Protein AF-A0A8H5D6Z0-F1 (afdb_monomer)

Nearest PDB structures (foldseek):
  2yeq-assembly1_A  TM=8.504E-01  e=1.571E-35  Bacillus subtilis
  9f63-assembly1_A  TM=8.813E-01  e=9.196E-23  Saccharomyces cerevisiae

Mean predicted aligned error: 20.44 Å

pLDDT: mean 76.94, std 18.46, range [23.5, 98.12]

InterPro domains:
  IPR007603 Choline transporter-like [PF04515] (166-488)
  IPR018946 PhoD-like phosphatase, metallophosphatase domain [PF09423] (835-1195)
  IPR018946 PhoD-like phosphatase, metallophosphatase domain [cd07389] (834-1145)
  IPR029052 Metallo-dependent phosphatase-like [SSF56300] (829-1197)
  IPR032093 Phospholipase D, N-terminal [PF16655] (709-817)
  IPR038607 PhoD-like superfamily [G3DSA:3.60.21.70] (830-1244)
  IPR052900 Phospholipid Metabolizing Enzymes [PTHR43606] (648-1227)

Organism: NCBI:txid201217

Radius of gyration: 44.42 Å; Cα contacts (8 Å, |Δi|>4): 2093; chains: 1; bounding box: 91×123×142 Å

Structure (mmCIF, N/CA/C/O backbone):
data_AF-A0A8H5D6Z0-F1
#
_entry.id   AF-A0A8H5D6Z0-F1
#
loop_
_atom_site.group_PDB
_atom_site.id
_atom_site.type_symbol
_atom_site.label_atom_id
_atom_site.label_alt_id
_atom_site.label_comp_id
_atom_site.label_asym_id
_atom_site.label_entity_id
_atom_site.label_seq_id
_atom_site.pdbx_PDB_ins_code
_atom_site.Cartn_x
_atom_site.Cartn_y
_atom_site.Cartn_z
_atom_site.occupancy
_atom_site.B_iso_or_equiv
_atom_site.auth_seq_id
_atom_site.auth_comp_id
_atom_site.auth_asym_id
_atom_site.auth_atom_id
_atom_site.pdbx_PDB_model_num
ATOM 1 N N . MET A 1 1 ? 1.639 -78.942 76.630 1.00 35.09 1 MET A N 1
ATOM 2 C CA . MET A 1 1 ? 2.382 -78.783 75.361 1.00 35.09 1 MET A CA 1
ATOM 3 C C . MET A 1 1 ? 2.034 -77.419 74.785 1.00 35.09 1 MET A C 1
ATOM 5 O O . MET A 1 1 ? 0.851 -77.146 74.707 1.00 35.09 1 MET A O 1
ATOM 9 N N . SER A 1 2 ? 2.914 -76.519 74.360 1.00 29.69 2 SER A N 1
ATOM 10 C CA . SER A 1 2 ? 4.343 -76.254 74.593 1.00 29.69 2 SER A CA 1
ATOM 11 C C . SER A 1 2 ? 4.713 -75.105 73.639 1.00 29.69 2 SER A C 1
ATOM 13 O O . SER A 1 2 ? 4.465 -75.254 72.449 1.00 29.69 2 SER A O 1
ATOM 15 N N . TYR A 1 3 ? 5.356 -74.059 74.184 1.00 32.25 3 TYR A N 1
ATOM 16 C CA . TYR A 1 3 ? 6.219 -73.042 73.538 1.00 32.25 3 TYR A CA 1
ATOM 17 C C . TYR A 1 3 ? 5.595 -72.014 72.562 1.00 32.25 3 TYR A C 1
ATOM 19 O O . TYR A 1 3 ? 4.765 -72.375 71.745 1.00 32.25 3 TYR A O 1
ATOM 27 N N . GLN A 1 4 ? 6.023 -70.744 72.456 1.00 35.00 4 GLN A N 1
ATOM 28 C CA . GLN A 1 4 ? 6.735 -69.721 73.271 1.00 35.00 4 GLN A CA 1
ATOM 29 C C . GLN A 1 4 ? 7.165 -68.594 72.287 1.00 35.00 4 GLN A C 1
ATOM 31 O O . GLN A 1 4 ? 7.530 -68.917 71.160 1.00 35.00 4 GLN A O 1
ATOM 36 N N . GLY A 1 5 ? 7.234 -67.322 72.728 1.00 28.83 5 GLY A N 1
ATOM 37 C CA . GLY A 1 5 ? 8.119 -66.285 72.135 1.00 28.83 5 GLY A CA 1
ATOM 38 C C . GLY A 1 5 ? 7.530 -64.872 71.893 1.00 28.83 5 GLY A C 1
ATOM 39 O O . GLY A 1 5 ? 6.771 -64.686 70.953 1.00 28.83 5 GLY A O 1
ATOM 40 N N . ALA A 1 6 ? 7.930 -63.885 72.719 1.00 34.84 6 ALA A N 1
ATOM 41 C CA . ALA A 1 6 ? 7.669 -62.412 72.683 1.00 34.84 6 ALA A CA 1
ATOM 42 C C . ALA A 1 6 ? 8.833 -61.628 71.963 1.00 34.84 6 ALA A C 1
ATOM 44 O O . ALA A 1 6 ? 9.627 -62.365 71.371 1.00 34.84 6 ALA A O 1
ATOM 45 N N . PRO A 1 7 ? 9.087 -60.262 72.018 1.00 51.28 7 PRO A N 1
ATOM 46 C CA . PRO A 1 7 ? 8.475 -59.100 72.768 1.00 51.28 7 PRO A CA 1
ATOM 47 C C . PRO A 1 7 ? 8.458 -57.615 72.154 1.00 51.28 7 PRO A C 1
ATOM 49 O O . PRO A 1 7 ? 9.220 -57.328 71.245 1.00 51.28 7 PRO A O 1
ATOM 52 N N . TYR A 1 8 ? 7.629 -56.681 72.733 1.00 34.41 8 TYR A N 1
ATOM 53 C CA . TYR A 1 8 ? 7.697 -55.178 73.050 1.00 34.41 8 TYR A CA 1
ATOM 54 C C . TYR A 1 8 ? 8.248 -54.040 72.068 1.00 34.41 8 TYR A C 1
ATOM 56 O O . TYR A 1 8 ? 9.005 -54.382 71.172 1.00 34.41 8 TYR A O 1
ATOM 64 N N . PRO A 1 9 ? 8.101 -52.671 72.288 1.00 59.00 9 PRO A N 1
ATOM 65 C CA . PRO A 1 9 ? 6.912 -51.748 72.441 1.00 59.00 9 PRO A CA 1
ATOM 66 C C . PRO A 1 9 ? 6.990 -50.234 71.926 1.00 59.00 9 PRO A C 1
ATOM 68 O O . PRO A 1 9 ? 8.071 -49.712 71.680 1.00 59.00 9 PRO A O 1
ATOM 71 N N . GLY A 1 10 ? 5.847 -49.483 71.942 1.00 26.62 10 GLY A N 1
ATOM 72 C CA . GLY A 1 10 ? 5.671 -48.003 72.214 1.00 26.62 10 GLY A CA 1
ATOM 73 C C . GLY A 1 10 ? 5.439 -46.986 71.044 1.00 26.62 10 GLY A C 1
ATOM 74 O O . GLY A 1 10 ? 5.838 -47.306 69.929 1.00 26.62 10 GLY A O 1
ATOM 75 N N . PRO A 1 11 ? 4.920 -45.726 71.234 1.00 42.62 11 PRO A N 1
ATOM 76 C CA . PRO A 1 11 ? 3.947 -45.149 72.197 1.00 42.62 11 PRO A CA 1
ATOM 77 C C . PRO A 1 11 ? 2.745 -44.355 71.560 1.00 42.62 11 PRO A C 1
ATOM 79 O O . PRO A 1 11 ? 2.760 -43.957 70.399 1.00 42.62 11 PRO A O 1
ATOM 82 N N . THR A 1 12 ? 1.716 -44.069 72.373 1.00 42.41 12 THR A N 1
ATOM 83 C CA . THR A 1 12 ? 0.508 -43.225 72.142 1.00 42.41 12 THR A CA 1
ATOM 84 C C . THR A 1 12 ? 0.650 -41.775 72.656 1.00 42.41 12 THR A C 1
ATOM 86 O O . THR A 1 12 ? 1.369 -41.581 73.637 1.00 42.41 12 THR A O 1
ATOM 89 N N . PRO A 1 13 ? -0.139 -40.792 72.156 1.00 33.12 13 PRO A N 1
ATOM 90 C CA . PRO A 1 13 ? -0.515 -39.593 72.932 1.00 33.12 13 PRO A CA 1
ATOM 91 C C . PRO A 1 13 ? -2.035 -39.436 73.214 1.00 33.12 13 PRO A C 1
ATOM 93 O O . PRO A 1 13 ? -2.867 -39.644 72.334 1.00 33.12 13 PRO A O 1
ATOM 96 N N . ASN A 1 14 ? -2.345 -39.016 74.456 1.00 26.91 14 ASN A N 1
ATOM 97 C CA . ASN A 1 14 ? -3.628 -38.546 75.041 1.00 26.91 14 ASN A CA 1
ATOM 98 C C . ASN A 1 14 ? -4.240 -37.334 74.296 1.00 26.91 14 ASN A C 1
ATOM 100 O O . ASN A 1 14 ? -3.485 -36.525 73.764 1.00 26.91 14 ASN A O 1
ATOM 104 N N . TYR A 1 15 ? -5.568 -37.131 74.230 1.00 26.05 15 TYR A N 1
ATOM 105 C CA . TYR A 1 15 ? -6.493 -36.526 75.234 1.00 26.05 15 TYR A CA 1
ATOM 106 C C . TYR A 1 15 ? -7.924 -36.421 74.605 1.00 26.05 15 TYR A C 1
ATOM 108 O O . TYR A 1 15 ? -7.997 -36.425 73.376 1.00 26.05 15 TYR A O 1
ATOM 116 N N . PRO A 1 16 ? -9.026 -36.088 75.327 1.00 29.19 16 PRO A N 1
ATOM 117 C CA . PRO A 1 16 ? -9.642 -36.670 76.528 1.00 29.19 16 PRO A CA 1
ATOM 118 C C . PRO A 1 16 ? -11.098 -37.173 76.298 1.00 29.19 16 PRO A C 1
ATOM 120 O O . PRO A 1 16 ? -11.671 -37.073 75.217 1.00 29.19 16 PRO A O 1
ATOM 123 N N . GLN A 1 17 ? -11.676 -37.720 77.372 1.00 25.47 17 GLN A N 1
ATOM 124 C CA . GLN A 1 17 ? -12.949 -38.436 77.494 1.00 25.47 17 GLN A CA 1
ATOM 125 C C . GLN A 1 17 ? -14.250 -37.670 77.178 1.00 25.47 17 GLN A C 1
ATOM 127 O O . GLN A 1 17 ? -14.405 -36.478 77.430 1.00 25.47 17 GLN A O 1
ATOM 132 N N . SER A 1 18 ? -15.224 -38.482 76.763 1.00 27.88 18 SER A N 1
ATOM 133 C CA . SER A 1 18 ? -16.678 -38.346 76.895 1.00 27.88 18 SER A CA 1
ATOM 134 C C . SER A 1 18 ? -17.170 -37.693 78.196 1.00 27.88 18 SER A C 1
ATOM 136 O O . SER A 1 18 ? -16.804 -38.144 79.281 1.00 27.88 18 SER A O 1
ATOM 138 N N . TYR A 1 19 ? -18.126 -36.766 78.084 1.00 23.50 19 TYR A N 1
ATOM 139 C CA . TYR A 1 19 ? -19.072 -36.435 79.157 1.00 23.50 19 TYR A CA 1
ATOM 140 C C . TYR A 1 19 ? -20.446 -37.069 78.854 1.00 23.50 19 TYR A C 1
ATOM 142 O O . TYR A 1 19 ? -20.984 -36.821 77.772 1.00 23.50 19 TYR A O 1
ATOM 150 N N . PRO A 1 20 ? -21.030 -37.882 79.760 1.00 28.12 20 PRO A N 1
ATOM 151 C CA . PRO A 1 20 ? -22.441 -38.267 79.722 1.00 28.12 20 PRO A CA 1
ATOM 152 C C . PRO A 1 20 ? -23.336 -37.167 80.344 1.00 28.12 20 PRO A C 1
ATOM 154 O O . PRO A 1 20 ? -22.817 -36.217 80.932 1.00 28.12 20 PRO A O 1
ATOM 157 N N . PRO A 1 21 ? -24.675 -37.268 80.222 1.00 40.31 21 PRO A N 1
ATOM 158 C CA . PRO A 1 21 ? -25.600 -36.175 80.501 1.00 40.31 21 PRO A CA 1
ATOM 159 C C . PRO A 1 21 ? -25.924 -36.062 81.995 1.00 40.31 21 PRO A C 1
ATOM 161 O O . PRO A 1 21 ? -26.299 -37.048 82.628 1.00 40.31 21 PRO A O 1
ATOM 164 N N . THR A 1 22 ? -25.876 -34.849 82.545 1.00 24.06 22 THR A N 1
ATOM 165 C CA . THR A 1 22 ? -26.467 -34.528 83.850 1.00 24.06 22 THR A CA 1
ATOM 166 C C . THR A 1 22 ? -27.150 -33.163 83.805 1.00 24.06 22 THR A C 1
ATOM 168 O O . THR A 1 22 ? -26.537 -32.142 83.513 1.00 24.06 22 THR A O 1
ATOM 171 N N . ASN A 1 23 ? -28.447 -33.167 84.105 1.00 38.31 23 ASN A N 1
ATOM 172 C CA . ASN A 1 23 ? -29.207 -32.002 84.541 1.00 38.31 23 ASN A CA 1
ATOM 173 C C . ASN A 1 23 ? -29.515 -32.226 86.026 1.00 38.31 23 ASN A C 1
ATOM 175 O O . ASN A 1 23 ? -30.084 -33.276 86.347 1.00 38.31 23 ASN A O 1
ATOM 179 N N . PRO A 1 24 ? -29.036 -31.358 86.935 1.00 33.16 24 PRO A N 1
ATOM 180 C CA . PRO A 1 24 ? -29.973 -30.793 87.914 1.00 33.16 24 PRO A CA 1
ATOM 181 C C . PRO A 1 24 ? -29.640 -29.367 88.443 1.00 33.16 24 PRO A C 1
ATOM 183 O O . PRO A 1 24 ? -28.500 -29.082 88.790 1.00 33.16 24 PRO A O 1
ATOM 186 N N . TYR A 1 25 ? -30.703 -28.560 88.611 1.00 25.53 25 TYR A N 1
ATOM 187 C CA . TYR A 1 25 ? -30.932 -27.435 89.555 1.00 25.53 25 TYR A CA 1
ATOM 188 C C . TYR A 1 25 ? -30.056 -26.163 89.449 1.00 25.53 25 TYR A C 1
ATOM 190 O O . TYR A 1 25 ? -28.857 -26.162 89.682 1.00 25.53 25 TYR A O 1
ATOM 198 N N . GLU A 1 26 ? -30.642 -25.069 88.943 1.00 35.47 26 GLU A N 1
ATOM 199 C CA . GLU A 1 26 ? -31.237 -23.948 89.714 1.00 35.47 26 GLU A CA 1
ATOM 200 C C . GLU A 1 26 ? -30.207 -22.951 90.270 1.00 35.47 26 GLU A C 1
ATOM 202 O O . GLU A 1 26 ? -29.595 -23.197 91.300 1.00 35.47 26 GLU A O 1
ATOM 207 N N . GLN A 1 27 ? -30.114 -21.769 89.643 1.00 28.59 27 GLN A N 1
ATOM 208 C CA . GLN A 1 27 ? -30.328 -20.485 90.331 1.00 28.59 27 GLN A CA 1
ATOM 209 C C . GLN A 1 27 ? -30.285 -19.291 89.357 1.00 28.59 27 GLN A C 1
ATOM 211 O O . GLN A 1 27 ? -29.254 -18.949 88.791 1.00 28.59 27 GLN A O 1
ATOM 216 N N . ASN A 1 28 ? -31.458 -18.668 89.212 1.00 36.66 28 ASN A N 1
ATOM 217 C CA . ASN A 1 28 ? -31.733 -17.235 89.062 1.00 36.66 28 ASN A CA 1
ATOM 218 C C . ASN A 1 28 ? -30.856 -16.381 88.126 1.00 36.66 28 ASN A C 1
ATOM 220 O O . ASN A 1 28 ? -29.868 -15.778 88.534 1.00 36.66 28 ASN A O 1
ATOM 224 N N . GLY A 1 29 ? -31.366 -16.168 86.910 1.00 30.36 29 GLY A N 1
ATOM 225 C CA . GLY A 1 29 ? -31.045 -15.017 86.063 1.00 30.36 29 GLY A CA 1
ATOM 226 C C . GLY A 1 29 ? -32.024 -14.937 84.881 1.00 30.36 29 GLY A C 1
ATOM 227 O O . GLY A 1 29 ? -32.293 -15.972 84.269 1.00 30.36 29 GLY A O 1
ATOM 228 N N . PRO A 1 30 ? -32.611 -13.769 84.557 1.00 30.05 30 PRO A N 1
ATOM 229 C CA . PRO A 1 30 ? -33.718 -13.665 83.609 1.00 30.05 30 PRO A CA 1
ATOM 230 C C . PRO A 1 30 ? -33.204 -13.747 82.165 1.00 30.05 30 PRO A C 1
ATOM 232 O O . PRO A 1 30 ? -33.003 -12.735 81.507 1.00 30.05 30 PRO A O 1
ATOM 235 N N . LEU A 1 31 ? -32.962 -14.959 81.665 1.00 29.38 31 LEU A N 1
ATOM 236 C CA . LEU A 1 31 ? -32.567 -15.203 80.267 1.00 29.38 31 LEU A CA 1
ATOM 237 C C . LEU A 1 31 ? -33.433 -16.267 79.567 1.00 29.38 31 LEU A C 1
ATOM 239 O O . LEU A 1 31 ? -33.216 -16.570 78.398 1.00 29.38 31 LEU A O 1
ATOM 243 N N . SER A 1 32 ? -34.456 -16.802 80.241 1.00 27.47 32 SER A N 1
ATOM 244 C CA . SER A 1 32 ? -35.305 -17.892 79.734 1.00 27.47 32 SER A CA 1
ATOM 245 C C . SER A 1 32 ? -36.612 -17.455 79.052 1.00 27.47 32 SER A C 1
ATOM 247 O O . SER A 1 32 ? -37.384 -18.314 78.641 1.00 27.47 32 SER A O 1
ATOM 249 N N . GLN A 1 33 ? -36.867 -16.153 78.868 1.00 28.06 33 GLN A N 1
ATOM 250 C CA . GLN A 1 33 ? -38.083 -15.663 78.188 1.00 28.06 33 GLN A CA 1
ATOM 251 C C . GLN A 1 33 ? -37.861 -15.059 76.793 1.00 28.06 33 GLN A C 1
ATOM 253 O O . GLN A 1 33 ? -38.833 -14.751 76.110 1.00 28.06 33 GLN A O 1
ATOM 258 N N . VAL A 1 34 ? -36.618 -14.930 76.317 1.00 32.66 34 VAL A N 1
ATOM 259 C CA . VAL A 1 34 ? -36.345 -14.248 75.033 1.00 32.66 34 VAL A CA 1
ATOM 260 C C . VAL A 1 34 ? -36.378 -15.199 73.825 1.00 32.66 34 VAL A C 1
ATOM 262 O O . VAL A 1 34 ? -36.572 -14.758 72.699 1.00 32.66 34 VAL A O 1
ATOM 265 N N . TYR A 1 35 ? -36.313 -16.517 74.034 1.00 31.09 35 TYR A N 1
ATOM 266 C CA . TYR A 1 35 ? -36.337 -17.500 72.938 1.00 31.09 35 TYR A CA 1
ATOM 267 C C . TYR A 1 35 ? -37.742 -17.944 72.492 1.00 31.09 35 TYR A C 1
ATOM 269 O O . TYR A 1 35 ? -37.857 -18.809 71.628 1.00 31.09 35 TYR A O 1
ATOM 277 N N . ALA A 1 36 ? -38.814 -17.363 73.045 1.00 28.17 36 ALA A N 1
ATOM 278 C CA . ALA A 1 36 ? -40.187 -17.723 72.674 1.00 28.17 36 ALA A CA 1
ATOM 279 C C . ALA A 1 36 ? -40.787 -16.855 71.551 1.00 28.17 36 ALA A C 1
ATOM 281 O O . ALA A 1 36 ? -41.734 -17.295 70.906 1.00 28.17 36 ALA A O 1
ATOM 282 N N . ASN A 1 37 ? -40.243 -15.661 71.279 1.00 27.95 37 ASN A N 1
ATOM 283 C CA . ASN A 1 37 ? -40.935 -14.662 70.449 1.00 27.95 37 ASN A CA 1
ATOM 284 C C . ASN A 1 37 ? -40.227 -14.239 69.157 1.00 27.95 37 ASN A C 1
ATOM 286 O O . ASN A 1 37 ? -40.793 -13.434 68.427 1.00 27.95 37 ASN A O 1
ATOM 290 N N . ASP A 1 38 ? -39.062 -14.800 68.828 1.00 30.33 38 ASP A N 1
ATOM 291 C CA . ASP A 1 38 ? -38.417 -14.548 67.526 1.00 30.33 38 ASP A CA 1
ATOM 292 C C . ASP A 1 38 ? -38.051 -15.849 66.802 1.00 30.33 38 ASP A C 1
ATOM 294 O O . ASP A 1 38 ? -37.031 -15.992 66.128 1.00 30.33 38 ASP A O 1
ATOM 298 N N . SER A 1 39 ? -38.933 -16.841 66.945 1.00 32.25 39 SER A N 1
ATOM 299 C CA . SER A 1 39 ? -39.004 -17.911 65.964 1.00 32.25 39 SER A CA 1
ATOM 300 C C . SER A 1 39 ? -39.694 -17.346 64.724 1.00 32.25 39 SER A C 1
ATOM 302 O O . SER A 1 39 ? -40.915 -17.395 64.586 1.00 32.25 39 SER A O 1
ATOM 304 N N . LYS A 1 40 ? -38.913 -16.834 63.767 1.00 29.14 40 LYS A N 1
ATOM 305 C CA . LYS A 1 40 ? -39.349 -16.977 62.377 1.00 29.14 40 LYS A CA 1
ATOM 306 C C . LYS A 1 40 ? -39.533 -18.471 62.167 1.00 29.14 40 LYS A C 1
ATOM 308 O O . LYS A 1 40 ? -38.552 -19.204 62.036 1.00 29.14 40 LYS A O 1
ATOM 313 N N . THR A 1 41 ? -40.774 -18.950 62.217 1.00 32.34 41 THR A N 1
ATOM 314 C CA . THR A 1 41 ? -41.037 -20.312 61.771 1.00 32.34 41 THR A CA 1
ATOM 315 C C . THR A 1 41 ? -40.542 -20.375 60.319 1.00 32.34 41 THR A C 1
ATOM 317 O O . THR A 1 41 ? -40.870 -19.480 59.536 1.00 32.34 41 THR A O 1
ATOM 320 N N . PRO A 1 42 ? -39.691 -21.338 59.925 1.00 39.00 42 PRO A N 1
ATOM 321 C CA . PRO A 1 42 ? -38.963 -21.257 58.650 1.00 39.00 42 PRO A CA 1
ATOM 322 C C . PRO A 1 42 ? -39.830 -21.434 57.386 1.00 39.00 42 PRO A C 1
ATOM 324 O O . PRO A 1 42 ? -39.304 -21.709 56.310 1.00 39.00 42 PRO A O 1
ATOM 327 N N . TYR A 1 43 ? -41.157 -21.318 57.498 1.00 40.16 43 TYR A N 1
ATOM 328 C CA . TYR A 1 43 ? -42.123 -21.676 56.460 1.00 40.16 43 TYR A CA 1
ATOM 329 C C . TYR A 1 43 ? -42.996 -20.511 55.956 1.00 40.16 43 TYR A C 1
ATOM 331 O O . TYR A 1 43 ? -43.788 -20.729 55.040 1.00 40.16 43 TYR A O 1
ATOM 339 N N . ASP A 1 44 ? -42.820 -19.279 56.451 1.00 35.47 44 ASP A N 1
ATOM 340 C CA . ASP A 1 44 ? -43.711 -18.152 56.104 1.00 35.47 44 ASP A CA 1
ATOM 341 C C . ASP A 1 44 ? -43.393 -17.403 54.790 1.00 35.47 44 ASP A C 1
ATOM 343 O O . ASP A 1 44 ? -44.148 -16.522 54.386 1.00 35.47 44 ASP A O 1
ATOM 347 N N . GLU A 1 45 ? -42.370 -17.809 54.026 1.00 44.09 45 GLU A N 1
ATOM 348 C CA . GLU A 1 45 ? -42.204 -17.379 52.623 1.00 44.09 45 GLU A CA 1
ATOM 349 C C . GLU A 1 45 ? -41.987 -18.562 51.661 1.00 44.09 45 GLU A C 1
ATOM 351 O O . GLU A 1 45 ? -40.982 -18.673 50.964 1.00 44.09 45 GLU A O 1
ATOM 356 N N . GLY A 1 46 ? -42.965 -19.470 51.598 1.00 51.78 46 GLY A N 1
ATOM 357 C CA . GLY A 1 46 ? -43.283 -20.250 50.390 1.00 51.78 46 GLY A CA 1
ATOM 358 C C . GLY A 1 46 ? -42.148 -21.041 49.717 1.00 51.78 46 GLY A C 1
ATOM 359 O O . GLY A 1 46 ? -42.126 -21.142 48.487 1.00 51.78 46 GLY A O 1
ATOM 360 N N . ARG A 1 47 ? -41.213 -21.621 50.478 1.00 57.44 47 ARG A N 1
ATOM 361 C CA . ARG A 1 47 ? -40.134 -22.472 49.942 1.00 57.44 47 ARG A CA 1
ATOM 362 C C . ARG A 1 47 ? -40.717 -23.694 49.215 1.00 57.44 47 ARG A C 1
ATOM 364 O O . ARG A 1 47 ? -41.595 -24.371 49.744 1.00 57.44 47 ARG A O 1
ATOM 371 N N . PHE A 1 48 ? -40.269 -23.953 47.982 1.00 58.62 48 PHE A N 1
ATOM 372 C CA . PHE A 1 48 ? -40.840 -24.960 47.063 1.00 58.62 48 PHE A CA 1
ATOM 373 C C . PHE A 1 48 ? -42.353 -24.834 46.763 1.00 58.62 48 PHE A C 1
ATOM 375 O O . PHE A 1 48 ? -42.915 -25.720 46.112 1.00 58.62 48 PHE A O 1
ATOM 382 N N . GLN A 1 49 ? -43.025 -23.746 47.163 1.00 55.88 49 GLN A N 1
ATOM 383 C CA . GLN A 1 49 ? -44.450 -23.565 46.884 1.00 55.88 49 GLN A CA 1
ATOM 384 C C . GLN A 1 49 ? -44.680 -22.991 45.473 1.00 55.88 49 GLN A C 1
ATOM 386 O O . GLN A 1 49 ? -43.982 -22.065 45.047 1.00 55.88 49 GLN A O 1
ATOM 391 N N . PRO A 1 50 ? -45.664 -23.506 44.710 1.00 51.56 50 PRO A N 1
ATOM 392 C CA . PRO A 1 50 ? -45.962 -22.999 43.377 1.00 51.56 50 PRO A CA 1
ATOM 393 C C . PRO A 1 50 ? -46.571 -21.591 43.455 1.00 51.56 50 PRO A C 1
ATOM 395 O O . PRO A 1 50 ? -47.730 -21.412 43.832 1.00 51.56 50 PRO A O 1
ATOM 398 N N . LYS A 1 51 ? -45.801 -20.571 43.058 1.00 62.31 51 LYS A N 1
ATOM 399 C CA . LYS A 1 51 ? -46.326 -19.213 42.850 1.00 62.31 51 LYS A CA 1
ATOM 400 C C . LYS A 1 51 ? -47.190 -19.180 41.583 1.00 62.31 51 LYS A C 1
ATOM 402 O O . LYS A 1 51 ? -46.855 -19.793 40.579 1.00 62.31 51 LYS A O 1
ATOM 407 N N . LYS A 1 52 ? -48.303 -18.440 41.608 1.00 61.28 52 LYS A N 1
ATOM 408 C CA . LYS A 1 52 ? -49.255 -18.357 40.477 1.00 61.28 52 LYS A CA 1
ATOM 409 C C . LYS A 1 52 ? -48.875 -17.332 39.392 1.00 61.28 52 LYS A C 1
ATOM 411 O O . LYS A 1 52 ? -49.627 -17.176 38.437 1.00 61.28 52 LYS A O 1
ATOM 416 N N . ARG A 1 53 ? -47.772 -16.588 39.544 1.00 73.88 53 ARG A N 1
ATOM 417 C CA . ARG A 1 53 ? -47.383 -15.487 38.640 1.00 73.88 53 ARG A CA 1
ATOM 418 C C . ARG A 1 53 ? -46.058 -15.781 37.940 1.00 73.88 53 ARG A C 1
ATOM 420 O O . ARG A 1 53 ? -45.158 -16.343 38.554 1.00 73.88 53 ARG A O 1
ATOM 427 N N . ILE A 1 54 ? -45.969 -15.376 36.674 1.00 80.62 54 ILE A N 1
ATOM 428 C CA . ILE A 1 54 ? -44.742 -15.413 35.869 1.00 80.62 54 ILE A CA 1
ATOM 429 C C . ILE A 1 54 ? -43.830 -14.274 36.333 1.00 80.62 54 ILE A C 1
ATOM 431 O O . ILE A 1 54 ? -44.270 -13.122 36.384 1.00 80.62 54 ILE A O 1
ATOM 435 N N . ASN A 1 55 ? -42.575 -14.588 36.648 1.00 78.94 55 ASN A N 1
ATOM 436 C CA . ASN A 1 55 ? -41.571 -13.587 36.991 1.00 78.94 55 ASN A CA 1
ATOM 437 C C . ASN A 1 55 ? -40.899 -13.049 35.716 1.00 78.94 55 ASN A C 1
ATOM 439 O O . ASN A 1 55 ? -40.612 -13.808 34.790 1.00 78.94 55 ASN A O 1
ATOM 443 N N . ASP A 1 56 ? -40.646 -11.737 35.681 1.00 85.56 56 ASP A N 1
ATOM 444 C CA . ASP A 1 56 ? -39.933 -11.040 34.598 1.00 85.56 56 ASP A CA 1
ATOM 445 C C . ASP A 1 56 ? -40.519 -11.277 33.174 1.00 85.56 56 ASP A C 1
ATOM 447 O O . ASP A 1 56 ? -39.810 -11.702 32.257 1.00 85.56 56 ASP A O 1
ATOM 451 N N . PRO A 1 57 ? -41.819 -10.983 32.935 1.00 87.00 57 PRO A N 1
ATOM 452 C CA . PRO A 1 57 ? -42.531 -11.367 31.706 1.00 87.00 57 PRO A CA 1
ATOM 453 C C . PRO A 1 57 ? -42.012 -10.690 30.428 1.00 87.00 57 PRO A C 1
ATOM 455 O O . PRO A 1 57 ? -42.137 -11.254 29.344 1.00 87.00 57 PRO A O 1
ATOM 458 N N . ILE A 1 58 ? -41.409 -9.502 30.535 1.00 89.94 58 ILE A N 1
ATOM 459 C CA . ILE A 1 58 ? -40.854 -8.771 29.383 1.00 89.94 58 ILE A CA 1
ATOM 460 C C . ILE A 1 58 ? -39.747 -9.595 28.713 1.00 89.94 58 ILE A C 1
ATOM 462 O O . ILE A 1 58 ? -39.745 -9.761 27.494 1.00 89.94 58 ILE A O 1
ATOM 466 N N . PHE A 1 59 ? -38.838 -10.162 29.508 1.00 90.75 59 PHE A N 1
ATOM 467 C CA . PHE A 1 59 ? -37.718 -10.953 28.997 1.00 90.75 59 PHE A CA 1
ATOM 468 C C . PHE A 1 59 ? -38.168 -12.313 28.463 1.00 90.75 59 PHE A C 1
ATOM 470 O O . PHE A 1 59 ? -37.597 -12.801 27.491 1.00 90.75 59 PHE A O 1
ATOM 477 N N . LEU A 1 60 ? -39.242 -12.878 29.023 1.00 90.69 60 LEU A N 1
ATOM 478 C CA . LEU A 1 60 ? -39.882 -14.071 28.473 1.00 90.69 60 LEU A CA 1
ATOM 479 C C . LEU A 1 60 ? -40.456 -13.814 27.069 1.00 90.69 60 LEU A C 1
ATOM 481 O O . LEU A 1 60 ? -40.209 -14.598 26.156 1.00 90.69 60 LEU A O 1
ATOM 485 N N . ILE A 1 61 ? -41.192 -12.711 26.878 1.00 92.69 61 ILE A N 1
ATOM 486 C CA . ILE A 1 61 ? -41.766 -12.350 25.570 1.00 92.69 61 ILE A CA 1
ATOM 487 C C . ILE A 1 61 ? -40.652 -12.125 24.540 1.00 92.69 61 ILE A C 1
ATOM 489 O O . ILE A 1 61 ? -40.720 -12.663 23.436 1.00 92.69 61 ILE A O 1
ATOM 493 N N . LEU A 1 62 ? -39.605 -11.379 24.907 1.00 92.81 62 LEU A N 1
ATOM 494 C CA . LEU A 1 62 ? -38.454 -11.131 24.032 1.00 92.81 62 LEU A CA 1
ATOM 495 C C . LEU A 1 62 ? -37.731 -12.423 23.633 1.00 92.81 62 LEU A C 1
ATOM 497 O O . LEU A 1 62 ? -37.343 -12.582 22.473 1.00 92.81 62 LEU A O 1
ATOM 501 N N . PHE A 1 63 ? -37.577 -13.358 24.571 1.00 94.19 63 PHE A N 1
ATOM 502 C CA . PHE A 1 63 ? -36.960 -14.649 24.297 1.00 94.19 63 PHE A CA 1
ATOM 503 C C . PHE A 1 63 ? -37.791 -15.469 23.300 1.00 94.19 63 PHE A C 1
ATOM 505 O O . PHE A 1 63 ? -37.260 -15.945 22.296 1.00 94.19 63 PHE A O 1
ATOM 512 N N . ILE A 1 64 ? -39.108 -15.562 23.514 1.00 93.94 64 ILE A N 1
ATOM 513 C CA . ILE A 1 64 ? -40.019 -16.289 22.616 1.00 93.94 64 ILE A CA 1
ATOM 514 C C . ILE A 1 64 ? -40.006 -15.679 21.209 1.00 93.94 64 ILE A C 1
ATOM 516 O O . ILE A 1 64 ? -39.901 -16.413 20.228 1.00 93.94 64 ILE A O 1
ATOM 520 N N . LEU A 1 65 ? -40.065 -14.347 21.095 1.00 93.88 65 LEU A N 1
ATOM 521 C CA . LEU A 1 65 ? -40.002 -13.662 19.800 1.00 93.88 65 LEU A CA 1
ATOM 522 C C . LEU A 1 65 ? -38.683 -13.934 19.067 1.00 93.88 65 LEU A C 1
ATOM 524 O O . LEU A 1 65 ? -38.700 -14.165 17.860 1.00 93.88 65 LEU A O 1
ATOM 528 N N . THR A 1 66 ? -37.558 -13.964 19.785 1.00 94.38 66 THR A N 1
ATOM 529 C CA . THR A 1 66 ? -36.245 -14.281 19.201 1.00 94.38 66 THR A CA 1
ATOM 530 C C . THR A 1 66 ? -36.196 -15.710 18.659 1.00 94.38 66 THR A C 1
ATOM 532 O O . THR A 1 66 ? -35.773 -15.917 17.523 1.00 94.38 66 THR A O 1
ATOM 535 N N . VAL A 1 67 ? -36.681 -16.695 19.424 1.00 92.69 67 VAL A N 1
ATOM 536 C CA . VAL A 1 67 ? -36.709 -18.106 18.994 1.00 92.69 67 VAL A CA 1
ATOM 537 C C . VAL A 1 67 ? -37.649 -18.308 17.800 1.00 92.69 67 VAL A C 1
ATOM 539 O O . VAL A 1 67 ? -37.291 -19.004 16.850 1.00 92.69 67 VAL A O 1
ATOM 542 N N . LEU A 1 68 ? -38.824 -17.666 17.798 1.00 94.25 68 LEU A N 1
ATOM 543 C CA . LEU A 1 68 ? -39.748 -17.699 16.658 1.00 94.25 68 LEU A CA 1
ATOM 544 C C . LEU A 1 68 ? -39.153 -17.023 15.417 1.00 94.25 68 LEU A C 1
ATOM 546 O O . LEU A 1 68 ? -39.294 -17.546 14.313 1.00 94.25 68 LEU A O 1
ATOM 550 N N . GLY A 1 69 ? -38.458 -15.896 15.591 1.00 92.88 69 GLY A N 1
ATOM 551 C CA . GLY A 1 69 ? -37.748 -15.210 14.513 1.00 92.88 69 GLY A CA 1
ATOM 552 C C . GLY A 1 69 ? -36.648 -16.076 13.900 1.00 92.88 69 GLY A C 1
ATOM 553 O O . GLY A 1 69 ? -36.561 -16.174 12.677 1.00 92.88 69 GLY A O 1
ATOM 554 N N . PHE A 1 70 ? -35.863 -16.767 14.732 1.00 94.50 70 PHE A N 1
ATOM 555 C CA . PHE A 1 70 ? -34.862 -17.732 14.275 1.00 94.50 70 PHE A CA 1
ATOM 556 C C . PHE A 1 70 ? -35.500 -18.895 13.504 1.00 94.50 70 PHE A C 1
ATOM 558 O O . PHE A 1 70 ? -35.046 -19.225 12.412 1.00 94.50 70 PHE A O 1
ATOM 565 N N . ALA A 1 71 ? -36.589 -19.476 14.018 1.00 93.25 71 ALA A N 1
ATOM 566 C CA . ALA A 1 71 ? -37.284 -20.574 13.348 1.00 93.25 71 ALA A CA 1
ATOM 567 C C . ALA A 1 71 ? -37.867 -20.157 11.984 1.00 93.25 71 ALA A C 1
ATOM 569 O O . ALA A 1 71 ? -37.750 -20.902 11.010 1.00 93.25 71 ALA A O 1
ATOM 570 N N . ALA A 1 72 ? -38.454 -18.959 11.895 1.00 92.94 72 ALA A N 1
ATOM 571 C CA . ALA A 1 72 ? -38.983 -18.416 10.646 1.00 92.94 72 ALA A CA 1
ATOM 572 C C . ALA A 1 72 ? -37.870 -18.159 9.618 1.00 92.94 72 ALA A C 1
ATOM 574 O O . ALA A 1 72 ? -37.993 -18.572 8.465 1.00 92.94 72 ALA A O 1
ATOM 575 N N . LEU A 1 73 ? -36.769 -17.526 10.040 1.00 91.44 73 LEU A N 1
ATOM 576 C CA . LEU A 1 73 ? -35.608 -17.278 9.185 1.00 91.44 73 LEU A CA 1
ATOM 577 C C . LEU A 1 73 ? -34.980 -18.588 8.697 1.00 91.44 73 LEU A C 1
ATOM 579 O O . LEU A 1 73 ? -34.749 -18.742 7.501 1.00 91.44 73 LEU A O 1
ATOM 583 N N . SER A 1 74 ? -34.785 -19.549 9.601 1.00 91.25 74 SER A N 1
ATOM 584 C CA . SER A 1 74 ? -34.264 -20.877 9.277 1.00 91.25 74 SER A CA 1
ATOM 585 C C . SER A 1 74 ? -35.142 -21.605 8.260 1.00 91.25 74 SER A C 1
ATOM 587 O O . SER A 1 74 ? -34.629 -22.149 7.285 1.00 91.25 74 SER A O 1
ATOM 589 N N . GLY A 1 75 ? -36.469 -21.548 8.418 1.00 87.81 75 GLY A N 1
ATOM 590 C CA . GLY A 1 75 ? -37.408 -22.122 7.454 1.00 87.81 75 GLY A CA 1
ATOM 591 C C . GLY A 1 75 ? -37.281 -21.508 6.057 1.00 87.81 75 GLY A C 1
ATOM 592 O O . GLY A 1 75 ? -37.294 -22.238 5.069 1.00 87.81 75 GLY A O 1
ATOM 593 N N . ILE A 1 76 ? -37.107 -20.185 5.965 1.00 87.31 76 ILE A N 1
ATOM 594 C CA . ILE A 1 76 ? -36.904 -19.485 4.686 1.00 87.31 76 ILE A CA 1
ATOM 595 C C . ILE A 1 76 ? -35.549 -19.864 4.070 1.00 87.31 76 ILE A C 1
ATOM 597 O O . ILE A 1 76 ? -35.501 -20.236 2.898 1.00 87.31 76 ILE A O 1
ATOM 601 N N . ALA A 1 77 ? -34.470 -19.802 4.855 1.00 85.25 77 ALA A N 1
ATOM 602 C CA . ALA A 1 77 ? -33.105 -20.065 4.402 1.00 85.25 77 ALA A CA 1
ATOM 603 C C . ALA A 1 77 ? -32.922 -21.515 3.936 1.00 85.25 77 ALA A C 1
ATOM 605 O O . ALA A 1 77 ? -32.442 -21.759 2.830 1.00 85.25 77 ALA A O 1
ATOM 606 N N . LEU A 1 78 ? -33.362 -22.487 4.741 1.00 83.88 78 LEU A N 1
ATOM 607 C CA . LEU A 1 78 ? -33.258 -23.907 4.406 1.00 83.88 78 LEU A CA 1
ATOM 608 C C . LEU A 1 78 ? -34.136 -24.274 3.206 1.00 83.88 78 LEU A C 1
ATOM 610 O O . LEU A 1 78 ? -33.697 -25.049 2.362 1.00 83.88 78 LEU A O 1
ATOM 614 N N . ASN A 1 79 ? -35.347 -23.715 3.086 1.00 83.06 79 ASN A N 1
ATOM 615 C CA . ASN A 1 79 ? -36.207 -23.972 1.928 1.00 83.06 79 ASN A CA 1
ATOM 616 C C . ASN A 1 79 ? -35.600 -23.419 0.626 1.00 83.06 79 ASN A C 1
ATOM 618 O O . ASN A 1 79 ? -35.607 -24.120 -0.385 1.00 83.06 79 ASN A O 1
ATOM 622 N N . GLY A 1 80 ? -35.028 -22.207 0.662 1.00 76.31 80 GLY A N 1
ATOM 623 C CA . GLY A 1 80 ? -34.286 -21.630 -0.467 1.00 76.31 80 GLY A CA 1
ATOM 624 C C . GLY A 1 80 ? -33.097 -22.505 -0.864 1.00 76.31 80 GLY A C 1
ATOM 625 O O . GLY A 1 80 ? -33.008 -22.973 -2.001 1.00 76.31 80 GLY A O 1
ATOM 626 N N . TRP A 1 81 ? -32.274 -22.873 0.117 1.00 74.88 81 TRP A N 1
ATOM 627 C CA . TRP A 1 81 ? -31.092 -23.704 -0.096 1.00 74.88 81 TRP A CA 1
ATOM 628 C C . TRP A 1 81 ? -31.422 -25.108 -0.633 1.00 74.88 81 TRP A C 1
ATOM 630 O O . TRP A 1 81 ? -30.734 -25.603 -1.527 1.00 74.88 81 TRP A O 1
ATOM 640 N N . ILE A 1 82 ? -32.511 -25.733 -0.165 1.00 72.94 82 ILE A N 1
ATOM 641 C CA . ILE A 1 82 ? -33.024 -27.003 -0.707 1.00 72.94 82 ILE A CA 1
ATOM 642 C C . ILE A 1 82 ? -33.503 -26.828 -2.151 1.00 72.94 82 ILE A C 1
ATOM 644 O O . ILE A 1 82 ? -33.178 -27.653 -3.005 1.00 72.94 82 ILE A O 1
ATOM 648 N N . SER A 1 83 ? -34.257 -25.763 -2.439 1.00 71.75 83 SER A N 1
ATOM 649 C CA . SER A 1 83 ? -34.807 -25.510 -3.778 1.00 71.75 83 SER A CA 1
ATOM 650 C C . SER A 1 83 ? -33.726 -25.260 -4.836 1.00 71.75 83 SER A C 1
ATOM 652 O O . SER A 1 83 ? -33.899 -25.642 -5.991 1.00 71.75 83 SER A O 1
ATOM 654 N N . ASN A 1 84 ? -32.577 -24.724 -4.417 1.00 67.12 84 ASN A N 1
ATOM 655 C CA . ASN A 1 84 ? -31.411 -24.453 -5.257 1.00 67.12 84 ASN A CA 1
ATOM 656 C C . ASN A 1 84 ? -30.423 -25.640 -5.343 1.00 67.12 84 ASN A C 1
ATOM 658 O O . ASN A 1 84 ? -29.315 -25.487 -5.852 1.00 67.12 84 ASN A O 1
ATOM 662 N N . GLY A 1 85 ? -30.799 -26.830 -4.852 1.00 61.09 85 GLY A N 1
ATOM 663 C CA . GLY A 1 85 ? -29.972 -28.043 -4.928 1.00 61.09 85 GLY A CA 1
ATOM 664 C C . GLY A 1 85 ? -28.799 -28.088 -3.938 1.00 61.09 85 GLY A C 1
ATOM 665 O O . GLY A 1 85 ? -27.869 -28.870 -4.125 1.00 61.09 85 GLY A O 1
ATOM 666 N N . GLY A 1 86 ? -28.825 -27.265 -2.885 1.00 52.03 86 GLY A N 1
ATOM 667 C CA . GLY A 1 86 ? -27.725 -27.091 -1.932 1.00 52.03 86 GLY A CA 1
ATOM 668 C C . GLY A 1 86 ? -27.469 -28.272 -0.991 1.00 52.03 86 GLY A C 1
ATOM 669 O O . GLY A 1 86 ? -26.351 -28.445 -0.508 1.00 52.03 86 GLY A O 1
ATOM 670 N N . LEU A 1 87 ? -28.467 -29.135 -0.781 1.00 51.88 87 LEU A N 1
ATOM 671 C CA . LEU A 1 87 ? -28.291 -30.426 -0.116 1.00 51.88 87 LEU A CA 1
ATOM 672 C C . LEU A 1 87 ? -28.160 -31.513 -1.185 1.00 51.88 87 LEU A C 1
ATOM 674 O O . LEU A 1 87 ? -29.131 -32.174 -1.552 1.00 51.88 87 LEU A O 1
ATOM 678 N N . GLY A 1 88 ? -26.942 -31.690 -1.698 1.00 48.00 88 GLY A N 1
ATOM 679 C CA . GLY A 1 88 ? -26.581 -32.858 -2.498 1.00 48.00 88 GLY A CA 1
ATOM 680 C C . GLY A 1 88 ? -26.808 -34.142 -1.692 1.00 48.00 88 GLY A C 1
ATOM 681 O O . GLY A 1 88 ? -25.944 -34.554 -0.919 1.00 48.00 88 GLY A O 1
ATOM 682 N N . GLY A 1 89 ? -27.987 -34.752 -1.856 1.00 42.62 89 GLY A N 1
ATOM 683 C CA . GLY A 1 89 ? -28.424 -35.973 -1.170 1.00 42.62 89 GLY A CA 1
ATOM 684 C C . GLY A 1 89 ? -29.711 -35.767 -0.367 1.00 42.62 89 GLY A C 1
ATOM 685 O O . GLY A 1 89 ? -29.684 -35.301 0.768 1.00 42.62 89 GLY A O 1
ATOM 686 N N . GLY A 1 90 ? -30.853 -36.118 -0.962 1.00 37.41 90 GLY A N 1
ATOM 687 C CA . GLY A 1 90 ? -32.178 -35.813 -0.427 1.00 37.41 90 GLY A CA 1
ATOM 688 C C . GLY A 1 90 ? -32.591 -36.561 0.850 1.00 37.41 90 GLY A C 1
ATOM 689 O O . GLY A 1 90 ? -32.429 -37.771 0.975 1.00 37.41 90 GLY A O 1
ATOM 690 N N . LEU A 1 91 ? -33.292 -35.832 1.721 1.00 36.97 91 LEU A N 1
ATOM 691 C CA . LEU A 1 91 ? -34.484 -36.304 2.437 1.00 36.97 91 LEU A CA 1
ATOM 692 C C . LEU A 1 91 ? -35.703 -35.594 1.822 1.00 36.97 91 LEU A C 1
ATOM 694 O O . LEU A 1 91 ? -36.379 -34.789 2.452 1.00 36.97 91 LEU A O 1
ATOM 698 N N . GLY A 1 92 ? -35.944 -35.827 0.532 1.00 36.31 92 GLY A N 1
ATOM 699 C CA . GLY A 1 92 ? -37.026 -35.180 -0.204 1.00 36.31 92 GLY A CA 1
ATOM 700 C C . GLY A 1 92 ? -37.171 -35.766 -1.603 1.00 36.31 92 GLY A C 1
ATOM 701 O O . GLY A 1 92 ? -36.198 -35.803 -2.340 1.00 36.31 92 GLY A O 1
ATOM 702 N N . ARG A 1 93 ? -38.383 -36.268 -1.887 1.00 36.59 93 ARG A N 1
ATOM 703 C CA . ARG A 1 93 ? -38.947 -36.824 -3.138 1.00 36.59 93 ARG A CA 1
ATOM 704 C C . ARG A 1 93 ? -37.979 -37.449 -4.162 1.00 36.59 93 ARG A C 1
ATOM 706 O O . ARG A 1 93 ? -37.161 -36.784 -4.782 1.00 36.59 93 ARG A O 1
ATOM 713 N N . GLN A 1 94 ? -38.210 -38.742 -4.408 1.00 38.50 94 GLN A N 1
ATOM 714 C CA . GLN A 1 94 ? -37.658 -39.545 -5.505 1.00 38.50 94 GLN A CA 1
ATOM 715 C C . GLN A 1 94 ? -37.483 -38.732 -6.802 1.00 38.50 94 GLN A C 1
ATOM 717 O O . GLN A 1 94 ? -38.475 -38.272 -7.364 1.00 38.50 94 GLN A O 1
ATOM 722 N N . GLY A 1 95 ? -36.246 -38.604 -7.298 1.00 42.25 95 GLY A N 1
ATOM 723 C CA . GLY A 1 95 ? -36.013 -38.258 -8.706 1.00 42.25 95 GLY A CA 1
ATOM 724 C C . GLY A 1 95 ? -34.801 -37.391 -9.058 1.00 42.25 95 GLY A C 1
ATOM 725 O O . GLY A 1 95 ? -34.398 -37.420 -10.214 1.00 42.25 95 GLY A O 1
ATOM 726 N N . ALA A 1 96 ? -34.181 -36.653 -8.134 1.00 37.59 96 ALA A N 1
ATOM 727 C CA . ALA A 1 96 ? -33.073 -35.757 -8.496 1.00 37.59 96 ALA A CA 1
ATOM 728 C C . ALA A 1 96 ? -31.695 -36.412 -8.277 1.00 37.59 96 ALA A C 1
ATOM 730 O O . ALA A 1 96 ? -31.174 -36.441 -7.164 1.00 37.59 96 ALA A O 1
ATOM 731 N N . GLN A 1 97 ? -31.104 -36.949 -9.350 1.00 47.19 97 GLN A N 1
ATOM 732 C CA . GLN A 1 97 ? -29.696 -37.362 -9.399 1.00 47.19 97 GLN A CA 1
ATOM 733 C C . GLN A 1 97 ? -28.810 -36.190 -9.842 1.00 47.19 97 GLN A C 1
ATOM 735 O O . GLN A 1 97 ? -28.481 -36.078 -11.018 1.00 47.19 97 GLN A O 1
ATOM 740 N N . THR A 1 98 ? -28.397 -35.324 -8.916 1.00 39.12 98 THR A N 1
ATOM 741 C CA . THR A 1 98 ? -27.349 -34.322 -9.184 1.00 39.12 98 THR A CA 1
ATOM 742 C C . THR A 1 98 ? -26.541 -34.033 -7.915 1.00 39.12 98 THR A C 1
ATOM 744 O O . THR A 1 98 ? -27.067 -33.439 -6.978 1.00 39.12 98 THR A O 1
ATOM 747 N N . GLY A 1 99 ? -25.262 -34.430 -7.898 1.00 36.59 99 GLY A N 1
ATOM 748 C CA . GLY A 1 99 ? -24.258 -34.004 -6.907 1.00 36.59 99 GLY A CA 1
ATOM 749 C C . GLY A 1 99 ? -23.702 -35.121 -6.012 1.00 36.59 99 GLY A C 1
ATOM 750 O O . GLY A 1 99 ? -24.452 -35.910 -5.444 1.00 36.59 99 GLY A O 1
ATOM 751 N N . THR A 1 100 ? -22.369 -35.186 -5.886 1.00 40.66 100 THR A N 1
ATOM 752 C CA . THR A 1 100 ? -21.629 -36.106 -5.004 1.00 40.66 100 THR A CA 1
ATOM 753 C C . THR A 1 100 ? -22.057 -35.902 -3.557 1.00 40.66 100 THR A C 1
ATOM 755 O O . THR A 1 100 ? -21.784 -34.865 -2.955 1.00 40.66 100 THR A O 1
ATOM 758 N N . ALA A 1 101 ? -22.765 -36.886 -3.020 1.00 39.56 101 ALA A N 1
ATOM 759 C CA . ALA A 1 101 ? -23.444 -36.751 -1.753 1.00 39.56 101 ALA A CA 1
ATOM 760 C C . ALA A 1 101 ? -22.464 -36.629 -0.578 1.00 39.56 101 ALA A C 1
ATOM 762 O O . ALA A 1 101 ? -21.582 -37.472 -0.402 1.00 39.56 101 ALA A O 1
ATOM 763 N N . VAL A 1 102 ? -22.726 -35.679 0.324 1.00 41.97 102 VAL A N 1
ATOM 764 C CA . VAL A 1 102 ? -22.401 -35.854 1.748 1.00 41.97 102 VAL A CA 1
ATOM 765 C C . VAL A 1 102 ? -23.377 -36.905 2.289 1.00 41.97 102 VAL A C 1
ATOM 767 O O . VAL A 1 102 ? -24.253 -36.639 3.105 1.00 41.97 102 VAL A O 1
ATOM 770 N N . THR A 1 103 ? -23.301 -38.131 1.772 1.00 44.66 103 THR A N 1
ATOM 771 C CA . THR A 1 103 ? -23.973 -39.265 2.395 1.00 44.66 103 THR A CA 1
ATOM 772 C C . THR A 1 103 ? -23.244 -39.528 3.699 1.00 44.66 103 THR A C 1
ATOM 774 O O . THR A 1 103 ? -22.051 -39.841 3.670 1.00 44.66 103 THR A O 1
ATOM 777 N N . LEU A 1 104 ? -23.944 -39.442 4.836 1.00 49.38 104 LEU A N 1
ATOM 778 C CA . LEU A 1 104 ? -23.490 -40.097 6.060 1.00 49.38 104 LEU A CA 1
ATOM 779 C C . LEU A 1 104 ? -23.302 -41.583 5.732 1.00 49.38 104 LEU A C 1
ATOM 781 O O . LEU A 1 104 ? -24.254 -42.361 5.697 1.00 49.38 104 LEU A O 1
ATOM 785 N N . ASN A 1 105 ? -22.064 -41.971 5.430 1.00 57.53 105 ASN A N 1
ATOM 786 C CA . ASN A 1 105 ? -21.714 -43.361 5.213 1.00 57.53 105 ASN A CA 1
ATOM 787 C C . ASN A 1 105 ? -22.003 -44.123 6.515 1.00 57.53 105 ASN A C 1
ATOM 789 O O . ASN A 1 105 ? -21.812 -43.599 7.616 1.00 57.53 105 ASN A O 1
ATOM 793 N N . ARG A 1 106 ? -22.457 -45.371 6.411 1.00 66.94 106 ARG A N 1
ATOM 794 C CA . ARG A 1 106 ? -22.804 -46.218 7.560 1.00 66.94 106 ARG A CA 1
ATOM 795 C C . ARG A 1 106 ? -21.660 -46.288 8.585 1.00 66.94 106 ARG A C 1
ATOM 797 O O . ARG A 1 106 ? -21.897 -46.276 9.787 1.00 66.94 106 ARG A O 1
ATOM 804 N N . SER A 1 107 ? -20.417 -46.286 8.103 1.00 67.62 107 SER A N 1
ATOM 805 C CA . SER A 1 107 ? -19.192 -46.256 8.911 1.00 67.62 107 SER A CA 1
ATOM 806 C C . SER A 1 107 ? -18.987 -44.954 9.699 1.00 67.62 107 SER A C 1
ATOM 808 O O . SER A 1 107 ? -18.435 -45.012 10.796 1.00 67.62 107 SER A O 1
ATOM 810 N N . ALA A 1 108 ? -19.456 -43.809 9.193 1.00 67.06 108 ALA A N 1
ATOM 811 C CA . ALA A 1 108 ? -19.404 -42.520 9.886 1.00 67.06 108 ALA A CA 1
ATOM 812 C C . ALA A 1 108 ? -20.451 -42.437 11.011 1.00 67.06 108 ALA A C 1
ATOM 814 O O . ALA A 1 108 ? -20.155 -41.942 12.097 1.00 67.06 108 ALA A O 1
ATOM 815 N N . VAL A 1 109 ? -21.648 -42.997 10.791 1.00 72.06 109 VAL A N 1
ATOM 816 C CA . VAL A 1 109 ? -22.680 -43.138 11.837 1.00 72.06 109 VAL A CA 1
ATOM 817 C C . VAL A 1 109 ? -22.183 -44.046 12.963 1.00 72.06 109 VAL A C 1
ATOM 819 O O . VAL A 1 109 ? -22.305 -43.694 14.135 1.00 72.06 109 VAL A O 1
ATOM 822 N N . TYR A 1 110 ? -21.588 -45.196 12.624 1.00 78.50 110 TYR A N 1
ATOM 823 C CA . TYR A 1 110 ? -21.026 -46.105 13.626 1.00 78.50 110 TYR A CA 1
ATOM 824 C C . TYR A 1 110 ? -19.896 -45.461 14.427 1.00 78.50 110 TYR A C 1
ATOM 826 O O . TYR A 1 110 ? -19.868 -45.617 15.645 1.00 78.50 110 TYR A O 1
ATOM 834 N N . LEU A 1 111 ? -19.017 -44.695 13.775 1.00 80.31 111 LEU A N 1
ATOM 835 C CA . LEU A 1 111 ? -17.961 -43.947 14.451 1.00 80.31 111 LEU A CA 1
ATOM 836 C C . LEU A 1 111 ? -18.541 -42.932 15.446 1.00 80.31 111 LEU A C 1
ATOM 838 O O . LEU A 1 111 ? -18.136 -42.920 16.605 1.00 80.31 111 LEU A O 1
ATOM 842 N N . LEU A 1 112 ? -19.526 -42.131 15.029 1.00 76.12 112 LEU A N 1
ATOM 843 C CA . LEU A 1 112 ? -20.160 -41.127 15.888 1.00 76.12 112 LEU A CA 1
ATOM 844 C C . LEU A 1 112 ? -20.835 -41.754 17.115 1.00 76.12 112 LEU A C 1
ATOM 846 O O . LEU A 1 112 ? -20.647 -41.281 18.238 1.00 76.12 112 LEU A O 1
ATOM 850 N N . LEU A 1 113 ? -21.598 -42.832 16.912 1.00 81.31 113 LEU A N 1
ATOM 851 C CA . LEU A 1 113 ? -22.260 -43.555 18.000 1.00 81.31 113 LEU A CA 1
ATOM 852 C C . LEU A 1 113 ? -21.241 -44.185 18.956 1.00 81.31 113 LEU A C 1
ATOM 854 O O . LEU A 1 113 ? -21.414 -44.099 20.171 1.00 81.31 113 LEU A O 1
ATOM 858 N N . LEU A 1 114 ? -20.165 -44.770 18.422 1.00 83.69 114 LEU A N 1
ATOM 859 C CA . LEU A 1 114 ? -19.108 -45.393 19.214 1.00 83.69 114 LEU A CA 1
ATOM 860 C C . LEU A 1 114 ? -18.339 -44.364 20.046 1.00 83.69 114 LEU A C 1
ATOM 862 O O . LEU A 1 114 ? -18.139 -44.593 21.236 1.00 83.69 114 LEU A O 1
ATOM 866 N N . ILE A 1 115 ? -17.960 -43.222 19.463 1.00 85.81 115 ILE A N 1
ATOM 867 C CA . ILE A 1 115 ? -17.278 -42.138 20.189 1.00 85.81 115 ILE A CA 1
ATOM 868 C C . ILE A 1 115 ? -18.181 -41.583 21.283 1.00 85.81 115 ILE A C 1
ATOM 870 O O . ILE A 1 115 ? -17.732 -41.413 22.410 1.00 85.81 115 ILE A O 1
ATOM 874 N N . THR A 1 116 ? -19.453 -41.325 20.977 1.00 82.50 116 THR A N 1
ATOM 875 C CA . THR A 1 116 ? -20.390 -40.760 21.957 1.00 82.50 116 THR A CA 1
ATOM 876 C C . THR A 1 116 ? -20.615 -41.732 23.118 1.00 82.50 116 THR A C 1
ATOM 878 O O . THR A 1 116 ? -20.561 -41.333 24.280 1.00 82.50 116 THR A O 1
ATOM 881 N N . ALA A 1 117 ? -20.792 -43.026 22.831 1.00 83.50 117 ALA A N 1
ATOM 882 C CA . ALA A 1 117 ? -20.919 -44.053 23.863 1.00 83.50 117 ALA A CA 1
ATOM 883 C C . ALA A 1 117 ? -19.636 -44.197 24.702 1.00 83.50 117 ALA A C 1
ATOM 885 O O . ALA A 1 117 ? -19.709 -44.272 25.930 1.00 83.50 117 ALA A O 1
ATOM 886 N N . ALA A 1 118 ? -18.464 -44.187 24.058 1.00 85.38 118 ALA A N 1
ATOM 887 C CA . ALA A 1 118 ? -17.174 -44.238 24.738 1.00 85.38 118 ALA A CA 1
ATOM 888 C C . ALA A 1 118 ? -16.950 -43.004 25.623 1.00 85.38 118 ALA A C 1
ATOM 890 O O . ALA A 1 118 ? -16.535 -43.153 26.768 1.00 85.38 118 ALA A O 1
ATOM 891 N N . ALA A 1 119 ? -17.282 -41.806 25.139 1.00 86.25 119 ALA A N 1
ATOM 892 C CA . ALA A 1 119 ? -17.179 -40.563 25.894 1.00 86.25 119 ALA A CA 1
ATOM 893 C C . ALA A 1 119 ? -18.039 -40.602 27.161 1.00 86.25 119 ALA A C 1
ATOM 895 O O . ALA A 1 119 ? -17.530 -40.347 28.248 1.00 86.25 119 ALA A O 1
ATOM 896 N N . VAL A 1 120 ? -19.311 -41.003 27.053 1.00 83.12 120 VAL A N 1
ATOM 897 C CA . VAL A 1 120 ? -20.212 -41.126 28.213 1.00 83.12 120 VAL A CA 1
ATOM 898 C C . VAL A 1 120 ? -19.681 -42.145 29.229 1.00 83.12 120 VAL A C 1
ATOM 900 O O . VAL A 1 120 ? -19.691 -41.877 30.433 1.00 83.12 120 VAL A O 1
ATOM 903 N N . LEU A 1 121 ? -19.170 -43.290 28.762 1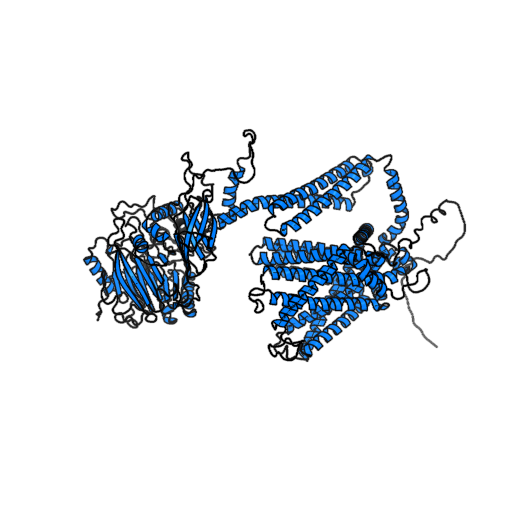.00 85.69 121 LEU A N 1
ATOM 904 C CA . LEU A 1 121 ? -18.576 -44.309 29.630 1.00 85.69 121 LEU A CA 1
ATOM 905 C C . LEU A 1 121 ? -17.319 -43.788 30.344 1.00 85.69 121 LEU A C 1
ATOM 907 O O . LEU A 1 121 ? -17.194 -43.933 31.560 1.00 85.69 121 LEU A O 1
ATOM 911 N N . LEU A 1 122 ? -16.403 -43.157 29.605 1.00 88.62 122 LEU A N 1
ATOM 912 C CA . LEU A 1 122 ? -15.174 -42.577 30.147 1.00 88.62 122 LEU A CA 1
ATOM 913 C C . LEU A 1 122 ? -15.472 -41.450 31.142 1.00 88.62 122 LEU A C 1
ATOM 915 O O . LEU A 1 122 ? -14.826 -41.385 32.186 1.00 88.62 122 LEU A O 1
ATOM 919 N N . SER A 1 123 ? -16.481 -40.614 30.880 1.00 85.94 123 SER A N 1
ATOM 920 C CA . SER A 1 123 ? -16.956 -39.597 31.823 1.00 85.94 123 SER A CA 1
ATOM 921 C C . SER A 1 123 ? -17.490 -40.211 33.115 1.00 85.94 123 SER A C 1
ATOM 923 O O . SER A 1 123 ? -17.145 -39.742 34.199 1.00 85.94 123 SER A O 1
ATOM 925 N N . ALA A 1 124 ? -18.272 -41.290 33.035 1.00 81.81 124 ALA A N 1
ATOM 926 C CA . ALA A 1 124 ? -18.754 -41.988 34.225 1.00 81.81 124 ALA A CA 1
ATOM 927 C C . ALA A 1 124 ? -17.596 -42.586 35.047 1.00 81.81 124 ALA A C 1
ATOM 929 O O . ALA A 1 124 ? -17.559 -42.420 36.268 1.00 81.81 124 ALA A O 1
ATOM 930 N N . ILE A 1 125 ? -16.620 -43.221 34.386 1.00 86.06 125 ILE A N 1
ATOM 931 C CA . ILE A 1 125 ? -15.414 -43.764 35.033 1.00 86.06 125 ILE A CA 1
ATOM 932 C C . ILE A 1 125 ? -14.603 -42.645 35.692 1.00 86.06 125 ILE A C 1
ATOM 934 O O . ILE A 1 125 ? -14.199 -42.775 36.847 1.00 86.06 125 ILE A O 1
ATOM 938 N N . TYR A 1 126 ? -14.397 -41.528 34.992 1.00 86.94 126 TYR A N 1
ATOM 939 C CA . TYR A 1 126 ? -13.669 -40.383 35.528 1.00 86.94 126 TYR A CA 1
ATOM 940 C C . TYR A 1 126 ? -14.343 -39.817 36.777 1.00 86.94 126 TYR A C 1
ATOM 942 O O . TYR A 1 126 ? -13.664 -39.575 37.769 1.00 86.94 126 TYR A O 1
ATOM 950 N N . LEU A 1 127 ? -15.672 -39.683 36.789 1.00 82.69 127 LEU A N 1
ATOM 951 C CA . LEU A 1 127 ? -16.397 -39.272 37.991 1.00 82.69 127 LEU A CA 1
ATOM 952 C C . LEU A 1 127 ? -16.202 -40.281 39.139 1.00 82.69 127 LEU A C 1
ATOM 954 O O . LEU A 1 127 ? -15.953 -39.892 40.280 1.00 82.69 127 LEU A O 1
ATOM 958 N N . MET A 1 128 ? -16.221 -41.589 38.873 1.00 81.25 128 MET A N 1
ATOM 959 C CA . MET A 1 128 ? -15.920 -42.582 39.916 1.00 81.25 128 MET A CA 1
ATOM 960 C C . MET A 1 128 ? -14.494 -42.438 40.476 1.00 81.25 128 MET A C 1
ATOM 962 O O . MET A 1 128 ? -14.307 -42.524 41.692 1.00 81.25 128 MET A O 1
ATOM 966 N N . LEU A 1 129 ? -13.507 -42.163 39.620 1.00 83.00 129 LEU A N 1
ATOM 967 C CA . LEU A 1 129 ? -12.121 -41.903 40.024 1.00 83.00 129 LEU A CA 1
ATOM 968 C C . LEU A 1 129 ? -11.977 -40.582 40.792 1.00 83.00 129 LEU A C 1
ATOM 970 O O . LEU A 1 129 ? -11.289 -40.543 41.813 1.00 83.00 129 LEU A O 1
ATOM 974 N N . ALA A 1 130 ? -12.670 -39.527 40.359 1.00 80.31 130 ALA A N 1
ATOM 975 C CA . ALA A 1 130 ? -12.701 -38.228 41.024 1.00 80.31 130 ALA A CA 1
ATOM 97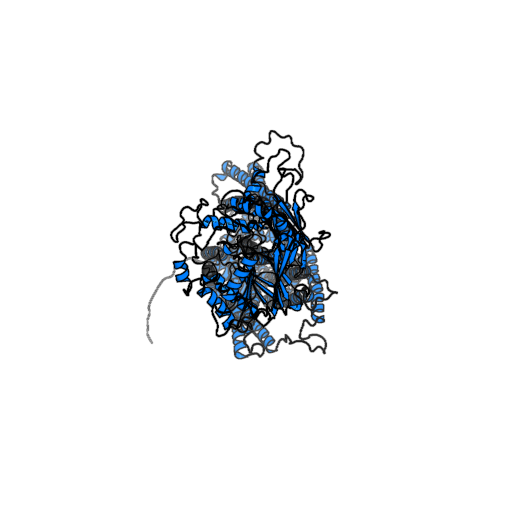6 C C . ALA A 1 130 ? -13.275 -38.325 42.444 1.00 80.31 130 ALA A C 1
ATOM 978 O O . ALA A 1 130 ? -12.835 -37.593 43.327 1.00 80.31 130 ALA A O 1
ATOM 979 N N . ARG A 1 131 ? -14.175 -39.282 42.705 1.00 81.62 131 ARG A N 1
ATOM 980 C CA . ARG A 1 131 ? -14.636 -39.622 44.062 1.00 81.62 131 ARG A CA 1
ATOM 981 C C . ARG A 1 131 ? -13.589 -40.388 44.874 1.00 81.62 131 ARG A C 1
ATOM 983 O O . ARG A 1 131 ? -13.416 -40.108 46.054 1.00 81.62 131 ARG A O 1
ATOM 990 N N . ALA A 1 132 ? -12.929 -41.379 44.272 1.00 80.69 132 ALA A N 1
ATOM 991 C CA . ALA A 1 132 ? -11.990 -42.255 44.980 1.00 80.69 132 ALA A CA 1
ATOM 992 C C . ALA A 1 132 ? -10.680 -41.542 45.362 1.00 80.69 132 ALA A C 1
ATOM 994 O O . ALA A 1 132 ? -10.148 -41.765 46.447 1.00 80.69 132 ALA A O 1
ATOM 995 N N . PHE A 1 133 ? -10.183 -40.655 44.496 1.00 84.31 133 PHE A N 1
ATOM 996 C CA . PHE A 1 133 ? -8.878 -40.002 44.640 1.00 84.31 133 PHE A CA 1
ATOM 997 C C . PHE A 1 133 ? -8.970 -38.469 44.650 1.00 84.31 133 PHE A C 1
ATOM 999 O O . PHE A 1 133 ? -8.051 -37.785 44.202 1.00 84.31 133 PHE A O 1
ATOM 1006 N N . THR A 1 134 ? -10.061 -37.909 45.187 1.00 78.94 134 THR A N 1
ATOM 1007 C CA . THR A 1 134 ? -10.399 -36.475 45.089 1.00 78.94 134 THR A CA 1
ATOM 1008 C C . THR A 1 134 ? -9.262 -35.541 45.506 1.00 78.94 134 THR A C 1
ATOM 1010 O O . THR A 1 134 ? -8.919 -34.612 44.779 1.00 78.94 134 THR A O 1
ATOM 1013 N N . ARG A 1 135 ? -8.619 -35.812 46.652 1.00 82.00 135 ARG A N 1
ATOM 1014 C CA . ARG A 1 135 ? -7.529 -34.968 47.174 1.00 82.00 135 ARG A CA 1
ATOM 1015 C C . ARG A 1 135 ? -6.291 -34.983 46.280 1.00 82.00 135 ARG A C 1
ATOM 1017 O O . ARG A 1 135 ? -5.693 -33.933 46.068 1.00 82.00 135 ARG A O 1
ATOM 1024 N N . ILE A 1 136 ? -5.909 -36.153 45.764 1.00 85.00 136 ILE A N 1
ATOM 1025 C CA . ILE A 1 136 ? -4.739 -36.302 44.886 1.00 85.00 136 ILE A CA 1
ATOM 1026 C C . ILE A 1 136 ? -5.019 -35.609 43.552 1.00 85.00 136 ILE A C 1
ATOM 1028 O O . ILE A 1 136 ? -4.197 -34.834 43.070 1.00 85.00 136 ILE A O 1
ATOM 1032 N N . LEU A 1 137 ? -6.214 -35.823 42.998 1.00 83.19 137 LEU A N 1
ATOM 1033 C CA . LEU A 1 137 ? -6.615 -35.277 41.705 1.00 83.19 137 LEU A CA 1
ATOM 1034 C C . LEU A 1 137 ? -6.666 -33.737 41.725 1.00 83.19 137 LEU A C 1
ATOM 1036 O O . LEU A 1 137 ? -6.182 -33.100 40.792 1.00 83.19 137 LEU A O 1
ATOM 1040 N N . MET A 1 138 ? -7.133 -33.126 42.820 1.00 84.88 138 MET A N 1
ATOM 1041 C CA . MET A 1 138 ? -7.105 -31.665 43.006 1.00 84.88 138 MET A CA 1
ATOM 1042 C C . MET A 1 138 ? -5.679 -31.084 43.062 1.00 84.88 138 MET A C 1
ATOM 1044 O O . MET A 1 138 ? -5.434 -30.008 42.525 1.00 84.88 138 MET A O 1
ATOM 1048 N N . HIS A 1 139 ? -4.707 -31.787 43.657 1.00 84.81 139 HIS A N 1
ATOM 1049 C CA . HIS A 1 139 ? -3.310 -31.322 43.663 1.00 84.81 139 HIS A CA 1
ATOM 1050 C C . HIS A 1 139 ? -2.664 -31.442 42.280 1.00 84.81 139 HIS A C 1
ATOM 1052 O O . HIS A 1 139 ? -2.003 -30.513 41.819 1.00 84.81 139 HIS A O 1
ATOM 1058 N N . VAL A 1 140 ? -2.870 -32.577 41.604 1.00 84.38 140 VAL A N 1
ATOM 1059 C CA . VAL A 1 140 ? -2.297 -32.828 40.274 1.00 84.38 140 VAL A CA 1
ATOM 1060 C C . VAL A 1 140 ? -2.813 -31.813 39.254 1.00 84.38 140 VAL A C 1
ATOM 1062 O O . VAL A 1 140 ? -2.028 -31.279 38.477 1.00 84.38 140 VAL A O 1
ATOM 1065 N N . THR A 1 141 ? -4.110 -31.500 39.279 1.00 83.94 141 THR A N 1
ATOM 1066 C CA . THR A 1 141 ? -4.726 -30.538 38.348 1.00 83.94 141 THR A CA 1
ATOM 1067 C C . THR A 1 141 ? -4.220 -29.111 38.556 1.00 83.94 141 THR A C 1
ATOM 1069 O O . THR A 1 141 ? -3.939 -28.419 37.578 1.00 83.94 141 THR A O 1
ATOM 1072 N N . LEU A 1 142 ? -4.007 -28.690 39.807 1.00 82.44 142 LEU A N 1
ATOM 1073 C CA . LEU A 1 142 ? -3.371 -27.407 40.127 1.00 82.44 142 LEU A CA 1
ATOM 1074 C C . LEU A 1 142 ? -1.949 -27.308 39.560 1.00 82.44 142 LEU A C 1
ATOM 1076 O O . LEU A 1 142 ? -1.610 -26.315 38.917 1.00 82.44 142 LEU A O 1
ATOM 1080 N N . VAL A 1 143 ? -1.126 -28.341 39.763 1.00 85.50 143 VAL A N 1
ATOM 1081 C CA . VAL A 1 143 ? 0.254 -28.371 39.250 1.00 85.50 143 VAL A CA 1
ATOM 1082 C C . VAL A 1 143 ? 0.267 -28.374 37.721 1.00 85.50 143 VAL A C 1
ATOM 1084 O O . VAL A 1 143 ? 1.013 -27.611 37.110 1.00 85.50 143 VAL A O 1
ATOM 1087 N N . LEU A 1 144 ? -0.589 -29.184 37.094 1.00 82.69 144 LEU A N 1
ATOM 1088 C CA . LEU A 1 144 ? -0.686 -29.281 35.638 1.00 82.69 144 LEU A CA 1
ATOM 1089 C C . LEU A 1 144 ? -1.123 -27.953 34.997 1.00 82.69 144 LEU A C 1
ATOM 1091 O O . LEU A 1 144 ? -0.581 -27.568 33.964 1.00 82.69 144 LEU A O 1
ATOM 1095 N N . SER A 1 145 ? -2.035 -27.219 35.643 1.00 81.50 145 SER A N 1
ATOM 1096 C CA . SER A 1 145 ? -2.465 -25.879 35.220 1.00 81.50 145 SER A CA 1
ATOM 1097 C C . SER A 1 145 ? -1.317 -24.866 35.215 1.00 81.50 145 SER A C 1
ATOM 1099 O O . SER A 1 145 ? -1.126 -24.135 34.241 1.00 81.50 145 SER A O 1
ATOM 1101 N N . ILE A 1 146 ? -0.482 -24.875 36.259 1.00 85.75 146 ILE A N 1
ATOM 1102 C CA . ILE A 1 146 ? 0.703 -24.010 36.341 1.00 85.75 146 ILE A CA 1
ATOM 1103 C C . ILE A 1 146 ? 1.706 -24.369 35.240 1.00 85.75 146 ILE A C 1
ATOM 1105 O O . ILE A 1 146 ? 2.185 -23.479 34.537 1.00 85.75 146 ILE A O 1
ATOM 1109 N N . LEU A 1 147 ? 1.993 -25.662 35.052 1.00 87.19 147 LEU A N 1
ATOM 1110 C CA . LEU A 1 147 ? 2.916 -26.128 34.015 1.00 87.19 147 LEU A CA 1
ATOM 1111 C C . LEU A 1 147 ? 2.442 -25.747 32.609 1.00 87.19 147 LEU A C 1
ATOM 1113 O O . LEU A 1 147 ? 3.255 -25.315 31.794 1.00 87.19 147 LEU A O 1
ATOM 1117 N N . LEU A 1 148 ? 1.138 -25.853 32.333 1.00 83.19 148 LEU A N 1
ATOM 1118 C CA . LEU A 1 148 ? 0.569 -25.455 31.047 1.00 83.19 148 LEU A CA 1
ATOM 1119 C C . LEU A 1 148 ? 0.725 -23.946 30.804 1.00 83.19 148 LEU A C 1
ATOM 1121 O O . LEU A 1 148 ? 1.205 -23.552 29.743 1.00 83.19 148 LEU A O 1
ATOM 1125 N N . ASN A 1 149 ? 0.377 -23.103 31.782 1.00 83.38 149 ASN A N 1
ATOM 1126 C CA . ASN A 1 149 ? 0.500 -21.645 31.656 1.00 83.38 149 ASN A CA 1
ATOM 1127 C C . ASN A 1 149 ? 1.957 -21.206 31.445 1.00 83.38 149 ASN A C 1
ATOM 1129 O O . ASN A 1 149 ? 2.231 -20.341 30.612 1.00 83.38 149 ASN A O 1
ATOM 1133 N N . VAL A 1 150 ? 2.903 -21.839 32.148 1.00 87.56 150 VAL A N 1
ATOM 1134 C CA . VAL A 1 150 ? 4.342 -21.611 31.949 1.00 87.56 150 VAL A CA 1
ATOM 1135 C C . VAL A 1 150 ? 4.788 -22.093 30.565 1.00 87.56 150 VAL A C 1
ATOM 1137 O O . VAL A 1 150 ? 5.516 -21.378 29.880 1.00 87.56 150 VAL A O 1
ATOM 1140 N N . GLY A 1 151 ? 4.319 -23.257 30.110 1.00 85.88 151 GLY A N 1
ATOM 1141 C CA . GLY A 1 151 ? 4.619 -23.785 28.777 1.00 85.88 151 GLY A CA 1
ATOM 1142 C C . GLY A 1 151 ? 4.143 -22.867 27.646 1.00 85.88 151 GLY A C 1
ATOM 1143 O O . GLY A 1 151 ? 4.913 -22.574 26.733 1.00 85.88 151 GLY A O 1
ATOM 1144 N N . ILE A 1 152 ? 2.912 -22.347 27.736 1.00 83.19 152 ILE A N 1
ATOM 1145 C CA . ILE A 1 152 ? 2.353 -21.384 26.769 1.00 83.19 152 ILE A CA 1
ATOM 1146 C C . ILE A 1 152 ? 3.142 -20.070 26.794 1.00 83.19 152 ILE A C 1
ATOM 1148 O O . ILE A 1 152 ? 3.457 -19.515 25.742 1.00 83.19 152 ILE A O 1
ATOM 1152 N N . CYS A 1 153 ? 3.507 -19.592 27.985 1.00 85.38 153 CYS A N 1
ATOM 1153 C CA . CYS A 1 153 ? 4.359 -18.419 28.144 1.00 85.38 153 CYS A CA 1
ATOM 1154 C C . CYS A 1 153 ? 5.705 -18.603 27.419 1.00 85.38 153 CYS A C 1
ATOM 1156 O O . CYS A 1 153 ? 6.081 -17.759 26.607 1.00 85.38 153 CYS A O 1
ATOM 1158 N N . ILE A 1 154 ? 6.406 -19.718 27.657 1.00 89.06 154 ILE A N 1
ATOM 1159 C CA . ILE A 1 154 ? 7.683 -20.033 26.994 1.00 89.06 154 ILE A CA 1
ATOM 1160 C C . ILE A 1 154 ? 7.501 -20.115 25.476 1.00 89.06 154 ILE A C 1
ATOM 1162 O O . ILE A 1 154 ? 8.290 -19.534 24.733 1.00 89.06 154 ILE A O 1
ATOM 1166 N N . TYR A 1 155 ? 6.446 -20.786 25.011 1.00 88.00 155 TYR A N 1
ATOM 1167 C CA . TYR A 1 155 ? 6.134 -20.888 23.589 1.00 88.00 155 TYR A CA 1
ATOM 1168 C C . TYR A 1 155 ? 5.978 -19.505 22.938 1.00 88.00 155 TYR A C 1
ATOM 1170 O O . TYR A 1 155 ? 6.629 -19.239 21.930 1.00 88.00 155 TYR A O 1
ATOM 1178 N N . TYR A 1 156 ? 5.213 -18.588 23.542 1.00 85.88 156 TYR A N 1
ATOM 1179 C CA . TYR A 1 156 ? 5.027 -17.239 22.990 1.00 85.88 156 TYR A CA 1
ATOM 1180 C C . TYR A 1 156 ? 6.282 -16.368 23.019 1.00 85.88 156 TYR A C 1
ATOM 1182 O O . TYR A 1 156 ? 6.470 -15.545 22.117 1.00 85.88 156 TYR A O 1
ATOM 1190 N N . TRP A 1 157 ? 7.166 -16.569 23.999 1.00 86.69 157 TRP A N 1
ATOM 1191 C CA . TRP A 1 157 ? 8.492 -15.954 23.985 1.00 86.69 157 TRP A CA 1
ATOM 1192 C C . TRP A 1 157 ? 9.352 -16.478 22.826 1.00 86.69 157 TRP A C 1
ATOM 1194 O O . TRP A 1 157 ? 9.989 -15.679 22.138 1.00 86.69 157 TRP A O 1
ATOM 1204 N N . ILE A 1 158 ? 9.328 -17.788 22.550 1.00 90.44 158 ILE A N 1
ATOM 1205 C CA . ILE A 1 158 ? 10.080 -18.401 21.439 1.00 90.44 158 ILE A CA 1
ATOM 1206 C C . ILE A 1 158 ? 9.547 -17.932 20.080 1.00 90.44 158 ILE A C 1
ATOM 1208 O O . ILE A 1 158 ? 10.331 -17.582 19.198 1.00 90.44 158 ILE A O 1
ATOM 1212 N N . THR A 1 159 ? 8.226 -17.862 19.906 1.00 80.06 159 THR A N 1
ATOM 1213 C CA . THR A 1 159 ? 7.603 -17.424 18.646 1.00 80.06 159 THR A CA 1
ATOM 1214 C C . THR A 1 159 ? 7.618 -15.903 18.447 1.00 80.06 159 THR A C 1
ATOM 1216 O O . THR A 1 159 ? 7.019 -15.417 17.492 1.00 80.06 159 THR A O 1
ATOM 1219 N N . ARG A 1 160 ? 8.285 -15.139 19.330 1.00 82.19 160 ARG A N 1
ATOM 1220 C CA . ARG A 1 160 ? 8.395 -13.664 19.297 1.00 82.19 160 ARG A CA 1
ATOM 1221 C C . ARG A 1 160 ? 7.049 -12.924 19.302 1.00 82.19 160 ARG A C 1
ATOM 1223 O O . ARG A 1 160 ? 6.944 -11.807 18.800 1.00 82.19 160 ARG A O 1
ATOM 1230 N N . TYR A 1 161 ? 6.016 -13.510 19.907 1.00 73.50 161 TYR A N 1
ATOM 1231 C CA . TYR A 1 161 ? 4.711 -12.862 20.057 1.00 73.50 161 TYR A CA 1
ATOM 1232 C C . TYR A 1 161 ? 4.658 -12.066 21.371 1.00 73.50 161 TYR A C 1
ATOM 1234 O O . TYR A 1 161 ? 4.085 -12.504 22.369 1.00 73.50 161 TYR A O 1
ATOM 1242 N N . TYR A 1 162 ? 5.304 -10.895 21.380 1.00 73.50 162 TYR A N 1
ATOM 1243 C CA . TYR A 1 162 ? 5.611 -10.136 22.602 1.00 73.50 162 TYR A CA 1
ATOM 1244 C C . TYR A 1 162 ? 4.385 -9.713 23.424 1.00 73.50 162 TYR A C 1
ATOM 1246 O O . TYR A 1 162 ? 4.414 -9.798 24.651 1.00 73.50 162 TYR A O 1
ATOM 1254 N N . SER A 1 163 ? 3.292 -9.293 22.779 1.00 63.88 163 SER A N 1
ATOM 1255 C CA . SER A 1 163 ? 2.068 -8.872 23.479 1.00 63.88 163 SER A CA 1
ATOM 1256 C C . SER A 1 163 ? 1.434 -10.028 24.260 1.00 63.88 163 SER A C 1
ATOM 1258 O O . SER A 1 163 ? 1.112 -9.880 25.439 1.00 63.88 163 SER A O 1
ATOM 1260 N N . GLY A 1 164 ? 1.322 -11.204 23.636 1.00 67.12 164 GLY A N 1
ATOM 1261 C CA . GLY A 1 164 ? 0.859 -12.418 24.304 1.00 67.12 164 GLY A CA 1
ATOM 1262 C C . GLY A 1 164 ? 1.837 -12.902 25.370 1.00 67.12 164 GLY A C 1
ATOM 1263 O O . GLY A 1 164 ? 1.412 -13.284 26.457 1.00 67.12 164 GLY A O 1
ATOM 1264 N N . ALA A 1 165 ? 3.141 -12.828 25.101 1.00 76.94 165 ALA A N 1
ATOM 1265 C CA . ALA A 1 165 ? 4.171 -13.265 26.033 1.00 76.94 165 ALA A CA 1
ATOM 1266 C C . ALA A 1 165 ? 4.128 -12.481 27.357 1.00 76.94 165 ALA A C 1
ATOM 1268 O O . ALA A 1 165 ? 4.161 -13.091 28.425 1.00 76.94 165 ALA A O 1
ATOM 1269 N N . ILE A 1 166 ? 3.964 -11.153 27.314 1.00 76.81 166 ILE A N 1
ATOM 1270 C CA . ILE A 1 166 ? 3.863 -10.312 28.520 1.00 76.81 166 ILE A CA 1
ATOM 1271 C C . ILE A 1 166 ? 2.620 -10.680 29.344 1.00 76.81 166 ILE A C 1
ATOM 1273 O O . ILE A 1 166 ? 2.723 -10.905 30.550 1.00 76.81 166 ILE A O 1
ATOM 1277 N N . ILE A 1 167 ? 1.455 -10.801 28.699 1.00 75.75 167 ILE A N 1
ATOM 1278 C CA . ILE A 1 167 ? 0.194 -11.136 29.379 1.00 75.75 167 ILE A CA 1
ATOM 1279 C C . ILE A 1 167 ? 0.284 -12.517 30.038 1.00 75.75 167 ILE A C 1
ATOM 1281 O O . ILE A 1 167 ? -0.020 -12.662 31.222 1.00 75.75 167 ILE A O 1
ATOM 1285 N N . PHE A 1 168 ? 0.748 -13.530 29.302 1.00 79.19 168 PHE A N 1
ATOM 1286 C CA . PHE A 1 168 ? 0.872 -14.886 29.839 1.00 79.19 168 PHE A CA 1
ATOM 1287 C C . PHE A 1 168 ? 1.978 -15.010 30.891 1.00 79.19 168 PHE A C 1
ATOM 1289 O O . PHE A 1 168 ? 1.848 -15.837 31.790 1.00 79.19 168 PHE A O 1
ATOM 1296 N N . THR A 1 169 ? 3.003 -14.152 30.863 1.00 82.81 169 THR A N 1
ATOM 1297 C CA . THR A 1 169 ? 3.991 -14.055 31.950 1.00 82.81 169 THR A CA 1
ATOM 1298 C C . THR A 1 169 ? 3.325 -13.575 33.241 1.00 82.81 169 THR A C 1
ATOM 1300 O O . THR A 1 169 ? 3.513 -14.181 34.293 1.00 82.81 169 THR A O 1
ATOM 1303 N N . ILE A 1 170 ? 2.486 -12.535 33.167 1.00 81.75 170 ILE A N 1
ATOM 1304 C CA . ILE A 1 170 ? 1.730 -12.029 34.322 1.00 81.75 170 ILE A CA 1
ATOM 1305 C C . ILE A 1 170 ? 0.784 -13.114 34.857 1.00 81.75 170 ILE A C 1
ATOM 1307 O O . ILE A 1 170 ? 0.780 -13.386 36.056 1.00 81.75 170 ILE A O 1
ATOM 1311 N N . ILE A 1 171 ? 0.034 -13.787 33.978 1.00 76.56 171 ILE A N 1
ATOM 1312 C CA . ILE A 1 171 ? -0.884 -14.874 34.365 1.00 76.56 171 ILE A CA 1
ATOM 1313 C C . ILE A 1 171 ? -0.125 -16.047 34.998 1.00 76.56 171 ILE A C 1
ATOM 1315 O O . ILE A 1 171 ? -0.578 -16.592 36.008 1.00 76.56 171 ILE A O 1
ATOM 1319 N N . ALA A 1 172 ? 1.030 -16.433 34.452 1.00 81.81 172 ALA A N 1
ATOM 1320 C CA . ALA A 1 172 ? 1.858 -17.497 35.011 1.00 81.81 172 ALA A CA 1
ATOM 1321 C C . ALA A 1 172 ? 2.371 -17.130 36.414 1.00 81.81 172 ALA A C 1
ATOM 1323 O O . ALA A 1 172 ? 2.261 -17.942 37.333 1.00 81.81 172 ALA A O 1
ATOM 1324 N N . LEU A 1 173 ? 2.839 -15.892 36.614 1.00 83.44 173 LEU A N 1
ATOM 1325 C CA . LEU A 1 173 ? 3.269 -15.391 37.924 1.00 83.44 173 LEU A CA 1
ATOM 1326 C C . LEU A 1 173 ? 2.115 -15.379 38.937 1.00 83.44 173 LEU A C 1
ATOM 1328 O O . LEU A 1 173 ? 2.267 -15.897 40.045 1.00 83.44 173 LEU A O 1
ATOM 1332 N N . PHE A 1 174 ? 0.941 -14.869 38.553 1.00 80.38 174 PHE A N 1
ATOM 1333 C CA . PHE A 1 174 ? -0.249 -14.911 39.407 1.00 80.38 174 PHE A CA 1
ATOM 1334 C C . PHE A 1 174 ? -0.686 -16.343 39.727 1.00 80.38 174 PHE A C 1
ATOM 1336 O O . PHE A 1 174 ? -1.049 -16.614 40.867 1.00 80.38 174 PHE A O 1
ATOM 1343 N N . SER A 1 175 ? -0.604 -17.275 38.772 1.00 77.62 175 SER A N 1
ATOM 1344 C CA . SER A 1 175 ? -0.954 -18.688 38.985 1.00 77.62 175 SER A CA 1
ATOM 1345 C C . SER A 1 175 ? -0.032 -19.359 40.011 1.00 77.62 175 SER A C 1
ATOM 1347 O O . SER A 1 175 ? -0.501 -20.106 40.871 1.00 77.62 175 SER A O 1
ATOM 1349 N N . ILE A 1 176 ? 1.271 -19.054 39.967 1.00 82.81 176 ILE A N 1
ATOM 1350 C CA . ILE A 1 176 ? 2.258 -19.544 40.943 1.00 82.81 176 ILE A CA 1
ATOM 1351 C C . ILE A 1 176 ? 1.963 -18.983 42.341 1.00 82.81 176 ILE A C 1
ATOM 1353 O O . ILE A 1 176 ? 2.008 -19.722 43.325 1.00 82.81 176 ILE A O 1
ATOM 1357 N N . LEU A 1 177 ? 1.626 -17.694 42.444 1.00 81.00 177 LEU A N 1
ATOM 1358 C CA . LEU A 1 177 ? 1.265 -17.066 43.719 1.00 81.00 177 LEU A CA 1
ATOM 1359 C C . LEU A 1 177 ? -0.065 -17.612 44.270 1.00 81.00 177 LEU A C 1
ATOM 1361 O O . LEU A 1 177 ? -0.166 -17.907 45.462 1.00 81.00 177 LEU A O 1
ATOM 1365 N N . ALA A 1 178 ? -1.062 -17.820 43.406 1.00 72.19 178 ALA A N 1
ATOM 1366 C CA . ALA A 1 178 ? -2.386 -18.322 43.771 1.00 72.19 178 ALA A CA 1
ATOM 1367 C C . ALA A 1 178 ? -2.364 -19.767 44.298 1.00 72.19 178 ALA A C 1
ATOM 1369 O O . ALA A 1 178 ? -3.180 -20.116 45.156 1.00 72.19 178 ALA A O 1
ATOM 1370 N N . TYR A 1 179 ? -1.399 -20.592 43.869 1.00 81.38 179 TYR A N 1
ATOM 1371 C CA . TYR A 1 179 ? -1.218 -21.965 44.360 1.00 81.38 179 TYR A CA 1
ATOM 1372 C C . TYR A 1 179 ? -1.168 -22.046 45.894 1.00 81.38 179 TYR A C 1
ATOM 1374 O O . TYR A 1 179 ? -1.792 -22.915 46.511 1.00 81.38 179 TYR A O 1
ATOM 1382 N N . TRP A 1 180 ? -0.473 -21.098 46.530 1.00 77.38 180 TRP A N 1
ATOM 1383 C CA . TRP A 1 180 ? -0.312 -21.057 47.984 1.00 77.38 180 TRP A CA 1
ATOM 1384 C C . TRP A 1 180 ? -1.609 -20.712 48.723 1.00 77.38 180 TRP A C 1
ATOM 1386 O O . TRP A 1 180 ? -1.797 -21.175 49.849 1.00 77.38 180 TRP A O 1
ATOM 1396 N N . GLY A 1 181 ? -2.513 -19.958 48.091 1.00 69.00 181 GLY A N 1
ATOM 1397 C CA . GLY A 1 181 ? -3.849 -19.674 48.620 1.00 69.00 181 GLY A CA 1
ATOM 1398 C C . GLY A 1 181 ? -4.814 -20.845 48.429 1.00 69.00 181 GLY A C 1
ATOM 1399 O O . GLY A 1 181 ? -5.571 -21.191 49.335 1.00 69.00 181 GLY A O 1
ATOM 1400 N N . TYR A 1 182 ? -4.747 -21.510 47.276 1.00 75.19 182 TYR A N 1
ATOM 1401 C CA . TYR A 1 182 ? -5.649 -22.606 46.920 1.00 75.19 182 TYR A CA 1
ATOM 1402 C C . TYR A 1 182 ? -5.374 -23.898 47.689 1.00 75.19 182 TYR A C 1
ATOM 1404 O O . TYR A 1 182 ? -6.320 -24.572 48.100 1.00 75.19 182 TYR A O 1
ATOM 1412 N N . ARG A 1 183 ? -4.105 -24.213 47.990 1.00 77.19 183 ARG A N 1
ATOM 1413 C CA . ARG A 1 183 ? -3.740 -25.432 48.739 1.00 77.19 183 ARG A CA 1
ATOM 1414 C C . ARG A 1 183 ? -4.461 -25.556 50.087 1.00 77.19 183 ARG A C 1
ATOM 1416 O O . ARG A 1 183 ? -4.834 -26.652 50.490 1.00 77.19 183 ARG A O 1
ATOM 1423 N N . ALA A 1 184 ? -4.693 -24.431 50.768 1.00 73.19 184 ALA A N 1
ATOM 1424 C CA . ALA A 1 184 ? -5.328 -24.396 52.084 1.00 73.19 184 ALA A CA 1
ATOM 1425 C C . ALA A 1 184 ? -6.842 -24.675 52.030 1.00 73.19 184 ALA A C 1
ATOM 1427 O O . ALA A 1 184 ? -7.465 -24.871 53.072 1.00 73.19 184 ALA A O 1
ATOM 1428 N N . ARG A 1 185 ? -7.443 -24.682 50.831 1.00 74.31 185 ARG A N 1
ATOM 1429 C CA . ARG A 1 185 ? -8.892 -24.822 50.606 1.00 74.31 185 ARG A CA 1
ATOM 1430 C C . ARG A 1 185 ? -9.299 -26.173 49.997 1.00 74.31 185 ARG A C 1
ATOM 1432 O O . ARG A 1 185 ? -10.477 -26.518 50.019 1.00 74.31 185 ARG A O 1
ATOM 1439 N N . ILE A 1 186 ? -8.334 -26.981 49.544 1.00 77.44 186 ILE A N 1
ATOM 1440 C CA . ILE A 1 186 ? -8.553 -28.315 48.946 1.00 77.44 186 ILE A CA 1
ATOM 1441 C C . ILE A 1 186 ? -9.355 -29.280 49.848 1.00 77.44 186 ILE A C 1
ATOM 1443 O O . ILE A 1 186 ? -10.211 -29.991 49.317 1.00 77.44 186 ILE A O 1
ATOM 1447 N N . PRO A 1 187 ? -9.146 -29.349 51.182 1.00 75.56 187 PRO A N 1
ATOM 1448 C CA . PRO A 1 187 ? -9.872 -30.312 52.017 1.00 75.56 187 PRO A CA 1
ATOM 1449 C C . PRO A 1 187 ? -11.397 -30.132 51.998 1.00 75.56 187 PRO A C 1
ATOM 1451 O O . PRO A 1 187 ? -12.117 -31.130 51.992 1.00 75.56 187 PRO A O 1
ATOM 1454 N N . LEU A 1 188 ? -11.885 -28.886 51.943 1.00 73.50 188 LEU A N 1
ATOM 1455 C CA . LEU A 1 188 ? -13.317 -28.574 51.887 1.00 73.50 188 LEU A CA 1
ATOM 1456 C C . LEU A 1 188 ? -13.915 -28.894 50.517 1.00 73.50 188 LEU A C 1
ATOM 1458 O O . LEU A 1 188 ? -14.974 -29.514 50.447 1.00 73.50 188 LEU A O 1
ATOM 1462 N N . ALA A 1 189 ? -13.210 -28.526 49.446 1.00 76.56 189 ALA A N 1
ATOM 1463 C CA . ALA A 1 189 ? -13.604 -28.834 48.072 1.00 76.56 189 ALA A CA 1
ATOM 1464 C C . ALA A 1 189 ? -13.754 -30.333 47.855 1.00 76.56 189 ALA A C 1
ATOM 1466 O O . ALA A 1 189 ? -14.753 -30.795 47.302 1.00 76.56 189 ALA A O 1
ATOM 1467 N N . ALA A 1 190 ? -12.791 -31.107 48.357 1.00 79.06 190 ALA A N 1
ATOM 1468 C CA . ALA A 1 190 ? -12.834 -32.555 48.270 1.00 79.06 190 ALA A CA 1
ATOM 1469 C C . ALA A 1 190 ? -14.048 -33.139 49.010 1.00 79.06 190 ALA A C 1
ATOM 1471 O O . ALA A 1 190 ? -14.699 -34.043 48.491 1.00 79.06 190 ALA A O 1
ATOM 1472 N N . LEU A 1 191 ? -14.374 -32.609 50.192 1.00 78.19 191 LEU A N 1
ATOM 1473 C CA . LEU A 1 191 ? -15.497 -33.083 51.000 1.00 78.19 191 LEU A CA 1
ATOM 1474 C C . LEU A 1 191 ? -16.855 -32.745 50.366 1.00 78.19 191 LEU A C 1
ATOM 1476 O O . LEU A 1 191 ? -17.707 -33.624 50.255 1.00 78.19 191 LEU A O 1
ATOM 1480 N N . LEU A 1 192 ? -17.053 -31.504 49.906 1.00 78.94 192 LEU A N 1
ATOM 1481 C CA . LEU A 1 192 ? -18.292 -31.107 49.226 1.00 78.94 192 LEU A CA 1
ATOM 1482 C C . LEU A 1 192 ? -18.507 -31.911 47.944 1.00 78.94 192 LEU A C 1
ATOM 1484 O O . LEU A 1 192 ? -19.613 -32.390 47.698 1.00 78.94 192 LEU A O 1
ATOM 1488 N N . LEU A 1 193 ? -17.444 -32.118 47.162 1.00 83.44 193 LEU A N 1
ATOM 1489 C CA . LEU A 1 193 ? -17.512 -32.939 45.960 1.00 83.44 193 LEU A CA 1
ATOM 1490 C C . LEU A 1 193 ? -17.904 -34.385 46.299 1.00 83.44 193 LEU A C 1
ATOM 1492 O O . LEU A 1 193 ? -18.805 -34.927 45.669 1.00 83.44 193 LEU A O 1
ATOM 1496 N N . GLN A 1 194 ? -17.312 -34.996 47.331 1.00 83.50 194 GLN A N 1
ATOM 1497 C CA . GLN A 1 194 ? -17.685 -36.347 47.772 1.00 83.50 194 GLN A CA 1
ATOM 1498 C C . GLN A 1 194 ? -19.164 -36.452 48.163 1.00 83.50 194 GLN A C 1
ATOM 1500 O O . GLN A 1 194 ? -19.847 -37.365 47.695 1.00 83.50 194 GLN A O 1
ATOM 1505 N N . VAL A 1 195 ? -19.675 -35.492 48.943 1.00 82.19 195 VAL A N 1
ATOM 1506 C CA . VAL A 1 195 ? -21.087 -35.455 49.353 1.00 82.19 195 VAL A CA 1
ATOM 1507 C C . VAL A 1 195 ? -22.001 -35.374 48.133 1.00 82.19 195 VAL A C 1
ATOM 1509 O O . VAL A 1 195 ? -22.915 -36.182 47.997 1.00 82.19 195 VAL A O 1
ATOM 1512 N N . VAL A 1 196 ? -21.739 -34.459 47.201 1.00 85.69 196 VAL A N 1
ATOM 1513 C CA . VAL A 1 196 ? -22.563 -34.297 45.990 1.00 85.69 196 VAL A CA 1
ATOM 1514 C C . VAL A 1 196 ? -22.537 -35.543 45.110 1.00 85.69 196 VAL A C 1
ATOM 1516 O O . VAL A 1 196 ? -23.565 -35.933 44.547 1.00 85.69 196 VAL A O 1
ATOM 1519 N N . MET A 1 197 ? -21.387 -36.207 45.008 1.00 83.75 197 MET A N 1
ATOM 1520 C CA . MET A 1 197 ? -21.275 -37.464 44.273 1.00 83.75 197 MET A CA 1
ATOM 1521 C C . MET A 1 197 ? -22.068 -38.587 44.936 1.00 83.75 197 MET A C 1
ATOM 1523 O O . MET A 1 197 ? -22.663 -39.405 44.234 1.00 83.75 197 MET A O 1
ATOM 1527 N N . ASP A 1 198 ? -22.139 -38.610 46.264 1.00 81.88 198 ASP A N 1
ATOM 1528 C CA . ASP A 1 198 ? -22.990 -39.550 46.988 1.00 81.88 198 ASP A CA 1
ATOM 1529 C C . ASP A 1 198 ? -24.476 -39.252 46.763 1.00 81.88 198 ASP A C 1
ATOM 1531 O O . ASP A 1 198 ? -25.239 -40.182 46.503 1.00 81.88 198 ASP A O 1
ATOM 1535 N N . VAL A 1 199 ? -24.889 -37.979 46.735 1.00 82.25 199 VAL A N 1
ATOM 1536 C CA . VAL A 1 199 ? -26.267 -37.594 46.367 1.00 82.25 199 VAL A CA 1
ATOM 1537 C C . VAL A 1 199 ? -26.606 -38.044 44.945 1.00 82.25 199 VAL A C 1
ATOM 1539 O O . VAL A 1 199 ? -27.639 -38.673 44.715 1.00 82.25 199 VAL A O 1
ATOM 1542 N N . SER A 1 200 ? -25.711 -37.787 43.993 1.00 84.19 200 SER A N 1
ATOM 1543 C CA . SER A 1 200 ? -25.916 -38.100 42.573 1.00 84.19 200 SER A CA 1
ATOM 1544 C C . SER A 1 200 ? -26.082 -39.599 42.319 1.00 84.19 200 SER A C 1
ATOM 1546 O O . SER A 1 200 ? -26.900 -40.002 41.495 1.00 84.19 200 SER A O 1
ATOM 1548 N N . LYS A 1 201 ? -25.367 -40.445 43.072 1.00 80.75 201 LYS A N 1
ATOM 1549 C CA . LYS A 1 201 ? -25.498 -41.910 42.988 1.00 80.75 201 LYS A CA 1
ATOM 1550 C C . LYS A 1 201 ? -26.885 -42.417 43.369 1.00 80.75 201 LYS A C 1
ATOM 1552 O O . LYS A 1 201 ? -27.350 -43.391 42.786 1.00 80.75 201 LYS A O 1
ATOM 1557 N N . HIS A 1 202 ? -27.533 -41.774 44.337 1.00 78.62 202 HIS A N 1
ATOM 1558 C CA . HIS A 1 202 ? -28.857 -42.178 44.815 1.00 78.62 202 HIS A CA 1
ATOM 1559 C C . HIS A 1 202 ? -29.991 -41.600 43.951 1.00 78.62 202 HIS A C 1
ATOM 1561 O O . HIS A 1 202 ? -31.106 -42.119 43.975 1.00 78.62 202 HIS A O 1
ATOM 1567 N N . HIS A 1 203 ? -29.712 -40.565 43.151 1.00 81.50 203 HIS A N 1
ATOM 1568 C CA . HIS A 1 203 ? -30.691 -39.879 42.311 1.00 81.50 203 HIS A CA 1
ATOM 1569 C C . HIS A 1 203 ? -30.305 -39.931 40.826 1.00 81.50 203 HIS A C 1
ATOM 1571 O O . HIS A 1 203 ? -29.764 -38.972 40.275 1.00 81.50 203 HIS A O 1
ATOM 1577 N N . LEU A 1 204 ? -30.676 -41.023 40.139 1.00 82.19 204 LEU A N 1
ATOM 1578 C CA . LEU A 1 204 ? -30.428 -41.206 38.695 1.00 82.19 204 LEU A CA 1
ATOM 1579 C C . LEU A 1 204 ? -30.997 -40.058 37.833 1.00 82.19 204 LEU A C 1
ATOM 1581 O O . LEU A 1 204 ? -30.496 -39.775 36.747 1.00 82.19 204 LEU A O 1
ATOM 1585 N N . SER A 1 205 ? -32.012 -39.352 38.340 1.00 84.31 205 SER A N 1
ATOM 1586 C CA . SER A 1 205 ? -32.601 -38.168 37.713 1.00 84.31 205 SER A CA 1
ATOM 1587 C C . SER A 1 205 ? -31.600 -37.035 37.450 1.00 84.31 205 SER A C 1
ATOM 1589 O O . SER A 1 205 ? -31.820 -36.268 36.518 1.00 84.31 205 SER A O 1
ATOM 1591 N N . VAL A 1 206 ? -30.499 -36.935 38.212 1.00 86.12 206 VAL A N 1
ATOM 1592 C CA . VAL A 1 206 ? -29.418 -35.958 37.965 1.00 86.12 206 VAL A CA 1
ATOM 1593 C C . VAL A 1 206 ? -28.800 -36.182 36.583 1.00 86.12 206 VAL A C 1
ATOM 1595 O O . VAL A 1 206 ? -28.712 -35.258 35.775 1.00 86.12 206 VAL A O 1
ATOM 1598 N N . TYR A 1 207 ? -28.448 -37.433 36.281 1.00 83.06 207 TYR A N 1
ATOM 1599 C CA . TYR A 1 207 ? -27.833 -37.820 35.012 1.00 83.06 207 TYR A CA 1
ATOM 1600 C C . TYR A 1 207 ? -28.804 -37.697 33.834 1.00 83.06 207 TYR A C 1
ATOM 1602 O O . TYR A 1 207 ? -28.408 -37.277 32.750 1.00 83.06 207 TYR A O 1
ATOM 1610 N N . VAL A 1 208 ? -30.089 -38.001 34.052 1.00 85.19 208 VAL A N 1
ATOM 1611 C CA . VAL A 1 208 ? -31.131 -37.858 33.020 1.00 85.19 208 VAL A CA 1
ATOM 1612 C C . VAL A 1 208 ? -31.305 -36.395 32.605 1.00 85.19 208 VAL A C 1
ATOM 1614 O O . VAL A 1 208 ? -31.369 -36.111 31.410 1.00 85.19 208 VAL A O 1
ATOM 1617 N N . VAL A 1 209 ? -31.343 -35.458 33.560 1.00 87.88 209 VAL A N 1
ATOM 1618 C CA . VAL A 1 209 ? -31.454 -34.018 33.257 1.00 87.88 209 VAL A CA 1
ATOM 1619 C C . VAL A 1 209 ? -30.226 -33.527 32.490 1.00 87.88 209 VAL A C 1
ATOM 1621 O O . VAL A 1 209 ? -30.385 -32.877 31.458 1.00 87.88 209 VAL A O 1
ATOM 1624 N N . ALA A 1 210 ? -29.021 -33.891 32.938 1.00 83.25 210 ALA A N 1
ATOM 1625 C CA . ALA A 1 210 ? -27.773 -33.514 32.273 1.00 83.25 210 ALA A CA 1
ATOM 1626 C C . ALA A 1 210 ? -27.707 -34.036 30.824 1.00 83.25 210 ALA A C 1
ATOM 1628 O O . ALA A 1 210 ? -27.413 -33.284 29.897 1.00 83.25 210 ALA A O 1
ATOM 1629 N N . PHE A 1 211 ? -28.055 -35.309 30.610 1.00 82.06 211 PHE A N 1
ATOM 1630 C CA . PHE A 1 211 ? -28.043 -35.928 29.284 1.00 82.06 211 PHE A CA 1
ATOM 1631 C C . PHE A 1 211 ? -29.120 -35.353 28.353 1.00 82.06 211 PHE A C 1
ATOM 1633 O O . PHE A 1 211 ? -28.870 -35.135 27.170 1.00 82.06 211 PHE A O 1
ATOM 1640 N N . THR A 1 212 ? -30.310 -35.052 28.878 1.00 85.56 212 THR A N 1
ATOM 1641 C CA . THR A 1 212 ? -31.379 -34.425 28.084 1.00 85.56 212 THR A CA 1
ATOM 1642 C C . THR A 1 212 ? -30.970 -33.017 27.645 1.00 85.56 212 THR A C 1
ATOM 1644 O O . THR A 1 212 ? -31.136 -32.671 26.477 1.00 85.56 212 THR A O 1
ATOM 1647 N N . ALA A 1 213 ? -30.381 -32.221 28.544 1.00 85.00 213 ALA A N 1
ATOM 1648 C CA . ALA A 1 213 ? -29.875 -30.891 28.211 1.00 85.00 213 ALA A CA 1
ATOM 1649 C C . ALA A 1 213 ? -28.786 -30.947 27.125 1.00 85.00 213 ALA A C 1
ATOM 1651 O O . ALA A 1 213 ? -28.836 -30.161 26.180 1.00 85.00 213 ALA A O 1
ATOM 1652 N N . LEU A 1 214 ? -27.873 -31.926 27.206 1.00 82.25 214 LEU A N 1
ATOM 1653 C CA . LEU A 1 214 ? -26.858 -32.178 26.179 1.00 82.25 214 LEU A CA 1
ATOM 1654 C C . LEU A 1 214 ? -27.485 -32.458 24.807 1.00 82.25 214 LEU A C 1
ATOM 1656 O O . LEU A 1 214 ? -27.088 -31.845 23.819 1.00 82.25 214 LEU A O 1
ATOM 1660 N N . LEU A 1 215 ? -28.465 -33.367 24.735 1.00 82.62 215 LEU A N 1
ATOM 1661 C CA . LEU A 1 215 ? -29.117 -33.723 23.470 1.00 82.62 215 LEU A CA 1
ATOM 1662 C C . LEU A 1 215 ? -29.845 -32.532 22.842 1.00 82.62 215 LEU A C 1
ATOM 1664 O O . LEU A 1 215 ? -29.754 -32.329 21.632 1.00 82.62 215 LEU A O 1
ATOM 1668 N N . VAL A 1 216 ? -30.539 -31.734 23.657 1.00 86.50 216 VAL A N 1
ATOM 1669 C CA . VAL A 1 216 ? -31.247 -30.537 23.184 1.00 86.50 216 VAL A CA 1
ATOM 1670 C C . VAL A 1 216 ? -30.257 -29.486 22.676 1.00 86.50 216 VAL A C 1
ATOM 1672 O O . VAL A 1 216 ? -30.453 -28.956 21.583 1.00 86.50 216 VAL A O 1
ATOM 1675 N N . GLN A 1 217 ? -29.170 -29.222 23.408 1.00 83.25 217 GLN A N 1
ATOM 1676 C CA . GLN A 1 217 ? -28.124 -28.292 22.964 1.00 83.25 217 GLN A CA 1
ATOM 1677 C C . GLN A 1 217 ? -27.436 -28.769 21.680 1.00 83.25 217 GLN A C 1
ATOM 1679 O O . GLN A 1 217 ? -27.245 -27.977 20.761 1.00 83.25 217 GLN A O 1
ATOM 1684 N N . ALA A 1 218 ? -27.109 -30.060 21.578 1.00 78.38 218 ALA A N 1
ATOM 1685 C CA . ALA A 1 218 ? -26.483 -30.627 20.387 1.00 78.38 218 ALA A CA 1
ATOM 1686 C C . ALA A 1 218 ? -27.403 -30.536 19.160 1.00 78.38 218 ALA A C 1
ATOM 1688 O O . ALA A 1 218 ? -26.970 -30.092 18.098 1.00 78.38 218 ALA A O 1
ATOM 1689 N N . ALA A 1 219 ? -28.683 -30.895 19.306 1.00 83.44 219 ALA A N 1
ATOM 1690 C CA . ALA A 1 219 ? -29.666 -30.785 18.230 1.00 83.44 219 ALA A CA 1
ATOM 1691 C C . ALA A 1 219 ? -29.839 -29.332 17.762 1.00 83.44 219 ALA A C 1
ATOM 1693 O O . ALA A 1 219 ? -29.881 -29.064 16.560 1.00 83.44 219 ALA A O 1
ATOM 1694 N N . PHE A 1 220 ? -29.882 -28.387 18.703 1.00 86.44 220 PHE A N 1
ATOM 1695 C CA . PHE A 1 220 ? -29.984 -26.965 18.394 1.00 86.44 220 PHE A CA 1
ATOM 1696 C C . PHE A 1 220 ? -28.720 -26.415 17.714 1.00 86.44 220 PHE A C 1
ATOM 1698 O O . PHE A 1 220 ? -28.828 -25.662 16.750 1.00 86.44 220 PHE A O 1
ATOM 1705 N N . GLY A 1 221 ? -27.528 -26.852 18.135 1.00 81.56 221 GLY A N 1
ATOM 1706 C CA . GLY A 1 221 ? -26.263 -26.507 17.478 1.00 81.56 221 GLY A CA 1
ATOM 1707 C C . GLY A 1 221 ? -26.187 -27.001 16.034 1.00 81.56 221 GLY A C 1
ATOM 1708 O O . GLY A 1 221 ? -25.792 -26.249 15.145 1.00 81.56 221 GLY A O 1
ATOM 1709 N N . VAL A 1 222 ? -26.640 -28.231 15.769 1.00 81.69 222 VAL A N 1
ATOM 1710 C CA . VAL A 1 222 ? -26.748 -28.755 14.398 1.00 81.69 222 VAL A CA 1
ATOM 1711 C C . VAL A 1 222 ? -27.716 -27.904 13.573 1.00 81.69 222 VAL A C 1
ATOM 1713 O O . VAL A 1 222 ? -27.372 -27.486 12.468 1.00 81.69 222 VAL A O 1
ATOM 1716 N N . TRP A 1 223 ? -28.897 -27.595 14.115 1.00 85.06 223 TRP A N 1
ATOM 1717 C CA . TRP A 1 223 ? -29.886 -26.755 13.435 1.00 85.06 223 TRP A CA 1
ATOM 1718 C C . TRP A 1 223 ? -29.336 -25.354 13.106 1.00 85.06 223 TRP A C 1
ATOM 1720 O O . TRP A 1 223 ? -29.528 -24.863 11.990 1.00 85.06 223 TRP A O 1
ATOM 1730 N N . TYR A 1 224 ? -28.586 -24.743 14.024 1.00 89.69 224 TYR A N 1
ATOM 1731 C CA . TYR A 1 224 ? -27.902 -23.467 13.809 1.00 89.69 224 TYR A CA 1
ATOM 1732 C C . TYR A 1 224 ? -26.877 -23.531 12.670 1.00 89.69 224 TYR A C 1
ATOM 1734 O O . TYR A 1 224 ? -26.957 -22.722 11.749 1.00 89.69 224 TYR A O 1
ATOM 1742 N N . VAL A 1 225 ? -25.965 -24.511 12.674 1.00 79.81 225 VAL A N 1
ATOM 1743 C CA . VAL A 1 225 ? -24.911 -24.620 11.647 1.00 79.81 225 VAL A CA 1
ATOM 1744 C C . VAL A 1 225 ? -25.507 -24.735 10.244 1.00 79.81 225 VAL A C 1
ATOM 1746 O O . VAL A 1 225 ? -25.090 -24.017 9.337 1.00 79.81 225 VAL A O 1
ATOM 1749 N N . PHE A 1 226 ? -26.516 -25.592 10.064 1.00 81.56 226 PHE A N 1
ATOM 1750 C CA . PHE A 1 226 ? -27.192 -25.721 8.771 1.00 81.56 226 PHE A CA 1
ATOM 1751 C C . PHE A 1 226 ? -27.910 -24.434 8.354 1.00 81.56 226 PHE A C 1
ATOM 1753 O O . PHE A 1 226 ? -27.899 -24.089 7.175 1.00 81.56 226 PHE A O 1
ATOM 1760 N N . THR A 1 227 ? -28.490 -23.707 9.310 1.00 86.88 227 THR A N 1
ATOM 1761 C CA . THR A 1 227 ? -29.147 -22.422 9.043 1.00 86.88 227 THR A CA 1
ATOM 1762 C C . THR A 1 227 ? -28.143 -21.371 8.569 1.00 86.88 227 THR A C 1
ATOM 1764 O O . THR A 1 227 ? -28.368 -20.763 7.530 1.00 86.88 227 THR A O 1
ATOM 1767 N N . VAL A 1 228 ? -26.998 -21.224 9.244 1.00 84.69 228 VAL A N 1
ATOM 1768 C CA . VAL A 1 228 ? -25.953 -20.255 8.860 1.00 84.69 228 VAL A CA 1
ATOM 1769 C C . VAL A 1 228 ? -25.384 -20.560 7.475 1.00 84.69 228 VAL A C 1
ATOM 1771 O O . VAL A 1 228 ? -25.209 -19.651 6.664 1.00 84.69 228 VAL A O 1
ATOM 1774 N N . ILE A 1 229 ? -25.113 -21.837 7.180 1.00 80.12 229 ILE A N 1
ATOM 1775 C CA . ILE A 1 229 ? -24.620 -22.258 5.860 1.00 80.12 229 ILE A CA 1
ATOM 1776 C C . ILE A 1 229 ? -25.651 -21.921 4.779 1.00 80.12 229 ILE A C 1
ATOM 1778 O O . ILE A 1 229 ? -25.285 -21.353 3.749 1.00 80.12 229 ILE A O 1
ATOM 1782 N N . ALA A 1 230 ? -26.929 -22.222 5.021 1.00 81.75 230 ALA A N 1
ATOM 1783 C CA . ALA A 1 230 ? -28.010 -21.896 4.099 1.00 81.75 230 ALA A CA 1
ATOM 1784 C C . ALA A 1 230 ? -28.136 -20.379 3.880 1.00 81.75 230 ALA A C 1
ATOM 1786 O O . ALA A 1 230 ? -28.204 -19.928 2.740 1.00 81.75 230 ALA A O 1
ATOM 1787 N N . THR A 1 231 ? -28.077 -19.581 4.948 1.00 86.12 231 THR A N 1
ATOM 1788 C CA . THR A 1 231 ? -28.135 -18.113 4.886 1.00 86.12 231 THR A CA 1
ATOM 1789 C C . THR A 1 231 ? -26.954 -17.521 4.116 1.00 86.12 231 THR A C 1
ATOM 1791 O O . THR A 1 231 ? -27.131 -16.621 3.289 1.00 86.12 231 THR A O 1
ATOM 1794 N N . TYR A 1 232 ? -25.746 -18.044 4.328 1.00 82.38 232 TYR A N 1
ATOM 1795 C CA . TYR A 1 232 ? -24.568 -17.636 3.569 1.00 82.38 232 TYR A CA 1
ATOM 1796 C C . TYR A 1 232 ? -24.696 -18.011 2.086 1.00 82.38 232 TYR A C 1
ATOM 1798 O O . TYR A 1 232 ? -24.422 -17.185 1.216 1.00 82.38 232 TYR A O 1
ATOM 1806 N N . ALA A 1 233 ? -25.147 -19.229 1.781 1.00 77.62 233 ALA A N 1
ATOM 1807 C CA . ALA A 1 233 ? -25.305 -19.697 0.409 1.00 77.62 233 ALA A CA 1
ATOM 1808 C C . ALA A 1 233 ? -26.396 -18.930 -0.357 1.00 77.62 233 ALA A C 1
ATOM 1810 O O . ALA A 1 233 ? -26.209 -18.637 -1.533 1.00 77.62 233 ALA A O 1
ATOM 1811 N N . GLU A 1 234 ? -27.507 -18.571 0.284 1.00 78.25 234 GLU A N 1
ATOM 1812 C CA . GLU A 1 234 ? -28.664 -17.973 -0.393 1.00 78.25 234 GLU A CA 1
ATOM 1813 C C . GLU A 1 234 ? -28.481 -16.472 -0.699 1.00 78.25 234 GLU A C 1
ATOM 1815 O O . GLU A 1 234 ? -28.902 -15.995 -1.752 1.00 78.25 234 GLU A O 1
ATOM 1820 N N . TRP A 1 235 ? -27.842 -15.704 0.196 1.00 83.19 235 TRP A N 1
ATOM 1821 C CA . TRP A 1 235 ? -27.826 -14.231 0.105 1.00 83.19 235 TRP A CA 1
ATOM 1822 C C . TRP A 1 235 ? -26.453 -13.592 -0.163 1.00 83.19 235 TRP A C 1
ATOM 1824 O O . TRP A 1 235 ? -26.374 -12.361 -0.271 1.00 83.19 235 TRP A O 1
ATOM 1834 N N . THR A 1 236 ? -25.383 -14.383 -0.309 1.00 81.50 236 THR A N 1
ATOM 1835 C CA . THR A 1 236 ? -24.042 -13.863 -0.637 1.00 81.50 236 THR A CA 1
ATOM 1836 C C . THR A 1 236 ? -23.962 -13.393 -2.096 1.00 81.50 236 THR A C 1
ATOM 1838 O O . THR A 1 236 ? -24.296 -14.160 -3.006 1.00 81.50 236 THR A O 1
ATOM 1841 N N . PRO A 1 237 ? -23.485 -12.158 -2.364 1.00 70.50 237 PRO A N 1
ATOM 1842 C CA . PRO A 1 237 ? -23.249 -11.693 -3.730 1.00 70.50 237 PRO A CA 1
ATOM 1843 C C . PRO A 1 237 ? -22.215 -12.602 -4.403 1.00 70.50 237 PRO A C 1
ATOM 1845 O O . PRO A 1 237 ? -21.150 -12.789 -3.825 1.00 70.50 237 PRO A O 1
ATOM 1848 N N . SER A 1 238 ? -22.514 -13.130 -5.599 1.00 66.75 238 SER A N 1
ATOM 1849 C CA . SER A 1 238 ? -21.765 -14.154 -6.375 1.00 66.75 238 SER A CA 1
ATOM 1850 C C . SER A 1 238 ? -22.136 -15.630 -6.154 1.00 66.75 238 SER A C 1
ATOM 1852 O O . SER A 1 238 ? -21.657 -16.479 -6.904 1.00 66.75 238 SER A O 1
ATOM 1854 N N . SER A 1 239 ? -23.028 -15.954 -5.211 1.00 66.56 239 SER A N 1
ATOM 1855 C CA . SER A 1 239 ? -23.550 -17.323 -5.090 1.00 66.56 239 SER A CA 1
ATOM 1856 C C . SER A 1 239 ? -24.488 -17.681 -6.259 1.00 66.56 239 SER A C 1
ATOM 1858 O O . SER A 1 239 ? -25.287 -16.830 -6.657 1.00 66.56 239 SER A O 1
ATOM 1860 N N . PRO A 1 240 ? -24.484 -18.931 -6.771 1.00 64.25 240 PRO A N 1
ATOM 1861 C CA . PRO A 1 240 ? -25.429 -19.396 -7.795 1.00 64.25 240 PRO A CA 1
ATOM 1862 C C . PRO A 1 240 ? -26.912 -19.232 -7.418 1.00 64.25 240 PRO A C 1
ATOM 1864 O O . PRO A 1 240 ? -27.760 -19.143 -8.301 1.00 64.25 240 PRO A O 1
ATOM 1867 N N . ALA A 1 241 ? -27.222 -19.178 -6.118 1.00 65.44 241 ALA A N 1
ATOM 1868 C CA . ALA A 1 241 ? -28.572 -18.958 -5.589 1.00 65.44 241 ALA A CA 1
ATOM 1869 C C . ALA A 1 241 ? -29.026 -17.481 -5.643 1.00 65.44 241 ALA A C 1
ATOM 1871 O O . ALA A 1 241 ? -30.213 -17.177 -5.514 1.00 65.44 241 ALA A O 1
ATOM 1872 N N . CYS A 1 242 ? -28.100 -16.544 -5.862 1.00 68.88 242 CYS A N 1
ATOM 1873 C CA . CYS A 1 242 ? -28.383 -15.115 -5.919 1.00 68.88 242 CYS A CA 1
ATOM 1874 C C . CYS A 1 242 ? -28.763 -14.690 -7.354 1.00 68.88 242 CYS A C 1
ATOM 1876 O O . CYS A 1 242 ? -27.894 -14.461 -8.197 1.00 68.88 242 CYS A O 1
ATOM 1878 N N . ASN A 1 243 ? -30.069 -14.580 -7.637 1.00 65.56 243 ASN A N 1
ATOM 1879 C CA . ASN A 1 243 ? -30.614 -14.146 -8.932 1.00 65.56 243 ASN A CA 1
ATOM 1880 C C . ASN A 1 243 ? -31.217 -12.724 -8.870 1.00 65.56 243 ASN A C 1
ATOM 1882 O O . ASN A 1 243 ? -31.294 -12.107 -7.809 1.00 65.56 243 ASN A O 1
ATOM 1886 N N . ALA A 1 244 ? -31.652 -12.187 -10.016 1.00 56.34 244 ALA A N 1
ATOM 1887 C CA . ALA A 1 244 ? -32.169 -10.817 -10.143 1.00 56.34 244 ALA A CA 1
ATOM 1888 C C . ALA A 1 244 ? -33.444 -10.531 -9.316 1.00 56.34 244 ALA A C 1
ATOM 1890 O O . ALA A 1 244 ? -33.825 -9.371 -9.159 1.00 56.34 244 ALA A O 1
ATOM 1891 N N . GLN A 1 245 ? -34.107 -11.564 -8.794 1.00 59.34 245 GLN A N 1
ATOM 1892 C CA . GLN A 1 245 ? -35.310 -11.474 -7.971 1.00 59.34 245 GLN A CA 1
ATOM 1893 C C . GLN A 1 245 ? -34.988 -11.481 -6.465 1.00 59.34 245 GLN A C 1
ATOM 1895 O O . GLN A 1 245 ? -35.836 -11.091 -5.659 1.00 59.34 245 GLN A O 1
ATOM 1900 N N . THR A 1 246 ? -33.770 -11.863 -6.069 1.00 63.50 246 THR A N 1
ATOM 1901 C CA . THR A 1 246 ? -33.328 -11.906 -4.670 1.00 63.50 246 THR A CA 1
ATOM 1902 C C . THR A 1 246 ? -32.462 -10.685 -4.340 1.00 63.50 246 THR A C 1
ATOM 1904 O O . THR A 1 246 ? -31.404 -10.467 -4.919 1.00 63.50 246 THR A O 1
ATOM 1907 N N . SER A 1 247 ? -32.873 -9.869 -3.360 1.00 69.94 247 SER A N 1
ATOM 1908 C CA . SER A 1 247 ? -32.048 -8.752 -2.862 1.00 69.94 247 SER A CA 1
ATOM 1909 C C . SER A 1 247 ? -30.824 -9.284 -2.102 1.00 69.94 247 SER A C 1
ATOM 1911 O O . SER A 1 247 ? -30.912 -9.527 -0.891 1.00 69.94 247 SER A O 1
ATOM 1913 N N . CYS A 1 248 ? -29.696 -9.439 -2.796 1.00 78.38 248 CYS A N 1
ATOM 1914 C CA . CYS A 1 248 ? -28.413 -9.859 -2.232 1.00 78.38 248 CYS A CA 1
ATOM 1915 C C . CYS A 1 248 ? -27.559 -8.649 -1.834 1.00 78.38 248 CYS A C 1
ATOM 1917 O O . CYS A 1 248 ? -27.385 -7.705 -2.602 1.00 78.38 248 CYS A O 1
ATOM 1919 N N . SER A 1 249 ? -27.016 -8.669 -0.621 1.00 80.31 249 SER A N 1
ATOM 1920 C CA . SER A 1 249 ? -26.114 -7.631 -0.118 1.00 80.31 249 SER A CA 1
ATOM 1921 C C . SER A 1 249 ? -25.256 -8.216 0.991 1.00 80.31 249 SER A C 1
ATOM 1923 O O . SER A 1 249 ? -25.786 -8.857 1.899 1.00 80.31 249 SER A O 1
ATOM 1925 N N . SER A 1 250 ? -23.952 -7.937 0.969 1.00 77.12 250 SER A N 1
ATOM 1926 C CA . SER A 1 250 ? -23.035 -8.347 2.039 1.00 77.12 250 SER A CA 1
ATOM 1927 C C . SER A 1 250 ? -23.479 -7.818 3.409 1.00 77.12 250 SER A C 1
ATOM 1929 O O . SER A 1 250 ? -23.338 -8.511 4.412 1.00 77.12 250 SER A O 1
ATOM 1931 N N . GLY A 1 251 ? -24.100 -6.631 3.456 1.00 80.12 251 GLY A N 1
ATOM 1932 C CA . GLY A 1 251 ? -24.664 -6.074 4.690 1.00 80.12 251 GLY A CA 1
ATOM 1933 C C . GLY A 1 251 ? -25.895 -6.837 5.191 1.00 80.12 251 GLY A C 1
ATOM 1934 O O . GLY A 1 251 ? -26.072 -6.994 6.397 1.00 80.12 251 GLY A O 1
ATOM 1935 N N . LYS A 1 252 ? -26.720 -7.368 4.278 1.00 81.88 252 LYS A N 1
ATOM 1936 C CA . LYS A 1 252 ? -27.880 -8.202 4.628 1.00 81.88 252 LYS A CA 1
ATOM 1937 C C . LYS A 1 252 ? -27.434 -9.549 5.198 1.00 81.88 252 LYS A C 1
ATOM 1939 O O . LYS A 1 252 ? -27.941 -9.949 6.238 1.00 81.88 252 LYS A O 1
ATOM 1944 N N . VAL A 1 253 ? -26.464 -10.208 4.560 1.00 85.31 253 VAL A N 1
ATOM 1945 C CA . VAL A 1 253 ? -25.888 -11.474 5.052 1.00 85.31 253 VAL A CA 1
ATOM 1946 C C . VAL A 1 253 ? -25.280 -11.286 6.439 1.00 85.31 253 VAL A C 1
ATOM 1948 O O . VAL A 1 253 ? -25.600 -12.041 7.352 1.00 85.31 253 VAL A O 1
ATOM 1951 N N . ALA A 1 254 ? -24.477 -10.234 6.628 1.00 81.00 254 ALA A N 1
ATOM 1952 C CA . ALA A 1 254 ? -23.879 -9.927 7.924 1.00 81.00 254 ALA A CA 1
ATOM 1953 C C . ALA A 1 254 ? -24.939 -9.698 9.019 1.00 81.00 254 ALA A C 1
ATOM 1955 O O . ALA A 1 254 ? -24.810 -10.234 10.118 1.00 81.00 254 ALA A O 1
ATOM 1956 N N . GLY A 1 255 ? -26.010 -8.955 8.716 1.00 85.12 255 GLY A N 1
ATOM 1957 C CA . GLY A 1 255 ? -27.107 -8.715 9.658 1.00 85.12 255 GLY A CA 1
ATOM 1958 C C . GLY A 1 255 ? -27.898 -9.977 10.024 1.00 85.12 255 GLY A C 1
ATOM 1959 O O . GLY A 1 255 ? -28.247 -10.159 11.190 1.00 85.12 255 GLY A O 1
ATOM 1960 N N . LEU A 1 256 ? -28.154 -10.866 9.057 1.00 89.31 256 LEU A N 1
ATOM 1961 C CA . LEU A 1 256 ? -28.869 -12.126 9.296 1.00 89.31 256 LEU A CA 1
ATOM 1962 C C . LEU A 1 256 ? -28.035 -13.102 10.132 1.00 89.31 256 LEU A C 1
ATOM 1964 O O . LEU A 1 256 ? -28.527 -13.600 11.142 1.00 89.31 256 LEU A O 1
ATOM 1968 N N . ILE A 1 257 ? -26.758 -13.293 9.788 1.00 88.12 257 ILE A N 1
ATOM 1969 C CA . ILE A 1 257 ? -25.845 -14.157 10.554 1.00 88.12 257 ILE A CA 1
ATOM 1970 C C . ILE A 1 257 ? -25.662 -13.627 11.983 1.00 88.12 257 ILE A C 1
ATOM 1972 O O . ILE A 1 257 ? -25.598 -14.408 12.934 1.00 88.12 257 ILE A O 1
ATOM 1976 N N . PHE A 1 258 ? -25.621 -12.303 12.166 1.00 87.88 258 PHE A N 1
ATOM 1977 C CA . PHE A 1 258 ? -25.560 -11.695 13.495 1.00 87.88 258 PHE A CA 1
ATOM 1978 C C . PHE A 1 258 ? -26.791 -12.047 14.342 1.00 87.88 258 PHE A C 1
ATOM 1980 O O . PHE A 1 258 ? -26.645 -12.470 15.489 1.00 87.88 258 PHE A O 1
ATOM 1987 N N . PHE A 1 259 ? -27.997 -11.923 13.777 1.00 93.06 259 PHE A N 1
ATOM 1988 C CA . PHE A 1 259 ? -29.230 -12.302 14.468 1.00 93.06 259 PHE A CA 1
ATOM 1989 C C . PHE A 1 259 ? -29.282 -13.805 14.782 1.00 93.06 259 PHE A C 1
ATOM 1991 O O . PHE A 1 259 ? -29.604 -14.176 15.909 1.00 93.06 259 PHE A O 1
ATOM 1998 N N . GLU A 1 260 ? -28.920 -14.665 13.825 1.00 90.94 260 GLU A N 1
ATOM 1999 C CA . GLU A 1 260 ? -28.859 -16.121 14.021 1.00 90.94 260 GLU A CA 1
ATOM 2000 C C . GLU A 1 260 ? -27.897 -16.499 15.149 1.00 90.94 260 GLU A C 1
ATOM 2002 O O . GLU A 1 260 ? -28.227 -17.318 16.005 1.00 90.94 260 GLU A O 1
ATOM 2007 N N . THR A 1 261 ? -26.726 -15.862 15.187 1.00 89.25 261 THR A N 1
ATOM 2008 C CA . THR A 1 261 ? -25.707 -16.103 16.215 1.00 89.25 261 THR A CA 1
ATOM 2009 C C . THR A 1 261 ? -26.177 -15.615 17.585 1.00 89.25 261 THR A C 1
ATOM 2011 O O . THR A 1 261 ? -26.040 -16.339 18.568 1.00 89.25 261 THR A O 1
ATOM 2014 N N . PHE A 1 262 ? -26.804 -14.437 17.663 1.00 92.38 262 PHE A N 1
ATOM 2015 C CA . PHE A 1 262 ? -27.409 -13.943 18.903 1.00 92.38 262 PHE A CA 1
ATOM 2016 C C . PHE A 1 262 ? -28.503 -14.887 19.426 1.00 92.38 262 PHE A C 1
ATOM 2018 O O . PHE A 1 262 ? -28.503 -15.240 20.606 1.00 92.38 262 PHE A O 1
ATOM 2025 N N . ALA A 1 263 ? -29.409 -15.333 18.551 1.00 93.69 263 ALA A N 1
ATOM 2026 C CA . ALA A 1 263 ? -30.478 -16.259 18.913 1.00 93.69 263 ALA A CA 1
ATOM 2027 C C . ALA A 1 263 ? -29.920 -17.602 19.408 1.00 93.69 263 ALA A C 1
ATOM 2029 O O . ALA A 1 263 ? -30.402 -18.139 20.409 1.00 93.69 263 ALA A O 1
ATOM 2030 N N . PHE A 1 264 ? -28.878 -18.115 18.745 1.00 92.12 264 PHE A N 1
ATOM 2031 C CA . PHE A 1 264 ? -28.209 -19.350 19.136 1.00 92.12 264 PHE A CA 1
ATOM 2032 C C . PHE A 1 264 ? -27.560 -19.252 20.523 1.00 92.12 264 PHE A C 1
ATOM 2034 O O . PHE A 1 264 ? -27.790 -20.116 21.375 1.00 92.12 264 PHE A O 1
ATOM 2041 N N . LEU A 1 265 ? -26.787 -18.191 20.770 1.00 90.44 265 LEU A N 1
ATOM 2042 C CA . LEU A 1 265 ? -26.110 -17.978 22.050 1.00 90.44 265 LEU A CA 1
ATOM 2043 C C . LEU A 1 265 ? -27.123 -17.807 23.191 1.00 90.44 265 LEU A C 1
ATOM 2045 O O . LEU A 1 265 ? -27.008 -18.481 24.217 1.00 90.44 265 LEU A O 1
ATOM 2049 N N . TRP A 1 266 ? -28.167 -16.993 22.988 1.00 94.38 266 TRP A N 1
ATOM 2050 C CA . TRP A 1 266 ? -29.164 -16.746 24.031 1.00 94.38 266 TRP A CA 1
ATOM 2051 C C . TRP A 1 266 ? -29.949 -18.009 24.390 1.00 94.38 266 TRP A C 1
ATOM 2053 O O . TRP A 1 266 ? -30.099 -18.336 25.569 1.00 94.38 266 TRP A O 1
ATOM 2063 N N . ALA A 1 267 ? -30.414 -18.762 23.391 1.00 92.19 267 ALA A N 1
ATOM 2064 C CA . ALA A 1 267 ? -31.142 -20.004 23.631 1.00 92.19 267 ALA A CA 1
ATOM 2065 C C . ALA A 1 267 ? -30.261 -21.079 24.283 1.00 92.19 267 ALA A C 1
ATOM 2067 O O . ALA A 1 267 ? -30.724 -21.765 25.195 1.00 92.19 267 ALA A O 1
ATOM 2068 N N . SER A 1 268 ? -28.987 -21.181 23.898 1.00 89.06 268 SER A N 1
ATOM 2069 C CA . SER A 1 268 ? -28.045 -22.131 24.505 1.00 89.06 268 SER A CA 1
ATOM 2070 C C . SER A 1 268 ? -27.825 -21.852 25.996 1.00 89.06 268 SER A C 1
ATOM 2072 O O . SER A 1 268 ? -27.892 -22.781 26.809 1.00 89.06 268 SER A O 1
ATOM 2074 N N . GLN A 1 269 ? -27.659 -20.575 26.362 1.00 90.31 269 GLN A N 1
ATOM 2075 C CA . GLN A 1 269 ? -27.554 -20.129 27.756 1.00 90.31 269 GLN A CA 1
ATOM 2076 C C . GLN A 1 269 ? -28.826 -20.461 28.554 1.00 90.31 269 GLN A C 1
ATOM 2078 O O . GLN A 1 269 ? -28.753 -21.022 29.649 1.00 90.31 269 GLN A O 1
ATOM 2083 N N . VAL A 1 270 ? -30.012 -20.200 27.991 1.00 92.69 270 VAL A N 1
ATOM 2084 C CA . VAL A 1 270 ? -31.289 -20.518 28.655 1.00 92.69 270 VAL A CA 1
ATOM 2085 C C . VAL A 1 270 ? -31.445 -22.023 28.886 1.00 92.69 270 VAL A C 1
ATOM 2087 O O . VAL A 1 270 ? -31.815 -22.425 29.988 1.00 92.69 270 VAL A O 1
ATOM 2090 N N . ILE A 1 271 ? -31.119 -22.867 27.900 1.00 90.00 271 ILE A N 1
ATOM 2091 C CA . ILE A 1 271 ? -31.205 -24.332 28.040 1.00 90.00 271 ILE A CA 1
ATOM 2092 C C . ILE A 1 271 ? -30.311 -24.826 29.190 1.00 90.00 271 ILE A C 1
ATOM 2094 O O . ILE A 1 271 ? -30.762 -25.619 30.021 1.00 90.00 271 ILE A O 1
ATOM 2098 N N . GLY A 1 272 ? -29.069 -24.334 29.274 1.00 87.44 272 GLY A N 1
ATOM 2099 C CA . GLY A 1 272 ? -28.136 -24.701 30.345 1.00 87.44 272 GLY A CA 1
ATOM 2100 C C . GLY A 1 272 ? -28.627 -24.269 31.730 1.00 87.44 272 GLY A C 1
ATOM 2101 O O . GLY A 1 272 ? -28.643 -25.065 32.672 1.00 87.44 272 GLY A O 1
ATOM 2102 N N . ASN A 1 273 ? -29.119 -23.034 31.846 1.00 91.00 273 ASN A N 1
ATOM 2103 C CA . ASN A 1 273 ? -29.572 -22.478 33.121 1.00 91.00 273 ASN A CA 1
ATOM 2104 C C . ASN A 1 273 ? -30.916 -23.065 33.595 1.00 91.00 273 ASN A C 1
ATOM 2106 O O . ASN A 1 273 ? -31.144 -23.187 34.800 1.00 91.00 273 ASN A O 1
ATOM 2110 N N . VAL A 1 274 ? -31.783 -23.521 32.683 1.00 91.94 274 VAL A N 1
ATOM 2111 C CA . VAL A 1 274 ? -32.978 -24.311 33.035 1.00 91.94 274 VAL A CA 1
ATOM 2112 C C . VAL A 1 274 ? -32.582 -25.671 33.616 1.00 91.94 274 VAL A C 1
ATOM 2114 O O . VAL A 1 274 ? -33.174 -26.106 34.610 1.00 91.94 274 VAL A O 1
ATOM 2117 N N . ALA A 1 275 ? -31.564 -26.335 33.057 1.00 89.88 275 ALA A N 1
ATOM 2118 C CA . ALA A 1 275 ? -31.046 -27.589 33.605 1.00 89.88 275 ALA A CA 1
ATOM 2119 C C . ALA A 1 275 ? -30.441 -27.384 35.005 1.00 89.88 275 ALA A C 1
ATOM 2121 O O . ALA A 1 275 ? -30.786 -28.119 35.933 1.00 89.88 275 ALA A O 1
ATOM 2122 N N . LEU A 1 276 ? -29.631 -26.335 35.190 1.00 90.12 276 LEU A N 1
ATOM 2123 C CA . LEU A 1 276 ? -29.086 -25.928 36.490 1.00 90.12 276 LEU A CA 1
ATOM 2124 C C . LEU A 1 276 ? -30.194 -25.701 37.530 1.00 90.12 276 LEU A C 1
ATOM 2126 O O . LEU A 1 276 ? -30.174 -26.312 38.599 1.00 90.12 276 LEU A O 1
ATOM 2130 N N . ALA A 1 277 ? -31.188 -24.868 37.209 1.00 89.94 277 ALA A N 1
ATOM 2131 C CA . ALA A 1 277 ? -32.303 -24.571 38.106 1.00 89.94 277 ALA A CA 1
ATOM 2132 C C . ALA A 1 277 ? -33.120 -25.833 38.447 1.00 89.94 277 ALA A C 1
ATOM 2134 O O . ALA A 1 277 ? -33.580 -26.004 39.577 1.00 89.94 277 ALA A O 1
ATOM 2135 N N . THR A 1 278 ? -33.256 -26.760 37.496 1.00 91.19 278 THR A N 1
ATOM 2136 C CA . THR A 1 278 ? -33.924 -28.053 37.707 1.00 91.19 278 THR A CA 1
ATOM 2137 C C . THR A 1 278 ? -33.153 -28.947 38.683 1.00 91.19 278 THR A C 1
ATOM 2139 O O . THR A 1 278 ? -33.763 -29.608 39.527 1.00 91.19 278 THR A O 1
ATOM 2142 N N . LEU A 1 279 ? -31.820 -28.972 38.594 1.00 90.31 279 LEU A N 1
ATOM 2143 C CA . LEU A 1 279 ? -30.960 -29.748 39.492 1.00 90.31 279 LEU A CA 1
ATOM 2144 C C . LEU A 1 279 ? -30.920 -29.148 40.905 1.00 90.31 279 LEU A C 1
ATOM 2146 O O . LEU A 1 279 ? -31.041 -29.886 41.887 1.00 90.31 279 LEU A O 1
ATOM 2150 N N . ALA A 1 280 ? -30.820 -27.821 41.005 1.00 87.62 280 ALA A N 1
ATOM 2151 C CA . ALA A 1 280 ? -30.798 -27.090 42.269 1.00 87.62 280 ALA A CA 1
ATOM 2152 C C . ALA A 1 280 ? -32.137 -27.189 43.019 1.00 87.62 280 ALA A C 1
ATOM 2154 O O . ALA A 1 280 ? -32.180 -27.630 44.166 1.00 87.62 280 ALA A O 1
ATOM 2155 N N . GLY A 1 281 ? -33.253 -26.872 42.353 1.00 83.44 281 GLY A N 1
ATOM 2156 C CA . GLY A 1 281 ? -34.602 -26.930 42.932 1.00 83.44 281 GLY A CA 1
ATOM 2157 C C . GLY A 1 281 ? -35.217 -28.335 42.998 1.00 83.44 281 GLY A C 1
ATOM 2158 O O . GLY A 1 281 ? -36.350 -28.484 43.461 1.00 83.44 281 GLY A O 1
ATOM 2159 N N . GLY A 1 282 ? -34.508 -29.349 42.493 1.00 86.25 282 GLY A N 1
ATOM 2160 C CA . GLY A 1 282 ? -34.924 -30.749 42.456 1.00 86.25 282 GLY A CA 1
ATOM 2161 C C . GLY A 1 282 ? -34.076 -31.612 43.398 1.00 86.25 282 GLY A C 1
ATOM 2162 O O . GLY A 1 282 ? -34.233 -31.491 44.611 1.00 86.25 282 GLY A O 1
ATOM 2163 N N . PRO A 1 283 ? -33.210 -32.505 42.881 1.00 86.12 283 PRO A N 1
ATOM 2164 C CA . PRO A 1 283 ? -32.508 -33.506 43.687 1.00 86.12 283 PRO A CA 1
ATOM 2165 C C . PRO A 1 283 ? -31.602 -32.909 44.774 1.00 86.12 283 PRO A C 1
ATOM 2167 O O . PRO A 1 283 ? -31.643 -33.391 45.903 1.00 86.12 283 PRO A O 1
ATOM 2170 N N . TYR A 1 284 ? -30.826 -31.858 44.489 1.00 87.88 284 TYR A N 1
ATOM 2171 C CA . TYR A 1 284 ? -29.861 -31.327 45.462 1.00 87.88 284 TYR A CA 1
ATOM 2172 C C . TYR A 1 284 ? -30.517 -30.489 46.561 1.00 87.88 284 TYR A C 1
ATOM 2174 O O . TYR A 1 284 ? -30.262 -30.729 47.742 1.00 87.88 284 TYR A O 1
ATOM 2182 N N . GLY A 1 285 ? -31.410 -29.563 46.200 1.00 83.31 285 GLY A N 1
ATOM 2183 C CA . GLY A 1 285 ? -32.168 -28.774 47.169 1.00 83.31 285 GLY A CA 1
ATOM 2184 C C . GLY A 1 285 ? -33.094 -29.644 48.017 1.00 83.31 285 GLY A C 1
ATOM 2185 O O . GLY A 1 285 ? -33.129 -29.497 49.236 1.00 83.31 285 GLY A O 1
ATOM 2186 N N . CYS A 1 286 ? -33.788 -30.617 47.410 1.00 80.62 286 CYS A N 1
ATOM 2187 C CA . CYS A 1 286 ? -34.645 -31.518 48.182 1.00 80.62 286 CYS A CA 1
ATOM 2188 C C . CYS A 1 286 ? -33.840 -32.428 49.113 1.00 80.62 286 CYS A C 1
ATOM 2190 O O . CYS A 1 286 ? -34.284 -32.687 50.230 1.00 80.62 286 CYS A O 1
ATOM 2192 N N . TRP A 1 287 ? -32.661 -32.894 48.682 1.00 82.88 287 TRP A N 1
ATOM 2193 C CA . TRP A 1 287 ? -31.750 -33.610 49.568 1.00 82.88 287 TRP A CA 1
ATOM 2194 C C . TRP A 1 287 ? -31.398 -32.721 50.761 1.00 82.88 287 TRP A C 1
ATOM 2196 O O . TRP A 1 287 ? -31.646 -33.147 51.884 1.00 82.88 287 TRP A O 1
ATOM 2206 N N . TYR A 1 288 ? -30.913 -31.492 50.533 1.00 80.12 288 TYR A N 1
ATOM 2207 C CA . TYR A 1 288 ? -30.488 -30.566 51.590 1.00 80.12 288 TYR A CA 1
ATOM 2208 C C . TYR A 1 288 ? -31.586 -30.301 52.634 1.00 80.12 288 TYR A C 1
ATOM 2210 O O . TYR A 1 288 ? -31.315 -30.443 53.824 1.00 80.12 288 TYR A O 1
ATOM 2218 N N . TYR A 1 289 ? -32.815 -29.999 52.195 1.00 76.69 289 TYR A N 1
ATOM 2219 C CA . TYR A 1 289 ? -33.900 -29.552 53.080 1.00 76.69 289 TYR A CA 1
ATOM 2220 C C . TYR A 1 289 ? -34.847 -30.651 53.605 1.00 76.69 289 TYR A C 1
ATOM 2222 O O . TYR A 1 289 ? -35.395 -30.469 54.687 1.00 76.69 289 TYR A O 1
ATOM 2230 N N . PHE A 1 290 ? -35.062 -31.775 52.898 1.00 72.25 290 PHE A N 1
ATOM 2231 C CA . PHE A 1 290 ? -36.100 -32.767 53.268 1.00 72.25 290 PHE A CA 1
ATOM 2232 C C . PHE A 1 290 ? -35.577 -34.135 53.756 1.00 72.25 290 PHE A C 1
ATOM 2234 O O . PHE A 1 290 ? -36.331 -34.876 54.381 1.00 72.25 290 PHE A O 1
ATOM 2241 N N . GLY A 1 291 ? -34.300 -34.477 53.535 1.00 61.28 291 GLY A N 1
ATOM 2242 C CA . GLY A 1 291 ? -33.643 -35.667 54.112 1.00 61.28 291 GLY A CA 1
ATOM 2243 C C . GLY A 1 291 ? -34.241 -37.056 53.762 1.00 61.28 291 GLY A C 1
ATOM 2244 O O . GLY A 1 291 ? -35.240 -37.166 53.050 1.00 61.28 291 GLY A O 1
ATOM 2245 N N . PRO A 1 292 ? -33.620 -38.169 54.215 1.00 52.66 292 PRO A N 1
ATOM 2246 C CA . PRO A 1 292 ? -34.147 -39.522 54.030 1.00 52.66 292 PRO A CA 1
ATOM 2247 C C . PRO A 1 292 ? -35.111 -39.886 55.176 1.00 52.66 292 PRO A C 1
ATOM 2249 O O . PRO A 1 292 ? -34.673 -40.129 56.291 1.00 52.66 292 PRO A O 1
ATOM 2252 N N . LYS A 1 293 ? -36.417 -39.935 54.871 1.00 46.97 293 LYS A N 1
ATOM 2253 C CA . LYS A 1 293 ? -37.542 -40.447 55.689 1.00 46.97 293 LYS A CA 1
ATOM 2254 C C . LYS A 1 293 ? -37.612 -39.998 57.169 1.00 46.97 293 LYS A C 1
ATOM 2256 O O . LYS A 1 293 ? -37.031 -40.618 58.048 1.00 46.97 293 LYS A O 1
ATOM 2261 N N . GLY A 1 294 ? -38.535 -39.072 57.450 1.00 48.69 294 GLY A N 1
ATOM 2262 C CA . GLY A 1 294 ? -39.492 -39.255 58.555 1.00 48.69 294 GLY A CA 1
ATOM 2263 C C . GLY A 1 294 ? -39.368 -38.408 59.827 1.00 48.69 294 GLY A C 1
ATOM 2264 O O . GLY A 1 294 ? -40.298 -38.466 60.622 1.00 48.69 294 GLY A O 1
ATOM 2265 N N . SER A 1 295 ? -38.318 -37.607 60.037 1.00 45.09 295 SER A N 1
ATOM 2266 C CA . SER A 1 295 ? -38.131 -36.947 61.352 1.00 45.09 295 SER A CA 1
ATOM 2267 C C . SER A 1 295 ? -38.534 -35.467 61.442 1.00 45.09 295 SER A C 1
ATOM 2269 O O . SER A 1 295 ? -38.609 -34.946 62.549 1.00 45.09 295 SER A O 1
ATOM 2271 N N . TYR A 1 296 ? -38.833 -34.781 60.330 1.00 47.22 296 TYR A N 1
ATOM 2272 C CA . TYR A 1 296 ? -39.158 -33.342 60.336 1.00 47.22 296 TYR A CA 1
ATOM 2273 C C . TYR A 1 296 ? -40.226 -32.969 59.296 1.00 47.22 296 TYR A C 1
ATOM 2275 O O . TYR A 1 296 ? -39.895 -32.409 58.261 1.00 47.22 296 TYR A O 1
ATOM 2283 N N . GLY A 1 297 ? -41.497 -33.298 59.560 1.00 45.50 297 GLY A N 1
ATOM 2284 C CA . GLY A 1 297 ? -42.711 -32.582 59.103 1.00 45.50 297 GLY A CA 1
ATOM 2285 C C . GLY A 1 297 ? -42.963 -32.247 57.616 1.00 45.50 297 GLY A C 1
ATOM 2286 O O . GLY A 1 297 ? -44.043 -31.752 57.314 1.00 45.50 297 GLY A O 1
ATOM 2287 N N . GLY A 1 298 ? -42.040 -32.489 56.685 1.00 50.50 298 GLY A N 1
ATOM 2288 C CA . GLY A 1 298 ? -42.165 -32.149 55.268 1.00 50.50 298 GLY A CA 1
ATOM 2289 C C . GLY A 1 298 ? -42.142 -33.395 54.392 1.00 50.50 298 GLY A C 1
ATOM 2290 O O . GLY A 1 298 ? -41.140 -34.108 54.337 1.00 50.50 298 GLY A O 1
ATOM 2291 N N . GLU A 1 299 ? -43.239 -33.667 53.687 1.00 53.81 299 GLU A N 1
ATOM 2292 C CA . GLU A 1 299 ? -43.269 -34.720 52.673 1.00 53.81 299 GLU A CA 1
ATOM 2293 C C . GLU A 1 299 ? -42.480 -34.277 51.434 1.00 53.81 299 GLU A C 1
ATOM 2295 O O . GLU A 1 299 ? -42.766 -33.243 50.826 1.00 53.81 299 GLU A O 1
ATOM 2300 N N . MET A 1 300 ? -41.483 -35.074 51.033 1.00 59.22 300 MET A N 1
ATOM 2301 C CA . MET A 1 300 ? -40.768 -34.852 49.776 1.00 59.22 300 MET A CA 1
ATOM 2302 C C . MET A 1 300 ? -41.770 -34.916 48.603 1.00 59.22 300 MET A C 1
ATOM 2304 O O . MET A 1 300 ? -42.565 -35.861 48.540 1.00 59.22 300 MET A O 1
ATOM 2308 N N . PRO A 1 301 ? -41.741 -33.967 47.645 1.00 64.38 301 PRO A N 1
ATOM 2309 C CA . PRO A 1 301 ? -42.623 -34.010 46.481 1.00 64.38 301 PRO A CA 1
ATOM 2310 C C . PRO A 1 301 ? -42.487 -35.346 45.738 1.00 64.38 301 PRO A C 1
ATOM 2312 O O . PRO A 1 301 ? -41.370 -35.793 45.493 1.00 64.38 301 PRO A O 1
ATOM 2315 N N . LYS A 1 302 ? -43.603 -35.964 45.317 1.00 66.25 302 LYS A N 1
ATOM 2316 C CA . LYS A 1 302 ? -43.612 -37.284 44.638 1.00 66.25 302 LYS A CA 1
ATOM 2317 C C . LYS A 1 302 ? -42.706 -37.365 43.397 1.00 66.25 302 LYS A C 1
ATOM 2319 O O . LYS A 1 302 ? -42.286 -38.449 43.006 1.00 66.25 302 LYS A O 1
ATOM 2324 N N . SER A 1 303 ? -42.419 -36.239 42.743 1.00 77.69 303 SER A N 1
ATOM 2325 C CA . SER A 1 303 ? -41.498 -36.155 41.600 1.00 77.69 303 SER A CA 1
ATOM 2326 C C . SER A 1 303 ? -40.723 -34.828 41.637 1.00 77.69 303 SER A C 1
ATOM 2328 O O . SER A 1 303 ? -41.095 -33.876 40.944 1.00 77.69 303 SER A O 1
ATOM 2330 N N . PRO A 1 304 ? -39.653 -34.730 42.451 1.00 79.12 304 PRO A N 1
ATOM 2331 C CA . PRO A 1 304 ? -38.997 -33.457 42.751 1.00 79.12 304 PRO A CA 1
ATOM 2332 C C . PRO A 1 304 ? -38.362 -32.837 41.501 1.00 79.12 304 PRO A C 1
ATOM 2334 O O . PRO A 1 304 ? -38.589 -31.662 41.221 1.00 79.12 304 PRO A O 1
ATOM 2337 N N . THR A 1 305 ? -37.683 -33.636 40.674 1.00 85.75 305 THR A N 1
ATOM 2338 C CA . THR A 1 305 ? -37.042 -33.177 39.430 1.00 85.75 305 THR A CA 1
ATOM 2339 C C . THR A 1 305 ? -38.042 -32.660 38.394 1.00 85.75 305 THR A C 1
ATOM 2341 O O . THR A 1 305 ? -37.855 -31.573 37.860 1.00 85.75 305 THR A O 1
ATOM 2344 N N . VAL A 1 306 ? -39.134 -33.390 38.135 1.00 85.44 306 VAL A N 1
ATOM 2345 C CA . VAL A 1 306 ? -40.148 -32.983 37.141 1.00 85.44 306 VAL A CA 1
ATOM 2346 C C . VAL A 1 306 ? -40.879 -31.719 37.597 1.00 85.44 306 VAL A C 1
ATOM 2348 O O . VAL A 1 306 ? -41.121 -30.818 36.797 1.00 85.44 306 VAL A O 1
ATOM 2351 N N . SER A 1 307 ? -41.172 -31.610 38.898 1.00 82.19 307 SER A N 1
ATOM 2352 C CA . SER A 1 307 ? -41.787 -30.404 39.459 1.00 82.19 307 SER A CA 1
ATOM 2353 C C . SER A 1 307 ? -40.873 -29.178 39.337 1.00 82.19 307 SER A C 1
ATOM 2355 O O . SER A 1 307 ? -41.342 -28.096 38.987 1.00 82.19 307 SER A O 1
ATOM 2357 N N . ALA A 1 308 ? -39.567 -29.347 39.576 1.00 86.81 308 ALA A N 1
ATOM 2358 C CA . ALA A 1 308 ? -38.577 -28.286 39.445 1.00 86.81 308 ALA A CA 1
ATOM 2359 C C . ALA A 1 308 ? -38.408 -27.853 37.983 1.00 86.81 308 ALA A C 1
ATOM 2361 O O . ALA A 1 308 ? -38.421 -26.656 37.706 1.00 86.81 308 ALA A O 1
ATOM 2362 N N . PHE A 1 309 ? -38.359 -28.810 37.051 1.00 89.81 309 PHE A N 1
ATOM 2363 C CA . PHE A 1 309 ? -38.307 -28.540 35.613 1.00 89.81 309 PHE A CA 1
ATOM 2364 C C . PHE A 1 309 ? -39.525 -27.747 35.127 1.00 89.81 309 PHE A C 1
ATOM 2366 O O . PHE A 1 309 ? -39.376 -26.773 34.390 1.00 89.81 309 PHE A O 1
ATOM 2373 N N . GLY A 1 310 ? -40.726 -28.124 35.582 1.00 85.94 310 GLY A N 1
ATOM 2374 C CA . GLY A 1 310 ? -41.960 -27.403 35.276 1.00 85.94 310 GLY A CA 1
ATOM 2375 C C . GLY A 1 310 ? -41.907 -25.947 35.741 1.00 85.94 310 GLY A C 1
ATOM 2376 O O . GLY A 1 310 ? -42.197 -25.051 34.953 1.00 85.94 310 GLY A O 1
ATOM 2377 N N . ARG A 1 311 ? -41.468 -25.688 36.983 1.00 85.31 311 ARG A N 1
ATOM 2378 C CA . ARG A 1 311 ? -41.293 -24.318 37.508 1.00 85.31 311 ARG A CA 1
ATOM 2379 C C . ARG A 1 311 ? -40.230 -23.529 36.735 1.00 85.31 311 ARG A C 1
ATOM 2381 O O . ARG A 1 311 ? -40.488 -22.385 36.364 1.00 85.31 311 ARG A O 1
ATOM 2388 N N . ALA A 1 312 ? -39.075 -24.137 36.462 1.00 87.31 312 ALA A N 1
ATOM 2389 C CA . ALA A 1 312 ? -37.976 -23.510 35.727 1.00 87.31 312 ALA A CA 1
ATOM 2390 C C . ALA A 1 312 ? -38.367 -23.148 34.283 1.00 87.31 312 ALA A C 1
ATOM 2392 O O . ALA A 1 312 ? -38.047 -22.059 33.819 1.00 87.31 312 ALA A O 1
ATOM 2393 N N . SER A 1 313 ? -39.118 -24.019 33.603 1.00 87.50 313 SER A N 1
ATOM 2394 C CA . SER A 1 313 ? -39.513 -23.848 32.195 1.00 87.50 313 SER A CA 1
ATOM 2395 C C . SER A 1 313 ? -40.767 -22.991 31.990 1.00 87.50 313 SER A C 1
ATOM 2397 O O . SER A 1 313 ? -41.141 -22.730 30.851 1.00 87.50 313 SER A O 1
ATOM 2399 N N . THR A 1 314 ? -41.445 -22.562 33.062 1.00 87.06 314 THR A N 1
ATOM 2400 C CA . THR A 1 314 ? -42.682 -21.765 32.962 1.00 87.06 314 THR A CA 1
ATOM 2401 C C . THR A 1 314 ? -42.607 -20.493 33.802 1.00 87.06 314 THR A C 1
ATOM 2403 O O . THR A 1 314 ? -42.423 -19.402 33.269 1.00 87.06 314 THR A O 1
ATOM 2406 N N . LEU A 1 315 ? -42.719 -20.623 35.122 1.00 84.38 315 LEU A N 1
ATOM 2407 C CA . LEU A 1 315 ? -42.868 -19.507 36.057 1.00 84.38 315 LEU A CA 1
ATOM 2408 C C . LEU A 1 315 ? -41.579 -18.697 36.225 1.00 84.38 315 LEU A C 1
ATOM 2410 O O . LEU A 1 315 ? -41.637 -17.472 36.337 1.00 84.38 315 LEU A O 1
ATOM 2414 N N . SER A 1 316 ? -40.432 -19.378 36.218 1.00 88.12 316 SER A N 1
ATOM 2415 C CA . SER A 1 316 ? -39.109 -18.767 36.399 1.00 88.12 316 SER A CA 1
ATOM 2416 C C . SER A 1 316 ? -38.351 -18.548 35.086 1.00 88.12 316 SER A C 1
ATOM 2418 O O . SER A 1 316 ? -37.247 -18.003 35.111 1.00 88.12 316 SER A O 1
ATOM 2420 N N . LEU A 1 317 ? -38.925 -18.936 33.939 1.00 90.00 317 LEU A N 1
ATOM 2421 C CA . LEU A 1 317 ? -38.238 -18.872 32.646 1.00 90.00 317 LEU A CA 1
ATOM 2422 C C . LEU A 1 317 ? -37.874 -17.431 32.258 1.00 90.00 317 LEU A C 1
ATOM 2424 O O . LEU A 1 317 ? -36.796 -17.213 31.719 1.00 90.00 317 LEU A O 1
ATOM 2428 N N . GLY A 1 318 ? -38.718 -16.443 32.583 1.00 89.38 318 GLY A N 1
ATOM 2429 C CA . GLY A 1 318 ? -38.421 -15.024 32.339 1.00 89.38 318 GLY A CA 1
ATOM 2430 C C . GLY A 1 318 ? -37.195 -14.528 33.110 1.00 89.38 318 GLY A C 1
ATOM 2431 O O . GLY A 1 318 ? -36.319 -13.884 32.534 1.00 89.38 318 GLY A O 1
ATOM 2432 N N . SER A 1 319 ? -37.075 -14.900 34.387 1.00 91.12 319 SER A N 1
ATOM 2433 C CA . SER A 1 319 ? -35.918 -14.555 35.225 1.00 91.12 319 SER A CA 1
ATOM 2434 C C . SER A 1 319 ? -34.637 -15.257 34.763 1.00 91.12 319 SER A C 1
ATOM 2436 O O . SER A 1 319 ? -33.569 -14.645 34.750 1.00 91.12 319 SER A O 1
ATOM 2438 N N . ILE A 1 320 ? -34.740 -16.522 34.333 1.00 91.81 320 ILE A N 1
ATOM 2439 C CA . ILE A 1 320 ? -33.615 -17.274 33.753 1.00 91.81 320 ILE A CA 1
ATOM 2440 C C . ILE A 1 320 ? -33.186 -16.656 32.411 1.00 91.81 320 ILE A C 1
ATOM 2442 O O . ILE A 1 320 ? -31.991 -16.479 32.166 1.00 91.81 320 ILE A O 1
ATOM 2446 N N . ALA A 1 321 ? -34.146 -16.276 31.562 1.00 92.69 321 ALA A N 1
ATOM 2447 C CA . ALA A 1 321 ? -33.890 -15.622 30.282 1.00 92.69 321 ALA A CA 1
ATOM 2448 C C . ALA A 1 321 ? -33.218 -14.256 30.455 1.00 92.69 321 ALA A C 1
ATOM 2450 O O . ALA A 1 321 ? -32.311 -13.935 29.686 1.00 92.69 321 ALA A O 1
ATOM 2451 N N . PHE A 1 322 ? -33.605 -13.486 31.477 1.00 93.25 322 PHE A N 1
ATOM 2452 C CA . PHE A 1 322 ? -32.982 -12.199 31.777 1.00 93.25 322 PHE A CA 1
ATOM 2453 C C . PHE A 1 322 ? -31.511 -12.346 32.184 1.00 93.25 322 PHE A C 1
ATOM 2455 O O . PHE A 1 322 ? -30.652 -11.702 31.584 1.00 93.25 322 PHE A O 1
ATOM 2462 N N . GLY A 1 323 ? -31.195 -13.234 33.131 1.00 89.19 323 GLY A N 1
ATOM 2463 C CA . GLY A 1 323 ? -29.799 -13.491 33.499 1.00 89.19 323 GLY A CA 1
ATOM 2464 C C . GLY A 1 323 ? -28.967 -14.013 32.320 1.00 89.19 323 GLY A C 1
ATOM 2465 O O . GLY A 1 323 ? -27.826 -13.597 32.122 1.00 89.19 323 GLY A O 1
ATOM 2466 N N . SER A 1 324 ? -29.564 -14.874 31.487 1.00 93.50 324 SER A N 1
ATOM 2467 C CA . SER A 1 324 ? -28.905 -15.461 30.313 1.00 93.50 324 SER A CA 1
ATOM 2468 C C . SER A 1 324 ? -28.631 -14.413 29.229 1.00 93.50 324 SER A C 1
ATOM 2470 O O . SER A 1 324 ? -27.617 -14.488 28.535 1.00 93.50 324 SER A O 1
ATOM 2472 N N . LEU A 1 325 ? -29.498 -13.401 29.107 1.00 91.88 325 LEU A N 1
ATOM 2473 C CA . LEU A 1 325 ? -29.323 -12.289 28.173 1.00 91.88 325 LEU A CA 1
ATOM 2474 C C . LEU A 1 325 ? -28.090 -11.449 28.525 1.00 91.88 325 LEU A C 1
ATOM 2476 O O . LEU A 1 325 ? -27.348 -11.066 27.626 1.00 91.88 325 LEU A O 1
ATOM 2480 N N . ILE A 1 326 ? -27.841 -11.193 29.815 1.00 88.88 326 ILE A N 1
ATOM 2481 C CA . ILE A 1 326 ? -26.680 -10.403 30.258 1.00 88.88 326 ILE A CA 1
ATOM 2482 C C . ILE A 1 326 ? -25.375 -11.077 29.813 1.00 88.88 326 ILE A C 1
ATOM 2484 O O . ILE A 1 326 ? -24.512 -10.412 29.243 1.00 88.88 326 ILE A O 1
ATOM 2488 N N . VAL A 1 327 ? -25.255 -12.394 30.014 1.00 88.56 327 VAL A N 1
ATOM 2489 C CA . VAL A 1 327 ? -24.076 -13.168 29.581 1.00 88.56 327 VAL A CA 1
ATOM 2490 C C . VAL A 1 327 ? -23.960 -13.170 28.054 1.00 88.56 327 VAL A C 1
ATOM 2492 O O . VAL A 1 327 ? -22.895 -12.879 27.519 1.00 88.56 327 VAL A O 1
ATOM 2495 N N . THR A 1 328 ? -25.077 -13.367 27.347 1.00 90.69 328 THR A N 1
ATOM 2496 C CA . THR A 1 328 ? -25.107 -13.385 25.874 1.00 90.69 328 THR A CA 1
ATOM 2497 C C . THR A 1 328 ? -24.648 -12.060 25.250 1.00 90.69 328 THR A C 1
ATOM 2499 O O . THR A 1 328 ? -23.982 -12.049 24.216 1.00 90.69 328 THR A O 1
ATOM 2502 N N . LEU A 1 329 ? -24.984 -10.920 25.861 1.00 87.88 329 LEU A N 1
ATOM 2503 C CA . LEU A 1 329 ? -24.526 -9.612 25.382 1.00 87.88 329 LEU A CA 1
ATOM 2504 C C . LEU A 1 329 ? -23.007 -9.439 25.539 1.00 87.88 329 LEU A C 1
ATOM 2506 O O . LEU A 1 329 ? -22.380 -8.797 24.695 1.00 87.88 329 LEU A O 1
ATOM 2510 N N . LEU A 1 330 ? -22.413 -10.023 26.584 1.00 85.31 330 LEU A N 1
ATOM 2511 C CA . LEU A 1 330 ? -20.961 -10.031 26.781 1.00 85.31 330 LEU A CA 1
ATOM 2512 C C . LEU A 1 330 ? -20.263 -10.960 25.777 1.00 85.31 330 LEU A C 1
ATOM 2514 O O . LEU A 1 330 ? -19.262 -10.549 25.188 1.00 85.31 330 LEU A O 1
ATOM 2518 N N . ASP A 1 331 ? -20.832 -12.141 25.505 1.00 84.88 331 ASP A N 1
ATOM 2519 C CA . ASP A 1 331 ? -20.363 -13.051 24.445 1.00 84.88 331 ASP A CA 1
ATOM 2520 C C . ASP A 1 331 ? -20.325 -12.344 23.082 1.00 84.88 331 ASP A C 1
ATOM 2522 O O . ASP A 1 331 ? -19.334 -12.390 22.349 1.00 84.88 331 ASP A O 1
ATOM 2526 N N . LEU A 1 332 ? -21.398 -11.625 22.754 1.00 86.44 332 LEU A N 1
ATOM 2527 C CA . LEU A 1 332 ? -21.518 -10.903 21.495 1.00 86.44 332 LEU A CA 1
ATOM 2528 C C . LEU A 1 332 ? -20.521 -9.738 21.395 1.00 86.44 332 LEU A C 1
ATOM 2530 O O . LEU A 1 332 ? -19.926 -9.518 20.339 1.00 86.44 332 LEU A O 1
ATOM 2534 N N . LEU A 1 333 ? -20.291 -9.017 22.497 1.00 83.06 333 LEU A N 1
ATOM 2535 C CA . LEU A 1 333 ? -19.278 -7.963 22.558 1.00 83.06 333 LEU A CA 1
ATOM 2536 C C . LEU A 1 333 ? -17.874 -8.529 22.322 1.00 83.06 333 LEU A C 1
ATOM 2538 O O . LEU A 1 333 ? -17.090 -7.941 21.575 1.00 83.06 333 LEU A O 1
ATOM 2542 N N . ARG A 1 334 ? -17.564 -9.683 22.916 1.00 83.44 334 ARG A N 1
ATOM 2543 C CA . ARG A 1 334 ? -16.290 -10.371 22.706 1.00 83.44 334 ARG A CA 1
ATOM 2544 C C . ARG A 1 334 ? -16.108 -10.787 21.248 1.00 83.44 334 ARG A C 1
ATOM 2546 O O . ARG A 1 334 ? -15.047 -10.533 20.683 1.00 83.44 334 ARG A O 1
ATOM 2553 N N . LEU A 1 335 ? -17.148 -11.336 20.621 1.00 80.94 335 LEU A N 1
ATOM 2554 C CA . LEU A 1 335 ? -17.120 -11.730 19.211 1.00 80.94 335 LEU A CA 1
ATOM 2555 C C . LEU A 1 335 ? -16.851 -10.528 18.286 1.00 80.94 335 LEU A C 1
ATOM 2557 O O . LEU A 1 335 ? -16.056 -10.627 17.351 1.00 80.94 335 LEU A O 1
ATOM 2561 N N . ILE A 1 336 ? -17.433 -9.361 18.589 1.00 81.12 336 ILE A N 1
ATOM 2562 C CA . ILE A 1 336 ? -17.147 -8.110 17.867 1.00 81.12 336 ILE A CA 1
ATOM 2563 C C . ILE A 1 336 ? -15.695 -7.666 18.081 1.00 81.12 336 ILE A C 1
ATOM 2565 O O . ILE A 1 336 ? -15.022 -7.303 17.119 1.00 81.12 336 ILE A O 1
ATOM 2569 N N . LEU A 1 337 ? -15.188 -7.693 19.316 1.00 78.06 337 LEU A N 1
ATOM 2570 C CA . LEU A 1 337 ? -13.808 -7.293 19.618 1.00 78.06 337 LEU A CA 1
ATOM 2571 C C . LEU A 1 337 ? -12.781 -8.206 18.934 1.00 78.06 337 LEU A C 1
ATOM 2573 O O . LEU A 1 337 ? -11.758 -7.723 18.449 1.00 78.06 337 LEU A O 1
ATOM 2577 N N . GLU A 1 338 ? -13.064 -9.503 18.833 1.00 78.50 338 GLU A N 1
ATOM 2578 C CA . GLU A 1 338 ? -12.233 -10.458 18.097 1.00 78.50 338 GLU A CA 1
ATOM 2579 C C . GLU A 1 338 ? -12.284 -10.214 16.579 1.00 78.50 338 GLU A C 1
ATOM 2581 O O . GLU A 1 338 ? -11.244 -10.261 15.918 1.00 78.50 338 GLU A O 1
ATOM 2586 N N . ALA A 1 339 ? -13.448 -9.857 16.025 1.00 75.62 339 ALA A N 1
ATOM 2587 C CA . ALA A 1 339 ? -13.564 -9.435 14.628 1.00 75.62 339 ALA A CA 1
ATOM 2588 C C . ALA A 1 339 ? -12.782 -8.136 14.348 1.00 75.62 339 ALA A C 1
ATOM 2590 O O . ALA A 1 339 ? -12.057 -8.053 13.356 1.00 75.62 339 ALA A O 1
ATOM 2591 N N . VAL A 1 340 ? -12.850 -7.153 15.254 1.00 74.81 340 VAL A N 1
ATOM 2592 C CA . VAL A 1 340 ? -12.069 -5.905 15.178 1.00 74.81 340 VAL A CA 1
ATOM 2593 C C . VAL A 1 340 ? -10.571 -6.188 15.268 1.00 74.81 340 VAL A C 1
ATOM 2595 O O . VAL A 1 340 ? -9.803 -5.605 14.509 1.00 74.81 340 VAL A O 1
ATOM 2598 N N . ARG A 1 341 ? -10.143 -7.106 16.145 1.00 76.25 341 ARG A N 1
ATOM 2599 C CA . ARG A 1 341 ? -8.741 -7.542 16.230 1.00 76.25 341 ARG A CA 1
ATOM 2600 C C . ARG A 1 341 ? -8.267 -8.125 14.901 1.00 76.25 341 ARG A C 1
ATOM 2602 O O . ARG A 1 341 ? -7.181 -7.780 14.446 1.00 76.25 341 ARG A O 1
ATOM 2609 N N . ASN A 1 342 ? -9.068 -8.996 14.290 1.00 73.81 342 ASN A N 1
ATOM 2610 C CA . ASN A 1 342 ? -8.710 -9.636 13.028 1.00 73.81 342 ASN A CA 1
ATOM 2611 C C . ASN A 1 342 ? -8.654 -8.616 11.874 1.00 73.81 342 ASN A C 1
ATOM 2613 O O . ASN A 1 342 ? -7.731 -8.688 11.072 1.00 73.81 342 ASN A O 1
ATOM 2617 N N . SER A 1 343 ? -9.559 -7.629 11.840 1.00 74.44 343 SER A N 1
ATOM 2618 C CA . SER A 1 343 ? -9.500 -6.513 10.878 1.00 74.44 343 SER A CA 1
ATOM 2619 C C . SER A 1 343 ? -8.265 -5.637 11.100 1.00 74.44 343 SER A C 1
ATOM 2621 O O . SER A 1 343 ? -7.503 -5.405 10.173 1.00 74.44 343 SER A O 1
ATOM 2623 N N . ALA A 1 344 ? -7.993 -5.221 12.342 1.00 69.69 344 ALA A N 1
ATOM 2624 C CA . ALA A 1 344 ? -6.833 -4.388 12.667 1.00 69.69 344 ALA A CA 1
ATOM 2625 C C . ALA A 1 344 ? -5.494 -5.087 12.372 1.00 69.69 344 ALA A C 1
ATOM 2627 O O . ALA A 1 344 ? -4.509 -4.423 12.066 1.00 69.69 344 ALA A O 1
ATOM 2628 N N . SER A 1 345 ? -5.462 -6.421 12.456 1.00 70.56 345 SER A N 1
ATOM 2629 C CA . SER A 1 345 ? -4.304 -7.225 12.061 1.00 70.56 345 SER A CA 1
ATOM 2630 C C . SER A 1 345 ? -4.144 -7.354 10.543 1.00 70.56 345 SER A C 1
ATOM 2632 O O . SER A 1 345 ? -3.032 -7.616 10.099 1.00 70.56 345 SER A O 1
ATOM 2634 N N . GLN A 1 346 ? -5.219 -7.219 9.759 1.00 72.62 346 GLN A N 1
ATOM 2635 C CA . GLN A 1 346 ? -5.156 -7.178 8.292 1.00 72.62 346 GLN A CA 1
ATOM 2636 C C . GLN A 1 346 ? -4.766 -5.784 7.783 1.00 72.62 346 GLN A C 1
ATOM 2638 O O . GLN A 1 346 ? -4.054 -5.681 6.792 1.00 72.62 346 GLN A O 1
ATOM 2643 N N . ASP A 1 347 ? -5.161 -4.734 8.506 1.00 69.19 347 ASP A N 1
ATOM 2644 C CA . ASP A 1 347 ? -4.833 -3.331 8.214 1.00 69.19 347 ASP A CA 1
ATOM 2645 C C . ASP A 1 347 ? -3.435 -2.903 8.731 1.00 69.19 347 ASP A C 1
ATOM 2647 O O . ASP A 1 347 ? -3.142 -1.711 8.808 1.00 69.19 347 ASP A O 1
ATOM 2651 N N . ASP A 1 348 ? -2.594 -3.861 9.145 1.00 63.88 348 ASP A N 1
ATOM 2652 C CA . ASP A 1 348 ? -1.238 -3.675 9.698 1.00 63.88 348 ASP A CA 1
ATOM 2653 C C . ASP A 1 348 ? -1.158 -2.642 10.849 1.00 63.88 348 ASP A C 1
ATOM 2655 O O . ASP A 1 348 ? -0.196 -1.886 10.998 1.00 63.88 348 ASP A O 1
ATOM 2659 N N . ASN A 1 349 ? -2.198 -2.597 11.698 1.00 67.19 349 ASN A N 1
ATOM 2660 C CA . ASN A 1 349 ? -2.287 -1.719 12.866 1.00 67.19 349 ASN A CA 1
ATOM 2661 C C . ASN A 1 349 ? -2.026 -2.499 14.174 1.00 67.19 349 ASN A C 1
ATOM 2663 O O . ASN A 1 349 ? -2.972 -2.940 14.848 1.00 67.19 349 ASN A O 1
ATOM 2667 N N . PRO A 1 350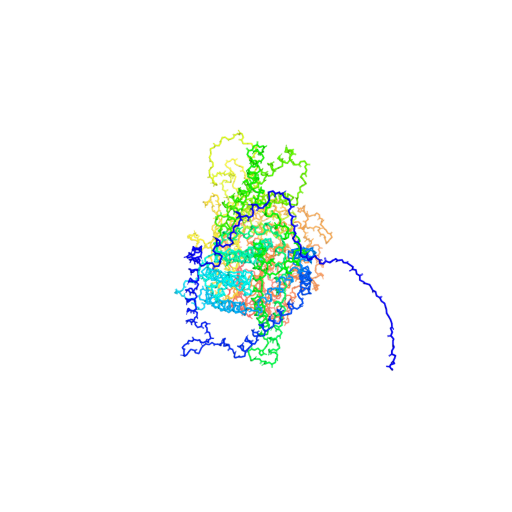 ? -0.755 -2.635 14.603 1.00 58.72 350 PRO A N 1
ATOM 2668 C CA . PRO A 1 350 ? -0.385 -3.450 15.761 1.00 58.72 350 PRO A CA 1
ATOM 2669 C C . PRO A 1 350 ? -0.960 -2.913 17.079 1.00 58.72 350 PRO A C 1
ATOM 2671 O O . PRO A 1 350 ? -1.243 -3.683 17.998 1.00 58.72 350 PRO A O 1
ATOM 2674 N N . ILE A 1 351 ? -1.187 -1.599 17.176 1.00 65.12 351 ILE A N 1
ATOM 2675 C CA . ILE A 1 351 ? -1.747 -0.962 18.375 1.00 65.12 351 ILE A CA 1
ATOM 2676 C C . ILE A 1 351 ? -3.245 -1.267 18.482 1.00 65.12 351 ILE A C 1
ATOM 2678 O O . ILE A 1 351 ? -3.723 -1.634 19.556 1.00 65.12 351 ILE A O 1
ATOM 2682 N N . GLY A 1 352 ? -3.980 -1.171 17.370 1.00 63.84 352 GLY A N 1
ATOM 2683 C CA . GLY A 1 352 ? -5.404 -1.507 17.310 1.00 63.84 352 GLY A CA 1
ATOM 2684 C C . GLY A 1 352 ? -5.669 -2.973 17.652 1.00 63.84 352 GLY A C 1
ATOM 2685 O O . GLY A 1 352 ? -6.544 -3.267 18.468 1.00 63.84 352 GLY A O 1
ATOM 2686 N N . ALA A 1 353 ? -4.857 -3.887 17.111 1.00 66.31 353 ALA A N 1
ATOM 2687 C CA . ALA A 1 353 ? -4.936 -5.310 17.432 1.00 66.31 353 ALA A CA 1
ATOM 2688 C C . ALA A 1 353 ? -4.604 -5.595 18.911 1.00 66.31 353 ALA A C 1
ATOM 2690 O O . ALA A 1 353 ? -5.283 -6.399 19.555 1.00 66.31 353 ALA A O 1
ATOM 2691 N N . CYS A 1 354 ? -3.610 -4.900 19.478 1.00 64.44 354 CYS A N 1
ATOM 2692 C CA . CYS A 1 354 ? -3.245 -5.019 20.891 1.00 64.44 354 CYS A CA 1
ATOM 2693 C C . CYS A 1 354 ? -4.371 -4.535 21.821 1.00 64.44 354 CYS A C 1
ATOM 2695 O O . CYS A 1 354 ? -4.773 -5.254 22.735 1.00 64.44 354 CYS A O 1
ATOM 2697 N N . LEU A 1 355 ? -4.949 -3.360 21.554 1.00 67.50 355 LEU A N 1
ATOM 2698 C CA . LEU A 1 355 ? -6.053 -2.813 22.349 1.00 67.50 355 LEU A CA 1
ATOM 2699 C C . LEU A 1 355 ? -7.313 -3.681 22.265 1.00 67.50 355 LEU A C 1
ATOM 2701 O O . LEU A 1 355 ? -7.950 -3.923 23.289 1.00 67.50 355 LEU A O 1
ATOM 2705 N N . ALA A 1 356 ? -7.650 -4.188 21.075 1.00 69.62 356 ALA A N 1
ATOM 2706 C CA . ALA A 1 356 ? -8.769 -5.110 20.897 1.00 69.62 356 ALA A CA 1
ATOM 2707 C C . ALA A 1 356 ? -8.544 -6.433 21.652 1.00 69.62 356 ALA A C 1
ATOM 2709 O O . ALA A 1 356 ? -9.469 -6.947 22.278 1.00 69.62 356 ALA A O 1
ATOM 2710 N N . CYS A 1 357 ? -7.307 -6.945 21.667 1.00 68.12 357 CYS A N 1
ATOM 2711 C CA . CYS A 1 357 ? -6.925 -8.123 22.449 1.00 68.12 357 CYS A CA 1
ATOM 2712 C C . CYS A 1 357 ? -7.104 -7.889 23.960 1.00 68.12 357 CYS A C 1
ATOM 2714 O O . CYS A 1 357 ? -7.743 -8.692 24.642 1.00 68.12 357 CYS A O 1
ATOM 2716 N N . CYS A 1 358 ? -6.608 -6.760 24.476 1.00 67.12 358 CYS A N 1
ATOM 2717 C CA . CYS A 1 358 ? -6.774 -6.387 25.881 1.00 67.12 358 CYS A CA 1
ATOM 2718 C C . CYS A 1 358 ? -8.256 -6.220 26.248 1.00 67.12 358 CYS A C 1
ATOM 2720 O O . CYS A 1 358 ? -8.700 -6.759 27.258 1.00 67.12 358 CYS A O 1
ATOM 2722 N N . ALA A 1 359 ? -9.039 -5.531 25.413 1.00 69.94 359 ALA A N 1
ATOM 2723 C CA . ALA A 1 359 ? -10.470 -5.337 25.634 1.00 69.94 359 ALA A CA 1
ATOM 2724 C C . ALA A 1 359 ? -11.245 -6.665 25.635 1.00 69.94 359 ALA A C 1
ATOM 2726 O O . ALA A 1 359 ? -12.059 -6.887 26.528 1.00 69.94 359 ALA A O 1
ATOM 2727 N N . ALA A 1 360 ? -10.963 -7.570 24.691 1.00 71.62 360 ALA A N 1
ATOM 2728 C CA . ALA A 1 360 ? -11.584 -8.894 24.650 1.00 71.62 360 ALA A CA 1
ATOM 2729 C C . ALA A 1 360 ? -11.253 -9.716 25.907 1.00 71.62 360 ALA A C 1
ATOM 2731 O O . ALA A 1 360 ? -12.126 -10.390 26.451 1.00 71.62 360 ALA A O 1
ATOM 2732 N N . CYS A 1 361 ? -10.019 -9.606 26.413 1.00 70.56 361 CYS A N 1
ATOM 2733 C CA . CYS A 1 361 ? -9.605 -10.233 27.667 1.00 70.56 361 CYS A CA 1
ATOM 2734 C C . CYS A 1 361 ? -10.394 -9.681 28.869 1.00 70.56 361 CYS A C 1
ATOM 2736 O O . CYS A 1 361 ? -10.958 -10.457 29.637 1.00 70.56 361 CYS A O 1
ATOM 2738 N N . PHE A 1 362 ? -10.515 -8.354 28.999 1.00 74.25 362 PHE A N 1
ATOM 2739 C CA . PHE A 1 362 ? -11.290 -7.734 30.082 1.00 74.25 362 PHE A CA 1
ATOM 2740 C C . PHE A 1 362 ? -12.774 -8.101 30.034 1.00 74.25 362 PHE A C 1
ATOM 2742 O O . PHE A 1 362 ? -13.351 -8.441 31.067 1.00 74.25 362 PHE A O 1
ATOM 2749 N N . VAL A 1 363 ? -13.387 -8.072 28.847 1.00 77.12 363 VAL A N 1
ATOM 2750 C CA . VAL A 1 363 ? -14.783 -8.495 28.666 1.00 77.12 363 VAL A CA 1
ATOM 2751 C C . VAL A 1 363 ? -14.945 -9.967 29.035 1.00 77.12 363 VAL A C 1
ATOM 2753 O O . VAL A 1 363 ? -15.880 -10.296 29.755 1.00 77.12 363 VAL A O 1
ATOM 2756 N N . GLY A 1 364 ? -14.004 -10.832 28.642 1.00 75.75 364 GLY A N 1
ATOM 2757 C CA . GLY A 1 364 ? -13.992 -12.237 29.051 1.00 75.75 364 GLY A CA 1
ATOM 2758 C C . GLY A 1 364 ? -13.905 -12.421 30.572 1.00 75.75 364 GLY A C 1
ATOM 2759 O O . GLY A 1 364 ? -14.634 -13.235 31.134 1.00 75.75 364 GLY A O 1
ATOM 2760 N N . CYS A 1 365 ? -13.082 -11.632 31.269 1.00 72.94 365 CYS A N 1
ATOM 2761 C CA . CYS A 1 365 ? -13.018 -11.655 32.734 1.00 72.94 365 CYS A CA 1
ATOM 2762 C C . CYS A 1 365 ? -14.351 -11.244 33.381 1.00 72.94 365 CYS A C 1
ATOM 2764 O O . CYS A 1 365 ? -14.797 -11.891 34.329 1.00 72.94 365 CYS A O 1
ATOM 2766 N N . ILE A 1 366 ? -14.998 -10.193 32.863 1.00 79.38 366 ILE A N 1
ATOM 2767 C CA . ILE A 1 366 ? -16.308 -9.735 33.350 1.00 79.38 366 ILE A CA 1
ATOM 2768 C C . ILE A 1 366 ? -17.376 -10.793 33.076 1.00 79.38 366 ILE A C 1
ATOM 2770 O O . ILE A 1 366 ? -18.174 -11.091 33.959 1.00 79.38 366 ILE A O 1
ATOM 2774 N N . GLN A 1 367 ? -17.374 -11.384 31.882 1.00 82.25 367 GLN A N 1
ATOM 2775 C CA . GLN A 1 367 ? -18.295 -12.450 31.508 1.00 82.25 367 GLN A CA 1
ATOM 2776 C C . GLN A 1 367 ? -18.203 -13.626 32.476 1.00 82.25 367 GLN A C 1
ATOM 2778 O O . GLN A 1 367 ? -19.221 -14.006 33.045 1.00 82.25 367 GLN A O 1
ATOM 2783 N N . ASN A 1 368 ? -16.995 -14.135 32.728 1.00 77.94 368 ASN A N 1
ATOM 2784 C CA . ASN A 1 368 ? -16.785 -15.243 33.660 1.00 77.94 368 ASN A CA 1
ATOM 2785 C C . ASN A 1 368 ? -17.294 -14.905 35.073 1.00 77.94 368 ASN A C 1
ATOM 2787 O O . ASN A 1 368 ? -17.894 -15.747 35.738 1.00 77.94 368 ASN A O 1
ATOM 2791 N N . LEU A 1 369 ? -17.087 -13.664 35.531 1.00 77.94 369 LEU A N 1
ATOM 2792 C CA . LEU A 1 369 ? -17.571 -13.204 36.834 1.00 77.94 369 LEU A CA 1
ATOM 2793 C C . LEU A 1 369 ? -19.106 -13.142 36.889 1.00 77.94 369 LEU A C 1
ATOM 2795 O O . LEU A 1 369 ? -19.707 -13.575 37.872 1.00 77.94 369 LEU A O 1
ATOM 2799 N N . VAL A 1 370 ? -19.738 -12.605 35.842 1.00 84.06 370 VAL A N 1
ATOM 2800 C CA . VAL A 1 370 ? -21.199 -12.485 35.746 1.00 84.06 370 VAL A CA 1
ATOM 2801 C C . VAL A 1 370 ? -21.849 -13.856 35.615 1.00 84.06 370 VAL A C 1
ATOM 2803 O O . VAL A 1 370 ? -22.824 -14.121 36.305 1.00 84.06 370 VAL A O 1
ATOM 2806 N N . GLU A 1 371 ? -21.314 -14.748 34.784 1.00 83.81 371 GLU A N 1
ATOM 2807 C CA . GLU A 1 371 ? -21.821 -16.115 34.633 1.00 83.81 371 GLU A CA 1
ATOM 2808 C C . GLU A 1 371 ? -21.771 -16.871 35.964 1.00 83.81 371 GLU A C 1
ATOM 2810 O O . GLU A 1 371 ? -22.769 -17.460 36.391 1.00 83.81 371 GLU A O 1
ATOM 2815 N N . TYR A 1 372 ? -20.648 -16.758 36.678 1.00 80.81 372 TYR A N 1
ATOM 2816 C CA . TYR A 1 372 ? -20.496 -17.328 38.009 1.00 80.81 372 TYR A CA 1
ATOM 2817 C C . TYR A 1 372 ? -21.532 -16.770 38.991 1.00 80.81 372 TYR A C 1
ATOM 2819 O O . TYR A 1 372 ? -22.225 -17.530 39.665 1.00 80.81 372 TYR A O 1
ATOM 2827 N N . PHE A 1 373 ? -21.674 -15.445 39.064 1.00 84.81 373 PHE A N 1
ATOM 2828 C CA . PHE A 1 373 ? -22.651 -14.801 39.939 1.00 84.81 373 PHE A CA 1
ATOM 2829 C C . PHE A 1 373 ? -24.089 -15.222 39.595 1.00 84.81 373 PHE A C 1
ATOM 2831 O O . PHE A 1 373 ? -24.875 -15.568 40.482 1.00 84.81 373 PHE A O 1
ATOM 2838 N N . ASN A 1 374 ? -24.417 -15.264 38.303 1.00 88.81 374 ASN A N 1
ATOM 2839 C CA . ASN A 1 374 ? -25.731 -15.651 37.806 1.00 88.81 374 ASN A CA 1
ATOM 2840 C C . ASN A 1 374 ? -26.073 -17.087 38.189 1.00 88.81 374 ASN A C 1
ATOM 2842 O O . ASN A 1 374 ? -27.219 -17.352 38.539 1.00 88.81 374 ASN A O 1
ATOM 2846 N N . ARG A 1 375 ? -25.092 -17.998 38.207 1.00 86.94 375 ARG A N 1
ATOM 2847 C CA . ARG A 1 375 ? -25.287 -19.382 38.655 1.00 86.94 375 ARG A CA 1
ATOM 2848 C C . ARG A 1 375 ? -25.897 -19.457 40.058 1.00 86.94 375 ARG A C 1
ATOM 2850 O O . ARG A 1 375 ? -26.853 -20.201 40.263 1.00 86.94 375 ARG A O 1
ATOM 2857 N N . TYR A 1 376 ? -25.400 -18.661 41.007 1.00 86.19 376 TYR A N 1
ATOM 2858 C CA . TYR A 1 376 ? -25.951 -18.597 42.369 1.00 86.19 376 TYR A CA 1
ATOM 2859 C C . TYR A 1 376 ? -27.323 -17.922 42.404 1.00 86.19 376 TYR A C 1
ATOM 2861 O O . TYR A 1 376 ? -28.233 -18.426 43.063 1.00 86.19 376 TYR A O 1
ATOM 2869 N N . ALA A 1 377 ? -27.521 -16.866 41.613 1.00 87.88 377 ALA A N 1
ATOM 2870 C CA . ALA A 1 377 ? -28.834 -16.242 41.474 1.00 87.88 377 ALA A CA 1
ATOM 2871 C C . ALA A 1 377 ? -29.881 -17.218 40.896 1.00 87.88 377 ALA A C 1
ATOM 2873 O O . ALA A 1 377 ? -31.036 -17.206 41.316 1.00 87.88 377 ALA A O 1
ATOM 2874 N N . TYR A 1 378 ? -29.506 -18.115 39.978 1.00 90.44 378 TYR A N 1
ATOM 2875 C CA . TYR A 1 378 ? -30.406 -19.153 39.466 1.00 90.44 378 TYR A CA 1
ATOM 2876 C C . TYR A 1 378 ? -30.739 -20.220 40.508 1.00 90.44 378 TYR A C 1
ATOM 2878 O O . TYR A 1 378 ? -31.869 -20.710 40.523 1.00 90.44 378 TYR A O 1
ATOM 2886 N N . ILE A 1 379 ? -29.799 -20.563 41.393 1.00 87.88 379 ILE A N 1
ATOM 2887 C CA . ILE A 1 379 ? -30.052 -21.467 42.525 1.00 87.88 379 ILE A CA 1
ATOM 2888 C C . ILE A 1 379 ? -31.070 -20.830 43.482 1.00 87.88 379 ILE A C 1
ATOM 2890 O O . ILE A 1 379 ? -32.060 -21.474 43.828 1.00 87.88 379 ILE A O 1
ATOM 2894 N N . GLU A 1 380 ? -30.912 -19.545 43.807 1.00 84.44 380 GLU A N 1
ATOM 2895 C CA . GLU A 1 380 ? -31.892 -18.761 44.575 1.00 84.44 380 GLU A CA 1
ATOM 2896 C C . GLU A 1 380 ? -33.281 -18.755 43.911 1.00 84.44 380 GLU A C 1
ATOM 2898 O O . GLU A 1 380 ? -34.308 -19.006 44.549 1.00 84.44 380 GLU A O 1
ATOM 2903 N N . ILE A 1 381 ? -33.336 -18.523 42.596 1.00 87.19 381 ILE A N 1
ATOM 2904 C CA . ILE A 1 381 ? -34.585 -18.578 41.822 1.00 87.19 381 ILE A CA 1
ATOM 2905 C C . ILE A 1 381 ? -35.202 -19.984 41.879 1.00 87.19 381 ILE A C 1
ATOM 2907 O O . ILE A 1 381 ? -36.425 -20.114 41.965 1.00 87.19 381 ILE A O 1
ATOM 2911 N N . ALA A 1 382 ? -34.390 -21.040 41.850 1.00 86.38 382 ALA A N 1
ATOM 2912 C CA . ALA A 1 382 ? -34.859 -22.421 41.868 1.00 86.38 382 ALA A CA 1
ATOM 2913 C C . ALA A 1 382 ? -35.425 -22.858 43.230 1.00 86.38 382 ALA A C 1
ATOM 2915 O O . ALA A 1 382 ? -36.422 -23.590 43.268 1.00 86.38 382 ALA A O 1
ATOM 2916 N N . LEU A 1 383 ? -34.808 -22.411 44.329 1.00 81.44 383 LEU A N 1
ATOM 2917 C CA . LEU A 1 383 ? -35.215 -22.734 45.700 1.00 81.44 383 LEU A CA 1
ATOM 2918 C C . LEU A 1 383 ? -36.411 -21.883 46.166 1.00 81.44 383 LEU A C 1
ATOM 2920 O O . LEU A 1 383 ? -37.345 -22.412 46.778 1.00 81.44 383 LEU A O 1
ATOM 2924 N N . TYR A 1 384 ? -36.423 -20.589 45.820 1.00 78.06 384 TYR A N 1
ATOM 2925 C CA . TYR A 1 384 ? -37.368 -19.603 46.369 1.00 78.06 384 TYR A CA 1
ATOM 2926 C C . TYR A 1 384 ? -38.362 -19.011 45.358 1.00 78.06 384 TYR A C 1
ATOM 2928 O O . TYR A 1 384 ? -39.300 -18.299 45.739 1.00 78.06 384 TYR A O 1
ATOM 2936 N N . GLY A 1 385 ? -38.179 -19.248 44.056 1.00 75.06 385 GLY A N 1
ATOM 2937 C CA . GLY A 1 385 ? -39.050 -18.689 43.015 1.00 75.06 385 GLY A CA 1
ATOM 2938 C C . GLY A 1 385 ? -39.079 -17.156 43.022 1.00 75.06 385 GLY A C 1
ATOM 2939 O O . GLY A 1 385 ? -40.151 -16.553 42.882 1.00 75.06 385 GLY A O 1
ATOM 2940 N N . LYS A 1 386 ? -37.937 -16.516 43.300 1.00 83.31 386 LYS A N 1
ATOM 2941 C CA . LYS A 1 386 ? -37.762 -15.054 43.269 1.00 83.31 386 LYS A CA 1
ATOM 2942 C C . LYS A 1 386 ? -37.615 -14.568 41.816 1.00 83.31 386 LYS A C 1
ATOM 2944 O O . LYS A 1 386 ? -37.276 -15.349 40.930 1.00 83.31 386 LYS A O 1
ATOM 2949 N N . ALA A 1 387 ? -37.884 -13.285 41.575 1.00 85.38 387 ALA A N 1
ATOM 2950 C CA . ALA A 1 387 ? -37.459 -12.625 40.339 1.00 85.38 387 ALA A CA 1
ATOM 2951 C C . ALA A 1 387 ? -35.930 -12.448 40.339 1.00 85.38 387 ALA A C 1
ATOM 2953 O O . ALA A 1 387 ? -35.294 -12.538 41.395 1.00 85.38 387 ALA A O 1
ATOM 2954 N N . TYR A 1 388 ? -35.336 -12.159 39.182 1.00 88.94 388 TYR A N 1
ATOM 2955 C CA . TYR A 1 388 ? -33.878 -12.154 39.047 1.00 88.94 388 TYR A CA 1
ATOM 2956 C C . TYR A 1 388 ? -33.171 -11.110 39.927 1.00 88.94 388 TYR A C 1
ATOM 2958 O O . TYR A 1 388 ? -32.219 -11.441 40.626 1.00 88.94 388 TYR A O 1
ATOM 2966 N N . ILE A 1 389 ? -33.637 -9.853 39.944 1.00 84.62 389 ILE A N 1
ATOM 2967 C CA . ILE A 1 389 ? -32.971 -8.773 40.700 1.00 84.62 389 ILE A CA 1
ATOM 2968 C C . ILE A 1 389 ? -32.963 -9.049 42.219 1.00 84.62 389 ILE A C 1
ATOM 2970 O O . ILE A 1 389 ? -31.907 -8.894 42.836 1.00 84.62 389 ILE A O 1
ATOM 2974 N N . PRO A 1 390 ? -34.080 -9.459 42.856 1.00 81.12 390 PRO A N 1
ATOM 2975 C CA . PRO A 1 390 ? -34.058 -9.893 44.253 1.00 81.12 390 PRO A CA 1
ATOM 2976 C C . PRO A 1 390 ? -33.098 -11.061 44.516 1.00 81.12 390 PRO A C 1
ATOM 2978 O O . PRO A 1 390 ? -32.298 -10.977 45.442 1.00 81.12 390 PRO A O 1
ATOM 2981 N N . ALA A 1 391 ? -33.113 -12.098 43.671 1.00 83.69 391 ALA A N 1
ATOM 2982 C CA . ALA A 1 391 ? -32.214 -13.247 43.807 1.00 83.69 391 ALA A CA 1
ATOM 2983 C C . ALA A 1 391 ? -30.729 -12.853 43.690 1.00 83.69 391 ALA A C 1
ATOM 2985 O O . ALA A 1 391 ? -29.890 -13.317 44.461 1.00 83.69 391 ALA A O 1
ATOM 2986 N N . ALA A 1 392 ? -30.408 -11.934 42.776 1.00 82.12 392 ALA A N 1
ATOM 2987 C CA . ALA A 1 392 ? -29.080 -11.347 42.648 1.00 82.12 392 ALA A CA 1
ATOM 2988 C C . ALA A 1 392 ? -28.671 -10.570 43.914 1.00 82.12 392 ALA A C 1
ATOM 2990 O O . ALA A 1 392 ? -27.552 -10.718 44.397 1.00 82.12 392 ALA A O 1
ATOM 2991 N N . LYS A 1 393 ? -29.567 -9.768 44.503 1.00 80.81 393 LYS A N 1
ATOM 2992 C CA . LYS A 1 393 ? -29.269 -9.046 45.755 1.00 80.81 393 LYS A CA 1
ATOM 2993 C C . LYS A 1 393 ? -28.960 -9.996 46.912 1.00 80.81 393 LYS A C 1
ATOM 2995 O O . LYS A 1 393 ? -28.038 -9.722 47.677 1.00 80.81 393 LYS A O 1
ATOM 3000 N N . ASP A 1 394 ? -29.694 -11.097 47.025 1.00 76.38 394 ASP A N 1
ATOM 3001 C CA . ASP A 1 394 ? -29.461 -12.098 48.071 1.00 76.38 394 ASP A CA 1
ATOM 3002 C C . ASP A 1 394 ? -28.156 -12.867 47.832 1.00 76.38 394 ASP A C 1
ATOM 3004 O O . ASP A 1 394 ? -27.351 -13.017 48.748 1.00 76.38 394 ASP A O 1
ATOM 3008 N N . THR A 1 395 ? -27.857 -13.199 46.575 1.00 81.75 395 THR A N 1
ATOM 3009 C CA . THR A 1 395 ? -26.552 -13.750 46.171 1.00 81.75 395 THR A CA 1
ATOM 3010 C C . THR A 1 395 ? -25.396 -12.810 46.539 1.00 81.75 395 THR A C 1
ATOM 3012 O O . THR A 1 395 ? -24.360 -13.242 47.044 1.00 81.75 395 THR A O 1
ATOM 3015 N N . TRP A 1 396 ? -25.562 -11.501 46.332 1.00 76.88 396 TRP A N 1
ATOM 3016 C CA . TRP A 1 396 ? -24.555 -10.508 46.710 1.00 76.88 396 TRP A CA 1
ATOM 3017 C C . TRP A 1 396 ? -24.346 -10.428 48.226 1.00 76.88 396 TRP A C 1
ATOM 3019 O O . TRP A 1 396 ? -23.206 -10.340 48.683 1.00 76.88 396 TRP A O 1
ATOM 3029 N N . ARG A 1 397 ? -25.426 -10.490 49.016 1.00 72.44 397 ARG A N 1
ATOM 3030 C CA . ARG A 1 397 ? -25.343 -10.556 50.487 1.00 72.44 397 ARG A CA 1
ATOM 3031 C C . ARG A 1 397 ? -24.587 -11.802 50.933 1.00 72.44 397 ARG A C 1
ATOM 3033 O O . ARG A 1 397 ? -23.639 -11.684 51.703 1.00 72.44 397 ARG A O 1
ATOM 3040 N N . LEU A 1 398 ? -24.924 -12.956 50.357 1.00 71.94 398 LEU A N 1
ATOM 3041 C CA . LEU A 1 398 ? -24.243 -14.220 50.620 1.00 71.94 398 LEU A CA 1
ATOM 3042 C C . LEU A 1 398 ? -22.725 -14.105 50.385 1.00 71.94 398 LEU A C 1
ATOM 3044 O O . LEU A 1 398 ? -21.941 -14.511 51.243 1.00 71.94 398 LEU A O 1
ATOM 3048 N N . PHE A 1 399 ? -22.292 -13.500 49.273 1.00 71.88 399 PHE A N 1
ATOM 3049 C CA . PHE A 1 399 ? -20.863 -13.282 49.010 1.00 71.88 399 PHE A CA 1
ATOM 3050 C C . PHE A 1 399 ? -20.215 -12.244 49.928 1.00 71.88 399 PHE A C 1
ATOM 3052 O O . PHE A 1 399 ? -19.067 -12.431 50.329 1.00 71.88 399 PHE A O 1
ATOM 3059 N N . LYS A 1 400 ? -20.925 -11.173 50.291 1.00 67.19 400 LYS A N 1
ATOM 3060 C CA . LYS A 1 400 ? -20.416 -10.146 51.210 1.00 67.19 400 LYS A CA 1
ATOM 3061 C C . LYS A 1 400 ? -20.177 -10.706 52.614 1.00 67.19 400 LYS A C 1
ATOM 3063 O O . LYS A 1 400 ? -19.166 -10.378 53.231 1.00 67.19 400 LYS A O 1
ATOM 3068 N N . ASP A 1 401 ? -21.079 -11.557 53.092 1.00 60.81 401 ASP A N 1
ATOM 3069 C CA . ASP A 1 401 ? -21.049 -12.077 54.460 1.00 60.81 401 ASP A CA 1
ATOM 3070 C C . ASP A 1 401 ? -20.149 -13.315 54.607 1.00 60.81 401 ASP A C 1
ATOM 3072 O O . ASP A 1 401 ? -19.556 -13.523 55.666 1.00 60.81 401 ASP A O 1
ATOM 3076 N N . ARG A 1 402 ? -20.008 -14.131 53.550 1.00 59.84 402 ARG A N 1
ATOM 3077 C CA . ARG A 1 402 ? -19.205 -15.374 53.561 1.00 59.84 402 ARG A CA 1
ATOM 3078 C C . ARG A 1 402 ? -17.847 -15.260 52.845 1.00 59.84 402 ARG A C 1
ATOM 3080 O O . ARG A 1 402 ? -16.983 -16.108 53.058 1.00 59.84 402 ARG A O 1
ATOM 3087 N N . GLY A 1 403 ? -17.619 -14.211 52.051 1.00 57.88 403 GLY A N 1
ATOM 3088 C CA . GLY A 1 403 ? -16.316 -13.837 51.483 1.00 57.88 403 GLY A CA 1
ATOM 3089 C C . GLY A 1 403 ? -15.787 -14.692 50.315 1.00 57.88 403 GLY A C 1
ATOM 3090 O O . GLY A 1 403 ? -16.516 -15.431 49.653 1.00 57.88 403 GLY A O 1
ATOM 3091 N N . ILE A 1 404 ? -14.469 -14.576 50.075 1.00 57.03 404 ILE A N 1
ATOM 3092 C CA . ILE A 1 404 ? -13.675 -15.212 48.991 1.00 57.03 404 ILE A CA 1
ATOM 3093 C C . ILE A 1 404 ? -13.636 -16.750 49.095 1.00 57.03 404 ILE A C 1
ATOM 3095 O O . ILE A 1 404 ? -13.356 -17.448 48.122 1.00 57.03 404 ILE A O 1
ATOM 3099 N N . ASP A 1 405 ? -13.968 -17.305 50.257 1.00 57.44 405 ASP A N 1
ATOM 3100 C CA . ASP A 1 405 ? -13.850 -18.739 50.531 1.00 57.44 405 ASP A CA 1
ATOM 3101 C C . ASP A 1 405 ? -14.868 -19.576 49.748 1.00 57.44 405 ASP A C 1
ATOM 3103 O O . ASP A 1 405 ? -14.558 -20.693 49.329 1.00 57.44 405 ASP A O 1
ATOM 3107 N N . ALA A 1 406 ? -16.043 -18.999 49.478 1.00 59.34 406 ALA A N 1
ATOM 3108 C CA . ALA A 1 406 ? -17.043 -19.550 48.567 1.00 59.34 406 ALA A CA 1
ATOM 3109 C C . ALA A 1 406 ? -16.495 -19.684 47.136 1.00 59.34 406 ALA A C 1
ATOM 3111 O O . ALA A 1 406 ? -16.631 -20.729 46.504 1.00 59.34 406 ALA A O 1
ATOM 3112 N N . LEU A 1 407 ? -15.834 -18.620 46.665 1.00 61.69 407 LEU A N 1
ATOM 3113 C CA . LEU A 1 407 ? -15.307 -18.473 45.306 1.00 61.69 407 LEU A CA 1
ATOM 3114 C C . LEU A 1 407 ? -14.166 -19.454 45.020 1.00 61.69 407 LEU A C 1
ATOM 3116 O O . LEU A 1 407 ? -14.120 -20.078 43.963 1.00 61.69 407 LEU A O 1
ATOM 3120 N N . VAL A 1 408 ? -13.245 -19.614 45.973 1.00 61.44 408 VAL A N 1
ATOM 3121 C CA . VAL A 1 408 ? -12.068 -20.481 45.800 1.00 61.44 408 VAL A CA 1
ATOM 3122 C C . VAL A 1 408 ? -12.447 -21.959 45.794 1.00 61.44 408 VAL A C 1
ATOM 3124 O O . VAL A 1 408 ? -11.900 -22.740 45.020 1.00 61.44 408 VAL A O 1
ATOM 3127 N N . ASN A 1 409 ? -13.374 -22.352 46.662 1.00 64.94 409 ASN A N 1
ATOM 3128 C CA . ASN A 1 409 ? -13.769 -23.743 46.828 1.00 64.94 409 ASN A CA 1
ATOM 3129 C C . ASN A 1 409 ? -14.481 -24.296 45.581 1.00 64.94 409 ASN A C 1
ATOM 3131 O O . ASN A 1 409 ? -14.136 -25.364 45.077 1.00 64.94 409 ASN A O 1
ATOM 3135 N N . ASP A 1 410 ? -15.424 -23.529 45.044 1.00 69.88 410 ASP A N 1
ATOM 3136 C CA . ASP A 1 410 ? -16.175 -23.919 43.857 1.00 69.88 410 ASP A CA 1
ATOM 3137 C C . ASP A 1 410 ? -15.302 -23.901 42.583 1.00 69.88 410 ASP A C 1
ATOM 3139 O O . ASP A 1 410 ? -15.284 -24.873 41.826 1.00 69.88 410 ASP A O 1
ATOM 3143 N N . SER A 1 411 ? -14.440 -22.886 42.434 1.00 70.50 411 SER A N 1
ATOM 3144 C CA . SER A 1 411 ? -13.443 -22.806 41.352 1.00 70.50 411 SER A CA 1
ATOM 3145 C C . SER A 1 411 ? -12.485 -24.010 41.324 1.00 70.50 411 SER A C 1
ATOM 3147 O O . SER A 1 411 ? -12.166 -24.534 40.253 1.00 70.50 411 SER A O 1
ATOM 3149 N N . LEU A 1 412 ? -12.066 -24.519 42.492 1.00 75.81 412 LEU A N 1
ATOM 3150 C CA . LEU A 1 412 ? -11.218 -25.714 42.585 1.00 75.81 412 LEU A CA 1
ATOM 3151 C C . LEU A 1 412 ? -11.923 -26.977 42.080 1.00 75.81 412 LEU A C 1
ATOM 3153 O O . LEU A 1 412 ? -11.299 -27.793 41.391 1.00 75.81 412 LEU A O 1
ATOM 3157 N N . VAL A 1 413 ? -13.210 -27.142 42.394 1.00 79.44 413 VAL A N 1
ATOM 3158 C CA . VAL A 1 413 ? -14.017 -28.260 41.888 1.00 79.44 413 VAL A CA 1
ATOM 3159 C C . VAL A 1 413 ? -14.180 -28.149 40.372 1.00 79.44 413 VAL A C 1
ATOM 3161 O O . VAL A 1 413 ? -13.863 -29.108 39.664 1.00 79.44 413 VAL A O 1
ATOM 3164 N N . GLY A 1 414 ? -14.588 -26.981 39.868 1.00 81.94 414 GLY A N 1
ATOM 3165 C CA . GLY A 1 414 ? -14.777 -26.739 38.434 1.00 81.94 414 GLY A CA 1
ATOM 3166 C C . GLY A 1 414 ? -13.504 -26.983 37.616 1.00 81.94 414 GLY A C 1
ATOM 3167 O O . GLY A 1 414 ? -13.522 -27.708 36.617 1.00 81.94 414 GLY A O 1
ATOM 3168 N N . MET A 1 415 ? -12.357 -26.476 38.080 1.00 80.44 415 MET A N 1
ATOM 3169 C CA . MET A 1 415 ? -11.060 -26.698 37.428 1.00 80.44 415 MET A CA 1
ATOM 3170 C C . MET A 1 415 ? -10.679 -28.180 37.386 1.00 80.44 415 MET A C 1
ATOM 3172 O O . MET A 1 415 ? -10.225 -28.677 36.353 1.00 80.44 415 MET A O 1
ATOM 3176 N N . THR A 1 416 ? -10.884 -28.895 38.493 1.00 83.19 416 THR A N 1
ATOM 3177 C CA . THR A 1 416 ? -10.580 -30.327 38.591 1.00 83.19 416 THR A CA 1
ATOM 3178 C C . THR A 1 416 ? -11.377 -31.118 37.554 1.00 83.19 416 THR A C 1
ATOM 3180 O O . THR A 1 416 ? -10.806 -31.895 36.789 1.00 83.19 416 THR A O 1
ATOM 3183 N N . LEU A 1 417 ? -12.684 -30.860 37.480 1.00 85.62 417 LEU A N 1
ATOM 3184 C CA . LEU A 1 417 ? -13.598 -31.518 36.550 1.00 85.62 417 LEU A CA 1
ATOM 3185 C C . LEU A 1 417 ? -13.321 -31.155 35.079 1.00 85.62 417 LEU A C 1
ATOM 3187 O O . LEU A 1 417 ? -13.459 -32.006 34.198 1.00 85.62 417 LEU A O 1
ATOM 3191 N N . THR A 1 418 ? -12.877 -29.926 34.811 1.00 85.50 418 THR A N 1
ATOM 3192 C CA . THR A 1 418 ? -12.515 -29.458 33.462 1.00 85.50 418 THR A CA 1
ATOM 3193 C C . THR A 1 418 ? -11.264 -30.161 32.928 1.00 85.50 418 THR A C 1
ATOM 3195 O O . THR A 1 418 ? -11.243 -30.607 31.782 1.00 85.50 418 THR A O 1
ATOM 3198 N N . TRP A 1 419 ? -10.233 -30.349 33.759 1.00 84.50 419 TRP A N 1
ATOM 3199 C CA . TRP A 1 419 ? -9.056 -31.148 33.384 1.00 84.50 419 TRP A CA 1
ATOM 3200 C C . TRP A 1 419 ? -9.405 -32.610 33.094 1.00 84.50 419 TRP A C 1
ATOM 3202 O O . TRP A 1 419 ? -8.841 -33.212 32.180 1.00 84.50 419 TRP A O 1
ATOM 3212 N N . GLY A 1 420 ? -10.380 -33.164 33.817 1.00 84.69 420 GLY A N 1
ATOM 3213 C CA . GLY A 1 420 ? -10.973 -34.458 33.487 1.00 84.69 420 GLY A CA 1
ATOM 3214 C C . GLY A 1 420 ? -11.561 -34.514 32.086 1.00 84.69 420 GLY A C 1
ATOM 3215 O O . GLY A 1 420 ? -11.285 -35.447 31.331 1.00 84.69 420 GLY A O 1
ATOM 3216 N N . ALA A 1 421 ? -12.318 -33.482 31.718 1.00 87.38 421 ALA A N 1
ATOM 3217 C CA . ALA A 1 421 ? -12.923 -33.375 30.400 1.00 87.38 421 ALA A CA 1
ATOM 3218 C C . ALA A 1 421 ? -11.868 -33.323 29.281 1.00 87.38 421 ALA A C 1
ATOM 3220 O O . ALA A 1 421 ? -12.038 -33.992 28.261 1.00 87.38 421 ALA A O 1
ATOM 3221 N N . TYR A 1 422 ? -10.747 -32.619 29.488 1.00 87.00 422 TYR A N 1
ATOM 3222 C CA . TYR A 1 422 ? -9.617 -32.624 28.549 1.00 87.00 422 TYR A CA 1
ATOM 3223 C C . TYR A 1 422 ? -9.039 -34.027 28.339 1.00 87.00 422 TYR A C 1
ATOM 3225 O O . TYR A 1 422 ? -8.829 -34.444 27.199 1.00 87.00 422 TYR A O 1
ATOM 3233 N N . VAL A 1 423 ? -8.822 -34.781 29.422 1.00 87.81 423 VAL A N 1
ATOM 3234 C CA . VAL A 1 423 ? -8.327 -36.165 29.341 1.00 87.81 423 VAL A CA 1
ATOM 3235 C C . VAL A 1 423 ? -9.315 -37.055 28.582 1.00 87.81 423 VAL A C 1
ATOM 3237 O O . VAL A 1 423 ? -8.904 -37.830 27.721 1.00 87.81 423 VAL A O 1
ATOM 3240 N N . ILE A 1 424 ? -10.618 -36.918 28.838 1.00 89.56 424 ILE A N 1
ATOM 3241 C CA . ILE A 1 424 ? -11.658 -37.689 28.140 1.00 89.56 424 ILE A CA 1
ATOM 3242 C C . ILE A 1 424 ? -11.728 -37.323 26.656 1.00 89.56 424 ILE A C 1
ATOM 3244 O O . ILE A 1 424 ? -11.857 -38.219 25.820 1.00 89.56 424 ILE A O 1
ATOM 3248 N N . GLY A 1 425 ? -11.585 -36.043 26.306 1.00 88.69 425 GLY A N 1
ATOM 3249 C CA . GLY A 1 425 ? -11.465 -35.602 24.916 1.00 88.69 425 GLY A CA 1
ATOM 3250 C C . GLY A 1 425 ? -10.273 -36.259 24.214 1.00 88.69 425 GLY A C 1
ATOM 3251 O O . GLY A 1 425 ? -10.422 -36.810 23.122 1.00 88.69 425 GLY A O 1
ATOM 3252 N N . LEU A 1 426 ? -9.096 -36.278 24.853 1.00 89.00 426 LEU A N 1
ATOM 3253 C CA . LEU A 1 426 ? -7.893 -36.916 24.299 1.00 89.00 426 LEU A CA 1
ATOM 3254 C C . LEU A 1 426 ? -8.071 -38.427 24.112 1.00 89.00 426 LEU A C 1
ATOM 3256 O O . LEU A 1 426 ? -7.728 -38.960 23.058 1.00 89.00 426 LEU A O 1
ATOM 3260 N N . LEU A 1 427 ? -8.654 -39.116 25.097 1.00 90.50 427 LEU A N 1
ATOM 3261 C CA . LEU A 1 427 ? -8.951 -40.546 24.993 1.00 90.50 427 LEU A CA 1
ATOM 3262 C C . LEU A 1 427 ? -9.987 -40.833 23.898 1.00 90.50 427 LEU A C 1
ATOM 3264 O O . LEU A 1 427 ? -9.826 -41.790 23.147 1.00 90.50 427 LEU A O 1
ATOM 3268 N N . SER A 1 428 ? -11.009 -39.988 23.750 1.00 88.88 428 SER A N 1
ATOM 3269 C CA . SER A 1 428 ? -12.024 -40.115 22.692 1.00 88.88 428 SER A CA 1
ATOM 3270 C C . SER A 1 428 ? -11.411 -39.945 21.299 1.00 88.88 428 SER A C 1
ATOM 3272 O O . SER A 1 428 ? -11.721 -40.706 20.383 1.00 88.88 428 SER A O 1
ATOM 3274 N N . SER A 1 429 ? -10.480 -38.999 21.154 1.00 90.06 429 SER A N 1
ATOM 3275 C CA . SER A 1 429 ? -9.673 -38.833 19.942 1.00 90.06 429 SER A CA 1
ATOM 3276 C C . SER A 1 429 ? -8.792 -40.058 19.670 1.00 90.06 429 SER A C 1
ATOM 3278 O O . SER A 1 429 ? -8.777 -40.570 18.553 1.00 90.06 429 SER A O 1
ATOM 3280 N N . LEU A 1 430 ? -8.145 -40.620 20.696 1.00 88.50 430 LEU A N 1
ATOM 3281 C CA . LEU A 1 430 ? -7.375 -41.860 20.566 1.00 88.50 430 LEU A CA 1
ATOM 3282 C C . LEU A 1 430 ? -8.249 -43.042 20.109 1.00 88.50 430 LEU A C 1
ATOM 3284 O O . LEU A 1 430 ? -7.847 -43.788 19.218 1.00 88.50 430 LEU A O 1
ATOM 3288 N N . PHE A 1 431 ? -9.458 -43.205 20.655 1.00 87.31 431 PHE A N 1
ATOM 3289 C CA . PHE A 1 431 ? -10.396 -44.241 20.206 1.00 87.31 431 PHE A CA 1
ATOM 3290 C C . PHE A 1 431 ? -10.806 -44.058 18.743 1.00 87.31 431 PHE A C 1
ATOM 3292 O O . PHE A 1 431 ? -10.845 -45.034 17.992 1.00 87.31 431 PHE A O 1
ATOM 3299 N N . ALA A 1 432 ? -11.054 -42.819 18.314 1.00 85.44 432 ALA A N 1
ATOM 3300 C CA . ALA A 1 432 ? -11.338 -42.514 16.917 1.00 85.44 432 ALA A CA 1
ATOM 3301 C C . ALA A 1 432 ? -10.141 -42.828 16.006 1.00 85.44 432 ALA A C 1
ATOM 3303 O O . ALA A 1 432 ? -10.324 -43.423 14.944 1.00 85.44 432 ALA A O 1
ATOM 3304 N N . TYR A 1 433 ? -8.915 -42.515 16.438 1.00 86.69 433 TYR A N 1
ATOM 3305 C CA . TYR A 1 433 ? -7.690 -42.875 15.719 1.00 86.69 433 TYR A CA 1
ATOM 3306 C C . TYR A 1 433 ? -7.569 -44.390 15.528 1.00 86.69 433 TYR A C 1
ATOM 3308 O O . TYR A 1 433 ? -7.353 -44.865 14.411 1.00 86.69 433 TYR A O 1
ATOM 3316 N N . LEU A 1 434 ? -7.757 -45.154 16.608 1.00 87.31 434 LEU A N 1
ATOM 3317 C CA . LEU A 1 434 ? -7.706 -46.614 16.569 1.00 87.31 434 LEU A CA 1
ATOM 3318 C C . LEU A 1 434 ? -8.800 -47.183 15.655 1.00 87.31 434 LEU A C 1
ATOM 3320 O O . LEU A 1 434 ? -8.508 -48.040 14.825 1.00 87.31 434 LEU A O 1
ATOM 3324 N N . TYR A 1 435 ? -10.032 -46.671 15.727 1.00 85.19 435 TYR A N 1
ATOM 3325 C CA . TYR A 1 435 ? -11.116 -47.090 14.834 1.00 85.19 435 TYR A CA 1
ATOM 3326 C C . TYR A 1 435 ? -10.770 -46.852 13.360 1.00 85.19 435 TYR A C 1
ATOM 3328 O O . TYR A 1 435 ? -10.917 -47.765 12.545 1.00 85.19 435 TYR A O 1
ATOM 3336 N N . LEU A 1 436 ? -10.272 -45.659 13.014 1.00 84.94 436 LEU A N 1
ATOM 3337 C CA . LEU A 1 436 ? -9.868 -45.332 11.644 1.00 84.94 436 LEU A CA 1
ATOM 3338 C C . LEU A 1 436 ? -8.736 -46.243 11.155 1.00 84.94 436 LEU A C 1
ATOM 3340 O O . LEU A 1 436 ? -8.741 -46.651 9.994 1.00 84.94 436 LEU A O 1
ATOM 3344 N N . ARG A 1 437 ? -7.801 -46.605 12.043 1.00 83.19 437 ARG A N 1
ATOM 3345 C CA . ARG A 1 437 ? -6.691 -47.508 11.725 1.00 83.19 437 ARG A CA 1
ATOM 3346 C C . ARG A 1 437 ? -7.139 -48.953 11.504 1.00 83.19 437 ARG A C 1
ATOM 3348 O O . ARG A 1 437 ? -6.590 -49.602 10.622 1.00 83.19 437 ARG A O 1
ATOM 3355 N N . PHE A 1 438 ? -8.099 -49.451 12.285 1.00 84.56 438 PHE A N 1
ATOM 3356 C CA . PHE A 1 438 ? -8.547 -50.847 12.209 1.00 84.56 438 PHE A CA 1
ATOM 3357 C C . PHE A 1 438 ? -9.641 -51.101 11.165 1.00 84.56 438 PHE A C 1
ATOM 3359 O O . PHE A 1 438 ? -9.725 -52.212 10.652 1.00 84.56 438 PHE A O 1
ATOM 3366 N N . THR A 1 439 ? -10.487 -50.113 10.857 1.00 80.19 439 THR A N 1
ATOM 3367 C CA . THR A 1 439 ? -11.636 -50.298 9.946 1.00 80.19 439 THR A CA 1
ATOM 3368 C C . THR A 1 439 ? -11.427 -49.738 8.541 1.00 80.19 439 THR A C 1
ATOM 3370 O O . THR A 1 439 ? -12.213 -50.071 7.658 1.00 80.19 439 THR A O 1
ATOM 3373 N N . SER A 1 440 ? -10.394 -48.907 8.328 1.00 77.94 440 SER A N 1
ATOM 3374 C CA . SER A 1 440 ? -10.018 -48.305 7.034 1.00 77.94 440 SER A CA 1
ATOM 3375 C C . SER A 1 440 ? -11.225 -47.899 6.168 1.00 77.94 440 SER A C 1
ATOM 3377 O O . SER A 1 440 ? -11.402 -48.418 5.063 1.00 77.94 440 SER A O 1
ATOM 3379 N N . PRO A 1 441 ? -12.106 -47.006 6.662 1.00 77.25 441 PRO A N 1
ATOM 3380 C CA . PRO A 1 441 ? -13.342 -46.685 5.964 1.00 77.25 441 PRO A CA 1
ATOM 3381 C C . PRO A 1 441 ? -13.057 -45.995 4.625 1.00 77.25 441 PRO A C 1
ATOM 3383 O O . PRO A 1 441 ? -12.180 -45.138 4.538 1.00 77.25 441 PRO A O 1
ATOM 3386 N N . SER A 1 442 ? -13.850 -46.315 3.597 1.00 68.88 442 SER A N 1
ATOM 3387 C CA . SER A 1 442 ? -13.646 -45.830 2.222 1.00 68.88 442 SER A CA 1
ATOM 3388 C C . SER A 1 442 ? -13.605 -44.305 2.088 1.00 68.88 442 SER A C 1
ATOM 3390 O O . SER A 1 442 ? -12.917 -43.793 1.214 1.00 68.88 442 SER A O 1
ATOM 3392 N N . TYR A 1 443 ? -14.291 -43.574 2.973 1.00 69.62 443 TYR A N 1
ATOM 3393 C CA . TYR A 1 443 ? -14.270 -42.110 2.979 1.00 69.62 443 TYR A CA 1
ATOM 3394 C C . TYR A 1 443 ? -12.937 -41.520 3.472 1.00 69.62 443 TYR A C 1
ATOM 3396 O O . TYR A 1 443 ? -12.683 -40.353 3.225 1.00 69.62 443 TYR A O 1
ATOM 3404 N N . ASN A 1 444 ? -12.095 -42.283 4.182 1.00 73.69 444 ASN A N 1
ATOM 3405 C CA . ASN A 1 444 ? -10.796 -41.835 4.703 1.00 73.69 444 ASN A CA 1
ATOM 3406 C C . ASN A 1 444 ? -9.633 -42.670 4.137 1.00 73.69 444 ASN A C 1
ATOM 3408 O O . ASN A 1 444 ? -8.619 -42.851 4.810 1.00 73.69 444 ASN A O 1
ATOM 3412 N N . ALA A 1 445 ? -9.784 -43.197 2.918 1.00 72.38 445 ALA A N 1
ATOM 3413 C CA . ALA A 1 445 ? -8.754 -44.000 2.260 1.00 72.38 445 ALA A CA 1
ATOM 3414 C C . ALA A 1 445 ? -7.444 -43.212 2.048 1.00 72.38 445 ALA A C 1
ATOM 3416 O O . ALA A 1 445 ? -6.366 -43.746 2.297 1.00 72.38 445 ALA A O 1
ATOM 3417 N N . ASP A 1 446 ? -7.543 -41.922 1.709 1.00 74.31 446 ASP A N 1
ATOM 3418 C CA . ASP A 1 446 ? -6.391 -41.033 1.481 1.00 74.31 446 ASP A CA 1
ATOM 3419 C C . ASP A 1 446 ? -5.869 -40.363 2.769 1.00 74.31 446 ASP A C 1
ATOM 3421 O O . ASP A 1 446 ? -4.985 -39.509 2.729 1.00 74.31 446 ASP A O 1
ATOM 3425 N N . GLY A 1 447 ? -6.448 -40.684 3.932 1.00 74.00 447 GLY A N 1
ATOM 3426 C CA . GLY A 1 447 ? -6.068 -40.112 5.229 1.00 74.00 447 GLY A CA 1
ATOM 3427 C C . GLY A 1 447 ? -6.448 -38.639 5.453 1.00 74.00 447 GLY A C 1
ATOM 3428 O O . GLY A 1 447 ? -6.272 -38.151 6.572 1.00 74.00 447 GLY A O 1
ATOM 3429 N N . GLN A 1 448 ? -7.005 -37.945 4.452 1.00 74.81 448 GLN A N 1
ATOM 3430 C CA . GLN A 1 448 ? -7.345 -36.514 4.509 1.00 74.81 448 GLN A CA 1
ATOM 3431 C C . GLN A 1 448 ? -8.331 -36.146 5.631 1.00 74.81 448 GLN A C 1
ATOM 3433 O O . GLN A 1 448 ? -8.236 -35.064 6.208 1.00 74.81 448 GLN A O 1
ATOM 3438 N N . TYR A 1 449 ? -9.247 -37.048 5.996 1.00 74.38 449 TYR A N 1
ATOM 3439 C CA . TYR A 1 449 ? -10.249 -36.796 7.037 1.00 74.38 449 TYR A CA 1
ATOM 3440 C C . TYR A 1 449 ? -9.781 -37.186 8.442 1.00 74.38 449 TYR A C 1
ATOM 3442 O O . TYR A 1 449 ? -10.508 -36.965 9.409 1.00 74.38 449 TYR A O 1
ATOM 3450 N N . THR A 1 450 ? -8.563 -37.717 8.591 1.00 80.06 450 THR A N 1
ATOM 3451 C CA . THR A 1 450 ? -8.047 -38.176 9.888 1.00 80.06 450 THR A CA 1
ATOM 3452 C C . THR A 1 450 ? -7.985 -37.032 10.900 1.00 80.06 450 THR A C 1
ATOM 3454 O O . THR A 1 450 ? -8.600 -37.128 11.956 1.00 80.06 450 THR A O 1
ATOM 3457 N N . ALA A 1 451 ? -7.313 -35.920 10.583 1.00 74.69 451 ALA A N 1
ATOM 3458 C CA . ALA A 1 451 ? -7.178 -34.804 11.523 1.00 74.69 451 ALA A CA 1
ATOM 3459 C C . ALA A 1 451 ? -8.530 -34.150 11.901 1.00 74.69 451 ALA A C 1
ATOM 3461 O O . ALA A 1 451 ? -8.784 -34.003 13.101 1.00 74.69 451 ALA A O 1
ATOM 3462 N N . PRO A 1 452 ? -9.440 -33.836 10.951 1.00 75.31 452 PRO A N 1
ATOM 3463 C CA . PRO A 1 452 ? -10.778 -33.340 11.284 1.00 75.31 452 PRO A CA 1
ATOM 3464 C C . PRO A 1 452 ? -11.587 -34.288 12.179 1.00 75.31 452 PRO A C 1
ATOM 3466 O O . PRO A 1 452 ? -12.240 -33.836 13.118 1.00 75.31 452 PRO A O 1
ATOM 3469 N N . LEU A 1 453 ? -11.523 -35.604 11.940 1.00 80.44 453 LEU A N 1
ATOM 3470 C CA . LEU A 1 453 ? -12.255 -36.589 12.743 1.00 80.44 453 LEU A CA 1
ATOM 3471 C C . LEU A 1 453 ? -11.700 -36.715 14.159 1.00 80.44 453 LEU A C 1
ATOM 3473 O O . LEU A 1 453 ? -12.478 -36.826 15.105 1.00 80.44 453 LEU A O 1
ATOM 3477 N N . LEU A 1 454 ? -10.378 -36.659 14.331 1.00 84.81 454 LEU A N 1
ATOM 3478 C CA . LEU A 1 454 ? -9.748 -36.650 15.653 1.00 84.81 454 LEU A CA 1
ATOM 3479 C C . LEU A 1 454 ? -10.132 -35.408 16.456 1.00 84.81 454 LEU A C 1
ATOM 3481 O O . LEU A 1 454 ? -10.452 -35.519 17.641 1.00 84.81 454 LEU A O 1
ATOM 3485 N N . LEU A 1 455 ? -10.149 -34.240 15.808 1.00 79.44 455 LEU A N 1
ATOM 3486 C CA . LEU A 1 455 ? -10.588 -32.996 16.432 1.00 79.44 455 LEU A CA 1
ATOM 3487 C C . LEU A 1 455 ? -12.068 -33.066 16.825 1.00 79.44 455 LEU A C 1
ATOM 3489 O O . LEU A 1 455 ? -12.421 -32.743 17.956 1.00 79.44 455 LEU A O 1
ATOM 3493 N N . PHE A 1 456 ? -12.931 -33.543 15.928 1.00 81.06 456 PHE A N 1
ATOM 3494 C CA . PHE A 1 456 ? -14.357 -33.686 16.215 1.00 81.06 456 PHE A CA 1
ATOM 3495 C C . PHE A 1 456 ? -14.608 -34.658 17.377 1.00 81.06 456 PHE A C 1
ATOM 3497 O O . PHE A 1 456 ? -15.391 -34.371 18.278 1.00 81.06 456 PHE A O 1
ATOM 3504 N N . SER A 1 457 ? -13.878 -35.772 17.410 1.00 85.50 457 SER A N 1
ATOM 3505 C CA . SER A 1 457 ? -13.962 -36.766 18.488 1.00 85.50 457 SER A CA 1
ATOM 3506 C C . SER A 1 457 ? -13.501 -36.203 19.831 1.00 85.50 457 SER A C 1
ATOM 3508 O O . SER A 1 457 ? -14.115 -36.483 20.861 1.00 85.50 457 SER A O 1
ATOM 3510 N N . PHE A 1 458 ? -12.452 -35.375 19.820 1.00 89.38 458 PHE A N 1
ATOM 3511 C CA . PHE A 1 458 ? -12.004 -34.641 20.998 1.00 89.38 458 PHE A CA 1
ATOM 3512 C C . PHE A 1 458 ? -13.094 -33.696 21.516 1.00 89.38 458 PHE A C 1
ATOM 3514 O O . PHE A 1 458 ? -13.403 -33.732 22.703 1.00 89.38 458 PHE A O 1
ATOM 3521 N N . LEU A 1 459 ? -13.708 -32.897 20.636 1.00 83.94 459 LEU A N 1
ATOM 3522 C CA . LEU A 1 459 ? -14.748 -31.933 21.012 1.00 83.94 459 LEU A CA 1
ATOM 3523 C C . LEU A 1 459 ? -16.009 -32.618 21.549 1.00 83.94 459 LEU A C 1
ATOM 3525 O O . LEU A 1 459 ? -16.551 -32.182 22.561 1.00 83.94 459 LEU A O 1
ATOM 3529 N N . VAL A 1 460 ? -16.444 -33.718 20.925 1.00 83.06 460 VAL A N 1
ATOM 3530 C CA . VAL A 1 460 ? -17.577 -34.519 21.418 1.00 83.06 460 VAL A CA 1
ATOM 3531 C C . VAL A 1 460 ? -17.267 -35.097 22.799 1.00 83.06 460 VAL A C 1
ATOM 3533 O O . VAL A 1 460 ? -18.095 -34.985 23.704 1.00 83.06 460 VAL A O 1
ATOM 3536 N N . GLY A 1 461 ? -16.072 -35.667 22.989 1.00 86.62 461 GLY A N 1
ATOM 3537 C CA . GLY A 1 461 ? -15.638 -36.205 24.280 1.00 86.62 461 GLY A CA 1
ATOM 3538 C C . GLY A 1 461 ? -15.556 -35.140 25.376 1.00 86.62 461 GLY A C 1
ATOM 3539 O O . GLY A 1 461 ? -16.074 -35.338 26.478 1.00 86.62 461 GLY A O 1
ATOM 3540 N N . LEU A 1 462 ? -14.967 -33.987 25.050 1.00 86.69 462 LEU A N 1
ATOM 3541 C CA . LEU A 1 462 ? -14.864 -32.828 25.932 1.00 86.69 462 LEU A CA 1
ATOM 3542 C C . LEU A 1 462 ? -16.257 -32.337 26.347 1.00 86.69 462 LEU A C 1
ATOM 3544 O O . LEU A 1 462 ? -16.531 -32.222 27.539 1.00 86.69 462 LEU A O 1
ATOM 3548 N N . GLN A 1 463 ? -17.155 -32.118 25.383 1.00 82.94 463 GLN A N 1
ATOM 3549 C CA . GLN A 1 463 ? -18.501 -31.611 25.641 1.00 82.94 463 GLN A CA 1
ATOM 3550 C C . GLN A 1 463 ? -19.324 -32.579 26.497 1.00 82.94 463 GLN A C 1
ATOM 3552 O O . GLN A 1 463 ? -19.932 -32.155 27.478 1.00 82.94 463 GLN A O 1
ATOM 3557 N N . CYS A 1 464 ? -19.302 -33.881 26.183 1.00 83.00 464 CYS A N 1
ATOM 3558 C CA . CYS A 1 464 ? -20.004 -34.894 26.978 1.00 83.00 464 CYS A CA 1
ATOM 3559 C C . CYS A 1 464 ? -19.548 -34.867 28.442 1.00 83.00 464 CYS A C 1
ATOM 3561 O O . CYS A 1 464 ? -20.372 -34.919 29.358 1.00 83.00 464 CYS A O 1
ATOM 3563 N N . SER A 1 465 ? -18.237 -34.742 28.666 1.00 86.88 465 SER A N 1
ATOM 3564 C CA . SER A 1 465 ? -17.695 -34.671 30.016 1.00 86.88 465 SER A CA 1
ATOM 3565 C C . SER A 1 465 ? -18.032 -33.360 30.720 1.00 86.88 465 SER A C 1
ATOM 3567 O O . SER A 1 465 ? -18.375 -33.400 31.897 1.00 86.88 465 SER A O 1
ATOM 3569 N N . LEU A 1 466 ? -17.953 -32.213 30.039 1.00 84.25 466 LEU A N 1
ATOM 3570 C CA . LEU A 1 466 ? -18.280 -30.911 30.630 1.00 84.25 466 LEU A CA 1
ATOM 3571 C C . LEU A 1 466 ? -19.749 -30.835 31.053 1.00 84.25 466 LEU A C 1
ATOM 3573 O O . LEU A 1 466 ? -20.044 -30.347 32.141 1.00 84.25 466 LEU A O 1
ATOM 3577 N N . THR A 1 467 ? -20.670 -31.379 30.253 1.00 80.56 467 THR A N 1
ATOM 3578 C CA . THR A 1 467 ? -22.091 -31.413 30.623 1.00 80.56 467 THR A CA 1
ATOM 3579 C C . THR A 1 467 ? -22.364 -32.322 31.818 1.00 80.56 467 THR A C 1
ATOM 3581 O O . THR A 1 467 ? -23.225 -32.025 32.643 1.00 80.56 467 THR A O 1
ATOM 3584 N N . MET A 1 468 ? -21.623 -33.423 31.956 1.00 79.81 468 MET A N 1
ATOM 3585 C CA . MET A 1 468 ? -21.754 -34.269 33.139 1.00 79.81 468 MET A CA 1
ATOM 3586 C C . MET A 1 468 ? -21.176 -33.593 34.389 1.00 79.81 468 MET A C 1
ATOM 3588 O O . MET A 1 468 ? -21.752 -33.678 35.474 1.00 79.81 468 MET A O 1
ATOM 3592 N N . SER A 1 469 ? -20.054 -32.894 34.230 1.00 84.75 469 SER A N 1
ATOM 3593 C CA . SER A 1 469 ? -19.398 -32.135 35.291 1.00 84.75 469 SER A CA 1
ATOM 3594 C C . SER A 1 469 ? -20.254 -30.975 35.798 1.00 84.75 469 SER A C 1
ATOM 3596 O O . SER A 1 469 ? -20.358 -30.800 37.011 1.00 84.75 469 SER A O 1
ATOM 3598 N N . SER A 1 470 ? -20.933 -30.240 34.910 1.00 82.81 470 SER A N 1
ATOM 3599 C CA . SER A 1 470 ? -21.782 -29.107 35.305 1.00 82.81 470 SER A CA 1
ATOM 3600 C C . SER A 1 470 ? -22.953 -29.533 36.197 1.00 82.81 470 SER A C 1
ATOM 3602 O O . SER A 1 470 ? -23.344 -28.804 37.108 1.00 82.81 470 SER A O 1
ATOM 3604 N N . ALA A 1 471 ? -23.471 -30.752 36.012 1.00 84.38 471 ALA A N 1
ATOM 3605 C CA . ALA A 1 471 ? -24.511 -31.307 36.873 1.00 84.38 471 ALA A CA 1
ATOM 3606 C C . ALA A 1 471 ? -24.017 -31.612 38.298 1.00 84.38 471 ALA A C 1
ATOM 3608 O O . ALA A 1 471 ? -24.799 -31.540 39.248 1.00 84.38 471 ALA A O 1
ATOM 3609 N N . ILE A 1 472 ? -22.736 -31.947 38.462 1.00 87.12 472 ILE A N 1
ATOM 3610 C CA . ILE A 1 472 ? -22.098 -32.137 39.772 1.00 87.12 472 ILE A CA 1
ATOM 3611 C C . ILE A 1 472 ? -21.768 -30.778 40.398 1.00 87.12 472 ILE A C 1
ATOM 3613 O O . ILE A 1 472 ? -22.056 -30.548 41.569 1.00 87.12 472 ILE A O 1
ATOM 3617 N N . GLU A 1 473 ? -21.236 -29.847 39.613 1.00 84.38 473 GLU A N 1
ATOM 3618 C CA . GLU A 1 473 ? -20.926 -28.484 40.055 1.00 84.38 473 GLU A CA 1
ATOM 3619 C C . GLU A 1 473 ? -22.173 -27.756 40.585 1.00 84.38 473 GLU A C 1
ATOM 3621 O O . GLU A 1 473 ? -22.150 -27.201 41.683 1.00 84.38 473 GLU A O 1
ATOM 3626 N N . ALA A 1 474 ? -23.309 -27.896 39.892 1.00 85.62 474 ALA A N 1
ATOM 3627 C CA . ALA A 1 474 ? -24.617 -27.423 40.347 1.00 85.62 474 ALA A CA 1
ATOM 3628 C C . ALA A 1 474 ? -24.966 -27.892 41.771 1.00 85.62 474 ALA A C 1
ATOM 3630 O O . ALA A 1 474 ? -25.525 -27.132 42.567 1.00 85.62 474 ALA A O 1
ATOM 3631 N N . GLY A 1 475 ? -24.635 -29.142 42.110 1.00 86.81 475 GLY A N 1
ATOM 3632 C CA . GLY A 1 475 ? -24.876 -29.703 43.436 1.00 86.81 475 GLY A CA 1
ATOM 3633 C C . GLY A 1 475 ? -23.982 -29.092 44.509 1.00 86.81 475 GLY A C 1
ATOM 3634 O O . GLY A 1 475 ? -24.470 -28.786 45.598 1.00 86.81 475 GLY A O 1
ATOM 3635 N N . VAL A 1 476 ? -22.704 -28.854 44.196 1.00 85.88 476 VAL A N 1
ATOM 3636 C CA . VAL A 1 476 ? -21.745 -28.231 45.126 1.00 85.88 476 VAL A CA 1
ATOM 3637 C C . VAL A 1 476 ? -22.196 -26.817 45.465 1.00 85.88 476 VAL A C 1
ATOM 3639 O O . VAL A 1 476 ? -22.329 -26.484 46.646 1.00 85.88 476 VAL A O 1
ATOM 3642 N N . SER A 1 477 ? -22.529 -26.017 44.449 1.00 84.62 477 SER A N 1
ATOM 3643 C CA . SER A 1 477 ? -23.026 -24.659 44.660 1.00 84.62 477 SER A CA 1
ATOM 3644 C C . SER A 1 477 ? -24.363 -24.646 45.421 1.00 84.62 477 SER A C 1
ATOM 3646 O O . SER A 1 477 ? -24.554 -23.802 46.291 1.00 84.62 477 SER A O 1
ATOM 3648 N N . THR A 1 478 ? -25.269 -25.603 45.168 1.00 87.44 478 THR A N 1
ATOM 3649 C CA . THR A 1 478 ? -26.570 -25.684 45.867 1.00 87.44 478 THR A CA 1
ATOM 3650 C C . THR A 1 478 ? -26.410 -25.986 47.358 1.00 87.44 478 THR A C 1
ATOM 3652 O O . THR A 1 478 ? -27.038 -25.332 48.189 1.00 87.44 478 THR A O 1
ATOM 3655 N N . ILE A 1 479 ? -25.552 -26.948 47.721 1.00 82.00 479 ILE A N 1
ATOM 3656 C CA . ILE A 1 479 ? -25.260 -27.255 49.132 1.00 82.00 479 ILE A CA 1
ATOM 3657 C C . ILE A 1 479 ? -24.606 -26.051 49.814 1.00 82.00 479 ILE A C 1
ATOM 3659 O O . ILE A 1 479 ? -24.885 -25.782 50.981 1.00 82.00 479 ILE A O 1
ATOM 3663 N N . PHE A 1 480 ? -23.764 -25.311 49.092 1.00 78.94 480 PHE A N 1
ATOM 3664 C CA . PHE A 1 480 ? -23.120 -24.118 49.625 1.00 78.94 480 PHE A CA 1
ATOM 3665 C C . PHE A 1 480 ? -24.114 -22.981 49.907 1.00 78.94 480 PHE A C 1
ATOM 3667 O O . PHE A 1 480 ? -24.058 -22.392 50.984 1.00 78.94 480 PHE A O 1
ATOM 3674 N N . VAL A 1 481 ? -25.042 -22.699 48.984 1.00 79.12 481 VAL A N 1
ATOM 3675 C CA . VAL A 1 481 ? -26.131 -21.728 49.211 1.00 79.12 481 VAL A CA 1
ATOM 3676 C C . VAL A 1 481 ? -26.955 -22.138 50.431 1.00 79.12 481 VAL A C 1
ATOM 3678 O O . VAL A 1 481 ? -27.130 -21.339 51.348 1.00 79.12 481 VAL A O 1
ATOM 3681 N N . GLY A 1 482 ? -27.342 -23.416 50.510 1.00 75.75 482 GLY A N 1
ATOM 3682 C CA . GLY A 1 482 ? -28.063 -23.952 51.664 1.00 75.75 482 GLY A CA 1
ATOM 3683 C C . GLY A 1 482 ? -27.302 -23.792 52.986 1.00 75.75 482 GLY A C 1
ATOM 3684 O O . GLY A 1 482 ? -27.909 -23.440 53.995 1.00 75.75 482 GLY A O 1
ATOM 3685 N N . LEU A 1 483 ? -25.980 -24.008 52.994 1.00 74.31 483 LEU A N 1
ATOM 3686 C CA . LEU A 1 483 ? -25.125 -23.814 54.175 1.00 74.31 483 LEU A CA 1
ATOM 3687 C C . LEU A 1 483 ? -25.025 -22.339 54.582 1.00 74.31 483 LEU A C 1
ATOM 3689 O O . LEU A 1 483 ? -24.926 -22.030 55.770 1.00 74.31 483 LEU A O 1
ATOM 3693 N N . GLY A 1 484 ? -25.006 -21.443 53.598 1.00 70.12 484 GLY A N 1
ATOM 3694 C CA . GLY A 1 484 ? -24.889 -20.008 53.810 1.00 70.12 484 GLY A CA 1
ATOM 3695 C C . GLY A 1 484 ? -26.135 -19.380 54.427 1.00 70.12 484 GLY A C 1
ATOM 3696 O O . GLY A 1 484 ? -25.988 -18.502 55.281 1.00 70.12 484 GLY A O 1
ATOM 3697 N N . GLU A 1 485 ? -27.314 -19.847 54.017 1.00 70.00 485 GLU A N 1
ATOM 3698 C CA . GLU A 1 485 ? -28.610 -19.340 54.475 1.00 70.00 485 GLU A CA 1
ATOM 3699 C C . GLU A 1 485 ? -29.163 -20.105 55.687 1.00 70.00 485 GLU A C 1
ATOM 3701 O O . GLU A 1 485 ? -29.519 -19.480 56.681 1.00 70.00 485 GLU A O 1
ATOM 3706 N N . ASP A 1 486 ? -29.176 -21.446 55.646 1.00 70.38 486 ASP A N 1
ATOM 3707 C CA . ASP A 1 486 ? -29.761 -22.312 56.683 1.00 70.38 486 ASP A CA 1
ATOM 3708 C C . ASP A 1 486 ? -28.773 -23.393 57.172 1.00 70.38 486 ASP A C 1
ATOM 3710 O O . ASP A 1 486 ? -28.904 -24.590 56.873 1.00 70.38 486 ASP A O 1
ATOM 3714 N N . PRO A 1 487 ? -27.776 -23.015 57.982 1.00 68.50 487 PRO A N 1
ATOM 3715 C CA . PRO A 1 487 ? -26.762 -23.933 58.517 1.00 68.50 487 PRO A CA 1
ATOM 3716 C C . PRO A 1 487 ? -27.332 -24.959 59.510 1.00 68.50 487 PRO A C 1
ATOM 3718 O O . PRO A 1 487 ? -26.826 -26.078 59.625 1.00 68.50 487 PRO A O 1
ATOM 3721 N N . GLN A 1 488 ? -28.401 -24.589 60.223 1.00 66.50 488 GLN A N 1
ATOM 3722 C CA . GLN A 1 488 ? -29.037 -25.392 61.275 1.00 66.50 488 GLN A CA 1
ATOM 3723 C C . GLN A 1 488 ? -29.629 -26.692 60.704 1.00 66.50 488 GLN A C 1
ATOM 3725 O O . GLN A 1 488 ? -29.652 -27.732 61.370 1.00 66.50 488 GLN A O 1
ATOM 3730 N N . VAL A 1 489 ? -30.040 -26.659 59.431 1.00 70.44 489 VAL A N 1
ATOM 3731 C CA . VAL A 1 489 ? -30.535 -27.826 58.689 1.00 70.44 489 VAL A CA 1
ATOM 3732 C C . VAL A 1 489 ? -29.419 -28.854 58.494 1.00 70.44 489 VAL A C 1
ATOM 3734 O O . VAL A 1 489 ? -29.647 -30.048 58.666 1.00 70.44 489 VAL A O 1
ATOM 3737 N N . LEU A 1 490 ? -28.186 -28.422 58.210 1.00 71.69 490 LEU A N 1
ATOM 3738 C CA . LEU A 1 490 ? -27.055 -29.342 58.067 1.00 71.69 490 LEU A CA 1
ATOM 3739 C C . LEU A 1 490 ? -26.549 -29.852 59.423 1.00 71.69 490 LEU A C 1
ATOM 3741 O O . LEU A 1 490 ? -26.218 -31.031 59.534 1.00 71.69 490 LEU A O 1
ATOM 3745 N N . GLN A 1 491 ? -26.530 -28.996 60.452 1.00 67.31 491 GLN A N 1
ATOM 3746 C CA . GLN A 1 491 ? -26.128 -29.364 61.816 1.00 67.31 491 GLN A CA 1
ATOM 3747 C C . GLN A 1 491 ? -27.004 -30.483 62.395 1.00 67.31 491 GLN A C 1
ATOM 3749 O O . GLN A 1 491 ? -26.492 -31.418 63.007 1.00 67.31 491 GLN A O 1
ATOM 3754 N N . SER A 1 492 ? -28.316 -30.399 62.180 1.00 63.50 492 SER A N 1
ATOM 3755 C CA . SER A 1 492 ? -29.274 -31.418 62.623 1.00 63.50 492 SER A CA 1
ATOM 3756 C C . SER A 1 492 ? -29.222 -32.692 61.773 1.00 63.50 492 SER A C 1
ATOM 3758 O O . SER A 1 492 ? -29.424 -33.790 62.287 1.00 63.50 492 SER A O 1
ATOM 3760 N N . ARG A 1 493 ? -28.923 -32.567 60.476 1.00 67.12 493 ARG A N 1
ATOM 3761 C CA . ARG A 1 493 ? -28.977 -33.674 59.515 1.00 67.12 493 ARG A CA 1
ATOM 3762 C C . ARG A 1 493 ? -27.702 -34.510 59.423 1.00 67.12 493 ARG A C 1
ATOM 3764 O O . ARG A 1 493 ? -27.779 -35.720 59.231 1.00 67.12 493 ARG A O 1
ATOM 3771 N N . ALA A 1 494 ? -26.542 -33.868 59.482 1.00 67.06 494 ALA A N 1
ATOM 3772 C CA . ALA A 1 494 ? -25.239 -34.503 59.340 1.00 67.06 494 ALA A CA 1
ATOM 3773 C C . ALA A 1 494 ? -24.252 -33.876 60.344 1.00 67.06 494 ALA A C 1
ATOM 3775 O O . ALA A 1 494 ? -23.351 -33.136 59.941 1.00 67.06 494 ALA A O 1
ATOM 3776 N N . PRO A 1 495 ? -24.410 -34.154 61.653 1.00 68.44 495 PRO A N 1
ATOM 3777 C CA . PRO A 1 495 ? -23.616 -33.521 62.706 1.00 68.44 495 PRO A CA 1
ATOM 3778 C C . PRO A 1 495 ? -22.113 -33.806 62.575 1.00 68.44 495 PRO A C 1
ATOM 3780 O O . PRO A 1 495 ? -21.306 -32.930 62.869 1.00 68.44 495 PRO A O 1
ATOM 3783 N N . GLU A 1 496 ? -21.720 -34.978 62.060 1.00 66.62 496 GLU A N 1
ATOM 3784 C CA . GLU A 1 496 ? -20.313 -35.293 61.758 1.00 66.62 496 GLU A CA 1
ATOM 3785 C C . GLU A 1 496 ? -19.752 -34.427 60.619 1.00 66.62 496 GLU A C 1
ATOM 3787 O O . GLU A 1 496 ? -18.653 -33.883 60.730 1.00 66.62 496 GLU A O 1
ATOM 3792 N N . LEU A 1 497 ? -20.521 -34.243 59.540 1.00 67.75 497 LEU A N 1
ATOM 3793 C CA . LEU A 1 497 ? -20.145 -33.385 58.413 1.00 67.75 497 LEU A CA 1
ATOM 3794 C C . LEU A 1 497 ? -20.047 -31.919 58.855 1.00 67.75 497 LEU A C 1
ATOM 3796 O O . LEU A 1 497 ? -19.073 -31.239 58.534 1.00 67.75 497 LEU A O 1
ATOM 3800 N N . PHE A 1 498 ? -21.023 -31.450 59.637 1.00 68.88 498 PHE A N 1
ATOM 3801 C CA . PHE A 1 498 ? -21.029 -30.105 60.206 1.00 68.88 498 PHE A CA 1
ATOM 3802 C C . PHE A 1 498 ? -19.864 -29.893 61.185 1.00 68.88 498 PHE A C 1
ATOM 3804 O O . PHE A 1 498 ? -19.195 -28.865 61.117 1.00 68.88 498 PHE A O 1
ATOM 3811 N N . GLY A 1 499 ? -19.556 -30.876 62.037 1.00 65.25 499 GLY A N 1
ATOM 3812 C CA . GLY A 1 499 ? -18.420 -30.839 62.962 1.00 65.25 499 GLY A CA 1
ATOM 3813 C C . GLY A 1 499 ? -17.065 -30.794 62.249 1.00 65.25 499 GLY A C 1
ATOM 3814 O O . GLY A 1 499 ? -16.194 -30.007 62.623 1.00 65.25 499 GLY A O 1
ATOM 3815 N N . MET A 1 500 ? -16.897 -31.561 61.166 1.00 64.81 500 MET A N 1
ATOM 3816 C CA . MET A 1 500 ? -15.698 -31.477 60.326 1.00 64.81 500 MET A CA 1
ATOM 3817 C C . MET A 1 500 ? -15.553 -30.093 59.680 1.00 64.81 500 MET A C 1
ATOM 3819 O O . MET A 1 500 ? -14.475 -29.500 59.759 1.00 64.81 500 MET A O 1
ATOM 3823 N N . ILE A 1 501 ? -16.632 -29.544 59.112 1.00 67.06 501 ILE A N 1
ATOM 3824 C CA . ILE A 1 501 ? -16.648 -28.191 58.530 1.00 67.06 501 ILE A CA 1
ATOM 3825 C C . ILE A 1 501 ? -16.313 -27.134 59.599 1.00 67.06 501 ILE A C 1
ATOM 3827 O O . ILE A 1 501 ? -15.472 -26.268 59.355 1.00 67.06 501 ILE A O 1
ATOM 3831 N N . ALA A 1 502 ? -16.894 -27.248 60.798 1.00 64.88 502 ALA A N 1
ATOM 3832 C CA . ALA A 1 502 ? -16.649 -26.353 61.930 1.00 64.88 502 ALA A CA 1
ATOM 3833 C C . ALA A 1 502 ? -15.193 -26.375 62.411 1.00 64.88 502 ALA A C 1
ATOM 3835 O O . ALA A 1 502 ? -14.631 -25.327 62.723 1.00 64.88 502 ALA A O 1
ATOM 3836 N N . SER A 1 503 ? -14.571 -27.557 62.439 1.00 63.66 503 SER A N 1
ATOM 3837 C CA . SER A 1 503 ? -13.182 -27.726 62.878 1.00 63.66 503 SER A CA 1
ATOM 3838 C C . SER A 1 503 ? -12.158 -27.151 61.893 1.00 63.66 503 SER A C 1
ATOM 3840 O O . SER A 1 503 ? -11.106 -26.675 62.308 1.00 63.66 503 SER A O 1
ATOM 3842 N N . HIS A 1 504 ? -12.444 -27.202 60.588 1.00 59.16 504 HIS A N 1
ATOM 3843 C CA . HIS A 1 504 ? -11.525 -26.747 59.541 1.00 59.16 504 HIS A CA 1
ATOM 3844 C C . HIS A 1 504 ? -11.748 -25.275 59.157 1.00 59.16 504 HIS A C 1
ATOM 3846 O O . HIS A 1 504 ? -10.815 -24.626 58.688 1.00 59.16 504 HIS A O 1
ATOM 3852 N N . TYR A 1 505 ? -12.952 -24.732 59.386 1.00 61.56 505 TYR A N 1
ATOM 3853 C CA . TYR A 1 505 ? -13.302 -23.337 59.101 1.00 61.56 505 TYR A CA 1
ATOM 3854 C C . TYR A 1 505 ? -14.173 -22.730 60.212 1.00 61.56 505 TYR A C 1
ATOM 3856 O O . TYR A 1 505 ? -15.380 -22.541 60.029 1.00 61.56 505 TYR A O 1
ATOM 3864 N N . PRO A 1 506 ? -13.573 -22.348 61.353 1.00 55.47 506 PRO A N 1
ATOM 3865 C CA . PRO A 1 506 ? -14.316 -21.807 62.485 1.00 55.47 506 PRO A CA 1
ATOM 3866 C C . PRO A 1 506 ? -15.061 -20.514 62.136 1.00 55.47 506 PRO A C 1
ATOM 3868 O O . PRO A 1 506 ? -16.129 -20.294 62.680 1.00 55.47 506 PRO A O 1
ATOM 3871 N N . HIS A 1 507 ? -14.593 -19.700 61.181 1.00 51.72 507 HIS A N 1
ATOM 3872 C CA . HIS A 1 507 ? -15.277 -18.467 60.756 1.00 51.72 507 HIS A CA 1
ATOM 3873 C C . HIS A 1 507 ? -16.621 -18.697 60.053 1.00 51.72 507 HIS A C 1
ATOM 3875 O O . HIS A 1 507 ? -17.539 -17.895 60.216 1.00 51.72 507 HIS A O 1
ATOM 3881 N N . VAL A 1 508 ? -16.764 -19.807 59.317 1.00 51.91 508 VAL A N 1
ATOM 3882 C CA . VAL A 1 508 ? -18.042 -20.181 58.688 1.00 51.91 508 VAL A CA 1
ATOM 3883 C C . VAL A 1 508 ? -19.072 -20.483 59.773 1.00 51.91 508 VAL A C 1
ATOM 3885 O O . VAL A 1 508 ? -20.239 -20.152 59.596 1.00 51.91 508 VAL A O 1
ATOM 3888 N N . VAL A 1 509 ? -18.614 -21.024 60.911 1.00 52.03 509 VAL A N 1
ATOM 3889 C CA . VAL A 1 509 ? -19.447 -21.434 62.048 1.00 52.03 509 VAL A CA 1
ATOM 3890 C C . VAL A 1 509 ? -19.606 -20.353 63.132 1.00 52.03 509 VAL A C 1
ATOM 3892 O O . VAL A 1 509 ? -20.648 -20.257 63.769 1.00 52.03 509 VAL A O 1
ATOM 3895 N N . GLN A 1 510 ? -18.624 -19.470 63.309 1.00 43.91 510 GLN A N 1
ATOM 3896 C CA . GLN A 1 510 ? -18.625 -18.379 64.294 1.00 43.91 510 GLN A CA 1
ATOM 3897 C C . GLN A 1 510 ? -19.594 -17.249 63.938 1.00 43.91 510 GLN A C 1
ATOM 3899 O O . GLN A 1 510 ? -20.140 -16.621 64.846 1.00 43.91 510 GLN A O 1
ATOM 3904 N N . ALA A 1 511 ? -19.880 -17.031 62.649 1.00 44.34 511 ALA A N 1
ATOM 3905 C CA . ALA A 1 511 ? -20.960 -16.139 62.225 1.00 44.34 511 ALA A CA 1
ATOM 3906 C C . ALA A 1 511 ? -22.304 -16.506 62.899 1.00 44.34 511 ALA A C 1
ATOM 3908 O O . ALA A 1 511 ? -23.088 -15.619 63.231 1.00 44.34 511 ALA A O 1
ATOM 3909 N N . PHE A 1 512 ? -22.512 -17.788 63.229 1.00 45.81 512 PHE A N 1
ATOM 3910 C CA . PHE A 1 512 ? -23.743 -18.304 63.838 1.00 45.81 512 PHE A CA 1
ATOM 3911 C C . PHE A 1 512 ? -23.891 -18.005 65.334 1.00 45.81 512 PHE A C 1
ATOM 3913 O O . PHE A 1 512 ? -25.014 -17.928 65.822 1.00 45.81 512 PHE A O 1
ATOM 3920 N N . ALA A 1 513 ? -22.793 -17.783 66.063 1.00 36.69 513 ALA A N 1
ATOM 3921 C CA . ALA A 1 513 ? -22.862 -17.226 67.418 1.00 36.69 513 ALA A CA 1
ATOM 3922 C C . ALA A 1 513 ? -23.111 -15.707 67.378 1.00 36.69 513 ALA A C 1
ATOM 3924 O O . ALA A 1 513 ? -23.682 -15.139 68.307 1.00 36.69 513 ALA A O 1
ATOM 3925 N N . SER A 1 514 ? -22.702 -15.054 66.282 1.00 38.09 514 SER A N 1
ATOM 3926 C CA . SER A 1 514 ? -22.806 -13.607 66.119 1.00 38.09 514 SER A CA 1
ATOM 3927 C C . SER A 1 514 ? -24.146 -13.119 65.571 1.00 38.09 514 SER A C 1
ATOM 3929 O O . SER A 1 514 ? -24.492 -11.984 65.869 1.00 38.09 514 SER A O 1
ATOM 3931 N N . ASP A 1 515 ? -24.930 -13.920 64.840 1.00 38.78 515 ASP A N 1
ATOM 3932 C CA . ASP A 1 515 ? -26.204 -13.454 64.254 1.00 38.78 515 ASP A CA 1
ATOM 3933 C C . ASP A 1 515 ? -27.281 -13.139 65.307 1.00 38.78 515 ASP A C 1
ATOM 3935 O O . ASP A 1 515 ? -28.019 -12.164 65.157 1.00 38.78 515 ASP A O 1
ATOM 3939 N N . VAL A 1 516 ? -27.280 -13.841 66.448 1.00 42.88 516 VAL A N 1
ATOM 3940 C CA . VAL A 1 516 ? -28.115 -13.495 67.620 1.00 42.88 516 VAL A CA 1
ATOM 3941 C C . VAL A 1 516 ? -27.674 -12.155 68.242 1.00 42.88 516 VAL A C 1
ATOM 3943 O O . VAL A 1 516 ? -28.497 -11.373 68.722 1.00 42.88 516 VAL A O 1
ATOM 3946 N N . SER A 1 517 ? -26.375 -11.834 68.170 1.00 39.47 517 SER A N 1
ATOM 3947 C CA . SER A 1 517 ? -25.820 -10.548 68.625 1.00 39.47 517 SER A CA 1
ATOM 3948 C C . SER A 1 517 ? -25.902 -9.428 67.578 1.00 39.47 517 SER A C 1
ATOM 3950 O O . SER A 1 517 ? -25.918 -8.261 67.939 1.00 39.47 517 SER A O 1
ATOM 3952 N N . ARG A 1 518 ? -25.975 -9.751 66.279 1.00 36.38 518 ARG A N 1
ATOM 3953 C CA . ARG A 1 518 ? -26.001 -8.789 65.166 1.00 36.38 518 ARG A CA 1
ATOM 3954 C C . ARG A 1 518 ? -27.399 -8.266 64.883 1.00 36.38 518 ARG A C 1
ATOM 3956 O O . ARG A 1 518 ? -27.516 -7.083 64.593 1.00 36.38 518 ARG A O 1
ATOM 3963 N N . ALA A 1 519 ? -28.443 -9.086 65.012 1.00 38.97 519 ALA A N 1
ATOM 3964 C CA . ALA A 1 519 ? -29.822 -8.598 64.939 1.00 38.97 519 ALA A CA 1
ATOM 3965 C C . ALA A 1 519 ? -30.109 -7.589 66.069 1.00 38.97 519 ALA A C 1
ATOM 3967 O O . ALA A 1 519 ? -30.676 -6.527 65.824 1.00 38.97 519 ALA A O 1
ATOM 3968 N N . SER A 1 520 ? -29.591 -7.855 67.273 1.00 36.19 520 SER A N 1
ATOM 3969 C CA . SER A 1 520 ? -29.632 -6.909 68.393 1.00 36.19 520 SER A CA 1
ATOM 3970 C C . SER A 1 520 ? -28.682 -5.715 68.203 1.00 36.19 520 SER A C 1
ATOM 3972 O O . SER A 1 520 ? -29.072 -4.594 68.509 1.00 36.19 520 SER A O 1
ATOM 3974 N N . LEU A 1 521 ? -27.486 -5.884 67.620 1.00 36.25 521 LEU A N 1
ATOM 3975 C CA . LEU A 1 521 ? -26.575 -4.761 67.334 1.00 36.25 521 LEU A CA 1
ATOM 3976 C C . LEU A 1 521 ? -27.063 -3.831 66.219 1.00 36.25 521 LEU A C 1
ATOM 3978 O O . LEU A 1 521 ? -26.812 -2.637 66.302 1.00 36.25 521 LEU A O 1
ATOM 3982 N N . VAL A 1 522 ? -27.719 -4.339 65.173 1.00 41.72 522 VAL A N 1
ATOM 3983 C CA . VAL A 1 522 ? -28.232 -3.509 64.068 1.00 41.72 522 VAL A CA 1
ATOM 3984 C C . VAL A 1 522 ? -29.400 -2.652 64.550 1.00 41.72 522 VAL A C 1
ATOM 3986 O O . VAL A 1 522 ? -29.477 -1.489 64.162 1.00 41.72 522 VAL A O 1
ATOM 3989 N N . GLN A 1 523 ? -30.231 -3.178 65.455 1.00 35.84 523 GLN A N 1
ATOM 3990 C CA . GLN A 1 523 ? -31.316 -2.431 66.094 1.00 35.84 523 GLN A CA 1
ATOM 3991 C C . GLN A 1 523 ? -30.786 -1.436 67.150 1.00 35.84 523 GLN A C 1
ATOM 3993 O O . GLN A 1 523 ? -31.237 -0.300 67.208 1.00 35.84 523 GLN A O 1
ATOM 3998 N N . VAL A 1 524 ? -29.723 -1.787 67.887 1.00 38.34 524 VAL A N 1
ATOM 3999 C CA . VAL A 1 524 ? -29.045 -0.881 68.843 1.00 38.34 524 VAL A CA 1
ATOM 4000 C C . VAL A 1 524 ? -28.184 0.196 68.155 1.00 38.34 524 VAL A C 1
ATOM 4002 O O . VAL A 1 524 ? -28.004 1.278 68.709 1.00 38.34 524 VAL A O 1
ATOM 4005 N N . LEU A 1 525 ? -27.653 -0.053 66.953 1.00 37.66 525 LEU A N 1
ATOM 4006 C CA . LEU A 1 525 ? -26.914 0.944 66.161 1.00 37.66 525 LEU A CA 1
ATOM 4007 C C . LEU A 1 525 ? -27.841 1.909 65.416 1.00 37.66 525 LEU A C 1
ATOM 4009 O O . LEU A 1 525 ? -27.438 3.044 65.177 1.00 37.66 525 LEU A O 1
ATOM 4013 N N . THR A 1 526 ? -29.072 1.498 65.089 1.00 37.94 526 THR A N 1
ATOM 4014 C CA . THR A 1 526 ? -30.092 2.436 64.593 1.00 37.94 526 THR A CA 1
ATOM 4015 C C . THR A 1 526 ? -30.642 3.317 65.718 1.00 37.94 526 THR A C 1
ATOM 4017 O O . THR A 1 526 ? -30.835 4.503 65.480 1.00 37.94 526 THR A O 1
ATOM 4020 N N . ASP A 1 527 ? -30.745 2.808 66.951 1.00 34.72 527 ASP A N 1
ATOM 4021 C CA . ASP A 1 527 ? -31.198 3.590 68.119 1.00 34.72 527 ASP A CA 1
ATOM 4022 C C . ASP A 1 527 ? -30.118 4.485 68.770 1.00 34.72 527 ASP A C 1
ATOM 4024 O O . ASP A 1 527 ? -30.442 5.344 69.588 1.00 34.72 527 ASP A O 1
ATOM 4028 N N . LYS A 1 528 ? -28.826 4.340 68.427 1.00 37.12 528 LYS A N 1
ATOM 4029 C CA . LYS A 1 528 ? -27.734 5.176 68.984 1.00 37.12 528 LYS A CA 1
ATOM 4030 C C . LYS A 1 528 ? -27.239 6.320 68.086 1.00 37.12 528 LYS A C 1
ATOM 4032 O O . LYS A 1 528 ? -26.411 7.106 68.546 1.00 37.12 528 LYS A O 1
ATOM 4037 N N . CYS A 1 529 ? -27.730 6.470 66.850 1.00 44.59 529 CYS A N 1
ATOM 4038 C CA . CYS A 1 529 ? -27.422 7.664 66.035 1.00 44.59 529 CYS A CA 1
ATOM 4039 C C . CYS A 1 529 ? -28.230 8.915 66.460 1.00 44.59 529 CYS A C 1
ATOM 4041 O O . CYS A 1 529 ? -27.943 9.994 65.947 1.00 44.59 529 CYS A O 1
ATOM 4043 N N . ASP A 1 530 ? -29.177 8.811 67.404 1.00 46.66 530 ASP A N 1
ATOM 4044 C CA . ASP A 1 530 ? -30.159 9.876 67.681 1.00 46.66 530 ASP A CA 1
ATOM 4045 C C . ASP A 1 530 ? -29.844 10.829 68.854 1.00 46.66 530 ASP A C 1
ATOM 4047 O O . ASP A 1 530 ? -30.643 11.725 69.121 1.00 46.66 530 ASP A O 1
ATOM 4051 N N . SER A 1 531 ? -28.689 10.743 69.535 1.00 49.25 531 SER A N 1
ATOM 4052 C CA . SER A 1 531 ? -28.390 11.745 70.585 1.00 49.25 531 SER A CA 1
ATOM 4053 C C . SER A 1 531 ? -26.946 12.222 70.760 1.00 49.25 531 SER A C 1
ATOM 4055 O O . SER A 1 531 ? -26.772 13.317 71.284 1.00 49.25 531 SER A O 1
ATOM 4057 N N . GLU A 1 532 ? -25.910 11.490 70.324 1.00 51.91 532 GLU A N 1
ATOM 4058 C CA . GLU A 1 532 ? -24.512 11.895 70.612 1.00 51.91 532 GLU A CA 1
ATOM 4059 C C . GLU A 1 532 ? -23.560 11.959 69.400 1.00 51.91 532 GLU A C 1
ATOM 4061 O O . GLU A 1 532 ? -22.482 12.524 69.527 1.00 51.91 532 GLU A O 1
ATOM 4066 N N . ASN A 1 533 ? -23.936 11.457 68.212 1.00 54.50 533 ASN A N 1
ATOM 4067 C CA . ASN A 1 533 ? -23.050 11.426 67.027 1.00 54.50 533 ASN A CA 1
ATOM 4068 C C . ASN A 1 533 ? -23.779 11.700 65.692 1.00 54.50 533 ASN A C 1
ATOM 4070 O O . ASN A 1 533 ? -23.453 11.133 64.646 1.00 54.50 533 ASN A O 1
ATOM 4074 N N . GLN A 1 534 ? -24.767 12.598 65.714 1.00 57.31 534 GLN A N 1
ATOM 4075 C CA . GLN A 1 534 ? -25.592 12.930 64.545 1.00 57.31 534 GLN A CA 1
ATOM 4076 C C . GLN A 1 534 ? -24.763 13.477 63.365 1.00 57.31 534 GLN A C 1
ATOM 4078 O O . GLN A 1 534 ? -25.040 13.141 62.215 1.00 57.31 534 GLN A O 1
ATOM 4083 N N . ALA A 1 535 ? -23.709 14.254 63.643 1.00 57.28 535 ALA A N 1
ATOM 4084 C CA . ALA A 1 535 ? -22.805 14.792 62.624 1.00 57.28 535 ALA A CA 1
ATOM 4085 C C . ALA A 1 535 ? -21.987 13.690 61.924 1.00 57.28 535 ALA A C 1
ATOM 4087 O O . ALA A 1 535 ? -21.937 13.653 60.698 1.00 57.28 535 ALA A O 1
ATOM 4088 N N . PHE A 1 536 ? -21.442 12.732 62.681 1.00 59.25 536 PHE A N 1
ATOM 4089 C CA . PHE A 1 536 ? -20.704 11.596 62.122 1.00 59.25 536 PHE A CA 1
ATOM 4090 C C . PHE A 1 536 ? -21.608 10.687 61.279 1.00 59.25 536 PHE A C 1
ATOM 4092 O O . PHE A 1 536 ? -21.251 10.336 60.154 1.00 59.25 536 PHE A O 1
ATOM 4099 N N . CYS A 1 537 ? -22.802 10.336 61.782 1.00 59.78 537 CYS A N 1
ATOM 4100 C CA . CYS A 1 537 ? -23.752 9.538 61.005 1.00 59.78 537 CYS A CA 1
ATOM 4101 C C . CYS A 1 537 ? -24.170 10.305 59.733 1.00 59.78 537 CYS A C 1
ATOM 4103 O O . CYS A 1 537 ? -24.194 9.714 58.657 1.00 59.78 537 CYS A O 1
ATOM 4105 N N . ALA A 1 538 ? -24.419 11.617 59.800 1.00 66.00 538 ALA A N 1
ATOM 4106 C CA . ALA A 1 538 ? -24.763 12.420 58.626 1.00 66.00 538 ALA A CA 1
ATOM 4107 C C . ALA A 1 538 ? -23.626 12.479 57.589 1.00 66.00 538 ALA A C 1
ATOM 4109 O O . ALA A 1 538 ? -23.875 12.244 56.405 1.00 66.00 538 ALA A O 1
ATOM 4110 N N . GLU A 1 539 ? -22.383 12.731 58.003 1.00 67.50 539 GLU A N 1
ATOM 4111 C CA . GLU A 1 539 ? -21.233 12.835 57.096 1.00 67.50 539 GLU A CA 1
ATOM 4112 C C . GLU A 1 539 ? -20.827 11.485 56.494 1.00 67.50 539 GLU A C 1
ATOM 4114 O O . GLU A 1 539 ? -20.603 11.394 55.286 1.00 67.50 539 GLU A O 1
ATOM 4119 N N . TRP A 1 540 ? -20.820 10.409 57.288 1.00 66.56 540 TRP A N 1
ATOM 4120 C CA . TRP A 1 540 ? -20.507 9.062 56.803 1.00 66.56 540 TRP A CA 1
ATOM 4121 C C . TRP A 1 540 ? -21.569 8.542 55.827 1.00 66.56 540 TRP A C 1
ATOM 4123 O O . TRP A 1 540 ? -21.250 7.962 54.786 1.00 66.56 540 TRP A O 1
ATOM 4133 N N . THR A 1 541 ? -22.848 8.796 56.120 1.00 69.06 541 THR A N 1
ATOM 4134 C CA . THR A 1 541 ? -23.946 8.427 55.214 1.00 69.06 541 THR A CA 1
ATOM 4135 C C . THR A 1 541 ? -23.897 9.268 53.937 1.00 69.06 541 THR A C 1
ATOM 4137 O O . THR A 1 541 ? -24.097 8.734 52.846 1.00 69.06 541 THR A O 1
ATOM 4140 N N . SER A 1 542 ? -23.548 10.555 54.041 1.00 72.00 542 SER A N 1
ATOM 4141 C CA . SER A 1 542 ? -23.356 11.441 52.885 1.00 72.00 542 SER A CA 1
ATOM 4142 C C . SER A 1 542 ? -22.197 10.985 51.995 1.00 72.00 542 SER A C 1
ATOM 4144 O O . SER A 1 542 ? -22.362 10.914 50.778 1.00 72.00 542 SER A O 1
ATOM 4146 N N . ALA A 1 543 ? -21.060 10.586 52.575 1.00 71.00 543 ALA A N 1
ATOM 4147 C CA . ALA A 1 543 ? -19.940 10.010 51.829 1.00 71.00 543 ALA A CA 1
ATOM 4148 C C . ALA A 1 543 ? -20.341 8.708 51.109 1.00 71.00 543 ALA A C 1
ATOM 4150 O O . ALA A 1 543 ? -20.003 8.518 49.940 1.00 71.00 543 ALA A O 1
ATOM 4151 N N . GLY A 1 544 ? -21.142 7.856 51.761 1.00 69.38 544 GLY A N 1
ATOM 4152 C CA . GLY A 1 544 ? -21.717 6.660 51.141 1.00 69.38 544 GLY A CA 1
ATOM 4153 C C . GLY A 1 544 ? -22.641 6.971 49.957 1.00 69.38 544 GLY A C 1
ATOM 4154 O O . GLY A 1 544 ? -22.561 6.304 48.927 1.00 69.38 544 GLY A O 1
ATOM 4155 N N . TYR A 1 545 ? -23.482 8.006 50.055 1.00 75.50 545 TYR A N 1
ATOM 4156 C CA . TYR A 1 545 ? -24.320 8.457 48.936 1.00 75.50 545 TYR A CA 1
ATOM 4157 C C . TYR A 1 545 ? -23.493 9.005 47.767 1.00 75.50 545 TYR A C 1
ATOM 4159 O O . TYR A 1 545 ? -23.789 8.698 46.612 1.00 75.50 545 TYR A O 1
ATOM 4167 N N . ILE A 1 546 ? -22.441 9.776 48.051 1.00 77.19 546 ILE A N 1
ATOM 4168 C CA . ILE A 1 546 ? -21.542 10.329 47.029 1.00 77.19 546 ILE A CA 1
ATOM 4169 C C . ILE A 1 546 ? -20.819 9.203 46.267 1.00 77.19 546 ILE A C 1
ATOM 4171 O O . ILE A 1 546 ? -20.688 9.276 45.043 1.00 77.19 546 ILE A O 1
ATOM 4175 N N . ASP A 1 547 ? -20.420 8.130 46.953 1.00 72.69 547 ASP A N 1
ATOM 4176 C CA . ASP A 1 547 ? -19.802 6.956 46.323 1.00 72.69 547 ASP A CA 1
ATOM 4177 C C . ASP A 1 547 ? -20.793 6.197 45.414 1.00 72.69 547 ASP A C 1
ATOM 4179 O O . ASP A 1 547 ? -20.465 5.836 44.283 1.00 72.69 547 ASP A O 1
ATOM 4183 N N . GLN A 1 548 ? -22.059 6.057 45.826 1.00 77.25 548 GLN A N 1
ATOM 4184 C CA . GLN A 1 548 ? -23.111 5.470 44.978 1.00 77.25 548 GLN A CA 1
ATOM 4185 C C . GLN A 1 548 ? -23.385 6.301 43.713 1.00 77.25 548 GLN A C 1
ATOM 4187 O O . GLN A 1 548 ? -23.582 5.750 42.627 1.00 77.25 548 GLN A O 1
ATOM 4192 N N . VAL A 1 549 ? -23.362 7.631 43.827 1.00 78.94 549 VAL A N 1
ATOM 4193 C CA . VAL A 1 549 ? -23.502 8.539 42.677 1.00 78.94 549 VAL A CA 1
ATOM 4194 C C . VAL A 1 549 ? -22.305 8.414 41.727 1.00 78.94 549 VAL A C 1
ATOM 4196 O O . VAL A 1 549 ? -22.495 8.392 40.508 1.00 78.94 549 VAL A O 1
ATOM 4199 N N . SER A 1 550 ? -21.089 8.242 42.259 1.00 76.50 550 SER A N 1
ATOM 4200 C CA . SER A 1 550 ? -19.889 7.968 41.456 1.00 76.50 550 SER A CA 1
ATOM 4201 C C . SER A 1 550 ? -20.042 6.697 40.609 1.00 76.50 550 SER A C 1
ATOM 4203 O O . SER A 1 550 ? -19.789 6.718 39.401 1.00 76.50 550 SER A O 1
ATOM 4205 N N . ILE A 1 551 ? -20.546 5.610 41.206 1.00 76.00 551 ILE A N 1
ATOM 4206 C CA . ILE A 1 551 ? -20.835 4.354 40.494 1.00 76.00 551 ILE A CA 1
ATOM 4207 C C . ILE A 1 551 ? -21.853 4.585 39.365 1.00 76.00 551 ILE A C 1
ATOM 4209 O O . ILE A 1 551 ? -21.689 4.050 38.266 1.00 76.00 551 ILE A O 1
ATOM 4213 N N . GLY A 1 552 ? -22.866 5.427 39.596 1.00 76.12 552 GLY A N 1
ATOM 4214 C CA . GLY A 1 552 ? -23.838 5.830 38.578 1.00 76.12 552 GLY A CA 1
ATOM 4215 C C . GLY A 1 552 ? -23.194 6.515 37.368 1.00 76.12 552 GLY A C 1
ATOM 4216 O O . GLY A 1 552 ? -23.447 6.117 36.229 1.00 76.12 552 GLY A O 1
ATOM 4217 N N . PHE A 1 553 ? -22.311 7.492 37.589 1.00 79.81 553 PHE A N 1
ATOM 4218 C CA . PHE A 1 553 ? -21.575 8.150 36.501 1.00 79.81 553 PHE A CA 1
ATOM 4219 C C . PHE A 1 553 ? -20.650 7.184 35.743 1.00 79.81 553 PHE A C 1
ATOM 4221 O O . PHE A 1 553 ? -20.574 7.248 34.511 1.00 79.81 553 PHE A O 1
ATOM 4228 N N . GLY A 1 554 ? -20.020 6.239 36.448 1.00 73.06 554 GLY A N 1
ATOM 4229 C CA . GLY A 1 554 ? -19.223 5.169 35.841 1.00 73.06 554 GLY A CA 1
ATOM 4230 C C . GLY A 1 554 ? -20.041 4.210 34.970 1.00 73.06 554 GLY A C 1
ATOM 4231 O O . GLY A 1 554 ? -19.624 3.853 33.870 1.00 73.06 554 GLY A O 1
ATOM 4232 N N . ALA A 1 555 ? -21.246 3.836 35.400 1.00 72.31 555 ALA A N 1
ATOM 4233 C CA . ALA A 1 555 ? -22.130 2.979 34.612 1.00 72.31 555 ALA A CA 1
ATOM 4234 C C . ALA A 1 555 ? -22.636 3.680 33.337 1.00 72.31 555 ALA A C 1
ATOM 4236 O O . ALA A 1 555 ? -22.669 3.080 32.261 1.00 72.31 555 ALA A O 1
ATOM 4237 N N . VAL A 1 556 ? -22.994 4.966 33.434 1.00 77.25 556 VAL A N 1
ATOM 4238 C CA . VAL A 1 556 ? -23.473 5.753 32.285 1.00 77.25 556 VAL A CA 1
ATOM 4239 C C . VAL A 1 556 ? -22.344 6.030 31.288 1.00 77.25 556 VAL A C 1
ATOM 4241 O O . VAL A 1 556 ? -22.588 6.012 30.081 1.00 77.25 556 VAL A O 1
ATOM 4244 N N . SER A 1 557 ? -21.104 6.231 31.752 1.00 74.62 557 SER A N 1
ATOM 4245 C CA . SER A 1 557 ? -19.949 6.399 30.860 1.00 74.62 557 SER A CA 1
ATOM 4246 C C . SER A 1 557 ? -19.660 5.123 30.059 1.00 74.62 557 SER A C 1
ATOM 4248 O O . SER A 1 557 ? -19.494 5.201 28.842 1.00 74.62 557 SER A O 1
ATOM 4250 N N . LEU A 1 558 ? -19.722 3.946 30.694 1.00 68.56 558 LEU A N 1
ATOM 4251 C CA . LEU A 1 558 ? -19.646 2.639 30.029 1.00 68.56 558 LEU A CA 1
ATOM 4252 C C . LEU A 1 558 ? -20.747 2.464 28.977 1.00 68.56 558 LEU A C 1
ATOM 4254 O O . LEU A 1 558 ? -20.466 2.072 27.844 1.00 68.56 558 LEU A O 1
ATOM 4258 N N . LEU A 1 559 ? -21.991 2.811 29.314 1.00 68.44 559 LEU A N 1
ATOM 4259 C CA . LEU A 1 559 ? -23.122 2.721 28.387 1.00 68.44 559 LEU A CA 1
ATOM 4260 C C . LEU A 1 559 ? -22.956 3.664 27.183 1.00 68.44 559 LEU A C 1
ATOM 4262 O O . LEU A 1 559 ? -23.233 3.290 26.043 1.00 68.44 559 LEU A O 1
ATOM 4266 N N . ALA A 1 560 ? -22.457 4.878 27.421 1.00 67.50 560 ALA A N 1
ATOM 4267 C CA . ALA A 1 560 ? -22.167 5.850 26.375 1.00 67.50 560 ALA A CA 1
ATOM 4268 C C . ALA A 1 560 ? -21.025 5.380 25.457 1.00 67.50 560 ALA A C 1
ATOM 4270 O O . ALA A 1 560 ? -21.132 5.531 24.240 1.00 67.50 560 ALA A O 1
ATOM 4271 N N . ILE A 1 561 ? -19.977 4.747 25.999 1.00 66.12 561 ILE A N 1
ATOM 4272 C CA . ILE A 1 561 ? -18.908 4.117 25.205 1.00 66.12 561 ILE A CA 1
ATOM 4273 C C . ILE A 1 561 ? -19.482 2.994 24.329 1.00 66.12 561 ILE A C 1
ATOM 4275 O O . ILE A 1 561 ? -19.223 2.973 23.125 1.00 66.12 561 ILE A O 1
ATOM 4279 N N . LEU A 1 562 ? -20.316 2.114 24.894 1.00 56.69 562 LEU A N 1
ATOM 4280 C CA . LEU A 1 562 ? -20.954 1.007 24.169 1.00 56.69 562 LEU A CA 1
ATOM 4281 C C . LEU A 1 562 ? -21.812 1.499 22.992 1.00 56.69 562 LEU A C 1
ATOM 4283 O O . LEU A 1 562 ? -21.721 0.967 21.886 1.00 56.69 562 LEU A O 1
ATOM 4287 N N . ILE A 1 563 ? -22.591 2.565 23.189 1.00 55.84 563 ILE A N 1
ATOM 4288 C CA . ILE A 1 563 ? -23.399 3.172 22.121 1.00 55.84 563 ILE A CA 1
ATOM 4289 C C . ILE A 1 563 ? -22.502 3.890 21.095 1.00 55.84 563 ILE A C 1
ATOM 4291 O O . ILE A 1 563 ? -22.746 3.815 19.889 1.00 55.84 563 ILE A O 1
ATOM 4295 N N . GLY A 1 564 ? -21.436 4.557 21.546 1.00 51.59 564 GLY A N 1
ATOM 4296 C CA . GLY A 1 564 ? -20.536 5.347 20.702 1.00 51.59 564 GLY A CA 1
ATOM 4297 C C . GLY A 1 564 ? -19.645 4.543 19.756 1.00 51.59 564 GLY A C 1
ATOM 4298 O O . GLY A 1 564 ? -19.285 5.057 18.697 1.00 51.59 564 GLY A O 1
ATOM 4299 N N . VAL A 1 565 ? -19.316 3.293 20.093 1.00 49.75 565 VAL A N 1
ATOM 4300 C CA . VAL A 1 565 ? -18.523 2.394 19.230 1.00 49.75 565 VAL A CA 1
ATOM 4301 C C . VAL A 1 565 ? -19.337 1.886 18.029 1.00 49.75 565 VAL A C 1
ATOM 4303 O O . VAL A 1 565 ? -18.766 1.599 16.982 1.00 49.75 565 VAL A O 1
ATOM 4306 N N . SER A 1 566 ? -20.670 1.862 18.125 1.00 44.22 566 SER A N 1
ATOM 4307 C CA . SER A 1 566 ? -21.555 1.300 17.091 1.00 44.22 566 SER A CA 1
ATOM 4308 C C . SER A 1 566 ? -21.859 2.225 15.898 1.00 44.22 566 SER A C 1
ATOM 4310 O O . SER A 1 566 ? -22.401 1.768 14.895 1.00 44.22 566 SER A O 1
ATOM 4312 N N . THR A 1 567 ? -21.538 3.527 15.967 1.00 46.16 567 THR A N 1
ATOM 4313 C CA . THR A 1 567 ? -21.934 4.498 14.925 1.00 46.16 567 THR A CA 1
ATOM 4314 C C . THR A 1 567 ? -20.821 5.486 14.555 1.00 46.16 567 THR A C 1
ATOM 4316 O O . THR A 1 567 ? -20.510 6.428 15.286 1.00 46.16 567 THR A O 1
ATOM 4319 N N . TYR A 1 568 ? -20.270 5.331 13.344 1.00 44.41 568 TYR A N 1
ATOM 4320 C CA . TYR A 1 568 ? -19.173 6.153 12.801 1.00 44.41 568 TYR A CA 1
ATOM 4321 C C . TYR A 1 568 ? -19.483 7.668 12.805 1.00 44.41 568 TYR A C 1
ATOM 4323 O O . TYR A 1 568 ? -18.621 8.497 13.079 1.00 44.41 568 TYR A O 1
ATOM 4331 N N . SER A 1 569 ? -20.751 8.038 12.589 1.00 40.81 569 SER A N 1
ATOM 4332 C CA . SER A 1 569 ? -21.211 9.430 12.450 1.00 40.81 569 SER A CA 1
ATOM 4333 C C . SER A 1 569 ? -21.272 10.237 13.765 1.00 40.81 569 SER A C 1
ATOM 4335 O O . SER A 1 569 ? -21.217 11.469 13.724 1.00 40.81 569 SER A O 1
ATOM 4337 N N . ARG A 1 570 ? -21.393 9.596 14.943 1.00 50.84 570 ARG A N 1
ATOM 4338 C CA . ARG A 1 570 ? -21.706 10.292 16.219 1.00 50.84 570 ARG A CA 1
ATOM 4339 C C . ARG A 1 570 ? -20.599 10.252 17.276 1.00 50.84 570 ARG A C 1
ATOM 4341 O O . ARG A 1 570 ? -20.740 10.900 18.318 1.00 50.84 570 ARG A O 1
ATOM 4348 N N . ARG A 1 571 ? -19.476 9.592 16.976 1.00 58.53 571 ARG A N 1
ATOM 4349 C CA . ARG A 1 571 ? -18.307 9.392 17.855 1.00 58.53 571 ARG A CA 1
ATOM 4350 C C . ARG A 1 571 ? -17.870 10.677 18.590 1.00 58.53 571 ARG A C 1
ATOM 4352 O O . ARG A 1 571 ? -17.636 10.645 19.793 1.00 58.53 571 ARG A O 1
ATOM 4359 N N . ARG A 1 572 ? -17.877 11.839 17.917 1.00 54.91 572 ARG A N 1
ATOM 4360 C CA . ARG A 1 572 ? -17.429 13.147 18.457 1.00 54.91 572 ARG A CA 1
ATOM 4361 C C . ARG A 1 572 ? -18.251 13.693 19.636 1.00 54.91 572 ARG A C 1
ATOM 4363 O O . ARG A 1 572 ? -17.683 14.276 20.553 1.00 54.91 572 ARG A O 1
ATOM 4370 N N . ARG A 1 573 ? -19.584 13.555 19.619 1.00 60.16 573 ARG A N 1
ATOM 4371 C CA . ARG A 1 573 ? -20.454 14.089 20.694 1.00 60.16 573 ARG A CA 1
ATOM 4372 C C . ARG A 1 573 ? -20.445 13.191 21.927 1.00 60.16 573 ARG A C 1
ATOM 4374 O O . ARG A 1 573 ? -20.511 13.681 23.049 1.00 60.16 573 ARG A O 1
ATOM 4381 N N . ILE A 1 574 ? -20.319 11.890 21.695 1.00 67.31 574 ILE A N 1
ATOM 4382 C CA . ILE A 1 574 ? -20.360 10.871 22.739 1.00 67.31 574 ILE A CA 1
ATOM 4383 C C . ILE A 1 574 ? -19.065 10.889 23.558 1.00 67.31 574 ILE A C 1
ATOM 4385 O O . ILE A 1 574 ? -19.141 10.873 24.779 1.00 67.31 574 ILE A O 1
ATOM 4389 N N . TRP A 1 575 ? -17.894 11.055 22.931 1.00 66.62 575 TRP A N 1
ATOM 4390 C CA . TRP A 1 575 ? -16.625 11.159 23.669 1.00 66.62 575 TRP A CA 1
ATOM 4391 C C . TRP A 1 575 ? -16.546 12.371 24.603 1.00 66.62 575 TRP A C 1
ATOM 4393 O O . TRP A 1 575 ? -16.011 12.252 25.702 1.00 66.62 575 TRP A O 1
ATOM 4403 N N . LYS A 1 576 ? -17.133 13.513 24.222 1.00 62.84 576 LYS A N 1
ATOM 4404 C CA . LYS A 1 576 ? -17.232 14.679 25.117 1.00 62.84 576 LYS A CA 1
ATOM 4405 C C . LYS A 1 576 ? -18.120 14.389 26.326 1.00 62.84 576 LYS A C 1
ATOM 4407 O O . LYS A 1 576 ? -17.755 14.741 27.440 1.00 62.84 576 LYS A O 1
ATOM 4412 N N . ALA A 1 577 ? -19.252 13.716 26.118 1.00 70.81 577 ALA A N 1
ATOM 4413 C CA . ALA A 1 577 ? -20.133 13.305 27.209 1.00 70.81 577 ALA A CA 1
ATOM 4414 C C . ALA A 1 577 ? -19.456 12.280 28.136 1.00 70.81 577 ALA A C 1
ATOM 4416 O O . ALA A 1 577 ? -19.528 12.420 29.352 1.00 70.81 577 ALA A O 1
ATOM 4417 N N . VAL A 1 578 ? -18.740 11.300 27.575 1.00 76.00 578 VAL A N 1
ATOM 4418 C CA . VAL A 1 578 ? -17.967 10.301 28.331 1.00 76.00 578 VAL A CA 1
ATOM 4419 C C . VAL A 1 578 ? -16.885 10.967 29.181 1.00 76.00 578 VAL A C 1
ATOM 4421 O O . VAL A 1 578 ? -16.773 10.647 30.359 1.00 76.00 578 VAL A O 1
ATOM 4424 N N . ALA A 1 579 ? -16.138 11.929 28.629 1.00 70.75 579 ALA A N 1
ATOM 4425 C CA . ALA A 1 579 ? -15.114 12.657 29.378 1.00 70.75 579 ALA A CA 1
ATOM 4426 C C . ALA A 1 579 ? -15.701 13.406 30.589 1.00 70.75 579 ALA A C 1
ATOM 4428 O O . ALA A 1 579 ? -15.144 13.331 31.681 1.00 70.75 579 ALA A O 1
ATOM 4429 N N . TRP A 1 580 ? -16.857 14.061 30.424 1.00 75.69 580 TRP A N 1
ATOM 4430 C CA . TRP A 1 580 ? -17.555 14.719 31.533 1.00 75.69 580 TRP A CA 1
ATOM 4431 C C . TRP A 1 580 ? -18.076 13.728 32.576 1.00 75.69 580 TRP A C 1
ATOM 4433 O O . TRP A 1 580 ? -17.910 13.960 33.768 1.00 75.69 580 TRP A O 1
ATOM 4443 N N . LEU A 1 581 ? -18.659 12.604 32.156 1.00 80.12 581 LEU A N 1
ATOM 4444 C CA . LEU A 1 581 ? -19.157 11.576 33.077 1.00 80.12 581 LEU A CA 1
ATOM 4445 C C . LEU A 1 581 ? -18.029 10.973 33.925 1.00 80.12 581 LEU A C 1
ATOM 4447 O O . LEU A 1 581 ? -18.180 10.820 35.133 1.00 80.12 581 LEU A O 1
ATOM 4451 N N . VAL A 1 582 ? -16.880 10.691 33.311 1.00 77.38 582 VAL A N 1
ATOM 4452 C CA . VAL A 1 582 ? -15.701 10.165 34.014 1.00 77.38 582 VAL A CA 1
ATOM 4453 C C . VAL A 1 582 ? -15.070 11.223 34.929 1.00 77.38 582 VAL A C 1
ATOM 4455 O O . VAL A 1 582 ? -14.614 10.898 36.024 1.00 77.38 582 VAL A O 1
ATOM 4458 N N . PHE A 1 583 ? -15.106 12.500 34.540 1.00 77.94 583 PHE A N 1
ATOM 4459 C CA . PHE A 1 583 ? -14.712 13.604 35.416 1.00 77.94 583 PHE A CA 1
ATOM 4460 C C . PHE A 1 583 ? -15.605 13.695 36.664 1.00 77.94 583 PHE A C 1
ATOM 4462 O O . PHE A 1 583 ? -15.092 13.762 37.780 1.00 77.94 583 PHE A O 1
ATOM 4469 N N . PHE A 1 584 ? -16.932 13.632 36.505 1.00 80.00 584 PHE A N 1
ATOM 4470 C CA . PHE A 1 584 ? -17.865 13.647 37.638 1.00 80.00 584 PHE A CA 1
ATOM 4471 C C . PHE A 1 584 ? -17.716 12.413 38.534 1.00 80.00 584 PHE A C 1
ATOM 4473 O O . PHE A 1 584 ? -17.762 12.541 39.756 1.00 80.00 584 PHE A O 1
ATOM 4480 N N . GLN A 1 585 ? -17.451 11.239 37.954 1.00 83.00 585 GLN A N 1
ATOM 4481 C CA . GLN A 1 585 ? -17.123 10.029 38.710 1.00 83.00 585 GLN A CA 1
ATOM 4482 C C . GLN A 1 585 ? -15.910 10.247 39.632 1.00 83.00 585 GLN A C 1
ATOM 4484 O O . GLN A 1 585 ? -15.992 9.947 40.827 1.00 83.00 585 GLN A O 1
ATOM 4489 N N . ALA A 1 586 ? -14.812 10.794 39.097 1.00 75.06 586 ALA A N 1
ATOM 4490 C CA . ALA A 1 586 ? -13.586 11.055 39.853 1.00 75.06 586 ALA A CA 1
ATOM 4491 C C . ALA A 1 586 ? -13.768 12.151 40.917 1.00 75.06 586 ALA A C 1
ATOM 4493 O O . ALA A 1 586 ? -13.263 12.022 42.032 1.00 75.06 586 ALA A O 1
ATOM 4494 N N . LEU A 1 587 ? -14.531 13.204 40.607 1.00 80.88 587 LEU A N 1
ATOM 4495 C CA . LEU A 1 587 ? -14.834 14.285 41.547 1.00 80.88 587 LEU A CA 1
ATOM 4496 C C . LEU A 1 587 ? -15.620 13.779 42.767 1.00 80.88 587 LEU A C 1
ATOM 4498 O O . LEU A 1 587 ? -15.299 14.135 43.903 1.00 80.88 587 LEU A O 1
ATOM 4502 N N . CYS A 1 588 ? -16.615 12.916 42.547 1.00 81.00 588 CYS A N 1
ATOM 4503 C CA . CYS A 1 588 ? -17.363 12.278 43.628 1.00 81.00 588 CYS A CA 1
ATOM 4504 C C . CYS A 1 588 ? -16.452 11.399 44.503 1.00 81.00 588 CYS A C 1
ATOM 4506 O O . CYS A 1 588 ? -16.530 11.487 45.726 1.00 81.00 588 CYS A O 1
ATOM 4508 N N . GLN A 1 589 ? -15.534 10.623 43.911 1.00 75.94 589 GLN A N 1
ATOM 4509 C CA . GLN A 1 589 ? -14.577 9.806 44.678 1.00 75.94 589 GLN A CA 1
ATOM 4510 C C . GLN A 1 589 ? -13.623 10.657 45.520 1.00 75.94 589 GLN A C 1
ATOM 4512 O O . GLN A 1 589 ? -13.398 10.349 46.687 1.00 75.94 589 GLN A O 1
ATOM 4517 N N . LEU A 1 590 ? -13.111 11.760 44.964 1.00 76.56 590 LEU A N 1
ATOM 4518 C CA . LEU A 1 590 ? -12.275 12.714 45.697 1.00 76.56 590 LEU A CA 1
ATOM 4519 C C . LEU A 1 590 ? -13.031 13.354 46.862 1.00 76.56 590 LEU A C 1
ATOM 4521 O O . LEU A 1 590 ? -12.489 13.471 47.955 1.00 76.56 590 LEU A O 1
ATOM 4525 N N . THR A 1 591 ? -14.297 13.714 46.653 1.00 80.38 591 THR A N 1
ATOM 4526 C CA . THR A 1 591 ? -15.127 14.337 47.693 1.00 80.38 591 THR A CA 1
ATOM 4527 C C . THR A 1 591 ? -15.442 13.346 48.817 1.00 80.38 591 THR A C 1
ATOM 4529 O O . THR A 1 591 ? -15.330 13.700 49.989 1.00 80.38 591 THR A O 1
ATOM 4532 N N . ALA A 1 592 ? -15.755 12.088 48.485 1.00 76.19 592 ALA A N 1
ATOM 4533 C CA . ALA A 1 592 ? -15.942 11.022 49.470 1.00 76.19 592 ALA A CA 1
ATOM 4534 C C . ALA A 1 592 ? -14.650 10.739 50.257 1.00 76.19 592 ALA A C 1
ATOM 4536 O O . ALA A 1 592 ? -14.686 10.636 51.483 1.00 76.19 592 ALA A O 1
ATOM 4537 N N . PHE A 1 593 ? -13.500 10.692 49.576 1.00 75.25 593 PHE A N 1
ATOM 4538 C CA . PHE A 1 593 ? -12.194 10.532 50.216 1.00 75.25 593 PHE A CA 1
ATOM 4539 C C . PHE A 1 593 ? -11.871 11.689 51.169 1.00 75.25 593 PHE A C 1
ATOM 4541 O O . PHE A 1 593 ? -11.449 11.444 52.299 1.00 75.25 593 PHE A O 1
ATOM 4548 N N . SER A 1 594 ? -12.107 12.940 50.761 1.00 74.94 594 SER A N 1
ATOM 4549 C CA . SER A 1 594 ? -11.879 14.117 51.607 1.00 74.94 594 SER A CA 1
ATOM 4550 C C . SER A 1 594 ? -12.777 14.131 52.846 1.00 74.94 594 SER A C 1
ATOM 4552 O O . SER A 1 594 ? -12.276 14.389 53.936 1.00 74.94 594 SER A O 1
ATOM 4554 N N . LEU A 1 595 ? -14.064 13.791 52.710 1.00 75.50 595 LEU A N 1
ATOM 4555 C CA . LEU A 1 595 ? -15.002 13.670 53.838 1.00 75.50 595 LEU A CA 1
ATOM 4556 C C . LEU A 1 595 ? -14.572 12.585 54.833 1.00 75.50 595 LEU A C 1
ATOM 4558 O O . LEU A 1 595 ? -14.604 12.800 56.043 1.00 75.50 595 LEU A O 1
ATOM 4562 N N . ILE A 1 596 ? -14.143 11.423 54.335 1.00 71.81 596 ILE A N 1
ATOM 4563 C CA . ILE A 1 596 ? -13.720 10.298 55.180 1.00 71.81 596 ILE A CA 1
ATOM 4564 C C . ILE A 1 596 ? -12.381 10.599 55.865 1.00 71.81 596 ILE A C 1
ATOM 4566 O O . ILE A 1 596 ? -12.222 10.306 57.048 1.00 71.81 596 ILE A O 1
ATOM 4570 N N . THR A 1 597 ? -11.439 11.223 55.155 1.00 73.31 597 THR A N 1
ATOM 4571 C CA . THR A 1 597 ? -10.128 11.605 55.707 1.00 73.31 597 THR A CA 1
ATOM 4572 C C . THR A 1 597 ? -10.270 12.700 56.764 1.00 73.31 597 THR A C 1
ATOM 4574 O O . THR A 1 597 ? -9.677 12.595 57.833 1.00 73.31 597 THR A O 1
ATOM 4577 N N . HIS A 1 598 ? -11.124 13.699 56.521 1.00 74.50 598 HIS A N 1
ATOM 4578 C CA . HIS A 1 598 ? -11.425 14.746 57.498 1.00 74.50 598 HIS A CA 1
ATOM 4579 C C . HIS A 1 598 ? -12.033 14.176 58.787 1.00 74.50 598 HIS A C 1
ATOM 4581 O O . HIS A 1 598 ? -11.607 14.535 59.884 1.00 74.50 598 HIS A O 1
ATOM 4587 N N . ASN A 1 599 ? -12.974 13.234 58.665 1.00 67.06 599 ASN A N 1
ATOM 4588 C CA . ASN A 1 599 ? -13.566 12.541 59.812 1.00 67.06 599 ASN A CA 1
ATOM 4589 C C . ASN A 1 599 ? -12.553 11.683 60.576 1.00 67.06 599 ASN A C 1
ATOM 4591 O O . ASN A 1 599 ? -12.612 11.606 61.800 1.00 67.06 599 ASN A O 1
ATOM 4595 N N . TYR A 1 600 ? -11.613 11.051 59.872 1.00 65.88 600 TYR A N 1
ATOM 4596 C CA . TYR A 1 600 ? -10.555 10.262 60.500 1.00 65.88 600 TYR A CA 1
ATOM 4597 C C . TYR A 1 600 ? -9.598 11.129 61.337 1.00 65.88 600 TYR A C 1
ATOM 4599 O O . TYR A 1 600 ? -9.132 10.685 62.381 1.00 65.88 600 TYR A O 1
ATOM 4607 N N . GLU A 1 601 ? -9.320 12.364 60.905 1.00 67.00 601 GLU A N 1
ATOM 4608 C CA . GLU A 1 601 ? -8.424 13.294 61.612 1.00 67.00 601 GLU A CA 1
ATOM 4609 C C . GLU A 1 601 ? -9.092 14.037 62.778 1.00 67.00 601 GLU A C 1
ATOM 4611 O O . GLU A 1 601 ? -8.416 14.411 63.734 1.00 67.00 601 GLU A O 1
ATOM 4616 N N . THR A 1 602 ? -10.403 14.278 62.707 1.00 63.22 602 THR A N 1
ATOM 4617 C CA . THR A 1 602 ? -11.114 15.155 63.656 1.00 63.22 602 THR A CA 1
ATOM 4618 C C . THR A 1 602 ? -11.949 14.414 64.698 1.00 63.22 602 THR A C 1
ATOM 4620 O O . THR A 1 602 ? -12.235 14.983 65.754 1.00 63.22 602 THR A O 1
ATOM 4623 N N . ALA A 1 603 ? -12.335 13.155 64.454 1.00 61.59 603 ALA A N 1
ATOM 4624 C CA . ALA A 1 603 ? -13.206 12.416 65.362 1.00 61.59 603 ALA A CA 1
ATOM 4625 C C . ALA A 1 603 ? -12.410 11.623 66.428 1.00 61.59 603 ALA A C 1
ATOM 4627 O O . ALA A 1 603 ? -11.661 10.704 66.083 1.00 61.59 603 ALA A O 1
ATOM 4628 N N . PRO A 1 604 ? -12.638 11.862 67.737 1.00 54.53 604 PRO A N 1
ATOM 4629 C CA . PRO A 1 604 ? -11.897 11.210 68.829 1.00 54.53 604 PRO A CA 1
ATOM 4630 C C . PRO A 1 604 ? -12.117 9.686 68.925 1.00 54.53 604 PRO A C 1
ATOM 4632 O O . PRO A 1 604 ? -11.353 8.981 69.578 1.00 54.53 604 PRO A O 1
ATOM 4635 N N . PHE A 1 605 ? -13.129 9.139 68.242 1.00 57.34 605 PHE A N 1
ATOM 4636 C CA . PHE A 1 605 ? -13.412 7.698 68.204 1.00 57.34 605 PHE A CA 1
ATOM 4637 C C . PHE A 1 605 ? -12.392 6.867 67.398 1.00 57.34 605 PHE A C 1
ATOM 4639 O O . PHE A 1 605 ? -12.359 5.645 67.554 1.00 57.34 605 PHE A O 1
ATOM 4646 N N . PHE A 1 606 ? -11.557 7.485 66.553 1.00 52.78 606 PHE A N 1
ATOM 4647 C CA . PHE A 1 606 ? -10.574 6.765 65.729 1.00 52.78 606 PHE A CA 1
ATOM 4648 C C . PHE A 1 606 ? -9.206 6.553 66.402 1.00 52.78 606 PHE A C 1
ATOM 4650 O O . PHE A 1 606 ? -8.379 5.834 65.843 1.00 52.78 606 PHE A O 1
ATOM 4657 N N . GLU A 1 607 ? -8.979 7.044 67.629 1.00 50.19 607 GLU A N 1
ATOM 4658 C CA . GLU A 1 607 ? -7.697 6.884 68.348 1.00 50.19 607 GLU A CA 1
ATOM 4659 C C . GLU A 1 607 ? -7.289 5.414 68.612 1.00 50.19 607 GLU A C 1
ATOM 4661 O O . GLU A 1 607 ? -6.121 5.134 68.884 1.00 50.19 607 GLU A O 1
ATOM 4666 N N . GLN A 1 608 ? -8.212 4.449 68.485 1.00 47.44 608 GLN A N 1
ATOM 4667 C CA . GLN A 1 608 ? -7.944 3.009 68.662 1.00 47.44 608 GLN A CA 1
ATOM 4668 C C . GLN A 1 608 ? -8.180 2.151 67.402 1.00 47.44 608 GLN A C 1
ATOM 4670 O O . GLN A 1 608 ? -7.927 0.942 67.418 1.00 47.44 608 GLN A O 1
ATOM 4675 N N . ALA A 1 609 ? -8.645 2.735 66.296 1.00 50.53 609 ALA A N 1
ATOM 4676 C CA . ALA A 1 609 ? -9.020 1.990 65.097 1.00 50.53 609 ALA A CA 1
ATOM 4677 C C . ALA A 1 609 ? -7.832 1.858 64.130 1.00 50.53 609 ALA A C 1
ATOM 4679 O O . ALA A 1 609 ? -7.465 2.796 63.429 1.00 50.53 609 ALA A O 1
ATOM 4680 N N . ARG A 1 610 ? -7.227 0.665 64.050 1.00 50.62 610 ARG A N 1
ATOM 4681 C CA . ARG A 1 610 ? -6.232 0.374 63.004 1.00 50.62 610 ARG A CA 1
ATOM 4682 C C . ARG A 1 610 ? -6.935 0.237 61.645 1.00 50.62 610 ARG A C 1
ATOM 4684 O O . ARG A 1 610 ? -7.927 -0.491 61.573 1.00 50.62 610 ARG A O 1
ATOM 4691 N N . PRO A 1 611 ? -6.423 0.848 60.561 1.00 54.03 611 PRO A N 1
ATOM 4692 C CA . PRO A 1 611 ? -6.991 0.669 59.231 1.00 54.03 611 PRO A CA 1
ATOM 4693 C C . PRO A 1 611 ? -6.922 -0.810 58.830 1.00 54.03 611 PRO A C 1
ATOM 4695 O O . PRO A 1 611 ? -5.847 -1.379 58.643 1.00 54.03 611 PRO A O 1
ATOM 4698 N N . GLY A 1 612 ? -8.085 -1.456 58.738 1.00 58.12 612 GLY A N 1
ATOM 4699 C CA . GLY A 1 612 ? -8.197 -2.832 58.258 1.00 58.12 612 GLY A CA 1
ATOM 4700 C C . GLY A 1 612 ? -7.946 -2.933 56.751 1.00 58.12 612 GLY A C 1
ATOM 4701 O O . GLY A 1 612 ? -7.978 -1.936 56.028 1.00 58.12 612 GLY A O 1
ATOM 4702 N N . ALA A 1 613 ? -7.771 -4.157 56.244 1.00 51.94 613 ALA A N 1
ATOM 4703 C CA . ALA A 1 613 ? -7.536 -4.411 54.818 1.00 51.94 613 ALA A CA 1
ATOM 4704 C C . ALA A 1 613 ? -8.608 -3.784 53.899 1.00 51.94 613 ALA A C 1
ATOM 4706 O O . ALA A 1 613 ? -8.285 -3.322 52.810 1.00 51.94 613 ALA A O 1
ATOM 4707 N N . GLY A 1 614 ? -9.865 -3.696 54.353 1.00 53.91 614 GLY A N 1
ATOM 4708 C CA . GLY A 1 614 ? -10.952 -3.055 53.601 1.00 53.91 614 GLY A CA 1
ATOM 4709 C C . GLY A 1 614 ? -10.774 -1.545 53.394 1.00 53.91 614 GLY A C 1
ATOM 4710 O O . GLY A 1 614 ? -11.119 -1.036 52.333 1.00 53.91 614 GLY A O 1
ATOM 4711 N N . TYR A 1 615 ? -10.181 -0.834 54.358 1.00 61.69 615 TYR A N 1
ATOM 4712 C CA . TYR A 1 615 ? -9.883 0.596 54.222 1.00 61.69 615 TYR A CA 1
ATOM 4713 C C . TYR A 1 615 ? -8.769 0.830 53.195 1.00 61.69 615 TYR A C 1
ATOM 4715 O O . TYR A 1 615 ? -8.890 1.685 52.321 1.00 61.69 615 TYR A O 1
ATOM 4723 N N . ILE A 1 616 ? -7.728 -0.008 53.229 1.00 62.59 616 ILE A N 1
ATOM 4724 C CA . ILE A 1 616 ? -6.622 0.029 52.261 1.00 62.59 616 ILE A CA 1
ATOM 4725 C C . ILE A 1 616 ? -7.117 -0.305 50.846 1.00 62.59 616 ILE A C 1
ATOM 4727 O O . ILE A 1 616 ? -6.726 0.358 49.889 1.00 62.59 616 ILE A O 1
ATOM 4731 N N . LEU A 1 617 ? -8.009 -1.291 50.700 1.00 61.81 617 LEU A N 1
ATOM 4732 C CA . LEU A 1 617 ? -8.609 -1.645 49.409 1.00 61.81 617 LEU A CA 1
ATOM 4733 C C . LEU A 1 617 ? -9.488 -0.522 48.840 1.00 61.81 617 LEU A C 1
ATOM 4735 O O . LEU A 1 617 ? -9.444 -0.282 47.635 1.00 61.81 617 LEU A O 1
ATOM 4739 N N . ASN A 1 618 ? -10.233 0.198 49.685 1.00 65.00 618 ASN A N 1
ATOM 4740 C CA . ASN A 1 618 ? -11.003 1.367 49.249 1.00 65.00 618 ASN A CA 1
ATOM 4741 C C . ASN A 1 618 ? -10.097 2.524 48.819 1.00 65.00 618 ASN A C 1
ATOM 4743 O O . ASN A 1 618 ? -10.322 3.097 47.757 1.00 65.00 618 ASN A O 1
ATOM 4747 N N . ILE A 1 619 ? -9.019 2.803 49.560 1.00 66.69 619 ILE A N 1
ATOM 4748 C CA . ILE A 1 619 ? -8.019 3.801 49.150 1.00 66.69 619 ILE A CA 1
ATOM 4749 C C . ILE A 1 619 ? -7.386 3.421 47.808 1.00 66.69 619 ILE A C 1
ATOM 4751 O O . ILE A 1 619 ? -7.297 4.258 46.912 1.00 66.69 619 ILE A O 1
ATOM 4755 N N . LEU A 1 620 ? -6.989 2.157 47.633 1.00 67.25 620 LEU A N 1
ATOM 4756 C CA . LEU A 1 620 ? -6.441 1.669 46.367 1.00 67.25 620 LEU A CA 1
ATOM 4757 C C . LEU A 1 620 ? -7.448 1.804 45.221 1.00 67.25 620 LEU A C 1
ATOM 4759 O O . LEU A 1 620 ? -7.060 2.220 44.135 1.00 67.25 620 LEU A O 1
ATOM 4763 N N . SER A 1 621 ? -8.726 1.503 45.461 1.00 67.38 621 SER A N 1
ATOM 4764 C CA . SER A 1 621 ? -9.804 1.669 44.480 1.00 67.38 621 SER A CA 1
ATOM 4765 C C . SER A 1 621 ? -9.973 3.131 44.055 1.00 67.38 621 SER A C 1
ATOM 4767 O O . SER A 1 621 ? -10.017 3.420 42.860 1.00 67.38 621 SER A O 1
ATOM 4769 N N . TRP A 1 622 ? -9.991 4.068 45.009 1.00 69.94 622 TRP A N 1
ATOM 4770 C CA . TRP A 1 622 ? -10.117 5.500 44.721 1.00 69.94 622 TRP A CA 1
ATOM 4771 C C . TRP A 1 622 ? -8.902 6.051 43.964 1.00 69.94 622 TRP A C 1
ATOM 4773 O O . TRP A 1 622 ? -9.060 6.783 42.988 1.00 69.94 622 TRP A O 1
ATOM 4783 N N . VAL A 1 623 ? -7.688 5.644 44.348 1.00 66.62 623 VAL A N 1
ATOM 4784 C CA . VAL A 1 623 ? -6.451 6.017 43.643 1.00 66.62 623 VAL A CA 1
ATOM 4785 C C . VAL A 1 623 ? -6.438 5.445 42.222 1.00 66.62 623 VAL A C 1
ATOM 4787 O O . VAL A 1 623 ? -6.125 6.161 41.271 1.00 66.62 623 VAL A O 1
ATOM 4790 N N . LEU A 1 624 ? -6.826 4.179 42.046 1.00 66.56 624 LEU A N 1
ATOM 4791 C CA . LEU A 1 624 ? -6.919 3.548 40.728 1.00 66.56 624 LEU A CA 1
ATOM 4792 C C . LEU A 1 624 ? -7.983 4.234 39.854 1.00 66.56 624 LEU A C 1
ATOM 4794 O O . LEU A 1 624 ? -7.746 4.465 38.669 1.00 66.56 624 LEU A O 1
ATOM 4798 N N . GLY A 1 625 ? -9.121 4.613 40.445 1.00 64.19 625 GLY A N 1
ATOM 4799 C CA . GLY A 1 625 ? -10.181 5.384 39.795 1.00 64.19 625 GLY A CA 1
ATOM 4800 C C . GLY A 1 625 ? -9.688 6.732 39.268 1.00 64.19 625 GLY A C 1
ATOM 4801 O O . GLY A 1 625 ? -9.981 7.087 38.125 1.00 64.19 625 GLY A O 1
ATOM 4802 N N . LEU A 1 626 ? -8.847 7.429 40.040 1.00 65.25 626 LEU A N 1
ATOM 4803 C CA . LEU A 1 626 ? -8.200 8.673 39.619 1.00 65.25 626 LEU A CA 1
ATOM 4804 C C . LEU A 1 626 ? -7.277 8.455 38.407 1.00 65.25 626 LEU A C 1
ATOM 4806 O O . LEU A 1 626 ? -7.357 9.199 37.430 1.00 65.25 626 LEU A O 1
ATOM 4810 N N . PHE A 1 627 ? -6.436 7.417 38.432 1.00 66.88 627 PHE A N 1
ATOM 4811 C CA . PHE A 1 627 ? -5.542 7.097 37.312 1.00 66.88 627 PHE A CA 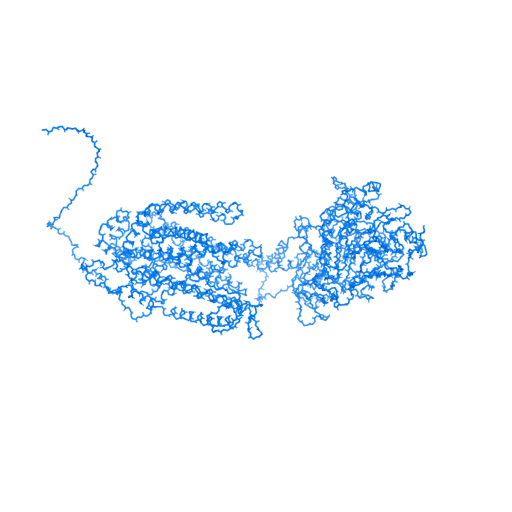1
ATOM 4812 C C . PHE A 1 627 ? -6.308 6.736 36.036 1.00 66.88 627 PHE A C 1
ATOM 4814 O O . PHE A 1 627 ? -5.940 7.186 34.950 1.00 66.88 627 PHE A O 1
ATOM 4821 N N . VAL A 1 628 ? -7.393 5.967 36.158 1.00 67.81 628 VAL A N 1
ATOM 4822 C CA . VAL A 1 628 ? -8.263 5.625 35.024 1.00 67.81 628 VAL A CA 1
ATOM 4823 C C . VAL A 1 628 ? -8.942 6.877 34.472 1.00 67.81 628 VAL A C 1
ATOM 4825 O O . VAL A 1 628 ? -8.947 7.075 33.258 1.00 67.81 628 VAL A O 1
ATOM 4828 N N . ALA A 1 629 ? -9.455 7.757 35.335 1.00 63.69 629 ALA A N 1
ATOM 4829 C CA . ALA A 1 629 ? -10.098 8.994 34.907 1.00 63.69 629 ALA A CA 1
ATOM 4830 C C . ALA A 1 629 ? -9.127 9.931 34.179 1.00 63.69 629 ALA A C 1
ATOM 4832 O O . ALA A 1 62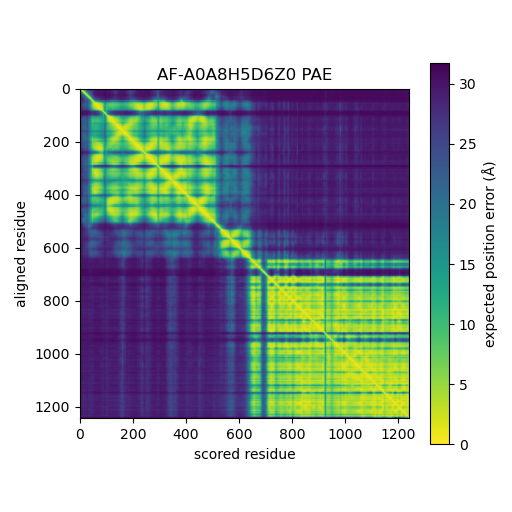9 ? -9.441 10.418 33.093 1.00 63.69 629 ALA A O 1
ATOM 4833 N N . VAL A 1 630 ? -7.918 10.115 34.717 1.00 65.19 630 VAL A N 1
ATOM 4834 C CA . VAL A 1 630 ? -6.848 10.870 34.050 1.00 65.19 630 VAL A CA 1
ATOM 4835 C C . VAL A 1 630 ? -6.493 10.221 32.713 1.00 65.19 630 VAL A C 1
ATOM 4837 O O . VAL A 1 630 ? -6.419 10.917 31.705 1.00 65.19 630 VAL A O 1
ATOM 4840 N N . GLY A 1 631 ? -6.356 8.893 32.658 1.00 62.75 631 GLY A N 1
ATOM 4841 C CA . GLY A 1 631 ? -6.086 8.163 31.419 1.00 62.75 631 GLY A CA 1
ATOM 4842 C C . GLY A 1 631 ? -7.166 8.361 30.350 1.00 62.75 631 GLY A C 1
ATOM 4843 O O . GLY A 1 631 ? -6.845 8.611 29.188 1.00 62.75 631 GLY A O 1
ATOM 4844 N N . VAL A 1 632 ? -8.446 8.316 30.724 1.00 62.94 632 VAL A N 1
ATOM 4845 C CA . VAL A 1 632 ? -9.580 8.520 29.803 1.00 62.94 632 VAL A CA 1
ATOM 4846 C C . VAL A 1 632 ? -9.699 9.981 29.359 1.00 62.94 632 VAL A C 1
ATOM 4848 O O . VAL A 1 632 ? -9.962 10.245 28.188 1.00 62.94 632 VAL A O 1
ATOM 4851 N N . ILE A 1 633 ? -9.462 10.947 30.250 1.00 59.75 633 ILE A N 1
ATOM 4852 C CA . ILE A 1 633 ? -9.473 12.377 29.906 1.00 59.75 633 ILE A CA 1
ATOM 4853 C C . ILE A 1 633 ? -8.307 12.705 28.969 1.00 59.75 633 ILE A C 1
ATOM 4855 O O . ILE A 1 633 ? -8.513 13.334 27.932 1.00 59.75 633 ILE A O 1
ATOM 4859 N N . VAL A 1 634 ? -7.100 12.219 29.273 1.00 60.34 634 VAL A N 1
ATOM 4860 C CA . VAL A 1 634 ? -5.911 12.406 28.431 1.00 60.34 634 VAL A CA 1
ATOM 4861 C C . VAL A 1 634 ? -6.104 11.742 27.071 1.00 60.34 634 VAL A C 1
ATOM 4863 O O . VAL A 1 634 ? -5.829 12.372 26.054 1.00 60.34 634 VAL A O 1
ATOM 4866 N N . THR A 1 635 ? -6.639 10.519 27.014 1.00 57.56 635 THR A N 1
ATOM 4867 C CA . THR A 1 635 ? -6.931 9.846 25.735 1.00 57.56 635 THR A CA 1
ATOM 4868 C C . THR A 1 635 ? -8.082 10.498 24.972 1.00 57.56 635 THR A C 1
ATOM 4870 O O . THR A 1 635 ? -8.008 10.579 23.752 1.00 57.56 635 THR A O 1
ATOM 4873 N N . GLY A 1 636 ? -9.103 11.036 25.641 1.00 52.78 636 GLY A N 1
ATOM 4874 C CA . GLY A 1 636 ? -10.191 11.792 25.012 1.00 52.78 636 GLY A CA 1
ATOM 4875 C C . GLY A 1 636 ? -9.728 13.132 24.432 1.00 52.78 636 GLY A C 1
ATOM 4876 O O . GLY A 1 636 ? -10.059 13.468 23.294 1.00 52.78 636 GLY A O 1
ATOM 4877 N N . MET A 1 637 ? -8.892 13.870 25.168 1.00 51.47 637 MET A N 1
ATOM 4878 C CA . MET A 1 637 ? -8.246 15.098 24.690 1.00 51.47 637 MET A CA 1
ATOM 4879 C C . MET A 1 637 ? -7.237 14.809 23.572 1.00 51.47 637 MET A C 1
ATOM 4881 O O . MET A 1 637 ? -7.159 15.566 22.601 1.00 51.47 637 MET A O 1
ATOM 4885 N N . ALA A 1 638 ? -6.504 13.696 23.667 1.00 49.16 638 ALA A N 1
ATOM 4886 C CA . ALA A 1 638 ? -5.616 13.210 22.617 1.00 49.16 638 ALA A CA 1
ATOM 4887 C C . ALA A 1 638 ? -6.385 12.679 21.400 1.00 49.16 638 ALA A C 1
ATOM 4889 O O . ALA A 1 638 ? -5.864 12.767 20.298 1.00 49.16 638 ALA A O 1
ATOM 4890 N N . ALA A 1 639 ? -7.619 12.194 21.552 1.00 44.69 639 ALA A N 1
ATOM 4891 C CA . ALA A 1 639 ? -8.478 11.773 20.448 1.00 44.69 639 ALA A CA 1
ATOM 4892 C C . ALA A 1 639 ? -9.117 12.966 19.718 1.00 44.69 639 ALA A C 1
ATOM 4894 O O . ALA A 1 639 ? -9.206 12.927 18.496 1.00 44.69 639 ALA A O 1
ATOM 4895 N N . ASP A 1 640 ? -9.511 14.043 20.411 1.00 41.38 640 ASP A N 1
ATOM 4896 C CA . ASP A 1 640 ? -10.025 15.272 19.765 1.00 41.38 640 ASP A CA 1
ATOM 4897 C C . ASP A 1 640 ? -8.880 16.060 19.096 1.00 41.38 640 ASP A C 1
ATOM 4899 O O . ASP A 1 640 ? -9.003 16.499 17.952 1.00 41.38 640 ASP A O 1
ATOM 4903 N N . SER A 1 641 ? -7.716 16.134 19.758 1.00 43.84 641 SER A N 1
ATOM 4904 C CA . SER A 1 641 ? -6.472 16.649 19.155 1.00 43.84 641 SER A CA 1
ATOM 4905 C C . SER A 1 641 ? -5.984 15.738 18.028 1.00 43.84 641 SER A C 1
ATOM 4907 O O . SER A 1 641 ? -5.483 16.200 17.012 1.00 43.84 641 SER A O 1
ATOM 4909 N N . GLY A 1 642 ? -6.167 14.432 18.199 1.00 41.19 642 GLY A N 1
ATOM 4910 C CA . GLY A 1 642 ? -5.816 13.402 17.244 1.00 41.19 642 GLY A CA 1
ATOM 4911 C C . GLY A 1 642 ? -6.717 13.420 16.027 1.00 41.19 642 GLY A C 1
ATOM 4912 O O . GLY A 1 642 ? -6.210 13.141 14.967 1.00 41.19 642 GLY A O 1
ATOM 4913 N N . HIS A 1 643 ? -8.002 13.783 16.095 1.00 41.03 643 HIS A N 1
ATOM 4914 C CA . HIS A 1 643 ? -8.887 13.729 14.923 1.00 41.03 643 HIS A CA 1
ATOM 4915 C C . HIS A 1 643 ? -8.764 14.949 14.001 1.00 41.03 643 HIS A C 1
ATOM 4917 O O . HIS A 1 643 ? -8.890 14.791 12.785 1.00 41.03 643 HIS A O 1
ATOM 4923 N N . SER A 1 644 ? -8.481 16.141 14.544 1.00 44.69 644 SER A N 1
ATOM 4924 C CA . SER A 1 644 ? -8.097 17.305 13.728 1.00 44.69 644 SER A CA 1
ATOM 4925 C C . SER A 1 644 ? -6.717 17.099 13.105 1.00 44.69 644 SER A C 1
ATOM 4927 O O . SER A 1 644 ? -6.533 17.379 11.923 1.00 44.69 644 SER A O 1
ATOM 4929 N N . VAL A 1 645 ? -5.786 16.501 13.857 1.00 48.34 645 VAL A N 1
ATOM 4930 C CA . VAL A 1 645 ? -4.488 16.067 13.333 1.00 48.34 645 VAL A CA 1
ATOM 4931 C C . VAL A 1 645 ? -4.646 14.913 12.343 1.00 48.34 645 VAL A C 1
ATOM 4933 O O . VAL A 1 645 ? -4.010 14.974 11.318 1.00 48.34 645 VAL A O 1
ATOM 4936 N N . LEU A 1 646 ? -5.516 13.919 12.546 1.00 51.25 646 LEU A N 1
ATOM 4937 C CA . LEU A 1 646 ? -5.697 12.750 11.664 1.00 51.25 646 LEU A CA 1
ATOM 4938 C C . LEU A 1 646 ? -6.432 13.115 10.375 1.00 51.25 646 LEU A C 1
ATOM 4940 O O . LEU A 1 646 ? -6.109 12.569 9.329 1.00 51.25 646 LEU A O 1
ATOM 4944 N N . GLY A 1 647 ? -7.405 14.030 10.425 1.00 56.75 647 GLY A N 1
ATOM 4945 C CA . GLY A 1 647 ? -8.058 14.554 9.223 1.00 56.75 647 GLY A CA 1
ATOM 4946 C C . GLY A 1 647 ? -7.098 15.394 8.379 1.00 56.75 647 GLY A C 1
ATOM 4947 O O . GLY A 1 647 ? -7.024 15.215 7.164 1.00 56.75 647 GLY A O 1
ATOM 4948 N N . ASN A 1 648 ? -6.305 16.257 9.023 1.00 61.56 648 ASN A N 1
ATOM 4949 C CA . ASN A 1 648 ? -5.261 17.017 8.338 1.00 61.56 648 ASN A CA 1
ATOM 4950 C C . ASN A 1 648 ? -4.131 16.105 7.848 1.00 61.56 648 ASN A C 1
ATOM 4952 O O . ASN A 1 648 ? -3.720 16.223 6.701 1.00 61.56 648 ASN A O 1
ATOM 4956 N N . LEU A 1 649 ? -3.696 15.144 8.660 1.00 70.31 649 LEU A N 1
ATOM 4957 C CA . LEU A 1 649 ? -2.692 14.138 8.321 1.00 70.31 649 LEU A CA 1
ATOM 4958 C C . LEU A 1 649 ? -3.163 13.268 7.159 1.00 70.31 649 LEU A C 1
ATOM 4960 O O . LEU A 1 649 ? -2.371 13.004 6.273 1.00 70.31 649 LEU A O 1
ATOM 4964 N N . ALA A 1 650 ? -4.441 12.884 7.091 1.00 73.94 650 ALA A N 1
ATOM 4965 C CA . ALA A 1 650 ? -4.989 12.170 5.939 1.00 73.94 650 ALA A CA 1
ATOM 4966 C C . ALA A 1 650 ? -4.912 13.013 4.655 1.00 73.94 650 ALA A C 1
ATOM 4968 O O . ALA A 1 650 ? -4.599 12.481 3.595 1.00 73.94 650 ALA A O 1
ATOM 4969 N N . ARG A 1 651 ? -5.140 14.331 4.741 1.00 76.06 651 ARG A N 1
ATOM 4970 C CA . ARG A 1 651 ? -5.006 15.257 3.603 1.00 76.06 651 ARG A CA 1
ATOM 4971 C C . ARG A 1 651 ? -3.547 15.532 3.214 1.00 76.06 651 ARG A C 1
ATOM 4973 O O . ARG A 1 651 ? -3.283 15.685 2.026 1.00 76.06 651 ARG A O 1
ATOM 4980 N N . PHE A 1 652 ? -2.613 15.570 4.169 1.00 79.50 652 PHE A N 1
ATOM 4981 C CA . PHE A 1 652 ? -1.169 15.606 3.889 1.00 79.50 652 PHE A CA 1
ATOM 4982 C C . PHE A 1 652 ? -0.711 14.291 3.255 1.00 79.50 652 PHE A C 1
ATOM 4984 O O . PHE A 1 652 ? -0.101 14.301 2.195 1.00 79.50 652 PHE A O 1
ATOM 4991 N N . ASN A 1 653 ? -1.109 13.157 3.833 1.00 82.94 653 ASN A N 1
ATOM 4992 C CA . ASN A 1 653 ? -0.769 11.827 3.340 1.00 82.94 653 ASN A CA 1
ATOM 4993 C C . ASN A 1 653 ? -1.418 11.503 1.986 1.00 82.94 653 ASN A C 1
ATOM 4995 O O . ASN A 1 653 ? -0.944 10.605 1.301 1.00 82.94 653 ASN A O 1
ATOM 4999 N N . LYS A 1 654 ? -2.489 12.199 1.582 1.00 86.00 654 LYS A N 1
ATOM 5000 C CA . LYS A 1 654 ? -3.064 12.043 0.239 1.00 86.00 654 LYS A CA 1
ATOM 5001 C C . LYS A 1 654 ? -2.177 12.664 -0.844 1.00 86.00 654 LYS A C 1
ATOM 5003 O O . LYS A 1 654 ? -2.241 12.232 -1.992 1.00 86.00 654 LYS A O 1
ATOM 5008 N N . ASN A 1 655 ? -1.361 13.659 -0.495 1.00 89.75 655 ASN A N 1
ATOM 5009 C CA . ASN A 1 655 ? -0.392 14.235 -1.414 1.00 89.75 655 ASN A CA 1
ATOM 5010 C C . ASN A 1 655 ? 0.910 13.420 -1.379 1.00 89.75 655 ASN A C 1
ATOM 5012 O O . ASN A 1 655 ? 1.713 13.508 -0.451 1.00 89.75 655 ASN A O 1
ATOM 5016 N N . LEU A 1 656 ? 1.119 12.641 -2.436 1.00 86.94 656 LEU A N 1
ATOM 5017 C CA . LEU A 1 656 ? 2.260 11.751 -2.634 1.00 86.94 656 LEU A CA 1
ATOM 5018 C C . LEU A 1 656 ? 3.602 12.488 -2.713 1.00 86.94 656 LEU A C 1
ATOM 5020 O O . LEU A 1 656 ? 4.640 11.857 -2.562 1.00 86.94 656 LEU A O 1
ATOM 5024 N N . ALA A 1 657 ? 3.611 13.808 -2.919 1.00 84.38 657 ALA A N 1
ATOM 5025 C CA . ALA A 1 657 ? 4.840 14.595 -2.848 1.00 84.38 657 ALA A CA 1
ATOM 5026 C C . ALA A 1 657 ? 5.430 14.645 -1.422 1.00 84.38 657 ALA A C 1
ATOM 5028 O O . ALA A 1 657 ? 6.642 14.777 -1.280 1.00 84.38 657 ALA A O 1
ATOM 5029 N N . PHE A 1 658 ? 4.609 14.482 -0.370 1.00 82.88 658 PHE A N 1
ATOM 5030 C CA . PHE A 1 658 ? 5.105 14.382 1.010 1.00 82.88 658 PHE A CA 1
ATOM 5031 C C . PHE A 1 658 ? 5.651 12.997 1.366 1.00 82.88 658 PHE A C 1
ATOM 5033 O O . PHE A 1 658 ? 6.492 12.894 2.254 1.00 82.88 658 PHE A O 1
ATOM 5040 N N . HIS A 1 659 ? 5.228 11.947 0.656 1.00 73.31 659 HIS A N 1
ATOM 5041 C CA . HIS A 1 659 ? 5.775 10.589 0.782 1.00 73.31 659 HIS A CA 1
ATOM 5042 C C . HIS A 1 659 ? 7.064 10.452 -0.021 1.00 73.31 659 HIS A C 1
ATOM 5044 O O . HIS A 1 659 ? 7.239 9.552 -0.831 1.00 73.31 659 HIS A O 1
ATOM 5050 N N . SER A 1 660 ? 7.964 11.411 0.151 1.00 65.25 660 SER A N 1
ATOM 5051 C CA . SER A 1 660 ? 9.269 11.351 -0.480 1.00 65.25 660 SER A CA 1
ATOM 5052 C C . SER A 1 660 ? 9.990 10.060 -0.051 1.00 65.25 660 SER A C 1
ATOM 5054 O O . SER A 1 660 ? 9.917 9.707 1.130 1.00 65.25 660 SER A O 1
ATOM 5056 N N . PRO A 1 661 ? 10.715 9.369 -0.953 1.00 63.50 661 PRO A N 1
ATOM 5057 C CA . PRO A 1 661 ? 11.556 8.224 -0.586 1.00 63.50 661 PRO A CA 1
ATOM 5058 C C . PRO A 1 661 ? 12.527 8.515 0.565 1.00 63.50 661 PRO A C 1
ATOM 5060 O O . PRO A 1 661 ? 12.959 7.610 1.264 1.00 63.50 661 PRO A O 1
ATOM 5063 N N . PHE A 1 662 ? 12.838 9.787 0.794 1.00 65.75 662 PHE A N 1
ATOM 5064 C CA . PHE A 1 662 ? 13.817 10.253 1.765 1.00 65.75 662 PHE A CA 1
ATOM 5065 C C . PHE A 1 662 ? 13.268 10.433 3.194 1.00 65.75 662 PHE A C 1
ATOM 5067 O O . PHE A 1 662 ? 13.841 11.211 3.943 1.00 65.75 662 PHE A O 1
ATOM 5074 N N . PHE A 1 663 ? 12.170 9.775 3.598 1.00 63.91 663 PHE A N 1
ATOM 5075 C CA . PHE A 1 663 ? 11.528 9.988 4.915 1.00 63.91 663 PHE A CA 1
ATOM 5076 C C . PHE A 1 663 ? 12.486 9.846 6.117 1.00 63.91 663 PHE A C 1
ATOM 5078 O O . PHE A 1 663 ? 12.370 10.612 7.071 1.00 63.91 663 PHE A O 1
ATOM 5085 N N . ASP A 1 664 ? 13.456 8.929 6.037 1.00 63.25 664 ASP A N 1
ATOM 5086 C CA . ASP A 1 664 ? 14.446 8.673 7.095 1.00 63.25 664 ASP A CA 1
ATOM 5087 C C . ASP A 1 664 ? 15.712 9.557 6.999 1.00 63.25 664 ASP A C 1
ATOM 5089 O O . ASP A 1 664 ? 16.578 9.487 7.872 1.00 63.25 664 ASP A O 1
ATOM 5093 N N . GLU A 1 665 ? 15.835 10.410 5.972 1.00 65.31 665 GLU A N 1
ATOM 5094 C CA . GLU A 1 665 ? 17.001 11.286 5.787 1.00 65.31 665 GLU A CA 1
ATOM 5095 C C . GLU A 1 665 ? 16.850 12.611 6.554 1.00 65.31 665 GLU A C 1
ATOM 5097 O O . GLU A 1 665 ? 15.930 13.380 6.267 1.00 65.31 665 GLU A O 1
ATOM 5102 N N . PRO A 1 666 ? 17.776 12.978 7.461 1.00 60.25 666 PRO A N 1
ATOM 5103 C CA . PRO A 1 666 ? 17.638 14.170 8.306 1.00 60.25 666 PRO A CA 1
ATOM 5104 C C . PRO A 1 666 ? 17.496 15.500 7.549 1.00 60.25 666 PRO A C 1
ATOM 5106 O O . PRO A 1 666 ? 16.861 16.428 8.049 1.00 60.25 666 PRO A O 1
ATOM 5109 N N . LEU A 1 667 ? 18.107 15.612 6.364 1.00 58.72 667 LEU A N 1
ATOM 5110 C CA . LEU A 1 667 ? 18.105 16.832 5.546 1.00 58.72 667 LEU A CA 1
ATOM 5111 C C . LEU A 1 667 ? 16.982 16.855 4.499 1.00 58.72 667 LEU A C 1
ATOM 5113 O O . LEU A 1 667 ? 16.556 17.931 4.075 1.00 58.72 667 LEU A O 1
ATOM 5117 N N . PHE A 1 668 ? 16.502 15.682 4.075 1.00 60.53 668 PHE A N 1
ATOM 5118 C CA . PHE A 1 668 ? 15.606 15.549 2.923 1.00 60.53 668 PHE A CA 1
ATOM 5119 C C . PHE A 1 668 ? 14.243 14.925 3.247 1.00 60.53 668 PHE A C 1
ATOM 5121 O O . PHE A 1 668 ? 13.337 15.019 2.413 1.00 60.53 668 PHE A O 1
ATOM 5128 N N . GLY A 1 669 ? 14.076 14.353 4.436 1.00 60.22 669 GLY A N 1
ATOM 5129 C CA . GLY A 1 669 ? 12.837 13.762 4.918 1.00 60.22 669 GLY A CA 1
ATOM 5130 C C . GLY A 1 669 ? 11.801 14.793 5.332 1.00 60.22 669 GLY A C 1
ATOM 5131 O O . GLY A 1 669 ? 12.112 15.881 5.820 1.00 60.22 669 GLY A O 1
ATOM 5132 N N . LEU A 1 670 ? 10.536 14.443 5.112 1.00 69.62 670 LEU A N 1
ATOM 5133 C CA . LEU A 1 670 ? 9.388 15.243 5.516 1.00 69.62 670 LEU A CA 1
ATOM 5134 C C . LEU A 1 670 ? 8.525 14.424 6.470 1.00 69.62 670 LEU A C 1
ATOM 5136 O O . LEU A 1 670 ? 7.860 13.474 6.068 1.00 69.62 670 LEU A O 1
ATOM 5140 N N . ASP A 1 671 ? 8.498 14.828 7.738 1.00 70.00 671 ASP A N 1
ATOM 5141 C CA . ASP A 1 671 ? 7.583 14.253 8.718 1.00 70.00 671 ASP A CA 1
ATOM 5142 C C . ASP A 1 671 ? 6.205 14.921 8.579 1.00 70.00 671 ASP A C 1
ATOM 5144 O O . ASP A 1 671 ? 5.974 16.043 9.045 1.00 70.00 671 ASP A O 1
ATOM 5148 N N . THR A 1 672 ? 5.262 14.225 7.940 1.00 71.81 672 THR A N 1
ATOM 5149 C CA . THR A 1 672 ? 3.882 14.704 7.766 1.00 71.81 672 THR A CA 1
ATOM 5150 C C . THR A 1 672 ? 3.161 14.926 9.096 1.00 71.81 672 THR A C 1
ATOM 5152 O O . THR A 1 672 ? 2.272 15.779 9.179 1.00 71.81 672 THR A O 1
ATOM 5155 N N . VAL A 1 673 ? 3.566 14.237 10.169 1.00 71.06 673 VAL A N 1
ATOM 5156 C CA . VAL A 1 673 ? 3.061 14.463 11.526 1.00 71.06 673 VAL A CA 1
ATOM 5157 C C . VAL A 1 673 ? 3.622 15.767 12.083 1.00 71.06 673 VAL A C 1
ATOM 5159 O O . VAL A 1 673 ? 2.855 16.562 12.633 1.00 71.06 673 VAL A O 1
ATOM 5162 N N . ALA A 1 674 ? 4.921 16.034 11.919 1.00 70.19 674 ALA A N 1
ATOM 5163 C CA . ALA A 1 674 ? 5.527 17.308 12.310 1.00 70.19 674 ALA A CA 1
ATOM 5164 C C . ALA A 1 674 ? 4.940 18.489 11.521 1.00 70.19 674 ALA A C 1
ATOM 5166 O O . ALA A 1 674 ? 4.603 19.506 12.127 1.00 70.19 674 ALA A O 1
ATOM 5167 N N . LEU A 1 675 ? 4.726 18.340 10.210 1.00 70.62 675 LEU A N 1
ATOM 5168 C CA . LEU A 1 675 ? 4.078 19.347 9.363 1.00 70.62 675 LEU A CA 1
ATOM 5169 C C . LEU A 1 675 ? 2.627 19.587 9.778 1.00 70.62 675 LEU A C 1
ATOM 5171 O O . LEU A 1 675 ? 2.220 20.727 9.999 1.00 70.62 675 LEU A O 1
ATOM 5175 N N . SER A 1 676 ? 1.849 18.521 9.987 1.00 69.44 676 SER A N 1
ATOM 5176 C CA . SER A 1 676 ? 0.485 18.655 10.499 1.00 69.44 676 SER A CA 1
ATOM 5177 C C . SER A 1 676 ? 0.471 19.343 11.867 1.00 69.44 676 SER A C 1
ATOM 5179 O O . SER A 1 676 ? -0.409 20.165 12.117 1.00 69.44 676 SER A O 1
ATOM 5181 N N . ARG A 1 677 ? 1.431 19.051 12.757 1.00 65.50 677 ARG A N 1
ATOM 5182 C CA . ARG A 1 677 ? 1.556 19.722 14.061 1.00 65.50 677 ARG A CA 1
ATOM 5183 C C . ARG A 1 677 ? 1.909 21.198 13.897 1.00 65.50 677 ARG A C 1
ATOM 5185 O O . ARG A 1 677 ? 1.206 22.026 14.476 1.00 65.50 677 ARG A O 1
ATOM 5192 N N . ARG A 1 678 ? 2.918 21.526 13.079 1.00 64.06 678 ARG A N 1
ATOM 5193 C CA . ARG A 1 678 ? 3.320 22.902 12.740 1.00 64.06 678 ARG A CA 1
ATOM 5194 C C . ARG A 1 678 ? 2.135 23.699 12.223 1.00 64.06 678 ARG A C 1
ATOM 5196 O O . ARG A 1 678 ? 1.961 24.817 12.663 1.00 64.06 678 ARG A O 1
ATOM 5203 N N . ASN A 1 679 ? 1.274 23.113 11.401 1.00 60.53 679 ASN A N 1
ATOM 5204 C CA . ASN A 1 679 ? 0.135 23.823 10.815 1.00 60.53 679 ASN A CA 1
ATOM 5205 C C . ASN A 1 679 ? -1.054 23.957 11.788 1.00 60.53 679 ASN A C 1
ATOM 5207 O O . ASN A 1 679 ? -1.899 24.833 11.633 1.00 60.53 679 ASN A O 1
ATOM 5211 N N . THR A 1 680 ? -1.114 23.122 12.832 1.00 55.12 680 THR A N 1
ATOM 5212 C CA . THR A 1 680 ? -2.117 23.232 13.914 1.00 55.12 680 THR A CA 1
ATOM 5213 C C . THR A 1 680 ? -1.686 24.127 15.084 1.00 55.12 680 THR A C 1
ATOM 5215 O O . THR A 1 680 ? -2.532 24.524 15.884 1.00 55.12 680 THR A O 1
ATOM 5218 N N . GLN A 1 681 ? -0.394 24.453 15.218 1.00 42.66 681 GLN A N 1
ATOM 5219 C CA . GLN A 1 681 ? 0.144 25.263 16.322 1.00 42.66 681 GLN A CA 1
ATOM 5220 C C . GLN A 1 681 ? -0.087 26.785 16.208 1.00 42.66 681 GLN A C 1
ATOM 5222 O O . GLN A 1 681 ? -0.364 27.383 17.249 1.00 42.66 681 GLN A O 1
ATOM 5227 N N . PRO A 1 682 ? -0.044 27.433 15.025 1.00 43.56 682 PRO A N 1
ATOM 5228 C CA . PRO A 1 682 ? -0.437 28.830 14.851 1.00 43.56 682 PRO A CA 1
ATOM 5229 C C . PRO A 1 682 ? -1.863 29.076 15.349 1.00 43.56 682 PRO A C 1
ATOM 5231 O O . PRO A 1 682 ? -2.099 30.043 16.059 1.00 43.56 682 PRO A O 1
ATOM 5234 N N . ALA A 1 683 ? -2.772 28.115 15.142 1.00 36.12 683 ALA A N 1
ATOM 5235 C CA . ALA A 1 683 ? -4.138 28.160 15.671 1.00 36.12 683 ALA A CA 1
ATOM 5236 C C . ALA A 1 683 ? -4.231 28.115 17.215 1.00 36.12 683 ALA A C 1
ATOM 5238 O O . ALA A 1 683 ? -5.299 28.362 17.769 1.00 36.12 683 ALA A O 1
ATOM 5239 N N . ARG A 1 684 ? -3.142 27.784 17.928 1.00 30.44 684 ARG A N 1
ATOM 5240 C CA . ARG A 1 684 ? -3.063 27.807 19.402 1.00 30.44 684 ARG A CA 1
ATOM 5241 C C . ARG A 1 684 ? -2.317 29.022 19.964 1.00 30.44 684 ARG A C 1
ATOM 5243 O O . ARG A 1 684 ? -2.434 29.263 21.162 1.00 30.44 684 ARG A O 1
ATOM 5250 N N . ARG A 1 685 ? -1.541 29.761 19.160 1.00 29.30 685 ARG A N 1
ATOM 5251 C CA . ARG A 1 685 ? -0.685 30.856 19.659 1.00 29.30 685 ARG A CA 1
ATOM 5252 C C . ARG A 1 685 ? -1.419 32.181 19.906 1.00 29.30 685 ARG A C 1
ATOM 5254 O O . ARG A 1 685 ? -0.882 32.995 20.646 1.00 29.30 685 ARG A O 1
ATOM 5261 N N . ASP A 1 686 ? -2.651 32.342 19.423 1.00 33.88 686 ASP A N 1
ATOM 5262 C CA . ASP A 1 686 ? -3.444 33.573 19.612 1.00 33.88 686 ASP A CA 1
ATOM 5263 C C . ASP A 1 686 ? -4.353 33.580 20.862 1.00 33.88 686 ASP A C 1
ATOM 5265 O O . ASP A 1 686 ? -5.190 34.464 21.020 1.00 33.88 686 ASP A O 1
ATOM 5269 N N . VAL A 1 687 ? -4.197 32.632 21.799 1.00 34.75 687 VAL A N 1
ATOM 5270 C CA . VAL A 1 687 ? -5.046 32.537 23.011 1.00 34.75 687 VAL A CA 1
ATOM 5271 C C . VAL A 1 687 ? -4.240 32.766 24.296 1.00 34.75 687 VAL A C 1
ATOM 5273 O O . VAL A 1 687 ? -4.201 31.908 25.176 1.00 34.75 687 VAL A O 1
ATOM 5276 N N . VAL A 1 688 ? -3.563 33.916 24.414 1.00 34.59 688 VAL A N 1
ATOM 5277 C CA . VAL A 1 688 ? -2.861 34.302 25.663 1.00 34.59 688 VAL A CA 1
ATOM 5278 C C . VAL A 1 688 ? -3.266 35.685 26.203 1.00 34.59 688 VAL A C 1
ATOM 5280 O O . VAL A 1 688 ? -2.943 35.994 27.344 1.00 34.59 688 VAL A O 1
ATOM 5283 N N . ASP A 1 689 ? -4.068 36.487 25.491 1.00 36.38 689 ASP A N 1
ATOM 5284 C CA . ASP A 1 689 ? -4.621 37.723 26.073 1.00 36.38 689 ASP A CA 1
ATOM 5285 C C . ASP A 1 689 ? -6.053 38.010 25.593 1.00 36.38 689 ASP A C 1
ATOM 5287 O O . ASP A 1 689 ? -6.292 38.596 24.539 1.00 36.38 689 ASP A O 1
ATOM 5291 N N . ALA A 1 690 ? -7.028 37.571 26.392 1.00 36.31 690 ALA A N 1
ATOM 5292 C CA . ALA A 1 690 ? -8.460 37.724 26.130 1.00 36.31 690 ALA A CA 1
ATOM 5293 C C . ALA A 1 690 ? -9.036 39.080 26.600 1.00 36.31 690 ALA A C 1
ATOM 5295 O O . ALA A 1 690 ? -10.252 39.242 26.657 1.00 36.31 690 ALA A O 1
ATOM 5296 N N . SER A 1 691 ? -8.203 40.064 26.959 1.00 34.06 691 SER A N 1
ATOM 5297 C CA . SER A 1 691 ? -8.688 41.327 27.541 1.00 34.06 691 SER A CA 1
ATOM 5298 C C . SER A 1 691 ? -9.029 42.429 26.526 1.00 34.06 691 SER A C 1
ATOM 5300 O O . SER A 1 691 ? -9.635 43.432 26.904 1.00 34.06 691 SER A O 1
ATOM 5302 N N . LYS A 1 692 ? -8.679 42.272 25.238 1.00 29.33 692 LYS A N 1
ATOM 5303 C CA . LYS A 1 692 ? -8.800 43.356 24.237 1.00 29.33 692 LYS A CA 1
ATOM 5304 C C . LYS A 1 692 ? -9.803 43.161 23.103 1.00 29.33 692 LYS A C 1
ATOM 5306 O O . LYS A 1 692 ? -9.955 44.082 22.307 1.00 29.33 692 LYS A O 1
ATOM 5311 N N . PHE A 1 693 ? -10.544 42.059 23.043 1.00 26.86 693 PHE A N 1
ATOM 5312 C CA . PHE A 1 693 ? -11.597 41.903 22.037 1.00 26.86 693 PHE A CA 1
ATOM 5313 C C . PHE A 1 693 ? -12.930 41.557 22.696 1.00 26.86 693 PHE A C 1
ATOM 5315 O O . PHE A 1 693 ? -13.090 40.506 23.307 1.00 26.86 693 PHE A O 1
ATOM 5322 N N . LYS A 1 694 ? -13.881 42.494 22.589 1.00 25.95 694 LYS A N 1
ATOM 5323 C CA . LYS A 1 694 ? -15.293 42.259 22.892 1.00 25.95 694 LYS A CA 1
ATOM 5324 C C . LYS A 1 694 ? -15.824 41.226 21.902 1.00 25.95 694 LYS A C 1
ATOM 5326 O O . LYS A 1 694 ? -15.785 41.454 20.697 1.00 25.95 694 LYS A O 1
ATOM 5331 N N . ASP A 1 695 ? -16.306 40.125 22.456 1.00 28.25 695 ASP A N 1
ATOM 5332 C CA . ASP A 1 695 ? -17.035 39.062 21.775 1.00 28.25 695 ASP A CA 1
ATOM 5333 C C . ASP A 1 695 ? -18.272 39.614 21.054 1.00 28.25 695 ASP A C 1
ATOM 5335 O O . ASP A 1 695 ? -19.168 40.163 21.697 1.00 28.25 695 ASP A O 1
ATOM 5339 N N . GLU A 1 696 ? -18.371 39.370 19.748 1.00 26.27 696 GLU A N 1
ATOM 5340 C CA . GLU A 1 696 ? -19.661 39.137 19.098 1.00 26.27 696 GLU A CA 1
ATOM 5341 C C . GLU A 1 696 ? -19.586 37.838 18.278 1.00 26.27 696 GLU A C 1
ATOM 5343 O O . GLU A 1 696 ? -19.199 37.811 17.117 1.00 26.27 696 GLU A O 1
ATOM 5348 N N . VAL A 1 697 ? -19.984 36.755 18.957 1.00 24.91 697 VAL A N 1
ATOM 5349 C CA . VAL A 1 697 ? -20.667 35.555 18.441 1.00 24.91 697 VAL A CA 1
ATOM 5350 C C . VAL A 1 697 ? -19.908 34.662 17.440 1.00 24.91 697 VAL A C 1
ATOM 5352 O O . VAL A 1 697 ? -19.909 34.876 16.232 1.00 24.91 697 VAL A O 1
ATOM 5355 N N . TYR A 1 698 ? -19.439 33.513 17.942 1.00 26.91 698 TYR A N 1
ATOM 5356 C CA . TYR A 1 698 ? -19.223 32.289 17.155 1.00 26.91 698 TYR A CA 1
ATOM 5357 C C . TYR A 1 698 ? -20.451 31.365 17.226 1.00 26.91 698 TYR A C 1
ATOM 5359 O O . TYR A 1 698 ? -20.950 31.084 18.319 1.00 26.91 698 TYR A O 1
ATOM 5367 N N . PRO A 1 699 ? -20.854 30.759 16.094 1.00 29.09 699 PRO A N 1
ATOM 5368 C CA . PRO A 1 699 ? -20.989 29.305 16.096 1.00 29.09 699 PRO A CA 1
ATOM 5369 C C . PRO A 1 699 ? -20.502 28.658 14.784 1.00 29.09 699 PRO A C 1
ATOM 5371 O O . PRO A 1 699 ? -21.037 28.909 13.715 1.00 29.09 699 PRO A O 1
ATOM 5374 N N . GLY A 1 700 ? -19.544 27.730 14.906 1.00 27.67 700 GLY A N 1
ATOM 5375 C CA . GLY A 1 700 ? -19.275 26.662 13.931 1.00 27.67 700 GLY A CA 1
ATOM 5376 C C . GLY A 1 700 ? -18.569 27.064 12.632 1.00 27.67 700 GLY A C 1
ATOM 5377 O O . GLY A 1 700 ? -19.223 27.464 11.689 1.00 27.67 700 GLY A O 1
ATOM 5378 N N . PHE A 1 701 ? -17.249 26.843 12.554 1.00 39.69 701 PHE A N 1
ATOM 5379 C CA . PHE A 1 701 ? -16.456 26.768 11.308 1.00 39.69 701 PHE A CA 1
ATOM 5380 C C . PHE A 1 701 ? -16.871 27.722 10.167 1.00 39.69 701 PHE A C 1
ATOM 5382 O O . PHE A 1 701 ? -16.953 27.322 9.014 1.00 39.69 701 PHE A O 1
ATOM 5389 N N . THR A 1 702 ? -17.060 29.001 10.476 1.00 39.09 702 THR A N 1
ATOM 5390 C CA . THR A 1 702 ? -16.989 30.092 9.500 1.00 39.09 702 THR A CA 1
ATOM 5391 C C . THR A 1 702 ? -16.442 31.328 10.205 1.00 39.09 702 THR A C 1
ATOM 5393 O O . THR A 1 702 ? -17.198 32.085 10.802 1.00 39.09 702 THR A O 1
ATOM 5396 N N . ALA A 1 703 ? -15.124 31.518 10.172 1.00 28.22 703 ALA A N 1
ATOM 5397 C CA . ALA A 1 703 ? -14.503 32.835 10.288 1.00 28.22 703 ALA A CA 1
ATOM 5398 C C . ALA A 1 703 ? -13.123 32.795 9.603 1.00 28.22 703 ALA A C 1
ATOM 5400 O O . ALA A 1 703 ? -12.485 31.740 9.591 1.00 28.22 703 ALA A O 1
ATOM 5401 N N . PRO A 1 704 ? -12.715 33.887 8.945 1.00 37.72 704 PRO A N 1
ATOM 5402 C CA . PRO A 1 704 ? -11.987 33.852 7.685 1.00 37.72 704 PRO A CA 1
ATOM 5403 C C . PRO A 1 704 ? -10.470 34.038 7.870 1.00 37.72 704 PRO A C 1
ATOM 5405 O O . PRO A 1 704 ? -10.013 34.566 8.876 1.00 37.72 704 PRO A O 1
ATOM 5408 N N . THR A 1 705 ? -9.702 33.687 6.833 1.00 35.19 705 THR A N 1
ATOM 5409 C CA . THR A 1 705 ? -8.440 34.360 6.463 1.00 35.19 705 THR A CA 1
ATOM 5410 C C . THR A 1 705 ? -7.292 34.409 7.493 1.00 35.19 705 THR A C 1
ATOM 5412 O O . THR A 1 705 ? -7.125 35.392 8.204 1.00 35.19 705 THR A O 1
ATOM 5415 N N . LEU A 1 706 ? -6.318 33.504 7.359 1.00 37.69 706 LEU A N 1
ATOM 5416 C CA . LEU A 1 706 ? -5.038 34.000 6.838 1.00 37.69 706 LEU A CA 1
ATOM 5417 C C . LEU A 1 706 ? -5.257 34.044 5.328 1.00 37.69 706 LEU A C 1
ATOM 5419 O O . LEU A 1 706 ? -5.322 33.000 4.686 1.00 37.69 706 LEU A O 1
ATOM 5423 N N . ALA A 1 707 ? -5.598 35.229 4.818 1.00 41.53 707 ALA A N 1
ATOM 5424 C CA . ALA A 1 707 ? -6.058 35.428 3.451 1.00 41.53 707 ALA A CA 1
ATOM 5425 C C . ALA A 1 707 ? -4.951 35.046 2.472 1.00 41.53 707 ALA A C 1
ATOM 5427 O O . ALA A 1 707 ? -4.157 35.891 2.065 1.00 41.53 707 ALA A O 1
ATOM 5428 N N . ILE A 1 708 ? -4.932 33.786 2.051 1.00 50.25 708 ILE A N 1
ATOM 5429 C CA . ILE A 1 708 ? -4.537 33.521 0.684 1.00 50.25 708 ILE A CA 1
ATOM 5430 C C . ILE A 1 708 ? -5.673 34.117 -0.146 1.00 50.25 708 ILE A C 1
ATOM 5432 O O . ILE A 1 708 ? -6.826 33.713 -0.019 1.00 50.25 708 ILE A O 1
ATOM 5436 N N . SER A 1 709 ? -5.375 35.130 -0.945 1.00 55.53 709 SER A N 1
ATOM 5437 C CA . SER A 1 709 ? -6.311 35.811 -1.855 1.00 55.53 709 SER A CA 1
ATOM 5438 C C . SER A 1 709 ? -6.741 34.923 -3.040 1.00 55.53 709 SER A C 1
ATOM 5440 O O . SER A 1 709 ? -7.327 35.410 -4.005 1.00 55.53 709 SER A O 1
ATOM 5442 N N . GLY A 1 710 ? -6.466 33.619 -2.952 1.00 70.88 710 GLY A N 1
ATOM 5443 C CA . GLY A 1 710 ? -6.594 32.611 -3.994 1.00 70.88 710 GLY A CA 1
ATOM 5444 C C . GLY A 1 710 ? -5.254 31.948 -4.305 1.00 70.88 710 GLY A C 1
ATOM 5445 O O . GLY A 1 710 ? -4.193 32.405 -3.882 1.00 70.88 710 GLY A O 1
ATOM 5446 N N . VAL A 1 711 ? -5.291 30.866 -5.069 1.00 85.00 711 VAL A N 1
ATOM 5447 C CA . VAL A 1 711 ? -4.094 30.210 -5.610 1.00 85.00 711 VAL A CA 1
ATOM 5448 C C . VAL A 1 711 ? -3.962 30.487 -7.102 1.00 85.00 711 VAL A C 1
ATOM 5450 O O . VAL A 1 711 ? -4.951 30.730 -7.791 1.00 85.00 711 VAL A O 1
ATOM 5453 N N . ASN A 1 712 ? -2.742 30.415 -7.620 1.00 87.44 712 ASN A N 1
ATOM 5454 C CA . ASN A 1 712 ? -2.471 30.491 -9.044 1.00 87.44 712 ASN A CA 1
ATOM 5455 C C . ASN A 1 712 ? -1.786 29.211 -9.534 1.00 87.44 712 ASN A C 1
ATOM 5457 O O . ASN A 1 712 ? -0.756 28.788 -9.003 1.00 87.44 712 ASN A O 1
ATOM 5461 N N . PHE A 1 713 ? -2.343 28.604 -10.579 1.00 90.62 713 PHE A N 1
ATOM 5462 C CA . PHE A 1 713 ? -1.814 27.390 -11.202 1.00 90.62 713 PHE A CA 1
ATOM 5463 C C . PHE A 1 713 ? -0.749 27.746 -12.249 1.00 90.62 713 PHE A C 1
ATOM 5465 O O . PHE A 1 713 ? -0.946 27.569 -13.451 1.00 90.62 713 PHE A O 1
ATOM 5472 N N . THR A 1 714 ? 0.385 28.278 -11.787 1.00 83.69 714 THR A N 1
ATOM 5473 C CA . THR A 1 714 ? 1.432 28.895 -12.627 1.00 83.69 714 THR A CA 1
ATOM 5474 C C . THR A 1 714 ? 2.087 27.946 -13.639 1.00 83.69 714 THR A C 1
ATOM 5476 O O . THR A 1 714 ? 2.572 28.400 -14.671 1.00 83.69 714 THR A O 1
ATOM 5479 N N . HIS A 1 715 ? 2.075 26.636 -13.374 1.00 92.00 715 HIS A N 1
ATOM 5480 C CA . HIS A 1 715 ? 2.764 25.615 -14.180 1.00 92.00 715 HIS A CA 1
ATOM 5481 C C . HIS A 1 715 ? 1.803 24.593 -14.805 1.00 92.00 715 HIS A C 1
ATOM 5483 O O . HIS A 1 715 ? 2.211 23.491 -15.182 1.00 92.00 715 HIS A O 1
ATOM 5489 N N . SER A 1 716 ? 0.522 24.963 -14.916 1.00 93.69 716 SER A N 1
ATOM 5490 C CA . SER A 1 716 ? -0.548 24.105 -15.425 1.00 93.69 716 SER A CA 1
ATOM 5491 C C . SER A 1 716 ? -0.631 22.755 -14.684 1.00 93.69 716 SER A C 1
ATOM 5493 O O . SER A 1 716 ? -0.197 22.622 -13.539 1.00 93.69 716 SER A O 1
ATOM 5495 N N . VAL A 1 717 ? -1.231 21.757 -15.327 1.00 96.62 717 VAL A N 1
ATOM 5496 C CA . VAL A 1 717 ? -1.451 20.408 -14.803 1.00 96.62 717 VAL A CA 1
ATOM 5497 C C . VAL A 1 717 ? -0.637 19.372 -15.577 1.00 96.62 717 VAL A C 1
ATOM 5499 O O . VAL A 1 717 ? -0.203 19.620 -16.702 1.00 96.62 717 VAL A O 1
ATOM 5502 N N . ALA A 1 718 ? -0.430 18.204 -14.974 1.00 97.00 718 ALA A N 1
ATOM 5503 C CA . ALA A 1 718 ? 0.184 17.039 -15.611 1.00 97.00 718 ALA A CA 1
ATOM 5504 C C . ALA A 1 718 ? -0.438 15.741 -15.089 1.00 97.00 718 ALA A C 1
ATOM 5506 O O . ALA A 1 718 ? -1.048 15.725 -14.016 1.00 97.00 718 ALA A O 1
ATOM 5507 N N . SER A 1 719 ? -0.314 14.662 -15.855 1.00 97.62 719 SER A N 1
ATOM 5508 C CA . SER A 1 719 ? -0.678 13.317 -15.410 1.00 97.62 719 SER A CA 1
ATOM 5509 C C . SER A 1 719 ? 0.371 12.317 -15.862 1.00 97.62 719 SER A C 1
ATOM 5511 O O . SER A 1 719 ? 1.088 12.578 -16.826 1.00 97.62 719 SER A O 1
ATOM 5513 N N . GLY A 1 720 ? 0.487 11.188 -15.172 1.00 95.31 720 GLY A N 1
ATOM 5514 C CA . GLY A 1 720 ? 1.554 10.239 -15.458 1.00 95.31 720 GLY A CA 1
ATOM 5515 C C . GLY A 1 720 ? 1.426 8.911 -14.738 1.00 95.31 720 GLY A C 1
ATOM 5516 O O . GLY A 1 720 ? 0.495 8.695 -13.958 1.00 95.31 720 GLY A O 1
ATOM 5517 N N . ASP A 1 721 ? 2.331 8.002 -15.093 1.00 93.75 721 ASP A N 1
ATOM 5518 C CA . ASP A 1 721 ? 2.369 6.608 -14.642 1.00 93.75 721 ASP A CA 1
ATOM 5519 C C . ASP A 1 721 ? 0.977 5.945 -14.582 1.00 93.75 721 ASP A C 1
ATOM 5521 O O . ASP A 1 721 ? 0.515 5.517 -13.511 1.00 93.75 721 ASP A O 1
ATOM 5525 N N . PRO A 1 722 ? 0.266 5.889 -15.723 1.00 95.88 722 PRO A N 1
ATOM 5526 C CA . PRO A 1 722 ? -1.057 5.298 -15.767 1.00 95.88 722 PRO A CA 1
ATOM 5527 C C . PRO A 1 722 ? -0.975 3.782 -15.564 1.00 95.88 722 PRO A C 1
ATOM 5529 O O . PRO A 1 722 ? -0.149 3.095 -16.161 1.00 95.88 722 PRO A O 1
ATOM 5532 N N . PHE A 1 723 ? -1.883 3.255 -14.752 1.00 95.00 723 PHE A N 1
ATOM 5533 C CA . PHE A 1 723 ? -2.206 1.835 -14.672 1.00 95.00 723 PHE A CA 1
ATOM 5534 C C . PHE A 1 723 ? -3.600 1.588 -15.252 1.00 95.00 723 PHE A C 1
ATOM 5536 O O . PHE A 1 723 ? -4.213 2.473 -15.853 1.00 95.00 723 PHE A O 1
ATOM 5543 N N . ASP A 1 724 ? -4.093 0.362 -15.131 1.00 95.06 724 ASP A N 1
ATOM 5544 C CA . ASP A 1 724 ? -5.414 -0.016 -15.617 1.00 95.06 724 ASP A CA 1
ATOM 5545 C C . ASP A 1 724 ? -6.546 0.564 -14.759 1.00 95.06 724 ASP A C 1
ATOM 5547 O O . ASP A 1 724 ? -7.587 0.933 -15.296 1.00 95.06 724 ASP A O 1
ATOM 5551 N N . THR A 1 725 ? -6.338 0.729 -13.452 1.00 95.75 725 THR A N 1
ATOM 5552 C CA . THR A 1 725 ? -7.367 1.279 -12.549 1.00 95.75 725 THR A CA 1
ATOM 5553 C C . THR A 1 725 ? -7.028 2.621 -11.908 1.00 95.75 725 THR A C 1
ATOM 5555 O O . THR A 1 725 ? -7.840 3.149 -11.141 1.00 95.75 725 THR A O 1
ATOM 5558 N N . SER A 1 726 ? -5.850 3.185 -12.182 1.00 96.50 726 SER A N 1
ATOM 5559 C CA . SER A 1 726 ? -5.417 4.437 -11.558 1.00 96.50 726 SER A CA 1
ATOM 5560 C C . SER A 1 726 ? -4.422 5.241 -12.392 1.00 96.50 726 SER A C 1
ATOM 5562 O O . SER A 1 726 ? -3.793 4.723 -13.311 1.00 96.50 726 SER A O 1
ATOM 5564 N N . VAL A 1 727 ? -4.274 6.527 -12.069 1.00 97.12 727 VAL A N 1
ATOM 5565 C CA . VAL A 1 727 ? -3.309 7.439 -12.706 1.00 97.12 727 VAL A CA 1
ATOM 5566 C C . VAL A 1 727 ? -2.857 8.521 -11.727 1.00 97.12 727 VAL A C 1
ATOM 5568 O O . VAL A 1 727 ? -3.632 8.937 -10.862 1.00 97.12 727 VAL A O 1
ATOM 5571 N N . ILE A 1 728 ? -1.612 8.985 -11.854 1.00 96.44 728 ILE A N 1
ATOM 5572 C CA . ILE A 1 728 ? -1.101 10.107 -11.063 1.00 96.44 728 ILE A CA 1
ATOM 5573 C C . ILE A 1 728 ? -1.538 11.420 -11.701 1.00 96.44 728 ILE A C 1
ATOM 5575 O O . ILE A 1 728 ? -1.380 11.616 -12.904 1.00 96.44 728 ILE A O 1
ATOM 5579 N N . LEU A 1 729 ? -2.066 12.326 -10.883 1.00 97.44 729 LEU A N 1
ATOM 5580 C CA . LEU A 1 729 ? -2.414 13.692 -11.250 1.00 97.44 729 LEU A CA 1
ATOM 5581 C C . LEU A 1 729 ? -1.493 14.655 -10.503 1.00 97.44 729 LEU A C 1
ATOM 5583 O O . LEU A 1 729 ? -1.265 14.494 -9.302 1.00 97.44 729 LEU A O 1
ATOM 5587 N N . TRP A 1 730 ? -0.997 15.668 -11.204 1.00 97.00 730 TRP A N 1
ATOM 5588 C CA . TRP A 1 730 ? -0.037 16.630 -10.680 1.00 97.00 730 TRP A CA 1
ATOM 5589 C C . TRP A 1 730 ? -0.418 18.073 -11.026 1.00 97.00 730 TRP A C 1
ATOM 5591 O O . TRP A 1 730 ? -0.904 18.352 -12.126 1.00 97.00 730 TRP A O 1
ATOM 5601 N N . THR A 1 731 ? -0.158 18.998 -10.103 1.00 96.19 731 THR A N 1
ATOM 5602 C CA . THR A 1 731 ? -0.187 20.450 -10.339 1.00 96.19 731 THR A CA 1
ATOM 5603 C C . THR A 1 731 ? 0.716 21.179 -9.341 1.00 96.19 731 THR A C 1
ATOM 5605 O O . THR A 1 731 ? 1.027 20.640 -8.283 1.00 96.19 731 THR A O 1
ATOM 5608 N N . ARG A 1 732 ? 1.075 22.436 -9.618 1.00 94.06 732 ARG A N 1
ATOM 5609 C CA . ARG A 1 732 ? 1.642 23.374 -8.629 1.00 94.06 732 ARG A CA 1
ATOM 5610 C C . ARG A 1 732 ? 0.668 24.531 -8.420 1.00 94.06 732 ARG A C 1
ATOM 5612 O O . ARG A 1 732 ? 0.234 25.123 -9.408 1.00 94.06 732 ARG A O 1
ATOM 5619 N N . ALA A 1 733 ? 0.298 24.824 -7.174 1.00 90.25 733 ALA A N 1
ATOM 5620 C CA . ALA A 1 733 ? -0.669 25.878 -6.849 1.00 90.25 733 ALA A CA 1
ATOM 5621 C C . ALA A 1 733 ? -0.054 26.901 -5.895 1.00 90.25 733 ALA A C 1
ATOM 5623 O O . ALA A 1 733 ? -0.033 26.724 -4.679 1.00 90.25 733 ALA A O 1
ATOM 5624 N N . GLU A 1 734 ? 0.463 27.977 -6.470 1.00 86.88 734 GLU A N 1
ATOM 5625 C CA . GLU A 1 734 ? 1.185 28.995 -5.725 1.00 86.88 734 GLU A CA 1
ATOM 5626 C C . GLU A 1 734 ? 0.205 29.966 -5.055 1.00 86.88 734 GLU A C 1
ATOM 5628 O O . GLU A 1 734 ? -0.712 30.456 -5.719 1.00 86.88 734 GLU A O 1
ATOM 5633 N N . PRO A 1 735 ? 0.350 30.249 -3.753 1.00 84.25 735 PRO A N 1
ATOM 5634 C CA . PRO A 1 735 ? -0.522 31.196 -3.075 1.00 84.25 735 PRO A CA 1
ATOM 5635 C C . PRO A 1 735 ? -0.347 32.623 -3.617 1.00 84.25 735 PRO A C 1
ATOM 5637 O O . PRO A 1 735 ? 0.775 33.097 -3.793 1.00 84.25 735 PRO A O 1
ATOM 5640 N N . LEU A 1 736 ? -1.455 33.336 -3.833 1.00 76.81 736 LEU A N 1
ATOM 5641 C CA . LEU A 1 736 ? -1.422 34.749 -4.207 1.00 76.81 736 LEU A CA 1
ATOM 5642 C C . LEU A 1 736 ? -1.107 35.640 -2.992 1.00 76.81 736 LEU A C 1
ATOM 5644 O O . LEU A 1 736 ? -1.536 35.339 -1.871 1.00 76.81 736 LEU A O 1
ATOM 5648 N N . PRO A 1 737 ? -0.386 36.761 -3.193 1.00 67.88 737 PRO A N 1
ATOM 5649 C CA . PRO A 1 737 ? -0.185 37.749 -2.145 1.00 67.88 737 PRO A CA 1
ATOM 5650 C C . PRO A 1 737 ? -1.522 38.378 -1.748 1.00 67.88 737 PRO A C 1
ATOM 5652 O O . PRO A 1 737 ? -2.364 38.693 -2.594 1.00 67.88 737 PRO A O 1
ATOM 5655 N N . SER A 1 738 ? -1.711 38.571 -0.444 1.00 66.12 738 SER A N 1
ATOM 5656 C CA . SER A 1 738 ? -2.884 39.243 0.122 1.00 66.12 738 SER A CA 1
ATOM 5657 C C . SER A 1 738 ? -3.059 40.662 -0.447 1.00 66.12 738 SER A C 1
ATOM 5659 O O . SER A 1 738 ? -2.155 41.218 -1.069 1.00 66.12 738 SER A O 1
ATOM 5661 N N . SER A 1 739 ? -4.214 41.296 -0.218 1.00 61.12 739 SER A N 1
ATOM 5662 C CA . SER A 1 739 ? -4.500 42.659 -0.706 1.00 61.12 739 SER A CA 1
ATOM 5663 C C . SER A 1 739 ? -3.508 43.732 -0.222 1.00 61.12 739 SER A C 1
ATOM 5665 O O . SER A 1 739 ? -3.484 44.826 -0.778 1.00 61.12 739 SER A O 1
ATOM 5667 N N . SER A 1 740 ? -2.685 43.435 0.790 1.00 60.94 740 SER A N 1
ATOM 5668 C CA . SER A 1 740 ? -1.575 44.268 1.276 1.00 60.94 740 SER A CA 1
ATOM 5669 C C . SER A 1 740 ? -0.222 43.972 0.602 1.00 60.94 740 SER A C 1
ATOM 5671 O O . SER A 1 740 ? 0.788 44.551 0.991 1.00 60.94 740 SER A O 1
ATOM 5673 N N . GLY A 1 741 ? -0.174 43.078 -0.392 1.00 59.31 741 GLY A N 1
ATOM 5674 C CA . GLY A 1 741 ? 1.041 42.681 -1.114 1.00 59.31 741 GLY A CA 1
ATOM 5675 C C . GLY A 1 741 ? 1.910 41.645 -0.390 1.00 59.31 741 GLY A C 1
ATOM 5676 O O . GLY A 1 741 ? 2.967 41.276 -0.896 1.00 59.31 741 GLY A O 1
ATOM 5677 N N . GLN A 1 742 ? 1.484 41.157 0.778 1.00 59.91 742 GLN A N 1
ATOM 5678 C CA . GLN A 1 742 ? 2.251 40.207 1.583 1.00 59.91 742 GLN A CA 1
ATOM 5679 C C . GLN A 1 742 ? 1.871 38.762 1.225 1.00 59.91 742 GLN A C 1
ATOM 5681 O O . GLN A 1 742 ? 0.685 38.413 1.238 1.00 59.91 742 GLN A O 1
ATOM 5686 N N . LEU A 1 743 ? 2.871 37.933 0.905 1.00 64.12 743 LEU A N 1
ATOM 5687 C CA . LEU A 1 743 ? 2.700 36.487 0.729 1.00 64.12 743 LEU A CA 1
ATOM 5688 C C . LEU A 1 743 ? 2.294 35.838 2.064 1.00 64.12 743 LEU A C 1
ATOM 5690 O O . LEU A 1 743 ? 2.746 36.300 3.118 1.00 64.12 743 LEU A O 1
ATOM 5694 N N . PRO A 1 744 ? 1.457 34.786 2.045 1.00 64.00 744 PRO A N 1
ATOM 5695 C CA . PRO A 1 744 ? 1.141 34.051 3.261 1.00 64.00 744 PRO A CA 1
ATOM 5696 C C . PRO A 1 744 ? 2.405 33.438 3.868 1.00 64.00 744 PRO A C 1
ATOM 5698 O O . PRO A 1 744 ? 3.361 33.108 3.164 1.00 64.00 744 PRO A O 1
ATOM 5701 N N . ASP A 1 745 ? 2.398 33.294 5.193 1.00 65.12 745 ASP A N 1
ATOM 5702 C CA . ASP A 1 745 ? 3.477 32.633 5.923 1.00 65.12 745 ASP A CA 1
ATOM 5703 C C . ASP A 1 745 ? 3.721 31.225 5.342 1.00 65.12 745 ASP A C 1
ATOM 5705 O O . ASP A 1 745 ? 2.781 30.476 5.075 1.00 65.12 745 ASP A O 1
ATOM 5709 N N . GLN A 1 746 ? 4.995 30.853 5.181 1.00 65.38 746 GLN A N 1
ATOM 5710 C CA . GLN A 1 746 ? 5.442 29.527 4.740 1.00 65.38 746 GLN A CA 1
ATOM 5711 C C . GLN A 1 746 ? 4.919 28.389 5.638 1.00 65.38 746 GLN A C 1
ATOM 5713 O O . GLN A 1 746 ? 5.004 27.221 5.261 1.00 65.38 746 GLN A O 1
ATOM 5718 N N . SER A 1 747 ? 4.408 28.708 6.832 1.00 60.56 747 SER A N 1
ATOM 5719 C CA . SER A 1 747 ? 3.731 27.773 7.738 1.00 60.56 747 SER A CA 1
ATOM 5720 C C . SER A 1 747 ? 2.262 27.480 7.390 1.00 60.56 747 SER A C 1
ATOM 5722 O O . SER A 1 747 ? 1.652 26.624 8.027 1.00 60.56 747 SER A O 1
ATOM 5724 N N . VAL A 1 748 ? 1.668 28.162 6.404 1.00 69.38 748 VAL A N 1
ATOM 5725 C CA . VAL A 1 748 ? 0.256 27.982 6.037 1.00 69.38 748 VAL A CA 1
ATOM 5726 C C . VAL A 1 748 ? 0.134 27.003 4.862 1.00 69.38 748 VAL A C 1
ATOM 5728 O O . VAL A 1 748 ? 0.614 27.299 3.766 1.00 69.38 748 VAL A O 1
ATOM 5731 N N . PRO A 1 749 ? -0.520 25.839 5.040 1.00 79.38 749 PRO A N 1
ATOM 5732 C CA . PRO A 1 749 ? -0.752 24.913 3.940 1.00 79.38 749 PRO A CA 1
ATOM 5733 C C . PRO A 1 749 ? -1.882 25.394 3.022 1.00 79.38 749 PRO A C 1
ATOM 5735 O O . PRO A 1 749 ? -2.879 25.964 3.465 1.00 79.38 749 PRO A O 1
ATOM 5738 N N . VAL A 1 750 ? -1.751 25.083 1.737 1.00 84.50 750 VAL A N 1
ATOM 5739 C CA . VAL A 1 750 ? -2.746 25.324 0.691 1.00 84.50 750 VAL A CA 1
ATOM 5740 C C . VAL A 1 750 ? -3.598 24.068 0.517 1.00 84.50 750 VAL A C 1
ATOM 5742 O O . VAL A 1 750 ? -3.066 22.975 0.329 1.00 84.50 750 VAL A O 1
ATOM 5745 N N . CYS A 1 751 ? -4.923 24.204 0.579 1.00 87.31 751 CYS A N 1
ATOM 5746 C CA . CYS A 1 751 ? -5.849 23.104 0.304 1.00 87.31 751 CYS A CA 1
ATOM 5747 C C . CYS A 1 751 ? -6.273 23.120 -1.158 1.00 87.31 751 CYS A C 1
ATOM 5749 O O . CYS A 1 751 ? -6.784 24.128 -1.646 1.00 87.31 751 CYS A O 1
ATOM 5751 N N . LEU A 1 752 ? -6.144 21.976 -1.821 1.00 90.44 752 LEU A N 1
ATOM 5752 C CA . LEU A 1 752 ? -6.625 21.778 -3.177 1.00 90.44 752 LEU A CA 1
ATOM 5753 C C . LEU A 1 752 ? -7.587 20.599 -3.227 1.00 90.44 752 LEU A C 1
ATOM 5755 O O . LEU A 1 752 ? -7.352 19.548 -2.628 1.00 90.44 752 LEU A O 1
ATOM 5759 N N . SER A 1 753 ? -8.651 20.771 -3.994 1.00 92.44 753 SER A N 1
ATOM 5760 C CA . SER A 1 753 ? -9.547 19.701 -4.403 1.00 92.44 753 SER A CA 1
ATOM 5761 C C . SER A 1 753 ? -9.207 19.259 -5.824 1.00 92.44 753 SER A C 1
ATOM 5763 O O . SER A 1 753 ? -8.777 20.064 -6.647 1.00 92.44 753 SER A O 1
ATOM 5765 N N . PHE A 1 754 ? -9.388 17.978 -6.122 1.00 94.81 754 PHE A N 1
ATOM 5766 C CA . PHE A 1 754 ? -9.274 17.434 -7.469 1.00 94.81 754 PHE A CA 1
ATOM 5767 C C . PHE A 1 754 ? -10.531 16.655 -7.831 1.00 94.81 754 PHE A C 1
ATOM 5769 O O . PHE A 1 754 ? -11.197 16.074 -6.967 1.00 94.81 754 PHE A O 1
ATOM 5776 N N . LYS A 1 755 ? -10.833 16.614 -9.126 1.00 94.81 755 LYS A N 1
ATOM 5777 C CA . LYS A 1 755 ? -11.881 15.772 -9.703 1.00 94.81 755 LYS A CA 1
ATOM 5778 C C . LYS A 1 755 ? -11.407 15.177 -11.021 1.00 94.81 755 LYS A C 1
ATOM 5780 O O . LYS A 1 755 ? -10.720 15.850 -11.787 1.00 94.81 755 LYS A O 1
ATOM 5785 N N . ILE A 1 756 ? -11.815 13.941 -11.291 1.00 96.81 756 ILE A N 1
ATOM 5786 C CA . ILE A 1 756 ? -11.605 13.254 -12.567 1.00 96.81 756 ILE A CA 1
ATOM 5787 C C . ILE A 1 756 ? -12.941 12.719 -13.092 1.00 96.81 756 ILE A C 1
ATOM 5789 O O . ILE A 1 756 ? -13.770 12.211 -12.335 1.00 96.81 756 ILE A O 1
ATOM 5793 N N . GLY A 1 757 ? -13.178 12.863 -14.393 1.00 94.94 757 GLY A N 1
ATOM 5794 C CA . GLY A 1 757 ? -14.424 12.489 -15.058 1.00 94.94 757 GLY A CA 1
ATOM 5795 C C . GLY A 1 757 ? -14.189 11.999 -16.484 1.00 94.94 757 GLY A C 1
ATOM 5796 O O . GLY A 1 757 ? -13.096 12.123 -17.031 1.00 94.94 757 GLY A O 1
ATOM 5797 N N . THR A 1 758 ? -15.217 11.418 -17.098 1.00 92.94 758 THR A N 1
ATOM 5798 C CA . THR A 1 758 ? -15.145 10.882 -18.472 1.00 92.94 758 THR A CA 1
ATOM 5799 C C . THR A 1 758 ? -15.379 11.942 -19.548 1.00 92.94 758 THR A C 1
ATOM 5801 O O . THR A 1 758 ? -15.074 11.707 -20.714 1.00 92.94 758 THR A O 1
ATOM 5804 N N . ASN A 1 759 ? -15.920 13.103 -19.169 1.00 91.31 759 ASN A N 1
ATOM 5805 C CA . ASN A 1 759 ? -16.321 14.163 -20.090 1.00 91.31 759 ASN A CA 1
ATOM 5806 C C . ASN A 1 759 ? -15.355 15.346 -20.000 1.00 91.31 759 ASN A C 1
ATOM 5808 O O . ASN A 1 759 ? -14.881 15.686 -18.916 1.00 91.31 759 ASN A O 1
ATOM 5812 N N . SER A 1 760 ? -15.100 15.998 -21.133 1.00 89.62 760 SER A N 1
ATOM 5813 C CA . SER A 1 760 ? -14.149 17.113 -21.239 1.00 89.62 760 SER A CA 1
ATOM 5814 C C . SER A 1 760 ? -14.588 18.386 -20.516 1.00 89.62 760 SER A C 1
ATOM 5816 O O . SER A 1 760 ? -13.749 19.217 -20.195 1.00 89.62 760 SER A O 1
ATOM 5818 N N . ASP A 1 761 ? -15.886 18.548 -20.267 1.00 88.31 761 ASP A N 1
ATOM 5819 C CA . ASP A 1 761 ? -16.465 19.650 -19.490 1.00 88.31 761 ASP A CA 1
ATOM 5820 C C . ASP A 1 761 ? -16.549 19.335 -17.985 1.00 88.31 761 ASP A C 1
ATOM 5822 O O . ASP A 1 761 ? -16.940 20.193 -17.193 1.00 88.31 761 ASP A O 1
ATOM 5826 N N . LEU A 1 762 ? -16.189 18.107 -17.584 1.00 88.38 762 LEU A N 1
ATOM 5827 C CA . LEU A 1 762 ? -16.303 17.601 -16.215 1.00 88.38 762 LEU A CA 1
ATOM 5828 C C . LEU A 1 762 ? -17.713 17.781 -15.621 1.00 88.38 762 LEU A C 1
ATOM 5830 O O . LEU A 1 762 ? -17.851 18.002 -14.413 1.00 88.38 762 LEU A O 1
ATOM 5834 N N . SER A 1 763 ? -18.753 17.692 -16.460 1.00 84.44 763 SER A N 1
ATOM 5835 C CA . SER A 1 763 ? -20.147 17.734 -16.019 1.00 84.44 763 SER A CA 1
ATOM 5836 C C . SER A 1 763 ? -20.599 16.400 -15.416 1.00 84.44 763 SER A C 1
ATOM 5838 O O . SER A 1 763 ? -20.130 15.318 -15.778 1.00 84.44 763 SER A O 1
ATOM 5840 N N . GLY A 1 764 ? -21.539 16.473 -14.472 1.00 83.44 764 GLY A N 1
ATOM 5841 C CA . GLY A 1 764 ? -22.065 15.303 -13.772 1.00 83.44 764 GLY A CA 1
ATOM 5842 C C . GLY A 1 764 ? -21.207 14.859 -12.585 1.00 83.44 764 GLY A C 1
ATOM 5843 O O . GLY A 1 764 ? -20.469 15.640 -11.987 1.00 83.44 764 GLY A O 1
ATOM 5844 N N . ARG A 1 765 ? -21.372 13.595 -12.183 1.00 87.38 765 ARG A N 1
ATOM 5845 C CA . ARG A 1 765 ? -20.685 13.033 -11.015 1.00 87.38 765 ARG A CA 1
ATOM 5846 C C . ARG A 1 765 ? -19.251 12.630 -11.397 1.00 87.38 765 ARG A C 1
ATOM 5848 O O . ARG A 1 765 ? -19.110 11.823 -12.317 1.00 87.38 765 ARG A O 1
ATOM 5855 N N . PRO A 1 766 ? -18.210 13.123 -10.698 1.00 91.31 766 PRO A N 1
ATOM 5856 C CA . PRO A 1 766 ? -16.841 12.685 -10.943 1.00 91.31 766 PRO A CA 1
ATOM 5857 C C . PRO A 1 766 ? -16.677 11.199 -10.603 1.00 91.31 766 PRO A C 1
ATOM 5859 O O . PRO A 1 766 ? -17.360 10.674 -9.719 1.00 91.31 766 PRO A O 1
ATOM 5862 N N . VAL A 1 767 ? -15.776 10.529 -11.319 1.00 93.50 767 VAL A N 1
ATOM 5863 C CA . VAL A 1 767 ? -15.425 9.120 -11.088 1.00 93.50 767 VAL A CA 1
ATOM 5864 C C . VAL A 1 767 ? -14.645 8.992 -9.784 1.00 93.50 767 VAL A C 1
ATOM 5866 O O . VAL A 1 767 ? -14.979 8.151 -8.955 1.00 93.50 767 VAL A O 1
ATOM 5869 N N . ASP A 1 768 ? -13.677 9.885 -9.583 1.00 95.31 768 ASP A N 1
ATOM 5870 C CA . ASP A 1 768 ? -12.946 10.053 -8.331 1.00 95.31 768 ASP A CA 1
ATOM 5871 C C . ASP A 1 768 ? -12.756 11.550 -8.042 1.00 95.31 768 ASP A C 1
ATOM 5873 O O . ASP A 1 768 ? -12.728 12.395 -8.945 1.00 95.31 768 ASP A O 1
ATOM 5877 N N . SER A 1 769 ? -12.691 11.893 -6.763 1.00 94.19 769 SER A N 1
ATOM 5878 C CA . SER A 1 769 ? -12.471 13.258 -6.298 1.00 94.19 769 SER A CA 1
ATOM 5879 C C . SER A 1 769 ? -11.964 13.268 -4.862 1.00 94.19 769 SER A C 1
ATOM 5881 O O . SER A 1 769 ? -12.177 12.334 -4.086 1.00 94.19 769 SER A O 1
ATOM 5883 N N . GLY A 1 770 ? -11.330 14.359 -4.461 1.00 90.38 770 GLY A N 1
ATOM 5884 C CA . GLY A 1 770 ? -11.110 14.631 -3.050 1.00 90.38 770 GLY A CA 1
ATOM 5885 C C . GLY A 1 770 ? -10.183 15.802 -2.820 1.00 90.38 770 GLY A C 1
ATOM 5886 O O . GLY A 1 770 ? -9.875 16.546 -3.740 1.00 90.38 770 GLY A O 1
ATOM 5887 N N . GLU A 1 771 ? -9.744 15.948 -1.577 1.00 89.69 771 GLU A N 1
ATOM 5888 C CA . GLU A 1 771 ? -8.966 17.098 -1.124 1.00 89.69 771 GLU A CA 1
ATOM 5889 C C . GLU A 1 771 ? -7.616 16.650 -0.578 1.00 89.69 771 GLU A C 1
ATOM 5891 O O . GLU A 1 771 ? -7.515 15.599 0.062 1.00 89.69 771 GLU A O 1
ATOM 5896 N N . ALA A 1 772 ? -6.595 17.463 -0.806 1.00 89.25 772 ALA A N 1
ATOM 5897 C CA . ALA A 1 772 ? -5.250 17.241 -0.312 1.00 89.25 772 ALA A CA 1
ATOM 5898 C C . ALA A 1 772 ? -4.567 18.582 -0.016 1.00 89.25 772 ALA A C 1
ATOM 5900 O O . ALA A 1 772 ? -4.890 19.610 -0.617 1.00 89.25 772 ALA A O 1
ATOM 5901 N N . PHE A 1 773 ? -3.639 18.573 0.938 1.00 88.25 773 PHE A N 1
ATOM 5902 C CA . PHE A 1 773 ? -2.853 19.759 1.266 1.00 88.25 773 PHE A CA 1
ATOM 5903 C C . PHE A 1 773 ? -1.547 19.782 0.475 1.00 88.25 773 PHE A C 1
ATOM 5905 O O . PHE A 1 773 ? -0.976 18.744 0.141 1.00 88.25 773 PHE A O 1
ATOM 5912 N N . THR A 1 774 ? -1.051 20.985 0.220 1.00 88.56 774 THR A N 1
ATOM 5913 C CA . THR A 1 774 ? 0.324 21.247 -0.199 1.00 88.56 774 THR A CA 1
ATOM 5914 C C . THR A 1 774 ? 0.913 22.400 0.617 1.00 88.56 774 THR A C 1
ATOM 5916 O O . THR A 1 774 ? 0.176 23.138 1.270 1.00 88.56 774 THR A O 1
ATOM 5919 N N . SER A 1 775 ? 2.235 22.537 0.657 1.00 86.06 775 SER A N 1
ATOM 5920 C CA . SER A 1 775 ? 2.926 23.574 1.430 1.00 86.06 775 SER A CA 1
ATOM 5921 C C . SER A 1 775 ? 4.240 23.976 0.768 1.00 86.06 775 SER A C 1
ATOM 5923 O O . SER A 1 775 ? 4.696 23.347 -0.190 1.00 86.06 775 SER A O 1
ATOM 5925 N N . TYR A 1 776 ? 4.880 25.005 1.324 1.00 83.62 776 TYR A N 1
ATOM 5926 C CA . TYR A 1 776 ? 6.210 25.449 0.914 1.00 83.62 776 TYR A CA 1
ATOM 5927 C C . TYR A 1 776 ? 7.267 24.326 0.980 1.00 83.62 776 TYR A C 1
ATOM 5929 O O . TYR A 1 776 ? 8.190 24.290 0.168 1.00 83.62 776 TYR A O 1
ATOM 5937 N N . ASP A 1 777 ? 7.112 23.361 1.895 1.00 83.25 777 ASP A N 1
ATOM 5938 C CA . ASP A 1 777 ? 8.075 22.270 2.109 1.00 83.25 777 ASP A CA 1
ATOM 5939 C C . ASP A 1 777 ? 8.253 21.363 0.876 1.00 83.25 777 ASP A C 1
ATOM 5941 O O . ASP A 1 777 ? 9.300 20.731 0.731 1.00 83.25 777 ASP A O 1
ATOM 5945 N N . ILE A 1 778 ? 7.270 21.351 -0.031 1.00 86.69 778 ILE A N 1
ATOM 5946 C CA . ILE A 1 778 ? 7.259 20.647 -1.330 1.00 86.69 778 ILE A CA 1
ATOM 5947 C C . ILE A 1 778 ? 6.977 21.607 -2.500 1.00 86.69 778 ILE A C 1
ATOM 5949 O O . ILE A 1 778 ? 6.429 21.211 -3.527 1.00 86.69 778 ILE A O 1
ATOM 5953 N N . ASP A 1 779 ? 7.294 22.892 -2.319 1.00 88.50 779 ASP A N 1
ATOM 5954 C CA . ASP A 1 779 ? 7.106 23.956 -3.313 1.00 88.50 779 ASP A CA 1
ATOM 5955 C C . ASP A 1 779 ? 5.679 24.060 -3.878 1.00 88.50 779 ASP A C 1
ATOM 5957 O O . ASP A 1 779 ? 5.449 24.265 -5.069 1.00 88.50 779 ASP A O 1
ATOM 5961 N N . PHE A 1 780 ? 4.692 23.885 -2.998 1.00 90.44 780 PHE A N 1
ATOM 5962 C CA . PHE A 1 780 ? 3.268 23.951 -3.316 1.00 90.44 780 PHE A CA 1
ATOM 5963 C C . PHE A 1 780 ? 2.827 23.006 -4.453 1.00 90.44 780 PHE A C 1
ATOM 5965 O O . PHE A 1 780 ? 1.820 23.242 -5.132 1.00 90.44 780 PHE A O 1
ATOM 5972 N N . THR A 1 781 ? 3.572 21.917 -4.666 1.00 92.88 781 THR A N 1
ATOM 5973 C CA . THR A 1 781 ? 3.206 20.848 -5.597 1.00 92.88 781 THR A CA 1
ATOM 5974 C C . THR A 1 781 ? 2.159 19.927 -4.976 1.00 92.88 781 THR A C 1
ATOM 5976 O O . THR A 1 781 ? 2.166 19.624 -3.780 1.00 92.88 781 THR A O 1
ATOM 5979 N N . LEU A 1 782 ? 1.209 19.481 -5.781 1.00 93.62 782 LEU A N 1
ATOM 5980 C CA . LEU A 1 782 ? 0.213 18.498 -5.401 1.00 93.62 782 LEU A CA 1
ATOM 5981 C C . LEU A 1 782 ? 0.312 17.322 -6.354 1.00 93.62 782 LEU A C 1
ATOM 5983 O O . LEU A 1 782 ? 0.074 17.482 -7.548 1.00 93.62 782 LEU A O 1
ATOM 5987 N N . LYS A 1 783 ? 0.596 16.143 -5.802 1.00 94.06 783 LYS A N 1
ATOM 5988 C CA . LYS A 1 783 ? 0.629 14.875 -6.521 1.00 94.06 783 LYS A CA 1
ATOM 5989 C C . LYS A 1 783 ? -0.337 13.897 -5.866 1.00 94.06 783 LYS A C 1
ATOM 5991 O O . LYS A 1 783 ? -0.164 13.552 -4.704 1.00 94.06 783 LYS A O 1
ATOM 5996 N N . VAL A 1 784 ? -1.361 13.454 -6.584 1.00 95.00 784 VAL A N 1
ATOM 5997 C CA . VAL A 1 784 ? -2.389 12.541 -6.054 1.00 95.00 784 VAL A CA 1
ATOM 5998 C C . VAL A 1 784 ? -2.601 11.373 -7.002 1.00 95.00 784 VAL A C 1
ATOM 6000 O O . VAL A 1 784 ? -2.495 11.528 -8.216 1.00 95.00 784 VAL A O 1
ATOM 6003 N N . GLU A 1 785 ? -2.927 10.204 -6.461 1.00 95.44 785 GLU A N 1
ATOM 6004 C CA . GLU A 1 785 ? -3.366 9.066 -7.265 1.00 95.44 785 GLU A CA 1
ATOM 6005 C C . GLU A 1 785 ? -4.893 9.055 -7.360 1.00 95.44 785 GLU A C 1
ATOM 6007 O O . GLU A 1 785 ? -5.585 8.939 -6.347 1.00 95.44 785 GLU A O 1
ATOM 6012 N N . ALA A 1 786 ? -5.415 9.171 -8.580 1.00 95.69 786 ALA A N 1
ATOM 6013 C CA . ALA A 1 786 ? -6.827 8.950 -8.864 1.00 95.69 786 ALA A CA 1
ATOM 6014 C C . ALA A 1 786 ? -7.069 7.453 -9.083 1.00 95.69 786 ALA A C 1
ATOM 6016 O O . ALA A 1 786 ? -6.384 6.837 -9.901 1.00 95.69 786 ALA A O 1
ATOM 6017 N N . THR A 1 787 ? -8.035 6.869 -8.374 1.00 95.38 787 THR A N 1
ATOM 6018 C CA . THR A 1 787 ? -8.283 5.413 -8.345 1.00 95.38 787 THR A CA 1
ATOM 6019 C C . THR A 1 787 ? -9.711 5.061 -8.771 1.00 95.38 787 THR A C 1
ATOM 6021 O O . THR A 1 787 ? -10.527 5.938 -9.043 1.00 95.38 787 THR A O 1
ATOM 6024 N N . GLY A 1 788 ? -10.027 3.763 -8.880 1.00 93.75 788 GLY A N 1
ATOM 6025 C CA . GLY A 1 788 ? -11.369 3.301 -9.266 1.00 93.75 788 GLY A CA 1
ATOM 6026 C C . GLY A 1 788 ? -11.726 3.587 -10.728 1.00 93.75 788 GLY A C 1
ATOM 6027 O O . GLY A 1 788 ? -12.902 3.592 -11.098 1.00 93.75 788 GLY A O 1
ATOM 6028 N N . LEU A 1 789 ? -10.717 3.837 -11.563 1.00 96.12 789 LEU A N 1
ATOM 6029 C CA . LEU A 1 789 ? -10.887 4.119 -12.980 1.00 96.12 789 LEU A CA 1
ATOM 6030 C C . LEU A 1 789 ? -11.103 2.816 -13.756 1.00 96.12 789 LEU A C 1
ATOM 6032 O O . LEU A 1 789 ? -10.596 1.755 -13.401 1.00 96.12 789 LEU A O 1
ATOM 6036 N N . LYS A 1 790 ? -11.863 2.889 -14.848 1.00 96.12 790 LYS A N 1
ATOM 6037 C CA . LYS A 1 790 ? -11.956 1.792 -15.820 1.00 96.12 790 LYS A CA 1
ATOM 6038 C C . LYS A 1 790 ? -10.692 1.737 -16.671 1.00 96.12 790 LYS A C 1
ATOM 6040 O O . LYS A 1 790 ? -10.218 2.790 -17.099 1.00 96.12 790 LYS A O 1
ATOM 6045 N N . ALA A 1 791 ? -10.230 0.524 -16.960 1.00 95.94 791 ALA A N 1
ATOM 6046 C CA . ALA A 1 791 ? -9.107 0.256 -17.853 1.00 95.94 791 ALA A CA 1
ATOM 6047 C C . ALA A 1 791 ? -9.352 0.767 -19.274 1.00 95.94 791 ALA A C 1
ATOM 6049 O O . ALA A 1 791 ? -10.497 0.884 -19.717 1.00 95.94 791 ALA A O 1
ATOM 6050 N N . ASP A 1 792 ? -8.258 1.051 -19.976 1.00 94.94 792 ASP A N 1
ATOM 6051 C CA . ASP A 1 792 ? -8.235 1.452 -21.383 1.00 94.94 792 ASP A CA 1
ATOM 6052 C C . ASP A 1 792 ? -9.193 2.612 -21.724 1.00 94.94 792 ASP A C 1
ATOM 6054 O O . ASP A 1 792 ? -9.876 2.605 -22.748 1.00 94.94 792 ASP A O 1
ATOM 6058 N N . THR A 1 793 ? -9.298 3.603 -20.831 1.00 94.31 793 THR A N 1
ATOM 6059 C CA . THR A 1 793 ? -10.303 4.673 -20.919 1.00 94.31 793 THR A CA 1
ATOM 6060 C C . THR A 1 793 ? -9.659 6.054 -20.813 1.00 94.31 793 THR A C 1
ATOM 6062 O O . THR A 1 793 ? -8.776 6.286 -19.987 1.00 94.31 793 THR A O 1
ATOM 6065 N N . LYS A 1 794 ? -10.126 6.996 -21.642 1.00 95.06 794 LYS A N 1
ATOM 6066 C CA . LYS A 1 794 ? -9.729 8.408 -21.588 1.00 95.06 794 LYS A CA 1
ATOM 6067 C C . LYS A 1 794 ? -10.527 9.154 -20.517 1.00 95.06 794 LYS A C 1
ATOM 6069 O O . LYS A 1 794 ? -11.748 9.023 -20.452 1.00 95.06 794 LYS A O 1
ATOM 6074 N N . TYR A 1 795 ? -9.838 9.973 -19.733 1.00 96.56 795 TYR A N 1
ATOM 6075 C CA . TYR A 1 795 ? -10.413 10.805 -18.680 1.00 96.56 795 TYR A CA 1
ATOM 6076 C C . TYR A 1 795 ? -9.942 12.251 -18.802 1.00 96.56 795 TYR A C 1
ATOM 6078 O O . TYR A 1 795 ? -8.942 12.553 -19.452 1.00 96.56 795 TYR A O 1
ATOM 6086 N N . PHE A 1 796 ? -10.661 13.136 -18.127 1.00 97.69 796 PHE A N 1
ATOM 6087 C CA . PHE A 1 796 ? -10.303 14.533 -17.943 1.00 97.69 796 PHE A CA 1
ATOM 6088 C C . PHE A 1 796 ? -10.272 14.837 -16.453 1.00 97.69 796 PHE A C 1
ATOM 6090 O O . PHE A 1 796 ? -11.026 14.233 -15.690 1.00 97.69 796 PHE A O 1
ATOM 6097 N N . TYR A 1 797 ? -9.406 15.747 -16.024 1.00 97.44 797 TYR A N 1
ATOM 6098 C CA . TYR A 1 797 ? -9.245 16.090 -14.615 1.00 97.44 797 TYR A CA 1
ATOM 6099 C C . TYR A 1 797 ? -8.950 17.575 -14.427 1.00 97.44 797 TYR A C 1
ATOM 6101 O O . TYR A 1 797 ? -8.479 18.257 -15.337 1.00 97.44 797 TYR A O 1
ATOM 6109 N N . GLN A 1 798 ? -9.258 18.081 -13.237 1.00 96.00 798 GLN A N 1
ATOM 6110 C CA . GLN A 1 798 ? -9.070 19.482 -12.877 1.00 96.00 798 GLN A CA 1
ATOM 6111 C C . GLN A 1 798 ? -8.861 19.615 -11.369 1.00 96.00 798 GLN A C 1
ATOM 6113 O O . GLN A 1 798 ? -9.448 18.859 -10.587 1.00 96.00 798 GLN A O 1
ATOM 6118 N N . PHE A 1 799 ? -8.059 20.600 -10.977 1.00 95.56 799 PHE A N 1
ATOM 6119 C CA . PHE A 1 799 ? -7.862 21.008 -9.592 1.00 95.56 799 PHE A CA 1
ATOM 6120 C C . PHE A 1 799 ? -8.595 22.316 -9.307 1.00 95.56 799 PHE A C 1
ATOM 6122 O O . PHE A 1 799 ? -8.772 23.144 -10.200 1.00 95.56 799 PHE A O 1
ATOM 6129 N N . ALA A 1 800 ? -9.011 22.515 -8.063 1.00 91.94 800 ALA A N 1
ATOM 6130 C CA . ALA A 1 800 ? -9.631 23.750 -7.607 1.00 91.94 800 ALA A CA 1
ATOM 6131 C C . ALA A 1 800 ? -9.199 24.076 -6.179 1.00 91.94 800 ALA A C 1
ATOM 6133 O O . ALA A 1 800 ? -8.942 23.174 -5.379 1.00 91.94 800 ALA A O 1
ATOM 6134 N N . ASP A 1 801 ? -9.149 25.360 -5.847 1.00 88.38 801 ASP A N 1
ATOM 6135 C CA . ASP A 1 801 ? -8.934 25.814 -4.474 1.00 88.38 801 ASP A CA 1
ATOM 6136 C C . ASP A 1 801 ? -10.092 25.349 -3.573 1.00 88.38 801 ASP A C 1
ATOM 6138 O O . ASP A 1 801 ? -11.263 25.548 -3.906 1.00 88.38 801 ASP A O 1
ATOM 6142 N N . CYS A 1 802 ? -9.790 24.735 -2.422 1.00 84.31 802 CYS A N 1
ATOM 6143 C CA . CYS A 1 802 ? -10.836 24.348 -1.467 1.00 84.31 802 CYS A CA 1
ATOM 6144 C C . CYS A 1 802 ? -11.574 25.568 -0.888 1.00 84.31 802 CYS A C 1
ATOM 6146 O O . CYS A 1 802 ? -12.723 25.450 -0.468 1.00 84.31 802 CYS A O 1
ATOM 6148 N N . THR A 1 803 ? -10.902 26.722 -0.804 1.00 76.12 803 THR A N 1
ATOM 6149 C CA . THR A 1 803 ? -11.454 27.948 -0.209 1.00 76.12 803 THR A CA 1
ATOM 6150 C C . THR A 1 803 ? -12.303 28.740 -1.196 1.00 76.12 803 THR A C 1
ATOM 6152 O O . THR A 1 803 ? -13.289 29.360 -0.797 1.00 76.12 803 THR A O 1
ATOM 6155 N N . ASN A 1 804 ? -11.967 28.672 -2.486 1.00 79.50 804 ASN A N 1
ATOM 6156 C CA . ASN A 1 804 ? -12.745 29.273 -3.555 1.00 79.50 804 ASN A CA 1
ATOM 6157 C C . ASN A 1 804 ? -12.816 28.349 -4.787 1.00 79.50 804 ASN A C 1
ATOM 6159 O O . ASN A 1 804 ? -11.968 28.439 -5.676 1.00 79.50 804 ASN A O 1
ATOM 6163 N N . PRO A 1 805 ? -13.874 27.528 -4.907 1.00 79.06 805 PRO A N 1
ATOM 6164 C CA . PRO A 1 805 ? -14.035 26.593 -6.020 1.00 79.06 805 PRO A CA 1
ATOM 6165 C C . PRO A 1 805 ? -14.127 27.237 -7.413 1.00 79.06 805 PRO A C 1
ATOM 6167 O O . PRO A 1 805 ? -14.087 26.513 -8.406 1.00 79.06 805 PRO A O 1
ATOM 6170 N N . SER A 1 806 ? -14.275 28.568 -7.522 1.00 83.50 806 SER A N 1
ATOM 6171 C CA . SER A 1 806 ? -14.206 29.262 -8.816 1.00 83.50 806 SER A CA 1
ATOM 6172 C C . SER A 1 806 ? -12.775 29.396 -9.344 1.00 83.50 806 SER A C 1
ATOM 6174 O O . SER A 1 806 ? -12.589 29.646 -10.533 1.00 83.50 806 SER A O 1
ATOM 6176 N N . ILE A 1 807 ? -11.767 29.265 -8.476 1.00 88.06 807 ILE A N 1
ATOM 6177 C CA . ILE A 1 807 ? -10.353 29.266 -8.849 1.00 88.06 807 ILE A CA 1
ATOM 6178 C C . ILE A 1 807 ? -9.972 27.837 -9.214 1.00 88.06 807 ILE A C 1
ATOM 6180 O O . ILE A 1 807 ? -9.806 26.975 -8.349 1.00 88.06 807 ILE A O 1
ATOM 6184 N N . VAL A 1 808 ? -9.849 27.591 -10.514 1.00 92.44 808 VAL A N 1
ATOM 6185 C CA . VAL A 1 808 ? -9.630 26.259 -11.076 1.00 92.44 808 VAL A CA 1
ATOM 6186 C C . VAL A 1 808 ? -8.382 26.220 -11.947 1.00 92.44 808 VAL A C 1
ATOM 6188 O O . VAL A 1 808 ? -8.010 27.212 -12.574 1.00 92.44 808 VAL A O 1
ATOM 6191 N N . SER A 1 809 ? -7.745 25.056 -12.008 1.00 94.38 809 SER A N 1
ATOM 6192 C CA . SER A 1 809 ? -6.671 24.787 -12.957 1.00 94.38 809 SER A CA 1
ATOM 6193 C C . SER A 1 809 ? -7.228 24.647 -14.380 1.00 94.38 809 SER A C 1
ATOM 6195 O O . SER A 1 809 ? -8.431 24.408 -14.563 1.00 94.38 809 SER A O 1
ATOM 6197 N N . PRO A 1 810 ? -6.365 24.688 -15.411 1.00 94.56 810 PRO A N 1
ATOM 6198 C CA . PRO A 1 810 ? -6.706 24.142 -16.720 1.00 94.56 810 PRO A CA 1
ATOM 6199 C C . PRO A 1 810 ? -7.176 22.683 -16.609 1.00 94.56 810 PRO A C 1
ATOM 6201 O O . PRO A 1 810 ? -6.786 21.963 -15.681 1.00 94.56 810 PRO A O 1
ATOM 6204 N N . ILE A 1 811 ? -8.023 22.255 -17.546 1.00 95.88 811 ILE A N 1
ATOM 6205 C CA . ILE A 1 811 ? -8.477 20.863 -17.631 1.00 95.88 811 ILE A CA 1
ATOM 6206 C C . ILE A 1 811 ? -7.390 20.047 -18.328 1.00 95.88 811 ILE A C 1
ATOM 6208 O O . ILE A 1 811 ? -7.049 20.318 -19.478 1.00 95.88 811 ILE A O 1
ATOM 6212 N N . GLY A 1 812 ? -6.875 19.034 -17.637 1.00 96.25 812 GLY A N 1
ATOM 6213 C CA . GLY A 1 812 ? -5.960 18.055 -18.212 1.00 96.25 812 GLY A CA 1
ATOM 6214 C C . GLY A 1 812 ? -6.712 16.850 -18.769 1.00 96.25 812 GLY A C 1
ATOM 6215 O O . GLY A 1 812 ? -7.787 16.490 -18.288 1.00 96.25 812 GLY A O 1
ATOM 6216 N N . ALA A 1 813 ? -6.137 16.206 -19.778 1.00 95.94 813 ALA A N 1
ATOM 6217 C CA . ALA A 1 813 ? -6.576 14.932 -20.321 1.00 95.94 813 ALA A CA 1
ATOM 6218 C C . ALA A 1 813 ? -5.581 13.834 -19.939 1.00 95.94 813 ALA A C 1
ATOM 6220 O O . ALA A 1 813 ? -4.368 14.025 -19.959 1.00 95.94 813 ALA A O 1
ATOM 6221 N N . THR A 1 814 ? -6.107 12.664 -19.605 1.00 96.75 814 THR A N 1
ATOM 6222 C CA . THR A 1 814 ? -5.314 11.500 -19.220 1.00 96.75 814 THR A CA 1
ATOM 6223 C C . THR A 1 814 ? -5.962 10.210 -19.717 1.00 96.75 814 THR A C 1
ATOM 6225 O O . THR A 1 814 ? -7.054 10.230 -20.295 1.00 96.75 814 THR A O 1
ATOM 6228 N N . ARG A 1 815 ? -5.292 9.076 -19.526 1.00 94.94 815 ARG A N 1
ATOM 6229 C CA . ARG A 1 815 ? -5.777 7.763 -19.949 1.00 94.94 815 ARG A CA 1
ATOM 6230 C C . ARG A 1 815 ? -5.239 6.659 -19.047 1.00 94.94 815 ARG A C 1
ATOM 6232 O O . ARG A 1 815 ? -4.070 6.683 -18.690 1.00 94.94 815 ARG A O 1
ATOM 6239 N N . THR A 1 816 ? -6.079 5.677 -18.741 1.00 96.75 816 THR A N 1
ATOM 6240 C CA . THR A 1 816 ? -5.668 4.410 -18.120 1.00 96.75 816 THR A CA 1
ATOM 6241 C C . THR A 1 816 ? -5.209 3.396 -19.165 1.00 96.75 816 THR A C 1
ATOM 6243 O O . THR A 1 816 ? -5.701 3.378 -20.297 1.00 96.75 816 THR A O 1
ATOM 6246 N N . LEU A 1 817 ? -4.279 2.522 -18.786 1.00 96.06 817 LEU A N 1
ATOM 6247 C CA . LEU A 1 817 ? -3.775 1.461 -19.661 1.00 96.06 817 LEU A CA 1
ATOM 6248 C C . LEU A 1 817 ? -4.745 0.271 -19.706 1.00 96.06 817 LEU A C 1
ATOM 6250 O O . LEU A 1 817 ? -5.672 0.155 -18.902 1.00 96.06 817 LEU A O 1
ATOM 6254 N N . ALA A 1 818 ? -4.565 -0.622 -20.676 1.00 96.31 818 ALA A N 1
ATOM 6255 C CA . ALA A 1 818 ? -5.314 -1.872 -20.716 1.00 96.31 818 ALA A CA 1
ATOM 6256 C C . ALA A 1 818 ? -4.840 -2.818 -19.602 1.00 96.31 818 ALA A C 1
ATOM 6258 O O . ALA A 1 818 ? -3.640 -2.944 -19.370 1.00 96.31 818 ALA A O 1
ATOM 6259 N N . ASN A 1 819 ? -5.770 -3.533 -18.959 1.00 94.88 819 ASN A N 1
ATOM 6260 C CA . ASN A 1 819 ? -5.424 -4.571 -17.983 1.00 94.88 819 ASN A CA 1
ATOM 6261 C C . ASN A 1 819 ? -4.499 -5.615 -18.625 1.00 94.88 819 ASN A C 1
ATOM 6263 O O . ASN A 1 819 ? -4.725 -5.989 -19.778 1.00 94.88 819 ASN A O 1
ATOM 6267 N N . SER A 1 820 ? -3.522 -6.130 -17.877 1.00 93.81 820 SER A N 1
ATOM 6268 C CA . SER A 1 820 ? -2.457 -7.025 -18.358 1.00 93.81 820 SER A CA 1
ATOM 6269 C C . SER A 1 820 ? -2.930 -8.331 -19.022 1.00 93.81 820 SER A C 1
ATOM 6271 O O . SER A 1 820 ? -2.151 -8.977 -19.728 1.00 93.81 820 SER A O 1
ATOM 6273 N N . ASN A 1 821 ? -4.197 -8.724 -18.851 1.00 93.12 821 ASN A N 1
ATOM 6274 C CA . ASN A 1 821 ? -4.796 -9.895 -19.501 1.00 93.12 821 ASN A CA 1
ATOM 6275 C C . ASN A 1 821 ? -5.621 -9.574 -20.758 1.00 93.12 821 ASN A C 1
ATOM 6277 O O . ASN A 1 821 ? -6.118 -10.492 -21.410 1.00 93.12 821 ASN A O 1
ATOM 6281 N N . THR A 1 822 ? -5.770 -8.298 -21.118 1.00 95.94 822 THR A N 1
ATOM 6282 C CA . THR A 1 822 ? -6.524 -7.872 -22.307 1.00 95.94 822 THR A CA 1
ATOM 6283 C C . THR A 1 822 ? -5.874 -8.437 -23.577 1.00 95.94 822 THR A C 1
ATOM 6285 O O . THR A 1 822 ? -4.678 -8.207 -23.774 1.00 95.94 822 THR A O 1
ATOM 6288 N N . PRO A 1 823 ? -6.614 -9.146 -24.454 1.00 96.38 823 PRO A N 1
ATOM 6289 C CA . PRO A 1 823 ? -6.087 -9.617 -25.736 1.00 96.38 823 PRO A CA 1
ATOM 6290 C C . PRO A 1 823 ? -5.505 -8.471 -26.567 1.00 96.38 823 PRO A C 1
ATOM 6292 O O . PRO A 1 823 ? -6.054 -7.366 -26.555 1.00 96.38 823 PRO A O 1
ATOM 6295 N N . ALA A 1 824 ? -4.413 -8.725 -27.289 1.00 95.12 824 ALA A N 1
ATOM 6296 C CA . ALA A 1 824 ? -3.662 -7.687 -27.992 1.00 95.12 824 ALA A CA 1
ATOM 6297 C C . ALA A 1 824 ? -4.523 -6.915 -29.009 1.00 95.12 824 ALA A C 1
ATOM 6299 O O . ALA A 1 824 ? -4.389 -5.703 -29.136 1.00 95.12 824 ALA A O 1
ATOM 6300 N N . GLU A 1 825 ? -5.469 -7.589 -29.668 1.00 95.12 825 GLU A N 1
ATOM 6301 C CA . GLU A 1 825 ? -6.385 -7.019 -30.666 1.00 95.12 825 GLU A CA 1
ATOM 6302 C C . GLU A 1 825 ? -7.445 -6.092 -30.061 1.00 95.12 825 GLU A C 1
ATOM 6304 O O . GLU A 1 825 ? -8.161 -5.411 -30.790 1.00 95.12 825 GLU A O 1
ATOM 6309 N N . ARG A 1 826 ? -7.595 -6.097 -28.732 1.00 95.25 826 ARG A N 1
ATOM 6310 C CA . ARG A 1 826 ? -8.583 -5.287 -28.009 1.00 95.25 826 ARG A CA 1
ATOM 6311 C C . ARG A 1 826 ? -7.969 -4.103 -27.272 1.00 95.25 826 ARG A C 1
ATOM 6313 O O . ARG A 1 826 ? -8.729 -3.265 -26.794 1.00 95.25 826 ARG A O 1
ATOM 6320 N N . VAL A 1 827 ? -6.640 -4.034 -27.170 1.00 95.06 827 VAL A N 1
ATOM 6321 C CA . VAL A 1 827 ? -5.933 -2.895 -26.568 1.00 95.06 827 VAL A CA 1
ATOM 6322 C C . VAL A 1 827 ? -6.221 -1.627 -27.377 1.00 95.06 827 VAL A C 1
ATOM 6324 O O . VAL A 1 827 ? -6.347 -1.682 -28.598 1.00 95.06 827 VAL A O 1
ATOM 6327 N N . ASN A 1 828 ? -6.384 -0.494 -26.690 1.00 93.88 828 ASN A N 1
ATOM 6328 C CA . ASN A 1 828 ? -6.805 0.783 -27.265 1.00 93.88 828 ASN A CA 1
ATOM 6329 C C . ASN A 1 828 ? -8.114 0.689 -28.077 1.00 93.88 828 ASN A C 1
ATOM 6331 O O . ASN A 1 828 ? -8.273 1.313 -29.129 1.00 93.88 828 ASN A O 1
ATOM 6335 N N . GLY A 1 829 ? -9.054 -0.150 -27.630 1.00 90.00 829 GLY A N 1
ATOM 6336 C CA . GLY A 1 829 ? -10.292 -0.428 -28.366 1.00 90.00 829 GLY A CA 1
ATOM 6337 C C . GLY A 1 829 ? -10.078 -1.013 -29.772 1.00 90.00 829 GLY A C 1
ATOM 6338 O O . GLY A 1 829 ? -10.931 -0.825 -30.640 1.00 90.00 829 GLY A O 1
ATOM 6339 N N . GLY A 1 830 ? -8.943 -1.680 -30.009 1.00 90.38 830 GLY A N 1
ATOM 6340 C CA . GLY A 1 830 ? -8.553 -2.268 -31.296 1.00 90.38 830 GLY A CA 1
ATOM 6341 C C . GLY A 1 830 ? -7.888 -1.301 -32.278 1.00 90.38 830 GLY A C 1
ATOM 6342 O O . GLY A 1 830 ? -7.648 -1.666 -33.429 1.00 90.38 830 GLY A O 1
ATOM 6343 N N . LYS A 1 831 ? -7.591 -0.071 -31.846 1.00 93.69 831 LYS A N 1
ATOM 6344 C CA . LYS A 1 831 ? -6.793 0.894 -32.613 1.00 93.69 831 LYS A CA 1
ATOM 6345 C C . LYS A 1 831 ? -5.302 0.728 -32.295 1.00 93.69 831 LYS A C 1
ATOM 6347 O O . LYS A 1 831 ? -4.972 0.187 -31.241 1.00 93.69 831 LYS A O 1
ATOM 6352 N N . PRO A 1 832 ? -4.394 1.205 -33.163 1.00 94.19 832 PRO A N 1
ATOM 6353 C CA . PRO A 1 832 ? -2.978 1.277 -32.820 1.00 94.19 832 PRO A CA 1
ATOM 6354 C C . PRO A 1 832 ? -2.763 2.093 -31.543 1.00 94.19 832 PRO A C 1
ATOM 6356 O O . PRO A 1 832 ? -3.425 3.112 -31.347 1.00 94.19 832 PRO A O 1
ATOM 6359 N N . LEU A 1 833 ? -1.874 1.637 -30.663 1.00 96.56 833 LEU A N 1
ATOM 6360 C CA . LEU A 1 833 ? -1.464 2.396 -29.482 1.00 96.56 833 LEU A CA 1
ATOM 6361 C C . LEU A 1 833 ? -0.217 3.203 -29.831 1.00 96.56 833 LEU A C 1
ATOM 6363 O O . LEU A 1 833 ? 0.784 2.614 -30.237 1.00 96.56 833 LEU A O 1
ATOM 6367 N N . THR A 1 834 ? -0.263 4.523 -29.666 1.00 97.25 834 THR A N 1
ATOM 6368 C CA . THR A 1 834 ? 0.839 5.396 -30.098 1.00 97.25 834 THR A CA 1
ATOM 6369 C C . THR A 1 834 ? 1.529 6.060 -28.910 1.00 97.25 834 THR A C 1
ATOM 6371 O O . THR A 1 834 ? 0.896 6.804 -28.159 1.00 97.25 834 THR A O 1
ATOM 6374 N N . PHE A 1 835 ? 2.839 5.855 -28.776 1.00 97.81 835 PHE A N 1
ATOM 6375 C CA . PHE A 1 835 ? 3.692 6.610 -27.855 1.00 97.81 835 PHE A CA 1
ATOM 6376 C C . PHE A 1 835 ? 4.352 7.778 -28.582 1.00 97.81 835 PHE A C 1
ATOM 6378 O O . PHE A 1 835 ? 4.758 7.615 -29.727 1.00 97.81 835 PHE A O 1
ATOM 6385 N N . ALA A 1 836 ? 4.501 8.929 -27.932 1.00 97.56 836 ALA A N 1
ATOM 6386 C CA . ALA A 1 836 ? 5.431 9.973 -28.367 1.00 97.56 836 ALA A CA 1
ATOM 6387 C C . ALA A 1 836 ? 6.644 9.956 -27.438 1.00 97.56 836 ALA A C 1
ATOM 6389 O O . ALA A 1 836 ? 6.467 10.043 -26.227 1.00 97.56 836 ALA A O 1
ATOM 6390 N N . VAL A 1 837 ? 7.844 9.798 -27.988 1.00 97.44 837 VAL A N 1
ATOM 6391 C CA . VAL A 1 837 ? 9.080 9.575 -27.234 1.00 97.44 837 VAL A CA 1
ATOM 6392 C C . VAL A 1 837 ? 10.000 10.780 -27.392 1.00 97.44 837 VAL A C 1
ATOM 6394 O O . VAL A 1 837 ? 10.269 11.211 -28.514 1.00 97.44 837 VAL A O 1
ATOM 6397 N N . PHE A 1 838 ? 10.466 11.310 -26.264 1.00 96.00 838 PHE A N 1
ATOM 6398 C CA . PHE A 1 838 ? 11.278 12.521 -26.168 1.00 96.00 838 PHE A CA 1
ATOM 6399 C C . PHE A 1 838 ? 12.506 12.295 -25.285 1.00 96.00 838 PHE A C 1
ATOM 6401 O O . PHE A 1 838 ? 12.490 11.448 -24.389 1.00 96.00 838 PHE A O 1
ATOM 6408 N N . SER A 1 839 ? 13.521 13.124 -25.491 1.00 93.00 839 SER A N 1
ATOM 6409 C CA . SER A 1 839 ? 14.671 13.297 -24.603 1.00 93.00 839 SER A CA 1
ATOM 6410 C C . SER A 1 839 ? 15.291 14.681 -24.837 1.00 93.00 839 SER A C 1
ATOM 6412 O O . SER A 1 839 ? 14.936 15.377 -25.797 1.00 93.00 839 SER A O 1
ATOM 6414 N N . CYS A 1 840 ? 16.212 15.094 -23.969 1.00 90.81 840 CYS A N 1
ATOM 6415 C CA . CYS A 1 840 ? 17.154 16.185 -24.240 1.00 90.81 840 CYS A CA 1
ATOM 6416 C C . CYS A 1 840 ? 16.501 17.542 -24.564 1.00 90.81 840 CYS A C 1
ATOM 6418 O O . CYS A 1 840 ? 16.457 18.017 -25.709 1.00 90.81 840 CYS A O 1
ATOM 6420 N N . SER A 1 841 ? 15.972 18.182 -23.519 1.00 91.88 841 SER A N 1
ATOM 6421 C CA . SER A 1 841 ? 15.179 19.415 -23.596 1.00 91.88 841 SER A CA 1
ATOM 6422 C C . SER A 1 841 ? 15.929 20.673 -23.134 1.00 91.88 841 SER A C 1
ATOM 6424 O O . SER A 1 841 ? 15.380 21.467 -22.374 1.00 91.88 841 SER A O 1
ATOM 6426 N N . GLN A 1 842 ? 17.171 20.914 -23.566 1.00 89.19 842 GLN A N 1
ATOM 6427 C CA . GLN A 1 842 ? 17.957 22.065 -23.099 1.00 89.19 842 GLN A CA 1
ATOM 6428 C C . GLN A 1 842 ? 17.261 23.400 -23.397 1.00 89.19 842 GLN A C 1
ATOM 6430 O O . GLN A 1 842 ? 17.134 23.829 -24.548 1.00 89.19 842 GLN A O 1
ATOM 6435 N N . PHE A 1 843 ? 16.847 24.101 -22.338 1.00 90.06 843 PHE A N 1
ATOM 6436 C CA . PHE A 1 843 ? 16.005 25.300 -22.431 1.00 90.06 843 PHE A CA 1
ATOM 6437 C C . PHE A 1 843 ? 16.660 26.455 -23.191 1.00 90.06 843 PHE A C 1
ATOM 6439 O O . PHE A 1 843 ? 15.985 27.229 -23.866 1.00 90.06 843 PHE A O 1
ATOM 6446 N N . GLN A 1 844 ? 17.980 26.599 -23.078 1.00 89.25 844 GLN A N 1
ATOM 6447 C CA . GLN A 1 844 ? 18.709 27.695 -23.720 1.00 89.25 844 GLN A CA 1
ATOM 6448 C C . GLN A 1 844 ? 19.039 27.394 -25.190 1.00 89.25 844 GLN A C 1
ATOM 6450 O O . GLN A 1 844 ? 19.421 28.303 -25.923 1.00 89.25 844 GLN A O 1
ATOM 6455 N N . ALA A 1 845 ? 18.905 26.138 -25.633 1.00 88.50 845 ALA A N 1
ATOM 6456 C CA . ALA A 1 845 ? 19.231 25.724 -26.997 1.00 88.50 845 ALA A CA 1
ATOM 6457 C C . ALA A 1 845 ? 18.105 26.028 -27.998 1.00 88.50 845 ALA A C 1
ATOM 6459 O O . ALA A 1 845 ? 18.377 26.254 -29.177 1.00 88.50 845 ALA A O 1
ATOM 6460 N N . GLY A 1 846 ? 16.847 26.080 -27.547 1.00 91.06 846 GLY A N 1
ATOM 6461 C CA . GLY A 1 846 ? 15.711 26.302 -28.436 1.00 91.06 846 GLY A CA 1
ATOM 6462 C C . GLY A 1 846 ? 14.359 26.454 -27.739 1.00 91.06 846 GLY A C 1
ATOM 6463 O O . GLY A 1 846 ? 14.227 26.386 -26.517 1.00 91.06 846 GLY A O 1
ATOM 6464 N N . TRP A 1 847 ? 13.326 26.664 -28.548 1.00 93.88 847 TRP A N 1
ATOM 6465 C CA . TRP A 1 847 ? 11.920 26.582 -28.171 1.00 93.88 847 TRP A CA 1
ATOM 6466 C C . TRP A 1 847 ? 11.416 25.153 -28.273 1.00 93.88 847 TRP A C 1
ATOM 6468 O O . TRP A 1 847 ? 11.790 24.429 -29.195 1.00 93.88 847 TRP A O 1
ATOM 6478 N N . PHE A 1 848 ? 10.556 24.754 -27.337 1.00 96.00 848 PHE A N 1
ATOM 6479 C CA . PHE A 1 848 ? 10.062 23.385 -27.203 1.00 96.00 848 PHE A CA 1
ATOM 6480 C C . PHE A 1 848 ? 8.965 23.031 -28.223 1.00 96.00 848 PHE A C 1
ATOM 6482 O O . PHE A 1 848 ? 7.967 22.377 -27.915 1.00 96.00 848 PHE A O 1
ATOM 6489 N N . ASN A 1 849 ? 9.193 23.414 -29.478 1.00 96.12 849 ASN A N 1
ATOM 6490 C CA . ASN A 1 849 ? 8.291 23.204 -30.606 1.00 96.12 849 ASN A CA 1
ATOM 6491 C C . ASN A 1 849 ? 7.952 21.720 -30.803 1.00 96.12 849 ASN A C 1
ATOM 6493 O O . ASN A 1 849 ? 6.837 21.408 -31.204 1.00 96.12 849 ASN A O 1
ATOM 6497 N N . ALA A 1 850 ? 8.868 20.802 -30.467 1.00 96.56 850 ALA A N 1
ATOM 6498 C CA . ALA A 1 850 ? 8.621 19.361 -30.529 1.00 96.56 850 ALA A CA 1
ATOM 6499 C C . ALA A 1 850 ? 7.457 18.925 -29.617 1.00 96.56 850 ALA A C 1
ATOM 6501 O O . ALA A 1 850 ? 6.587 18.175 -30.058 1.00 96.56 850 ALA A O 1
ATOM 6502 N N . TYR A 1 851 ? 7.382 19.445 -28.384 1.00 97.38 851 TYR A N 1
ATOM 6503 C CA . TYR A 1 851 ? 6.260 19.174 -27.477 1.00 97.38 851 TYR A CA 1
ATOM 6504 C C . TYR A 1 851 ? 4.951 19.748 -28.010 1.00 97.38 851 TYR A C 1
ATOM 6506 O O . TYR A 1 851 ? 3.928 19.062 -27.998 1.00 97.38 851 TYR A O 1
ATOM 6514 N N . GLY A 1 852 ? 4.990 20.976 -28.533 1.00 95.81 852 GLY A N 1
ATOM 6515 C CA . GLY A 1 852 ? 3.826 21.624 -29.133 1.00 95.81 852 GLY A CA 1
ATOM 6516 C C . GLY A 1 852 ? 3.316 20.842 -30.344 1.00 95.81 852 GLY A C 1
ATOM 6517 O O . GLY A 1 852 ? 2.127 20.534 -30.434 1.00 95.81 852 GLY A O 1
ATOM 6518 N N . PHE A 1 853 ? 4.219 20.447 -31.244 1.00 97.06 853 PHE A N 1
ATOM 6519 C CA . PHE A 1 853 ? 3.891 19.655 -32.426 1.00 97.06 853 PHE A CA 1
ATOM 6520 C C . PHE A 1 853 ? 3.310 18.297 -32.030 1.00 97.06 853 PHE A C 1
ATOM 6522 O O . PHE A 1 853 ? 2.277 17.895 -32.558 1.00 97.06 853 PHE A O 1
ATOM 6529 N N . ALA A 1 854 ? 3.901 17.600 -31.058 1.00 96.38 854 ALA A N 1
ATOM 6530 C CA . ALA A 1 854 ? 3.341 16.349 -30.562 1.00 96.38 854 ALA A CA 1
ATOM 6531 C C . ALA A 1 854 ? 1.928 16.534 -29.986 1.00 96.38 854 ALA A C 1
ATOM 6533 O O . ALA A 1 854 ? 1.024 15.759 -30.305 1.00 96.38 854 ALA A O 1
ATOM 6534 N N . ALA A 1 855 ? 1.711 17.580 -29.186 1.00 95.06 855 ALA A N 1
ATOM 6535 C CA . ALA A 1 855 ? 0.428 17.854 -28.547 1.00 95.06 855 ALA A CA 1
ATOM 6536 C C . ALA A 1 855 ? -0.690 18.212 -29.545 1.00 95.06 855 ALA A C 1
ATOM 6538 O O . ALA A 1 855 ? -1.845 17.822 -29.337 1.00 95.06 855 ALA A O 1
ATOM 6539 N N . HIS A 1 856 ? -0.357 18.948 -30.611 1.00 94.44 856 HIS A N 1
ATOM 6540 C CA . HIS A 1 856 ? -1.327 19.508 -31.558 1.00 94.44 856 HIS A CA 1
ATOM 6541 C C . HIS A 1 856 ? -1.462 18.725 -32.870 1.00 94.44 856 HIS A C 1
ATOM 6543 O O . HIS A 1 856 ? -2.556 18.677 -33.433 1.00 94.44 856 HIS A O 1
ATOM 6549 N N . ASN A 1 857 ? -0.385 18.106 -33.353 1.00 94.50 857 ASN A N 1
ATOM 6550 C CA . ASN A 1 857 ? -0.303 17.525 -34.695 1.00 94.50 857 ASN A CA 1
ATOM 6551 C C . ASN A 1 857 ? -0.184 15.994 -34.694 1.00 94.50 857 ASN A C 1
ATOM 6553 O O . ASN A 1 857 ? -0.154 15.398 -35.770 1.00 94.50 857 ASN A O 1
ATOM 6557 N N . THR A 1 858 ? -0.158 15.345 -33.524 1.00 91.38 858 THR A N 1
ATOM 6558 C CA . THR A 1 858 ? -0.151 13.876 -33.422 1.00 91.38 858 THR A CA 1
ATOM 6559 C C . THR A 1 858 ? -1.335 13.337 -32.620 1.00 91.38 858 THR A C 1
ATOM 6561 O O . THR A 1 858 ? -2.019 14.057 -31.887 1.00 91.38 858 THR A O 1
ATOM 6564 N N . THR A 1 859 ? -1.588 12.035 -32.757 1.00 88.50 859 THR A N 1
ATOM 6565 C CA . THR A 1 859 ? -2.629 11.303 -32.021 1.00 88.50 859 THR A CA 1
ATOM 6566 C C . THR A 1 859 ? -2.061 10.436 -30.897 1.00 88.50 859 THR A C 1
ATOM 6568 O O . THR A 1 859 ? -2.719 9.482 -30.498 1.00 88.50 859 THR A O 1
ATOM 6571 N N . ALA A 1 860 ? -0.863 10.749 -30.389 1.00 94.31 860 ALA A N 1
ATOM 6572 C CA . ALA A 1 860 ? -0.216 9.962 -29.342 1.00 94.31 860 ALA A CA 1
ATOM 6573 C C . ALA A 1 860 ? -1.093 9.825 -28.079 1.00 94.31 860 ALA A C 1
ATOM 6575 O O . ALA A 1 860 ? -1.691 10.795 -27.597 1.00 94.31 860 ALA A O 1
ATOM 6576 N N . ASP A 1 861 ? -1.176 8.596 -27.566 1.00 95.19 861 ASP A N 1
ATOM 6577 C CA . ASP A 1 861 ? -1.966 8.210 -26.396 1.00 95.19 861 ASP A CA 1
ATOM 6578 C C . ASP A 1 861 ? -1.183 8.387 -25.089 1.00 95.19 861 ASP A C 1
ATOM 6580 O O . ASP A 1 861 ? -1.782 8.708 -24.063 1.00 95.19 861 ASP A O 1
ATOM 6584 N N . VAL A 1 862 ? 0.136 8.167 -25.124 1.00 96.75 862 VAL A N 1
ATOM 6585 C CA . VAL A 1 862 ? 1.041 8.216 -23.965 1.00 96.75 862 VAL A CA 1
ATOM 6586 C C . VAL A 1 862 ? 2.345 8.893 -24.373 1.00 96.75 862 VAL A C 1
ATOM 6588 O O . VAL A 1 862 ? 2.864 8.654 -25.463 1.00 96.75 862 VAL A O 1
ATOM 6591 N N . PHE A 1 863 ? 2.866 9.767 -23.520 1.00 97.31 863 PHE A N 1
ATOM 6592 C CA . PHE A 1 863 ? 4.110 10.487 -23.775 1.00 97.31 863 PHE A CA 1
ATOM 6593 C C . PHE A 1 863 ? 5.208 9.846 -22.926 1.00 97.31 863 PHE A C 1
ATOM 6595 O O . PHE A 1 863 ? 5.003 9.576 -21.746 1.00 97.31 863 PHE A O 1
ATOM 6602 N N . VAL A 1 864 ? 6.356 9.557 -23.523 1.00 96.75 864 VAL A N 1
ATOM 6603 C CA . VAL A 1 864 ? 7.492 8.906 -22.875 1.00 96.75 864 VAL A CA 1
ATOM 6604 C C . VAL A 1 864 ? 8.670 9.863 -22.913 1.00 96.75 864 VAL A C 1
ATOM 6606 O O . VAL A 1 864 ? 8.999 10.385 -23.974 1.00 96.75 864 VAL A O 1
ATOM 6609 N N . HIS A 1 865 ? 9.303 10.093 -21.768 1.00 95.25 865 HIS A N 1
ATOM 6610 C CA . HIS A 1 865 ? 10.515 10.903 -21.692 1.00 95.25 865 HIS A CA 1
ATOM 6611 C C . HIS A 1 865 ? 11.664 10.044 -21.177 1.00 95.25 865 HIS A C 1
ATOM 6613 O O . HIS A 1 865 ? 11.567 9.491 -20.077 1.00 95.25 865 HIS A O 1
ATOM 6619 N N . LEU A 1 866 ? 12.714 9.910 -21.985 1.00 93.12 866 LEU A N 1
ATOM 6620 C CA . LEU A 1 866 ? 13.836 9.010 -21.716 1.00 93.12 866 LEU A CA 1
ATOM 6621 C C . LEU A 1 866 ? 14.915 9.635 -20.827 1.00 93.12 866 LEU A C 1
ATOM 6623 O O . LEU A 1 866 ? 15.686 8.887 -20.242 1.00 93.12 866 LEU A O 1
ATOM 6627 N N . GLY A 1 867 ? 14.886 10.957 -20.651 1.00 87.69 867 GLY A N 1
ATOM 6628 C CA . GLY A 1 867 ? 15.799 11.676 -19.768 1.00 87.69 867 GLY A CA 1
ATOM 6629 C C . GLY A 1 867 ? 16.197 13.045 -20.332 1.00 87.69 867 GLY A C 1
ATOM 6630 O O . GLY A 1 867 ? 15.762 13.395 -21.436 1.00 87.69 867 GLY A O 1
ATOM 6631 N N . ASP A 1 868 ? 16.926 13.850 -19.558 1.00 85.94 868 ASP A N 1
ATOM 6632 C CA . ASP A 1 868 ? 17.250 15.252 -19.834 1.00 85.94 868 ASP A CA 1
ATOM 6633 C C . ASP A 1 868 ? 16.034 16.165 -19.952 1.00 85.94 868 ASP A C 1
ATOM 6635 O O . ASP A 1 868 ? 15.836 16.964 -20.881 1.00 85.94 868 ASP A O 1
ATOM 6639 N N . TYR A 1 869 ? 15.154 16.031 -18.975 1.00 89.75 869 TYR A N 1
ATOM 6640 C CA . TYR A 1 869 ? 14.001 16.894 -18.841 1.00 89.75 869 TYR A CA 1
ATOM 6641 C C . TYR A 1 869 ? 14.414 18.316 -18.441 1.00 89.75 869 TYR A C 1
ATOM 6643 O O . TYR A 1 869 ? 13.805 19.288 -18.890 1.00 89.75 869 TYR A O 1
ATOM 6651 N N . ILE A 1 870 ? 15.457 18.443 -17.616 1.00 89.62 870 ILE A N 1
ATOM 6652 C CA . ILE A 1 870 ? 16.104 19.711 -17.268 1.00 89.62 870 ILE A CA 1
ATOM 6653 C C . ILE A 1 870 ? 17.603 19.624 -17.500 1.00 89.62 870 ILE A C 1
ATOM 6655 O O . ILE A 1 870 ? 18.163 18.541 -17.463 1.00 89.62 870 ILE A O 1
ATOM 6659 N N . TYR A 1 871 ? 18.230 20.790 -17.665 1.00 85.81 871 TYR A N 1
ATOM 6660 C CA . TYR A 1 871 ? 19.681 20.933 -17.586 1.00 85.81 871 TYR A CA 1
ATOM 6661 C C . TYR A 1 871 ? 20.065 21.678 -16.315 1.00 85.81 871 TYR A C 1
ATOM 6663 O O . TYR A 1 871 ? 19.271 22.502 -15.858 1.00 85.81 871 TYR A O 1
ATOM 6671 N N . GLU A 1 872 ? 21.251 21.443 -15.761 1.00 74.88 872 GLU A N 1
ATOM 6672 C CA . GLU A 1 872 ? 21.756 21.969 -14.486 1.00 74.88 872 GLU A CA 1
ATOM 6673 C C . GLU A 1 872 ? 22.741 23.140 -14.620 1.00 74.88 872 GLU A C 1
ATOM 6675 O O . GLU A 1 872 ? 22.736 24.074 -13.807 1.00 74.88 872 GLU A O 1
ATOM 6680 N N . SER A 1 873 ? 23.542 23.137 -15.681 1.00 72.94 873 SER A N 1
ATOM 6681 C CA . SER A 1 873 ? 24.555 24.149 -15.957 1.00 72.94 873 SER A CA 1
ATOM 6682 C C . SER A 1 873 ? 23.927 25.496 -16.334 1.00 72.94 873 SER A C 1
ATOM 6684 O O . SER A 1 873 ? 22.741 25.597 -16.666 1.00 72.94 873 SER A O 1
ATOM 6686 N N . ILE A 1 874 ? 24.726 26.560 -16.229 1.00 73.94 874 ILE A N 1
ATOM 6687 C CA . ILE A 1 874 ? 24.363 27.944 -16.592 1.00 73.94 874 ILE A CA 1
ATOM 6688 C C . ILE A 1 874 ? 24.977 28.368 -17.936 1.00 73.94 874 ILE A C 1
ATOM 6690 O O . ILE A 1 874 ? 25.264 29.545 -18.151 1.00 73.94 874 ILE A O 1
ATOM 6694 N N . GLY A 1 875 ? 25.235 27.398 -18.819 1.00 66.56 875 GLY A N 1
ATOM 6695 C CA . GLY A 1 875 ? 26.014 27.574 -20.045 1.00 66.56 875 GLY A CA 1
ATOM 6696 C C . GLY A 1 875 ? 25.464 28.610 -21.034 1.00 66.56 875 GLY A C 1
ATOM 6697 O O . GLY A 1 875 ? 24.353 29.130 -20.912 1.00 66.56 875 GLY A O 1
ATOM 6698 N N . ASN A 1 876 ? 26.262 28.917 -22.060 1.00 65.81 876 ASN A N 1
ATOM 6699 C CA . ASN A 1 876 ? 25.821 29.772 -23.161 1.00 65.81 876 ASN A CA 1
ATOM 6700 C C . ASN A 1 876 ? 24.864 28.993 -24.073 1.00 65.81 876 ASN A C 1
ATOM 6702 O O . ASN A 1 876 ? 25.255 28.004 -24.687 1.00 65.81 876 ASN A O 1
ATOM 6706 N N . GLY A 1 877 ? 23.623 29.464 -24.180 1.00 73.00 877 GLY A N 1
ATOM 6707 C CA . GLY A 1 877 ? 22.638 28.927 -25.116 1.00 73.00 877 GLY A CA 1
ATOM 6708 C C . GLY A 1 877 ? 22.739 29.488 -26.529 1.00 73.00 877 GLY A C 1
ATOM 6709 O O . GLY A 1 877 ? 23.624 30.278 -26.864 1.00 73.00 877 GLY A O 1
ATOM 6710 N N . ALA A 1 878 ? 21.755 29.131 -27.350 1.00 81.44 878 ALA A N 1
ATOM 6711 C CA . ALA A 1 878 ? 21.537 29.772 -28.636 1.00 81.44 878 ALA A CA 1
ATOM 6712 C C . ALA A 1 878 ? 21.245 31.280 -28.444 1.00 81.44 878 ALA A C 1
ATOM 6714 O O . ALA A 1 878 ? 20.671 31.679 -27.424 1.00 81.44 878 ALA A O 1
ATOM 6715 N N . PRO A 1 879 ? 21.589 32.146 -29.418 1.00 83.31 879 PRO A N 1
ATOM 6716 C CA . PRO A 1 879 ? 21.358 33.592 -29.346 1.00 83.31 879 PRO A CA 1
ATOM 6717 C C . PRO A 1 879 ? 19.875 33.950 -29.578 1.00 83.31 879 PRO A C 1
ATOM 6719 O O . PRO A 1 879 ? 19.530 34.687 -30.497 1.00 83.31 879 PRO A O 1
ATOM 6722 N N . ILE A 1 880 ? 18.985 33.398 -28.750 1.00 86.69 880 ILE A N 1
ATOM 6723 C CA . ILE A 1 880 ? 17.517 33.482 -28.861 1.00 86.69 880 ILE A CA 1
ATOM 6724 C C . ILE A 1 880 ? 16.866 34.142 -27.637 1.00 86.69 880 ILE A C 1
ATOM 6726 O O . ILE A 1 880 ? 15.645 34.150 -27.506 1.00 86.69 880 ILE A O 1
ATOM 6730 N N . GLY A 1 881 ? 17.675 34.665 -26.711 1.00 83.75 881 GLY A N 1
ATOM 6731 C CA . GLY A 1 881 ? 17.195 35.347 -25.505 1.00 83.75 881 GLY A CA 1
ATOM 6732 C C . GLY A 1 881 ? 16.660 34.425 -24.401 1.00 83.75 881 GLY A C 1
ATOM 6733 O O . GLY A 1 881 ? 16.078 34.922 -23.442 1.00 83.75 881 GLY A O 1
ATOM 6734 N N . ARG A 1 882 ? 16.863 33.102 -24.496 1.00 87.75 882 ARG A N 1
ATOM 6735 C CA . ARG A 1 882 ? 16.549 32.141 -23.424 1.00 87.75 882 ARG A CA 1
ATOM 6736 C C . ARG A 1 882 ? 17.800 31.841 -22.601 1.00 87.75 882 ARG A C 1
ATOM 6738 O O . ARG A 1 882 ? 18.781 31.329 -23.130 1.00 87.75 882 ARG A O 1
ATOM 6745 N N . GLN A 1 883 ? 17.760 32.132 -21.304 1.00 87.12 883 GLN A N 1
ATOM 6746 C CA . GLN A 1 883 ? 18.846 31.845 -20.361 1.00 87.12 883 GLN A CA 1
ATOM 6747 C C . GLN A 1 883 ? 18.302 31.091 -19.151 1.00 87.12 883 GLN A C 1
ATOM 6749 O O . GLN A 1 883 ? 17.181 31.363 -18.724 1.00 87.12 883 GLN A O 1
ATOM 6754 N N . THR A 1 884 ? 19.067 30.151 -18.595 1.00 86.75 884 THR A N 1
ATOM 6755 C CA . THR A 1 884 ? 18.718 29.510 -17.323 1.00 86.75 884 THR A CA 1
ATOM 6756 C C . THR A 1 884 ? 18.894 30.486 -16.168 1.00 86.75 884 THR A C 1
ATOM 6758 O O . THR A 1 884 ? 19.859 31.246 -16.135 1.00 86.75 884 THR A O 1
ATOM 6761 N N . LEU A 1 885 ? 17.964 30.462 -15.217 1.00 85.62 885 LEU A N 1
ATOM 6762 C CA . LEU A 1 885 ? 18.008 31.320 -14.036 1.00 85.62 885 LEU A CA 1
ATOM 6763 C C . LEU A 1 885 ? 18.901 30.725 -12.939 1.00 85.62 885 LEU A C 1
ATOM 6765 O O . LEU A 1 885 ? 19.046 29.506 -12.824 1.00 85.62 885 LEU A O 1
ATOM 6769 N N . GLY A 1 886 ? 19.428 31.604 -12.085 1.00 83.69 886 GLY A N 1
ATOM 6770 C CA . GLY A 1 886 ? 20.137 31.229 -10.865 1.00 83.69 886 GLY A CA 1
ATOM 6771 C C . GLY A 1 886 ? 21.600 30.862 -11.103 1.00 83.69 886 GLY A C 1
ATOM 6772 O O . GLY A 1 886 ? 22.350 31.618 -11.716 1.00 83.69 886 GLY A O 1
ATOM 6773 N N . ARG A 1 887 ? 22.001 29.719 -10.553 1.00 81.19 887 ARG A N 1
ATOM 6774 C CA . ARG A 1 887 ? 23.370 29.189 -10.543 1.00 81.19 887 ARG A CA 1
ATOM 6775 C C . ARG A 1 887 ? 23.369 27.734 -11.014 1.00 81.19 887 ARG A C 1
ATOM 6777 O O . ARG A 1 887 ? 22.306 27.176 -11.289 1.00 81.19 887 ARG A O 1
ATOM 6784 N N . GLU A 1 888 ? 24.547 27.122 -11.082 1.00 80.12 888 GLU A N 1
ATOM 6785 C CA . GLU A 1 888 ? 24.646 25.669 -11.230 1.00 80.12 888 GLU A CA 1
ATOM 6786 C C . GLU A 1 888 ? 23.953 24.971 -10.049 1.00 80.12 888 GLU A C 1
ATOM 6788 O O . GLU A 1 888 ? 24.132 25.366 -8.889 1.00 80.12 888 GLU A O 1
ATOM 6793 N N . LEU A 1 889 ? 23.112 23.982 -10.354 1.00 81.50 889 LEU A N 1
ATOM 6794 C CA . LEU A 1 889 ? 22.217 23.376 -9.371 1.00 81.50 889 LEU A CA 1
ATOM 6795 C C . LEU A 1 889 ? 23.005 22.600 -8.318 1.00 81.50 889 LEU A C 1
ATOM 6797 O O . LEU A 1 889 ? 23.894 21.828 -8.649 1.00 81.50 889 LEU A O 1
ATOM 6801 N N . ALA A 1 890 ? 22.658 22.778 -7.045 1.00 76.56 890 ALA A N 1
ATOM 6802 C CA . ALA A 1 890 ? 23.235 21.976 -5.963 1.00 76.56 890 ALA A CA 1
ATOM 6803 C C . ALA A 1 890 ? 22.218 21.665 -4.864 1.00 76.56 890 ALA A C 1
ATOM 6805 O O . ALA A 1 890 ? 22.250 20.601 -4.257 1.00 76.56 890 ALA A O 1
ATOM 6806 N N . THR A 1 891 ? 21.317 22.608 -4.586 1.00 80.94 891 THR A N 1
ATOM 6807 C CA . THR A 1 891 ? 20.327 22.498 -3.513 1.00 80.94 891 THR A CA 1
ATOM 6808 C C . THR A 1 891 ? 18.943 22.199 -4.066 1.00 80.94 891 THR A C 1
ATOM 6810 O O . THR A 1 891 ? 18.636 22.491 -5.222 1.00 80.94 891 THR A O 1
ATOM 6813 N N . ILE A 1 892 ? 18.059 21.707 -3.196 1.00 84.00 892 ILE A N 1
ATOM 6814 C CA . ILE A 1 892 ? 16.649 21.459 -3.523 1.00 84.00 892 ILE A CA 1
ATOM 6815 C C . ILE A 1 892 ? 15.956 22.700 -4.110 1.00 84.00 892 ILE A C 1
ATOM 6817 O O . ILE A 1 892 ? 15.135 22.585 -5.016 1.00 84.00 892 ILE A O 1
ATOM 6821 N N . HIS A 1 893 ? 16.314 23.896 -3.630 1.00 85.44 893 HIS A N 1
ATOM 6822 C CA . HIS A 1 893 ? 15.776 25.155 -4.135 1.00 85.44 893 HIS A CA 1
ATOM 6823 C C . HIS A 1 893 ? 16.195 25.408 -5.587 1.00 85.44 893 HIS A C 1
ATOM 6825 O O . HIS A 1 893 ? 15.355 25.779 -6.405 1.00 85.44 893 HIS A O 1
ATOM 6831 N N . ASP A 1 894 ? 17.466 25.170 -5.921 1.00 82.94 894 ASP A N 1
ATOM 6832 C CA . ASP A 1 894 ? 17.963 25.381 -7.282 1.00 82.94 894 ASP A CA 1
ATOM 6833 C C . ASP A 1 894 ? 17.239 24.447 -8.267 1.00 82.94 894 ASP A C 1
ATOM 6835 O O . ASP A 1 894 ? 16.757 24.901 -9.308 1.00 82.94 894 ASP A O 1
ATOM 6839 N N . TYR A 1 895 ? 17.084 23.162 -7.918 1.00 86.81 895 TYR A N 1
ATOM 6840 C CA . TYR A 1 895 ? 16.356 22.202 -8.758 1.00 86.81 895 TYR A CA 1
ATOM 6841 C C . TYR A 1 895 ? 14.890 22.591 -8.957 1.00 86.81 895 TYR A C 1
ATOM 6843 O O . TYR A 1 895 ? 14.406 22.585 -10.089 1.00 86.81 895 TYR A O 1
ATOM 6851 N N . ARG A 1 896 ? 14.185 22.992 -7.890 1.00 90.12 896 ARG A N 1
ATOM 6852 C CA . ARG A 1 896 ? 12.795 23.477 -7.980 1.00 90.12 896 ARG A CA 1
ATOM 6853 C C . ARG A 1 896 ? 12.681 24.710 -8.876 1.00 90.12 896 ARG A C 1
ATOM 6855 O O . ARG A 1 896 ? 11.788 24.771 -9.716 1.00 90.12 896 ARG A O 1
ATOM 6862 N N . GLN A 1 897 ? 13.612 25.661 -8.759 1.00 90.25 897 GLN A N 1
ATOM 6863 C CA . GLN A 1 897 ? 13.648 26.846 -9.619 1.00 90.25 897 GLN A CA 1
ATOM 6864 C C . GLN A 1 897 ? 13.849 26.467 -11.092 1.00 90.25 897 GLN A C 1
ATOM 6866 O O . GLN A 1 897 ? 13.164 27.009 -11.964 1.00 90.25 897 GLN A O 1
ATOM 6871 N N . ARG A 1 898 ? 14.758 25.527 -11.382 1.00 90.81 898 ARG A N 1
ATOM 6872 C CA . ARG A 1 898 ? 15.019 25.063 -12.751 1.00 90.81 898 ARG A CA 1
ATOM 6873 C C . ARG A 1 898 ? 13.819 24.329 -13.343 1.00 90.81 898 ARG A C 1
ATOM 6875 O O . ARG A 1 898 ? 13.416 24.640 -14.462 1.00 90.81 898 ARG A O 1
ATOM 6882 N N . LEU A 1 899 ? 13.216 23.411 -12.590 1.00 92.44 899 LEU A N 1
ATOM 6883 C CA . LEU A 1 899 ? 12.007 22.690 -13.002 1.00 92.44 899 LEU A CA 1
ATOM 6884 C C . LEU A 1 899 ? 10.850 23.656 -13.263 1.00 92.44 899 LEU A C 1
ATOM 6886 O O . LEU A 1 899 ? 10.205 23.560 -14.308 1.00 92.44 899 LEU A O 1
ATOM 6890 N N . GLY A 1 900 ? 10.648 24.641 -12.383 1.00 92.94 900 GLY A N 1
ATOM 6891 C CA . GLY A 1 900 ? 9.667 25.707 -12.586 1.00 92.94 900 GLY A CA 1
ATOM 6892 C C . GLY A 1 900 ? 9.923 26.513 -13.851 1.00 92.94 900 GLY A C 1
ATOM 6893 O O . GLY A 1 900 ? 9.019 26.701 -14.666 1.00 92.94 900 GLY A O 1
ATOM 6894 N N . GLN A 1 901 ? 11.177 26.899 -14.095 1.00 92.94 901 GLN A N 1
ATOM 6895 C CA . GLN A 1 901 ? 11.543 27.598 -15.321 1.00 92.94 901 GLN A CA 1
ATOM 6896 C C . GLN A 1 901 ? 11.203 26.779 -16.574 1.00 92.94 901 GLN A C 1
ATOM 6898 O O . GLN A 1 901 ? 10.595 27.313 -17.500 1.00 92.94 901 GLN A O 1
ATOM 6903 N N . TYR A 1 902 ? 11.551 25.494 -16.619 1.00 93.62 902 TYR A N 1
ATOM 6904 C CA . TYR A 1 902 ? 11.272 24.650 -17.785 1.00 93.62 902 TYR A CA 1
ATOM 6905 C C . TYR A 1 902 ? 9.763 24.463 -17.976 1.00 93.62 902 TYR A C 1
ATOM 6907 O O . TYR A 1 902 ? 9.249 24.652 -19.077 1.00 93.62 902 TYR A O 1
ATOM 6915 N N . ARG A 1 903 ? 9.029 24.203 -16.886 1.00 93.12 903 ARG A N 1
ATOM 6916 C CA . ARG A 1 903 ? 7.563 24.049 -16.863 1.00 93.12 903 ARG A CA 1
ATOM 6917 C C . ARG A 1 903 ? 6.794 25.343 -17.162 1.00 93.12 903 ARG A C 1
ATOM 6919 O O . ARG A 1 903 ? 5.575 25.284 -17.316 1.00 93.12 903 ARG A O 1
ATOM 6926 N N . SER A 1 904 ? 7.463 26.491 -17.265 1.00 92.56 904 SER A N 1
ATOM 6927 C CA . SER A 1 904 ? 6.850 27.745 -17.727 1.00 92.56 904 SER A CA 1
ATOM 6928 C C . SER A 1 904 ? 6.658 27.807 -19.250 1.00 92.56 904 SER A C 1
ATOM 6930 O O . SER A 1 904 ? 5.897 28.642 -19.736 1.00 92.56 904 SER A O 1
ATOM 6932 N N . ASP A 1 905 ? 7.312 26.921 -20.012 1.00 94.56 905 ASP A N 1
ATOM 6933 C CA . ASP A 1 905 ? 7.175 26.865 -21.467 1.00 94.56 905 ASP A CA 1
ATOM 6934 C C . ASP A 1 905 ? 5.769 26.393 -21.882 1.00 94.56 905 ASP A C 1
ATOM 6936 O O . ASP A 1 905 ? 5.279 25.350 -21.439 1.00 94.56 905 ASP A O 1
ATOM 6940 N N . LEU A 1 906 ? 5.110 27.171 -22.745 1.00 93.94 906 LEU A N 1
ATOM 6941 C CA . LEU A 1 906 ? 3.718 26.943 -23.141 1.00 93.94 906 LEU A CA 1
ATOM 6942 C C . LEU A 1 906 ? 3.520 25.637 -23.919 1.00 93.94 906 LEU A C 1
ATOM 6944 O O . LEU A 1 906 ? 2.472 25.006 -23.780 1.00 93.94 906 LEU A O 1
ATOM 6948 N N . ASP A 1 907 ? 4.502 25.218 -24.718 1.00 95.81 907 ASP A N 1
ATOM 6949 C CA . ASP A 1 907 ? 4.399 23.988 -25.507 1.00 95.81 907 ASP A CA 1
ATOM 6950 C C . ASP A 1 907 ? 4.579 22.753 -24.625 1.00 95.81 907 ASP A C 1
ATOM 6952 O O . ASP A 1 907 ? 3.868 21.757 -24.782 1.00 95.81 907 ASP A O 1
ATOM 6956 N N . LEU A 1 908 ? 5.440 22.852 -23.610 1.00 95.50 908 LEU A N 1
ATOM 6957 C CA . LEU A 1 908 ? 5.563 21.824 -22.582 1.00 95.50 908 LEU A CA 1
ATOM 6958 C C . LEU A 1 908 ? 4.298 21.729 -21.718 1.00 95.50 908 LEU A C 1
ATOM 6960 O O . LEU A 1 908 ? 3.827 20.630 -21.419 1.00 95.50 908 LEU A O 1
ATOM 6964 N N . GLN A 1 909 ? 3.698 22.862 -21.340 1.00 95.19 909 GLN A N 1
ATOM 6965 C CA . GLN A 1 909 ? 2.415 22.865 -20.631 1.00 95.19 909 GLN A CA 1
ATOM 6966 C C . GLN A 1 909 ? 1.290 22.253 -21.470 1.00 95.19 909 GLN A C 1
ATOM 6968 O O . GLN A 1 909 ? 0.456 21.532 -20.919 1.00 95.19 909 GLN A O 1
ATOM 6973 N N . ALA A 1 910 ? 1.246 22.522 -22.778 1.00 95.00 910 ALA A N 1
ATOM 6974 C CA . ALA A 1 910 ? 0.257 21.941 -23.683 1.00 95.00 910 ALA A CA 1
ATOM 6975 C C . ALA A 1 910 ? 0.414 20.415 -23.791 1.00 95.00 910 ALA A C 1
ATOM 6977 O O . ALA A 1 910 ? -0.574 19.685 -23.712 1.00 95.00 910 ALA A O 1
ATOM 6978 N N . ALA A 1 911 ? 1.650 19.921 -23.894 1.00 95.81 911 ALA A N 1
ATOM 6979 C CA . ALA A 1 911 ? 1.937 18.491 -23.950 1.00 95.81 911 ALA A CA 1
ATOM 6980 C C . ALA A 1 911 ? 1.569 17.752 -22.648 1.00 95.81 911 ALA A C 1
ATOM 6982 O O . ALA A 1 911 ? 0.946 16.690 -22.694 1.00 95.81 911 ALA A O 1
ATOM 6983 N N . HIS A 1 912 ? 1.856 18.332 -21.478 1.00 96.38 912 HIS A N 1
ATOM 6984 C CA . HIS A 1 912 ? 1.452 17.766 -20.177 1.00 96.38 912 HIS A CA 1
ATOM 6985 C C . HIS A 1 912 ? -0.059 17.771 -19.931 1.00 96.38 912 HIS A C 1
ATOM 6987 O O . HIS A 1 912 ? -0.578 16.878 -19.265 1.00 96.38 912 HIS A O 1
ATOM 6993 N N . GLN A 1 913 ? -0.783 18.734 -20.502 1.00 95.19 913 GLN A N 1
ATOM 6994 C CA . GLN A 1 913 ? -2.247 18.764 -20.451 1.00 95.19 913 GLN A CA 1
ATOM 6995 C C . GLN A 1 913 ? -2.900 17.711 -21.358 1.00 95.19 913 GLN A C 1
ATOM 6997 O O . GLN A 1 913 ? -4.084 17.424 -21.194 1.00 95.19 913 GLN A O 1
ATOM 7002 N N . ARG A 1 914 ? -2.182 17.165 -22.348 1.00 94.50 914 ARG A N 1
ATOM 7003 C CA . ARG A 1 914 ? -2.791 16.407 -23.451 1.00 94.50 914 ARG A CA 1
ATOM 7004 C C . ARG A 1 914 ? -2.894 14.899 -23.216 1.00 94.50 914 ARG A C 1
ATOM 7006 O O . ARG A 1 914 ? -3.841 14.289 -23.736 1.00 94.50 914 ARG A O 1
ATOM 7013 N N . ALA A 1 915 ? -1.916 14.311 -22.535 1.00 94.56 915 ALA A N 1
ATOM 7014 C CA . ALA A 1 915 ? -1.738 12.868 -22.382 1.00 94.56 915 ALA A CA 1
ATOM 7015 C C . ALA A 1 915 ? -0.962 12.544 -21.090 1.00 94.56 915 ALA A C 1
ATOM 7017 O O . ALA A 1 915 ? -0.266 13.420 -20.576 1.00 94.56 915 ALA A O 1
ATOM 7018 N N . PRO A 1 916 ? -1.056 11.309 -20.558 1.00 96.75 916 PRO A N 1
ATOM 7019 C CA . PRO A 1 916 ? -0.225 10.875 -19.442 1.00 96.75 916 PRO A CA 1
ATOM 7020 C C . PRO A 1 916 ? 1.238 10.687 -19.862 1.00 96.75 916 PRO A C 1
ATOM 7022 O O . PRO A 1 916 ? 1.523 10.208 -20.962 1.00 96.75 916 PRO A O 1
ATOM 7025 N N . TRP A 1 917 ? 2.148 11.023 -18.950 1.00 96.31 917 TRP A N 1
ATOM 7026 C CA . TRP A 1 917 ? 3.591 10.914 -19.131 1.00 96.31 917 TRP A CA 1
ATOM 7027 C C . TRP A 1 917 ? 4.169 9.720 -18.369 1.00 96.31 917 TRP A C 1
ATOM 7029 O O . TRP A 1 917 ? 3.862 9.501 -17.199 1.00 96.31 917 TRP A O 1
ATOM 7039 N N . ILE A 1 918 ? 5.044 8.968 -19.026 1.00 95.12 918 ILE A N 1
ATOM 7040 C CA . ILE A 1 918 ? 5.895 7.945 -18.424 1.00 95.12 918 ILE A CA 1
ATOM 7041 C C . ILE A 1 918 ? 7.326 8.438 -18.575 1.00 95.12 918 ILE A C 1
ATOM 7043 O O . ILE A 1 918 ? 7.890 8.420 -19.667 1.00 95.12 918 ILE A O 1
ATOM 7047 N N . THR A 1 919 ? 7.906 8.929 -17.487 1.00 90.62 919 THR A N 1
ATOM 7048 C CA . THR A 1 919 ? 9.254 9.499 -17.522 1.00 90.62 919 THR A CA 1
ATOM 7049 C C . THR A 1 919 ? 10.223 8.645 -16.736 1.00 90.62 919 THR A C 1
ATOM 7051 O O . THR A 1 919 ? 9.860 8.001 -15.746 1.00 90.62 919 THR A O 1
ATOM 7054 N N . VAL A 1 920 ? 11.475 8.639 -17.157 1.00 79.88 920 VAL A N 1
ATOM 7055 C CA . VAL A 1 920 ? 12.558 8.180 -16.305 1.00 79.88 920 VAL A CA 1
ATOM 7056 C C . VAL A 1 920 ? 13.450 9.362 -15.958 1.00 79.88 920 VAL A C 1
ATOM 7058 O O . VAL A 1 920 ? 13.667 10.248 -16.778 1.00 79.88 920 VAL A O 1
ATOM 7061 N N . CYS A 1 921 ? 13.892 9.397 -14.703 1.00 61.03 921 CYS A N 1
ATOM 7062 C CA . CYS A 1 921 ? 14.968 10.276 -14.280 1.00 61.03 921 CYS A CA 1
ATOM 7063 C C . CYS A 1 921 ? 16.237 9.637 -14.839 1.00 61.03 921 CYS A C 1
ATOM 7065 O O . CYS A 1 921 ? 16.703 8.629 -14.304 1.00 61.03 921 CYS A O 1
ATOM 7067 N N . SER A 1 922 ? 16.729 10.137 -15.968 1.00 46.12 922 SER A N 1
ATOM 7068 C CA . SER A 1 922 ? 18.154 10.017 -16.225 1.00 46.12 922 SER A CA 1
ATOM 7069 C C . SER A 1 922 ? 18.825 10.949 -15.238 1.00 46.12 922 SER A C 1
ATOM 7071 O O . SER A 1 922 ? 18.258 11.957 -14.842 1.00 46.12 922 SER A O 1
ATOM 7073 N N . SER A 1 923 ? 19.981 10.573 -14.726 1.00 32.25 923 SER A N 1
ATOM 7074 C CA . SER A 1 923 ? 20.844 11.605 -14.213 1.00 32.25 923 SER A CA 1
ATOM 7075 C C . SER A 1 923 ? 22.267 11.196 -14.511 1.00 32.25 923 SER A C 1
ATOM 7077 O O . SER A 1 923 ? 22.857 10.337 -13.898 1.00 32.25 923 SER A O 1
ATOM 7079 N N . ILE A 1 924 ? 22.790 11.891 -15.474 1.00 37.34 924 ILE A N 1
ATOM 7080 C CA . ILE A 1 924 ? 24.152 12.257 -15.762 1.00 37.34 924 ILE A CA 1
ATOM 7081 C C . ILE A 1 924 ? 24.979 11.343 -16.715 1.00 37.34 924 ILE A C 1
ATOM 7083 O O . ILE A 1 924 ? 25.441 10.321 -16.217 1.00 37.34 924 ILE A O 1
ATOM 7087 N N . THR A 1 925 ? 25.232 11.630 -18.025 1.00 28.83 925 THR A N 1
ATOM 7088 C CA . THR A 1 925 ? 26.148 12.678 -18.603 1.00 28.83 925 THR A CA 1
ATOM 7089 C C . THR A 1 925 ? 25.964 13.124 -20.080 1.00 28.83 925 THR A C 1
ATOM 7091 O O . THR A 1 925 ? 25.445 12.331 -20.848 1.00 28.83 925 THR A O 1
ATOM 7094 N N . SER A 1 926 ? 26.545 14.279 -20.481 1.00 27.83 926 SER A N 1
ATOM 7095 C CA . SER A 1 926 ? 26.911 14.803 -21.788 1.00 27.83 926 SER A CA 1
ATOM 7096 C C . SER A 1 926 ? 25.894 14.348 -22.777 1.00 27.83 926 SER A C 1
ATOM 7098 O O . SER A 1 926 ? 26.200 13.593 -23.698 1.00 27.83 926 SER A O 1
ATOM 7100 N N . GLN A 1 927 ? 24.718 14.935 -22.549 1.00 39.28 927 GLN A N 1
ATOM 7101 C CA . GLN A 1 927 ? 23.531 14.881 -23.370 1.00 39.28 927 GLN A CA 1
ATOM 7102 C C . GLN A 1 927 ? 22.380 13.955 -22.876 1.00 39.28 927 GLN A C 1
ATOM 7104 O O . GLN A 1 927 ? 21.339 14.005 -23.523 1.00 39.28 927 GLN A O 1
ATOM 7109 N N . ASP A 1 928 ? 22.446 13.224 -21.734 1.00 44.09 928 ASP A N 1
ATOM 7110 C CA . ASP A 1 928 ? 21.242 12.619 -21.053 1.00 44.09 928 ASP A CA 1
ATOM 7111 C C . ASP A 1 928 ? 21.322 12.344 -19.544 1.00 44.09 928 ASP A C 1
ATOM 7113 O O . ASP A 1 928 ? 21.489 11.229 -19.031 1.00 44.09 928 ASP A O 1
ATOM 7117 N N . ASP A 1 929 ? 21.213 13.401 -18.783 1.00 48.69 929 ASP A N 1
ATOM 7118 C CA . ASP A 1 929 ? 22.171 13.651 -17.763 1.00 48.69 929 ASP A CA 1
ATOM 7119 C C . ASP A 1 929 ? 21.678 14.572 -16.637 1.00 48.69 929 ASP A C 1
ATOM 7121 O O . ASP A 1 929 ? 21.816 14.375 -15.425 1.00 48.69 929 ASP A O 1
ATOM 7125 N N . HIS A 1 930 ? 21.124 15.674 -17.062 1.00 54.75 930 HIS A N 1
ATOM 7126 C CA . HIS A 1 930 ? 21.320 16.913 -16.376 1.00 54.75 930 HIS A CA 1
ATOM 7127 C C . HIS A 1 930 ? 20.227 17.168 -15.325 1.00 54.75 930 HIS A C 1
ATOM 7129 O O . HIS A 1 930 ? 20.178 18.238 -14.710 1.00 54.75 930 HIS A O 1
ATOM 7135 N N . GLU A 1 931 ? 19.381 16.172 -15.029 1.00 61.22 931 GLU A N 1
ATOM 7136 C CA . GLU A 1 931 ? 18.508 16.170 -13.857 1.00 61.22 931 GLU A CA 1
ATOM 7137 C C . GLU A 1 931 ? 19.282 16.280 -12.540 1.00 61.22 931 GLU A C 1
ATOM 7139 O O . GLU A 1 931 ? 18.689 16.709 -11.549 1.00 61.22 931 GLU A O 1
ATOM 7144 N N . VAL A 1 932 ? 20.582 15.934 -12.507 1.00 67.94 932 VAL A N 1
ATOM 7145 C CA . VAL A 1 932 ? 21.452 16.205 -11.350 1.00 67.94 932 VAL A CA 1
ATOM 7146 C C . VAL A 1 932 ? 22.738 16.998 -11.724 1.00 67.94 932 VAL A C 1
ATOM 7148 O O . VAL A 1 932 ? 22.897 18.089 -11.172 1.00 67.94 932 VAL A O 1
ATOM 7151 N N . ALA A 1 933 ? 23.662 16.536 -12.585 1.00 64.94 933 ALA A N 1
ATOM 7152 C CA . ALA A 1 933 ? 25.083 17.005 -12.705 1.00 64.94 933 ALA A CA 1
ATOM 7153 C C . ALA A 1 933 ? 26.070 16.265 -13.672 1.00 64.94 933 ALA A C 1
ATOM 7155 O O . ALA A 1 933 ? 26.644 15.337 -13.177 1.00 64.94 933 ALA A O 1
ATOM 7156 N N . ASP A 1 934 ? 26.454 16.654 -14.893 1.00 71.38 934 ASP A N 1
ATOM 7157 C CA . ASP A 1 934 ? 27.405 15.958 -15.849 1.00 71.38 934 ASP A CA 1
ATOM 7158 C C . ASP A 1 934 ? 28.425 14.850 -15.319 1.00 71.38 934 ASP A C 1
ATOM 7160 O O . ASP A 1 934 ? 29.114 15.060 -14.336 1.00 71.38 934 ASP A O 1
ATOM 7164 N N . ASN A 1 935 ? 28.506 13.656 -15.951 1.00 67.62 935 ASN A N 1
ATOM 7165 C CA . ASN A 1 935 ? 29.075 12.258 -15.773 1.00 67.62 935 ASN A CA 1
ATOM 7166 C C . ASN A 1 935 ? 28.890 11.412 -14.505 1.00 67.62 935 ASN A C 1
ATOM 7168 O O . ASN A 1 935 ? 29.870 10.889 -13.968 1.00 67.62 935 ASN A O 1
ATOM 7172 N N . ALA A 1 936 ? 27.665 11.103 -14.076 1.00 74.06 936 ALA A N 1
ATOM 7173 C CA . ALA A 1 936 ? 27.488 10.431 -12.817 1.00 74.06 936 ALA A CA 1
ATOM 7174 C C . ALA A 1 936 ? 27.647 8.948 -12.948 1.00 74.06 936 ALA A C 1
ATOM 7176 O O . ALA A 1 936 ? 27.127 8.254 -13.826 1.00 74.06 936 ALA A O 1
ATOM 7177 N N . TRP A 1 937 ? 28.285 8.478 -11.905 1.00 75.75 937 TRP A N 1
ATOM 7178 C CA . TRP A 1 937 ? 28.308 7.113 -11.479 1.00 75.75 937 TRP A CA 1
ATOM 7179 C C . TRP A 1 937 ? 28.043 7.113 -9.971 1.00 75.75 937 TRP A C 1
ATOM 7181 O O . TRP A 1 937 ? 27.842 8.155 -9.341 1.00 75.75 937 TRP A O 1
ATOM 7191 N N . LYS A 1 938 ? 28.008 5.934 -9.354 1.00 76.69 938 LYS A N 1
ATOM 7192 C CA . LYS A 1 938 ? 27.557 5.771 -7.962 1.00 76.69 938 LYS A CA 1
ATOM 7193 C C . LYS A 1 938 ? 28.237 6.676 -6.916 1.00 76.69 938 LYS A C 1
ATOM 7195 O O . LYS A 1 938 ? 27.642 6.864 -5.859 1.00 76.69 938 LYS A O 1
ATOM 7200 N N . ALA A 1 939 ? 29.433 7.217 -7.177 1.00 71.19 939 ALA A N 1
ATOM 7201 C CA . ALA A 1 939 ? 30.182 8.021 -6.206 1.00 71.19 939 ALA A CA 1
ATOM 7202 C C . ALA A 1 939 ? 30.762 9.353 -6.731 1.00 71.19 939 ALA A C 1
ATOM 7204 O O . ALA A 1 939 ? 31.539 9.969 -6.009 1.00 71.19 939 ALA A O 1
ATOM 7205 N N . GLY A 1 940 ? 30.415 9.815 -7.936 1.00 72.75 940 GLY A N 1
ATOM 7206 C CA . GLY A 1 940 ? 30.957 11.075 -8.460 1.00 72.75 940 GLY A CA 1
ATOM 7207 C C . GLY A 1 940 ? 30.468 11.408 -9.864 1.00 72.75 940 GLY A C 1
ATOM 7208 O O . GLY A 1 940 ? 29.613 10.695 -10.384 1.00 72.75 940 GLY A O 1
ATOM 7209 N N . THR A 1 941 ? 31.027 12.478 -10.438 1.00 72.75 941 THR A N 1
ATOM 7210 C CA . THR A 1 941 ? 30.578 13.145 -11.674 1.00 72.75 941 THR A CA 1
ATOM 7211 C C . THR A 1 941 ? 31.705 13.905 -12.413 1.00 72.75 941 THR A C 1
ATOM 7213 O O . THR A 1 941 ? 32.715 14.182 -11.765 1.00 72.75 941 THR A O 1
ATOM 7216 N N . THR A 1 942 ? 31.579 14.256 -13.711 1.00 70.50 942 THR A N 1
ATOM 7217 C CA . THR A 1 942 ? 32.567 15.044 -14.510 1.00 70.50 942 THR A CA 1
ATOM 7218 C C . THR A 1 942 ? 33.014 16.297 -13.768 1.00 70.50 942 THR A C 1
ATOM 7220 O O . THR A 1 942 ? 34.207 16.536 -13.590 1.00 70.50 942 THR A O 1
ATOM 7223 N N . ASP A 1 943 ? 32.044 17.079 -13.294 1.00 62.62 943 ASP A N 1
ATOM 7224 C CA . ASP A 1 943 ? 32.271 18.378 -12.657 1.00 62.62 943 ASP A CA 1
ATOM 7225 C C . ASP A 1 943 ? 32.463 18.262 -11.133 1.00 62.62 943 ASP A C 1
ATOM 7227 O O . ASP A 1 943 ? 32.342 19.234 -10.384 1.00 62.62 943 ASP A O 1
ATOM 7231 N N . SER A 1 944 ? 32.768 17.065 -10.629 1.00 61.47 944 SER A N 1
ATOM 7232 C CA . SER A 1 944 ? 33.160 16.854 -9.234 1.00 61.47 944 SER A CA 1
ATOM 7233 C C . SER A 1 944 ? 34.575 16.301 -9.166 1.00 61.47 944 SER A C 1
ATOM 7235 O O . SER A 1 944 ? 34.921 15.376 -9.893 1.00 61.47 944 SER A O 1
ATOM 7237 N N . ASN A 1 945 ? 35.388 16.801 -8.236 1.00 56.97 945 ASN A N 1
ATOM 7238 C CA . ASN A 1 945 ? 36.674 16.178 -7.917 1.00 56.97 945 ASN A CA 1
ATOM 7239 C C . ASN A 1 945 ? 36.497 15.061 -6.867 1.00 56.97 945 ASN A C 1
ATOM 7241 O O . ASN A 1 945 ? 37.328 14.885 -5.971 1.00 56.97 945 ASN A O 1
ATOM 7245 N N . ASP A 1 946 ? 35.361 14.364 -6.926 1.00 58.22 946 ASP A N 1
ATOM 7246 C CA . ASP A 1 946 ? 34.977 13.358 -5.948 1.00 58.22 946 ASP A CA 1
ATOM 7247 C C . ASP A 1 946 ? 35.717 12.049 -6.246 1.00 58.22 946 ASP A C 1
ATOM 7249 O O . ASP A 1 946 ? 35.756 11.551 -7.372 1.00 58.22 946 ASP A O 1
ATOM 7253 N N . THR A 1 947 ? 36.348 11.491 -5.213 1.00 55.66 947 THR A N 1
ATOM 7254 C CA . THR A 1 947 ? 37.056 10.209 -5.303 1.00 55.66 947 THR A CA 1
ATOM 7255 C C . THR A 1 947 ? 36.250 9.124 -4.599 1.00 55.66 947 THR A C 1
ATOM 7257 O O . THR A 1 947 ? 35.408 9.413 -3.751 1.00 55.66 947 THR A O 1
ATOM 7260 N N . VAL A 1 948 ? 36.582 7.850 -4.843 1.00 52.31 948 VAL A N 1
ATOM 7261 C CA . VAL A 1 948 ? 36.026 6.702 -4.091 1.00 52.31 948 VAL A CA 1
ATOM 7262 C C . VAL A 1 948 ? 36.194 6.871 -2.560 1.00 52.31 948 VAL A C 1
ATOM 7264 O O . VAL A 1 948 ? 35.486 6.227 -1.792 1.00 52.31 948 VAL A O 1
ATOM 7267 N N . ALA A 1 949 ? 37.116 7.736 -2.109 1.00 43.19 949 ALA A N 1
ATOM 7268 C CA . ALA A 1 949 ? 37.447 7.986 -0.707 1.00 43.19 949 ALA A CA 1
ATOM 7269 C C . ALA A 1 949 ? 36.765 9.224 -0.072 1.00 43.19 949 ALA A C 1
ATOM 7271 O O . ALA A 1 949 ? 36.956 9.445 1.124 1.00 43.19 949 ALA A O 1
ATOM 7272 N N . GLY A 1 950 ? 35.982 10.021 -0.814 1.00 50.56 950 GLY A N 1
ATOM 7273 C CA . GLY A 1 950 ? 35.239 11.169 -0.265 1.00 50.56 950 GLY A CA 1
ATOM 7274 C C . GLY A 1 950 ? 35.110 12.370 -1.209 1.00 50.56 950 GLY A C 1
ATOM 7275 O O . GLY A 1 950 ? 35.760 12.416 -2.259 1.00 50.56 950 GLY A O 1
ATOM 7276 N N . CYS A 1 951 ? 34.270 13.340 -0.809 1.00 58.12 951 CYS A N 1
ATOM 7277 C CA . CYS A 1 951 ? 33.972 14.530 -1.607 1.00 58.12 951 CYS A CA 1
ATOM 7278 C C . CYS A 1 951 ? 35.024 15.641 -1.473 1.00 58.12 951 CYS A C 1
ATOM 7280 O O . CYS A 1 951 ? 35.468 15.966 -0.370 1.00 58.12 951 CYS A O 1
ATOM 7282 N N . THR A 1 952 ? 35.388 16.256 -2.601 1.00 52.34 952 THR A N 1
ATOM 7283 C CA . THR A 1 952 ? 36.215 17.474 -2.661 1.00 52.34 952 THR A CA 1
ATOM 7284 C C . THR A 1 952 ? 35.519 18.497 -3.555 1.00 52.34 952 THR A C 1
ATOM 7286 O O . THR A 1 952 ? 34.971 18.136 -4.586 1.00 52.34 952 THR A O 1
ATOM 7289 N N . PHE A 1 953 ? 35.541 19.770 -3.143 1.00 48.34 953 PHE A N 1
ATOM 7290 C CA . PHE A 1 953 ? 34.907 20.941 -3.773 1.00 48.34 953 PHE A CA 1
ATOM 7291 C C . PHE A 1 953 ? 34.420 20.755 -5.233 1.00 48.34 953 PHE A C 1
ATOM 7293 O O . PHE A 1 953 ? 35.226 20.753 -6.162 1.00 48.34 953 PHE A O 1
ATOM 7300 N N . SER A 1 954 ? 33.097 20.663 -5.429 1.00 54.47 954 SER A N 1
ATOM 7301 C CA . SER A 1 954 ? 32.434 20.812 -6.738 1.00 54.47 954 SER A CA 1
ATOM 7302 C C . SER A 1 954 ? 32.183 22.306 -7.035 1.00 54.47 954 SER A C 1
ATOM 7304 O O . SER A 1 954 ? 31.898 23.052 -6.092 1.00 54.47 954 SER A O 1
ATOM 7306 N N . PRO A 1 955 ? 32.212 22.769 -8.306 1.00 54.16 955 PRO A N 1
ATOM 7307 C CA . PRO A 1 955 ? 31.823 24.130 -8.713 1.00 54.16 955 PRO A CA 1
ATOM 7308 C C . PRO A 1 955 ? 30.427 24.550 -8.225 1.00 54.16 955 PRO A C 1
ATOM 7310 O O . PRO A 1 955 ? 30.168 25.730 -7.987 1.00 54.16 955 PRO A O 1
ATOM 7313 N N . SER A 1 956 ? 29.555 23.568 -7.985 1.00 58.38 956 SER A N 1
ATOM 7314 C CA . SER A 1 956 ? 28.218 23.730 -7.408 1.00 58.38 956 SER A CA 1
ATOM 7315 C C . SER A 1 956 ? 28.201 24.106 -5.910 1.00 58.38 956 SER A C 1
ATOM 7317 O O . SER A 1 956 ? 27.167 24.546 -5.392 1.00 58.38 956 SER A O 1
ATOM 7319 N N . GLY A 1 957 ? 29.332 23.975 -5.205 1.00 60.84 957 GLY A N 1
ATOM 7320 C CA . GLY A 1 957 ? 29.507 24.354 -3.799 1.00 60.84 957 GLY A CA 1
ATOM 7321 C C . GLY A 1 957 ? 29.014 23.333 -2.759 1.00 60.84 957 GLY A C 1
ATOM 7322 O O . GLY A 1 957 ? 28.926 23.689 -1.585 1.00 60.84 957 GLY A O 1
ATOM 7323 N N . GLY A 1 958 ? 28.693 22.093 -3.155 1.00 67.56 958 GLY A N 1
ATOM 7324 C CA . GLY A 1 958 ? 28.250 21.007 -2.261 1.00 67.56 958 GLY A CA 1
ATOM 7325 C C . GLY A 1 958 ? 28.808 19.628 -2.647 1.00 67.56 958 GLY A C 1
ATOM 7326 O O . GLY A 1 958 ? 29.397 19.482 -3.716 1.00 67.56 958 GLY A O 1
ATOM 7327 N N . CYS A 1 959 ? 28.642 18.622 -1.779 1.00 73.56 959 CYS A N 1
ATOM 7328 C CA . CYS A 1 959 ? 29.032 17.236 -2.081 1.00 73.56 959 CYS A CA 1
ATOM 7329 C C . CYS A 1 959 ? 28.031 16.588 -3.055 1.00 73.56 959 CYS A C 1
ATOM 7331 O O . CYS A 1 959 ? 26.821 16.812 -2.945 1.00 73.56 959 CYS A O 1
ATOM 7333 N N . PHE A 1 960 ? 28.517 15.758 -3.987 1.00 75.75 960 PHE A N 1
ATOM 7334 C CA . PHE A 1 960 ? 27.674 15.132 -5.012 1.00 75.75 960 PHE A CA 1
ATOM 7335 C C . PHE A 1 960 ? 26.535 14.287 -4.425 1.00 75.75 960 PHE A C 1
ATOM 7337 O O . PHE A 1 960 ? 25.417 14.332 -4.932 1.00 75.75 960 PHE A O 1
ATOM 7344 N N . THR A 1 961 ? 26.775 13.578 -3.318 1.00 75.62 961 THR A N 1
ATOM 7345 C CA . THR A 1 961 ? 25.739 12.780 -2.643 1.00 75.62 961 THR A CA 1
ATOM 7346 C C . THR A 1 961 ? 24.537 13.633 -2.228 1.00 75.62 961 THR A C 1
ATOM 7348 O O . THR A 1 961 ? 23.403 13.268 -2.521 1.00 75.62 961 THR A O 1
ATOM 7351 N N . ASP A 1 962 ? 24.764 14.804 -1.627 1.00 75.94 962 ASP A N 1
ATOM 7352 C CA . ASP A 1 962 ? 23.680 15.707 -1.213 1.00 75.94 962 ASP A CA 1
ATOM 7353 C C . ASP A 1 962 ? 22.964 16.315 -2.425 1.00 75.94 962 ASP A C 1
ATOM 7355 O O . ASP A 1 962 ? 21.735 16.421 -2.445 1.00 75.94 962 ASP A O 1
ATOM 7359 N N . ARG A 1 963 ? 23.729 16.670 -3.465 1.00 79.56 963 ARG A N 1
ATOM 7360 C CA . ARG A 1 963 ? 23.206 17.179 -4.741 1.00 79.56 963 ARG A CA 1
ATOM 7361 C C . ARG A 1 963 ? 22.292 16.156 -5.423 1.00 79.56 963 ARG A C 1
ATOM 7363 O O . ARG A 1 963 ? 21.202 16.507 -5.869 1.00 79.56 963 ARG A O 1
ATOM 7370 N N . LYS A 1 964 ? 22.695 14.886 -5.438 1.00 79.31 964 LYS A N 1
ATOM 7371 C CA . LYS A 1 964 ? 21.920 13.759 -5.966 1.00 79.31 964 LYS A CA 1
ATOM 7372 C C . LYS A 1 964 ? 20.599 13.568 -5.229 1.00 79.31 964 LYS A C 1
ATOM 7374 O O . LYS A 1 964 ? 19.554 13.477 -5.871 1.00 79.31 964 LYS A O 1
ATOM 7379 N N . LEU A 1 965 ? 20.620 13.565 -3.895 1.00 79.56 965 LEU A N 1
ATOM 7380 C CA . LEU A 1 965 ? 19.398 13.462 -3.088 1.00 79.56 965 LEU A CA 1
ATOM 7381 C C . LEU A 1 965 ? 18.463 14.657 -3.337 1.00 79.56 965 LEU A C 1
ATOM 7383 O O . LEU A 1 965 ? 17.255 14.478 -3.504 1.00 79.56 965 LEU A O 1
ATOM 7387 N N . ALA A 1 966 ? 19.016 15.871 -3.435 1.00 81.56 966 ALA A N 1
ATOM 7388 C CA . ALA A 1 966 ? 18.256 17.076 -3.747 1.00 81.56 966 ALA A CA 1
ATOM 7389 C C . ALA A 1 966 ? 17.584 17.013 -5.131 1.00 81.56 966 ALA A C 1
ATOM 7391 O O . ALA A 1 966 ? 16.395 17.321 -5.240 1.00 81.56 966 ALA A O 1
ATOM 7392 N N . GLY A 1 967 ? 18.312 16.595 -6.169 1.00 81.44 967 GLY A N 1
ATOM 7393 C CA . GLY A 1 967 ? 17.784 16.491 -7.530 1.00 81.44 967 GLY A CA 1
ATOM 7394 C C . GLY A 1 967 ? 16.698 15.423 -7.662 1.00 81.44 967 GLY A C 1
ATOM 7395 O O . GLY A 1 967 ? 15.602 15.719 -8.138 1.00 81.44 967 GLY A O 1
ATOM 7396 N N . VAL A 1 968 ? 16.933 14.213 -7.134 1.00 83.69 968 VAL A N 1
ATOM 7397 C CA . VAL A 1 968 ? 15.937 13.122 -7.154 1.00 83.69 968 VAL A CA 1
ATOM 7398 C C . VAL A 1 968 ? 14.675 13.510 -6.379 1.00 83.69 968 VAL A C 1
ATOM 7400 O O . VAL A 1 968 ? 13.559 13.259 -6.843 1.00 83.69 968 VAL A O 1
ATOM 7403 N N . ARG A 1 969 ? 14.819 14.182 -5.228 1.00 85.12 969 ARG A N 1
ATOM 7404 C CA . ARG A 1 969 ? 13.674 14.692 -4.465 1.00 85.12 969 ARG A CA 1
ATOM 7405 C C . ARG A 1 969 ? 12.876 15.723 -5.263 1.00 85.12 969 ARG A C 1
ATOM 7407 O O . ARG A 1 969 ? 11.658 15.583 -5.362 1.00 85.12 969 ARG A O 1
ATOM 7414 N N . ALA A 1 970 ? 13.532 16.732 -5.839 1.00 87.12 970 ALA A N 1
ATOM 7415 C CA . ALA A 1 970 ? 12.849 17.747 -6.643 1.00 87.12 970 ALA A CA 1
ATOM 7416 C C . ALA A 1 970 ? 12.133 17.124 -7.850 1.00 87.12 970 ALA A C 1
ATOM 7418 O O . ALA A 1 970 ? 10.988 17.477 -8.131 1.00 87.12 970 ALA A O 1
ATOM 7419 N N . TYR A 1 971 ? 12.766 16.158 -8.522 1.00 87.56 971 TYR A N 1
ATOM 7420 C CA . TYR A 1 971 ? 12.163 15.435 -9.639 1.00 87.56 971 TYR A CA 1
ATOM 7421 C C . TYR A 1 971 ? 10.905 14.673 -9.198 1.00 87.56 971 TYR A C 1
ATOM 7423 O O . TYR A 1 971 ? 9.866 14.764 -9.849 1.00 87.56 971 TYR A O 1
ATOM 7431 N N . HIS A 1 972 ? 10.942 13.989 -8.049 1.00 87.50 972 HIS A N 1
ATOM 7432 C CA . HIS A 1 972 ? 9.768 13.307 -7.499 1.00 87.50 972 HIS A CA 1
ATOM 7433 C C . HIS A 1 972 ? 8.630 14.276 -7.126 1.00 87.50 972 HIS A C 1
ATOM 7435 O O . HIS A 1 972 ? 7.458 13.932 -7.293 1.00 87.50 972 HIS A O 1
ATOM 7441 N N . GLU A 1 973 ? 8.946 15.474 -6.630 1.00 89.19 973 GLU A N 1
ATOM 7442 C CA . GLU A 1 973 ? 7.958 16.514 -6.302 1.00 89.19 973 GLU A CA 1
ATOM 7443 C C . GLU A 1 973 ? 7.298 17.107 -7.560 1.00 89.19 973 GLU A C 1
ATOM 7445 O O . GLU A 1 973 ? 6.091 17.351 -7.569 1.00 89.19 973 GLU A O 1
ATOM 7450 N N . TRP A 1 974 ? 8.068 17.316 -8.631 1.00 91.75 974 TRP A N 1
ATOM 7451 C CA . TRP A 1 974 ? 7.638 18.046 -9.832 1.00 91.75 974 TRP A CA 1
ATOM 7452 C C . TRP A 1 974 ? 7.131 17.179 -10.987 1.00 91.75 974 TRP A C 1
ATOM 7454 O O . TRP A 1 974 ? 6.455 17.696 -11.878 1.00 91.75 974 TRP A O 1
ATOM 7464 N N . MET A 1 975 ? 7.442 15.883 -10.993 1.00 90.88 975 MET A N 1
ATOM 7465 C CA . MET A 1 975 ? 7.050 14.972 -12.067 1.00 90.88 975 MET A CA 1
ATOM 7466 C C . MET A 1 975 ? 5.879 14.075 -11.644 1.00 90.88 975 MET A C 1
ATOM 7468 O O . MET A 1 975 ? 5.818 13.630 -10.491 1.00 90.88 975 MET A O 1
ATOM 7472 N N . PRO A 1 976 ? 4.944 13.750 -12.560 1.00 93.19 976 PRO A N 1
ATOM 7473 C CA . PRO A 1 976 ? 3.786 12.907 -12.267 1.00 93.19 976 PRO A CA 1
ATOM 7474 C C . PRO A 1 976 ? 4.154 11.408 -12.224 1.00 93.19 976 PRO A C 1
ATOM 7476 O O . PRO A 1 976 ? 3.497 10.580 -12.849 1.00 93.19 976 PRO A O 1
ATOM 7479 N N . ILE A 1 977 ? 5.213 11.063 -11.488 1.00 90.06 977 ILE A N 1
ATOM 7480 C CA . ILE A 1 977 ? 5.726 9.697 -11.333 1.00 90.06 977 ILE A CA 1
ATOM 7481 C C . ILE A 1 977 ? 5.314 9.082 -9.997 1.00 90.06 977 ILE A C 1
ATOM 7483 O O . ILE A 1 977 ? 5.130 9.781 -8.988 1.00 90.06 977 ILE A O 1
ATOM 7487 N N . ARG A 1 978 ? 5.211 7.754 -9.988 1.00 87.44 978 ARG A N 1
ATOM 7488 C CA . ARG A 1 978 ? 4.974 6.950 -8.789 1.00 87.44 978 ARG A CA 1
ATOM 7489 C C . ARG A 1 978 ? 6.265 6.709 -8.026 1.00 87.44 978 ARG A C 1
ATOM 7491 O O . ARG A 1 978 ? 7.328 6.520 -8.610 1.00 87.44 978 ARG A O 1
ATOM 7498 N N . GLN A 1 979 ? 6.125 6.617 -6.713 1.00 81.75 979 GLN A N 1
ATOM 7499 C CA . GLN A 1 979 ? 7.138 6.003 -5.873 1.00 81.75 979 GLN A CA 1
ATOM 7500 C C . GLN A 1 979 ? 7.032 4.481 -6.019 1.00 81.75 979 GLN A C 1
ATOM 7502 O O . GLN A 1 979 ? 5.953 3.918 -5.830 1.00 81.75 979 GLN A O 1
ATOM 7507 N N . VAL A 1 980 ? 8.127 3.822 -6.403 1.00 81.25 980 VAL A N 1
ATOM 7508 C CA . VAL A 1 980 ? 8.132 2.371 -6.662 1.00 81.25 980 VAL A CA 1
ATOM 7509 C C . VAL A 1 980 ? 8.279 1.576 -5.367 1.00 81.25 980 VAL A C 1
ATOM 7511 O O . VAL A 1 980 ? 7.578 0.587 -5.165 1.00 81.25 980 VAL A O 1
ATOM 7514 N N . ASP A 1 981 ? 9.180 2.011 -4.491 1.00 77.50 981 ASP A N 1
ATOM 7515 C CA . ASP A 1 981 ? 9.396 1.432 -3.169 1.00 77.50 981 ASP A CA 1
ATOM 7516 C C . ASP A 1 981 ? 9.709 2.567 -2.191 1.00 77.50 981 ASP A C 1
ATOM 7518 O O . ASP A 1 981 ? 10.561 3.411 -2.461 1.00 77.50 981 ASP A O 1
ATOM 7522 N N . ALA A 1 982 ? 9.009 2.604 -1.059 1.00 69.88 982 ALA A N 1
ATOM 7523 C CA . ALA A 1 982 ? 9.241 3.616 -0.037 1.00 69.88 982 ALA A CA 1
ATOM 7524 C C . ALA A 1 982 ? 10.588 3.448 0.683 1.00 69.88 982 ALA A C 1
ATOM 7526 O O . ALA A 1 982 ? 11.069 4.397 1.291 1.00 69.88 982 ALA A O 1
ATOM 7527 N N . LYS A 1 983 ? 11.193 2.254 0.616 1.00 72.94 983 LYS A N 1
ATOM 7528 C CA . LYS A 1 983 ? 12.461 1.925 1.283 1.00 72.94 983 LYS A CA 1
ATOM 7529 C C . LYS A 1 983 ? 13.683 2.071 0.382 1.00 72.94 983 LYS A C 1
ATOM 7531 O O . LYS A 1 983 ? 14.796 2.137 0.897 1.00 72.94 983 LYS A O 1
ATOM 7536 N N . ASP A 1 984 ? 13.496 2.083 -0.936 1.00 77.06 984 ASP A N 1
ATOM 7537 C CA . ASP A 1 984 ? 14.587 2.224 -1.900 1.00 77.06 984 ASP A CA 1
ATOM 7538 C C . ASP A 1 984 ? 14.564 3.630 -2.505 1.00 77.06 984 ASP A C 1
ATOM 7540 O O . ASP A 1 984 ? 13.804 3.927 -3.429 1.00 77.06 984 ASP A O 1
ATOM 7544 N N . GLN A 1 985 ? 15.397 4.507 -1.942 1.00 74.31 985 GLN A N 1
ATOM 7545 C CA . GLN A 1 985 ? 15.271 5.945 -2.144 1.00 74.31 985 GLN A CA 1
ATOM 7546 C C . GLN A 1 985 ? 15.525 6.410 -3.586 1.00 74.31 985 GLN A C 1
ATOM 7548 O O . GLN A 1 985 ? 15.022 7.451 -4.008 1.00 74.31 985 GLN A O 1
ATOM 7553 N N . LEU A 1 986 ? 16.316 5.639 -4.334 1.00 78.69 986 LEU A N 1
ATOM 7554 C CA . LEU A 1 986 ? 16.750 5.964 -5.693 1.00 78.69 986 LEU A CA 1
ATOM 7555 C C . LEU A 1 986 ? 16.007 5.140 -6.753 1.00 78.69 986 LEU A C 1
ATOM 7557 O O . LEU A 1 986 ? 16.272 5.282 -7.945 1.00 78.69 986 LEU A O 1
ATOM 7561 N N . ARG A 1 987 ? 15.076 4.266 -6.350 1.00 84.44 987 ARG A N 1
ATOM 7562 C CA . ARG A 1 987 ? 14.412 3.355 -7.279 1.00 84.44 987 ARG A CA 1
ATOM 7563 C C . ARG A 1 987 ? 13.352 4.042 -8.132 1.00 84.44 987 ARG A C 1
ATOM 7565 O O . ARG A 1 987 ? 12.281 4.399 -7.643 1.00 84.44 987 ARG A O 1
ATOM 7572 N N . ILE A 1 988 ? 13.602 4.088 -9.442 1.00 85.31 988 ILE A N 1
ATOM 7573 C CA . ILE A 1 988 ? 12.662 4.630 -10.438 1.00 85.31 988 ILE A CA 1
ATOM 7574 C C . ILE A 1 988 ? 12.285 3.655 -11.567 1.00 85.31 988 ILE A C 1
ATOM 7576 O O . ILE A 1 988 ? 11.242 3.833 -12.208 1.00 85.31 988 ILE A O 1
ATOM 7580 N N . TRP A 1 989 ? 13.083 2.611 -11.816 1.00 89.69 989 TRP A N 1
ATOM 7581 C CA . TRP A 1 989 ? 12.797 1.639 -12.878 1.00 89.69 989 TRP A CA 1
ATOM 7582 C C . TRP A 1 989 ? 11.550 0.806 -12.555 1.00 89.69 989 TRP A C 1
ATOM 7584 O O . TRP A 1 989 ? 11.318 0.375 -11.417 1.00 89.69 989 TRP A O 1
ATOM 7594 N N . ARG A 1 990 ? 10.718 0.600 -13.579 1.00 93.25 990 ARG A N 1
ATOM 7595 C CA . ARG A 1 990 ? 9.373 0.015 -13.463 1.00 93.25 990 ARG A CA 1
ATOM 7596 C C . ARG A 1 990 ? 8.882 -0.523 -14.806 1.00 93.25 990 ARG A C 1
ATOM 7598 O O . ARG A 1 990 ? 9.418 -0.168 -15.851 1.00 93.25 990 ARG A O 1
ATOM 7605 N N . ASN A 1 991 ? 7.875 -1.394 -14.775 1.00 95.69 991 ASN A N 1
ATOM 7606 C CA . ASN A 1 991 ? 7.320 -2.038 -15.966 1.00 95.69 991 ASN A CA 1
ATOM 7607 C C . ASN A 1 991 ? 5.812 -1.776 -16.083 1.00 95.69 991 ASN A C 1
ATOM 7609 O O . ASN A 1 991 ? 5.081 -1.938 -15.105 1.00 95.69 991 ASN A O 1
ATOM 7613 N N . PHE A 1 992 ? 5.353 -1.425 -17.283 1.00 96.19 992 PHE A N 1
ATOM 7614 C CA . PHE A 1 992 ? 3.947 -1.194 -17.606 1.00 96.19 992 PHE A CA 1
ATOM 7615 C C . PHE A 1 992 ? 3.443 -2.298 -18.533 1.00 96.19 992 PHE A C 1
ATOM 7617 O O . PHE A 1 992 ? 3.862 -2.392 -19.686 1.00 96.19 992 PHE A O 1
ATOM 7624 N N . GLN A 1 993 ? 2.527 -3.125 -18.025 1.00 96.56 993 GLN A N 1
ATOM 7625 C CA . GLN A 1 993 ? 1.953 -4.242 -18.772 1.00 96.56 993 GLN A CA 1
ATOM 7626 C C . GLN A 1 993 ? 0.670 -3.825 -19.489 1.00 96.56 993 GLN A C 1
ATOM 7628 O O . GLN A 1 993 ? -0.385 -3.725 -18.862 1.00 96.56 993 GLN A O 1
ATOM 7633 N N . ILE A 1 994 ? 0.738 -3.610 -20.803 1.00 97.00 994 ILE A N 1
ATOM 7634 C CA . ILE A 1 994 ? -0.374 -3.057 -21.585 1.00 97.00 994 ILE A CA 1
ATOM 7635 C C . ILE A 1 994 ? -1.066 -4.181 -22.352 1.00 97.00 994 ILE A C 1
ATOM 7637 O O . ILE A 1 994 ? -0.797 -4.454 -23.527 1.00 97.00 994 ILE A O 1
ATOM 7641 N N . GLY A 1 995 ? -1.966 -4.875 -21.650 1.00 95.38 995 GLY A N 1
ATOM 7642 C CA . GLY A 1 995 ? -2.578 -6.099 -22.163 1.00 95.38 995 GLY A CA 1
ATOM 7643 C C . GLY A 1 995 ? -1.541 -7.141 -22.576 1.00 95.38 995 GLY A C 1
ATOM 7644 O O . GLY A 1 995 ? -0.444 -7.219 -22.025 1.00 95.38 995 GLY A O 1
ATOM 7645 N N . LYS A 1 996 ? -1.894 -7.952 -23.571 1.00 96.25 996 LYS A N 1
ATOM 7646 C CA . LYS A 1 996 ? -0.976 -8.857 -24.275 1.00 96.25 996 LYS A CA 1
ATOM 7647 C C . LYS A 1 996 ? -0.294 -8.180 -25.472 1.00 96.25 996 LYS A C 1
ATOM 7649 O O . LYS A 1 996 ? 0.424 -8.848 -26.208 1.00 96.25 996 LYS A O 1
ATOM 7654 N N . LEU A 1 997 ? -0.528 -6.882 -25.696 1.00 97.62 997 LEU A N 1
ATOM 7655 C CA . LEU A 1 997 ? 0.057 -6.161 -26.825 1.00 97.62 997 LEU A CA 1
ATOM 7656 C C . LEU A 1 997 ? 1.541 -5.887 -26.582 1.00 97.62 997 LEU A C 1
ATOM 7658 O O . LEU A 1 997 ? 2.367 -6.304 -27.389 1.00 97.62 997 LEU A O 1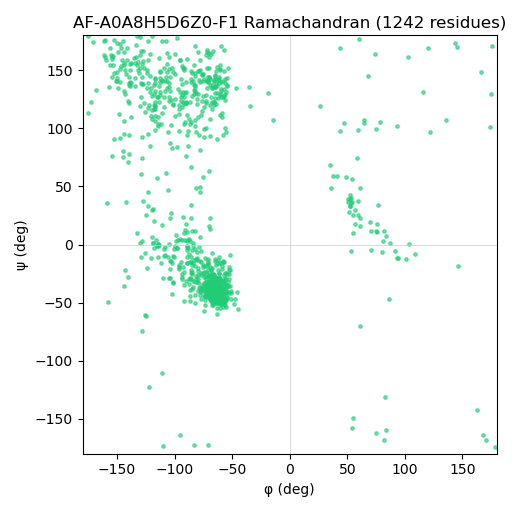
ATOM 7662 N N . LEU A 1 998 ? 1.878 -5.205 -25.485 1.00 96.88 998 LEU A N 1
ATOM 7663 C CA . LEU A 1 998 ? 3.264 -4.853 -25.192 1.00 96.88 998 LEU A CA 1
ATOM 7664 C C . LEU A 1 998 ? 3.544 -4.684 -23.699 1.00 96.88 998 LEU A C 1
ATOM 7666 O O . LEU A 1 998 ? 2.652 -4.318 -22.931 1.00 96.88 998 LEU A O 1
ATOM 7670 N N . ASP A 1 999 ? 4.807 -4.884 -23.337 1.00 97.56 999 ASP A N 1
ATOM 7671 C CA . ASP A 1 999 ? 5.379 -4.439 -22.067 1.00 97.56 999 ASP A CA 1
ATOM 7672 C C . ASP A 1 999 ? 6.345 -3.291 -22.295 1.00 97.56 999 ASP A C 1
ATOM 7674 O O . ASP A 1 999 ? 7.255 -3.418 -23.111 1.00 97.56 999 ASP A O 1
ATOM 7678 N N . LEU A 1 1000 ? 6.140 -2.186 -21.574 1.00 97.44 1000 LEU A N 1
ATOM 7679 C CA . LEU A 1 1000 ? 7.055 -1.049 -21.554 1.00 97.44 1000 LEU A CA 1
ATOM 7680 C C . LEU A 1 1000 ? 7.867 -1.091 -20.258 1.00 97.44 1000 LEU A C 1
ATOM 7682 O O . LEU A 1 1000 ? 7.373 -0.733 -19.188 1.00 97.44 1000 LEU A O 1
ATOM 7686 N N . THR A 1 1001 ? 9.116 -1.533 -20.358 1.00 96.94 1001 THR A N 1
ATOM 7687 C CA . THR A 1 1001 ? 10.065 -1.597 -19.244 1.00 96.94 1001 THR A CA 1
ATOM 7688 C C . THR A 1 1001 ? 10.951 -0.356 -19.250 1.00 96.94 1001 THR A C 1
ATOM 7690 O O . THR A 1 1001 ? 11.760 -0.186 -20.153 1.00 96.94 1001 THR A O 1
ATOM 7693 N N . MET A 1 1002 ? 10.811 0.506 -18.243 1.00 94.75 1002 MET A N 1
ATOM 7694 C CA . MET A 1 1002 ? 11.622 1.717 -18.079 1.00 94.75 1002 MET A CA 1
ATOM 7695 C C . MET A 1 1002 ? 12.815 1.427 -17.162 1.00 94.75 1002 MET A C 1
ATOM 7697 O O . MET A 1 1002 ? 12.605 0.988 -16.027 1.00 94.75 1002 MET A O 1
ATOM 7701 N N . LEU A 1 1003 ? 14.039 1.677 -17.633 1.00 93.19 1003 LEU A N 1
ATOM 7702 C CA . LEU A 1 1003 ? 15.296 1.426 -16.916 1.00 93.19 1003 LEU A CA 1
ATOM 7703 C C . LEU A 1 1003 ? 15.939 2.722 -16.415 1.00 93.19 1003 LEU A C 1
ATOM 7705 O O . LEU A 1 1003 ? 15.859 3.751 -17.071 1.00 93.19 1003 LEU A O 1
ATOM 7709 N N . ASP A 1 1004 ? 16.633 2.645 -15.283 1.00 89.94 1004 ASP A N 1
ATOM 7710 C CA . ASP A 1 1004 ? 17.614 3.640 -14.838 1.00 89.94 1004 ASP A CA 1
ATOM 7711 C C . ASP A 1 1004 ? 19.028 3.141 -15.165 1.00 89.94 1004 ASP A C 1
ATOM 7713 O O . ASP A 1 1004 ? 19.487 2.155 -14.591 1.00 89.94 1004 ASP A O 1
ATOM 7717 N N . THR A 1 1005 ? 19.715 3.765 -16.115 1.00 88.69 1005 THR A N 1
ATOM 7718 C CA . THR A 1 1005 ? 21.101 3.408 -16.456 1.00 88.69 1005 THR A CA 1
ATOM 7719 C C . THR A 1 1005 ? 22.131 4.318 -15.805 1.00 88.69 1005 THR A C 1
ATOM 7721 O O . THR A 1 1005 ? 23.311 4.219 -16.138 1.00 88.69 1005 THR A O 1
ATOM 7724 N N . ARG A 1 1006 ? 21.717 5.203 -14.891 1.00 80.81 1006 ARG A N 1
ATOM 7725 C CA . ARG A 1 1006 ? 22.586 6.251 -14.370 1.00 80.81 1006 ARG A CA 1
ATOM 7726 C C . ARG A 1 1006 ? 22.702 6.265 -12.848 1.00 80.81 1006 ARG A C 1
ATOM 7728 O O . ARG A 1 1006 ? 23.794 6.086 -12.311 1.00 80.81 1006 ARG A O 1
ATOM 7735 N N . GLN A 1 1007 ? 21.601 6.474 -12.130 1.00 73.94 1007 GLN A N 1
ATOM 7736 C CA . GLN A 1 1007 ? 21.676 6.906 -10.734 1.00 73.94 1007 GLN A CA 1
ATOM 7737 C C . GLN A 1 1007 ? 21.726 5.780 -9.729 1.00 73.94 1007 GLN A C 1
ATOM 7739 O O . GLN A 1 1007 ? 22.349 5.940 -8.678 1.00 73.94 1007 GLN A O 1
ATOM 7744 N N . TYR A 1 1008 ? 21.102 4.648 -10.017 1.00 80.56 1008 TYR A N 1
ATOM 7745 C CA . TYR A 1 1008 ? 20.983 3.628 -8.995 1.00 80.56 1008 TYR A CA 1
ATOM 7746 C C . TYR A 1 1008 ? 22.332 3.063 -8.536 1.00 80.56 1008 TYR A C 1
ATOM 7748 O O . TYR A 1 1008 ? 22.675 3.148 -7.357 1.00 80.56 1008 TYR A O 1
ATOM 7756 N N . ASN A 1 1009 ? 23.111 2.482 -9.453 1.00 84.81 1009 ASN A N 1
ATOM 7757 C CA . ASN A 1 1009 ? 24.341 1.779 -9.078 1.00 84.81 1009 ASN A CA 1
ATOM 7758 C C . ASN A 1 1009 ? 25.347 1.639 -10.233 1.00 84.81 1009 ASN A C 1
ATOM 7760 O O . ASN A 1 1009 ? 26.015 0.612 -10.366 1.00 84.81 1009 ASN A O 1
ATOM 7764 N N . ARG A 1 1010 ? 25.426 2.655 -11.093 1.00 87.94 1010 ARG A N 1
ATOM 7765 C CA . ARG A 1 1010 ? 26.324 2.670 -12.247 1.00 87.94 1010 ARG A CA 1
ATOM 7766 C C . ARG A 1 1010 ? 27.794 2.678 -11.813 1.00 87.94 1010 ARG A C 1
ATOM 7768 O O . ARG A 1 1010 ? 28.193 3.491 -10.973 1.00 87.94 1010 ARG A O 1
ATOM 7775 N N . ASP A 1 1011 ? 28.607 1.783 -12.381 1.00 88.56 1011 ASP A N 1
ATOM 7776 C CA . ASP A 1 1011 ? 30.069 1.822 -12.220 1.00 88.56 1011 ASP A CA 1
ATOM 7777 C C . ASP A 1 1011 ? 30.685 3.030 -12.940 1.00 88.56 1011 ASP A C 1
ATOM 7779 O O . ASP A 1 1011 ? 30.042 3.627 -13.792 1.00 88.56 1011 ASP A O 1
ATOM 7783 N N . VAL A 1 1012 ? 31.933 3.386 -12.624 1.00 85.88 1012 VAL A N 1
ATOM 7784 C CA . VAL A 1 1012 ? 32.626 4.550 -13.210 1.00 85.88 1012 VAL A CA 1
ATOM 7785 C C . VAL A 1 1012 ? 32.488 4.623 -14.739 1.00 85.88 1012 VAL A C 1
ATOM 7787 O O . VAL A 1 1012 ? 32.632 3.614 -15.441 1.00 85.88 1012 VAL A O 1
ATOM 7790 N N . THR A 1 1013 ? 32.185 5.824 -15.227 1.00 86.81 1013 THR A N 1
ATOM 7791 C CA . THR A 1 1013 ? 32.041 6.160 -16.648 1.00 86.81 1013 THR A CA 1
ATOM 7792 C C . THR A 1 1013 ? 33.181 7.071 -17.117 1.00 86.81 1013 THR A C 1
ATOM 7794 O O . THR A 1 1013 ? 34.038 7.458 -16.311 1.00 86.81 1013 THR A O 1
ATOM 7797 N N . ASP A 1 1014 ? 33.224 7.366 -18.414 1.00 84.44 1014 ASP A N 1
ATOM 7798 C CA . ASP A 1 1014 ? 34.178 8.293 -19.019 1.00 84.44 1014 ASP A CA 1
ATOM 7799 C C . ASP A 1 1014 ? 33.841 9.740 -18.662 1.00 84.44 1014 ASP A C 1
ATOM 7801 O O . ASP A 1 1014 ? 32.978 10.347 -19.271 1.00 84.44 1014 ASP A O 1
ATOM 7805 N N . VAL A 1 1015 ? 34.560 10.292 -17.687 1.00 78.69 1015 VAL A N 1
ATOM 7806 C CA . VAL A 1 1015 ? 34.459 11.684 -17.218 1.00 78.69 1015 VAL A CA 1
ATOM 7807 C C . VAL A 1 1015 ? 35.464 12.603 -17.939 1.00 78.69 1015 VAL A C 1
ATOM 7809 O O . VAL A 1 1015 ? 35.908 13.619 -17.403 1.00 78.69 1015 VAL A O 1
ATOM 7812 N N . GLY A 1 1016 ? 35.915 12.217 -19.136 1.00 79.12 1016 GLY A N 1
ATOM 7813 C CA . GLY A 1 1016 ? 36.821 12.976 -19.999 1.00 79.12 1016 GLY A CA 1
ATOM 7814 C C . GLY A 1 1016 ? 38.310 12.758 -19.708 1.00 79.12 1016 GLY A C 1
ATOM 7815 O O . GLY A 1 1016 ? 39.088 12.523 -20.630 1.00 79.12 1016 GLY A O 1
ATOM 7816 N N . TYR A 1 1017 ? 38.747 12.805 -18.442 1.00 80.50 1017 TYR A N 1
ATOM 7817 C CA . TYR A 1 1017 ? 40.170 12.615 -18.096 1.00 80.50 1017 TYR A CA 1
ATOM 7818 C C . TYR A 1 1017 ? 40.579 11.145 -17.894 1.00 80.50 1017 TYR A C 1
ATOM 7820 O O . TYR A 1 1017 ? 41.771 10.841 -17.833 1.00 80.50 1017 TYR A O 1
ATOM 7828 N N . ASN A 1 1018 ? 39.616 10.230 -17.746 1.00 83.69 1018 ASN A N 1
ATOM 7829 C CA . ASN A 1 1018 ? 39.838 8.810 -17.447 1.00 83.69 1018 ASN A CA 1
ATOM 7830 C C . ASN A 1 1018 ? 39.477 7.882 -18.624 1.00 83.69 1018 ASN A C 1
ATOM 7832 O O . ASN A 1 1018 ? 39.348 6.676 -18.414 1.00 83.69 1018 ASN A O 1
ATOM 7836 N N . HIS A 1 1019 ? 39.350 8.421 -19.839 1.00 85.94 1019 HIS A N 1
ATOM 7837 C CA . HIS A 1 1019 ? 38.955 7.698 -21.051 1.00 85.94 1019 HIS A CA 1
ATOM 7838 C C . HIS A 1 1019 ? 39.665 6.340 -21.218 1.00 85.94 1019 HIS A C 1
ATOM 7840 O O . HIS A 1 1019 ? 39.017 5.294 -21.247 1.00 85.94 1019 HIS A O 1
ATOM 7846 N N . ASP A 1 1020 ? 41.005 6.322 -21.211 1.00 87.75 1020 ASP A N 1
ATOM 7847 C CA . ASP A 1 1020 ? 41.800 5.092 -21.380 1.00 87.75 1020 ASP A CA 1
ATOM 7848 C C . ASP A 1 1020 ? 41.541 4.056 -20.273 1.00 87.75 1020 ASP A C 1
ATOM 7850 O O . ASP A 1 1020 ? 41.526 2.844 -20.508 1.00 87.75 1020 ASP A O 1
ATOM 7854 N N . PHE A 1 1021 ? 41.306 4.527 -19.046 1.00 87.94 1021 PHE A N 1
ATOM 7855 C CA . PHE A 1 1021 ? 40.980 3.664 -17.915 1.00 87.94 1021 PHE A CA 1
ATOM 7856 C C . PHE A 1 1021 ? 39.607 3.013 -18.108 1.00 87.94 1021 PHE A C 1
ATOM 7858 O O . PHE A 1 1021 ? 39.471 1.798 -17.959 1.00 87.94 1021 PHE A O 1
ATOM 7865 N N . VAL A 1 1022 ? 38.602 3.788 -18.510 1.00 87.75 1022 VAL A N 1
ATOM 7866 C CA . VAL A 1 1022 ? 37.245 3.289 -18.762 1.00 87.75 1022 VAL A CA 1
ATOM 7867 C C . VAL A 1 1022 ? 37.221 2.331 -19.950 1.00 87.75 1022 VAL A C 1
ATOM 7869 O O . VAL A 1 1022 ? 36.568 1.286 -19.875 1.00 87.75 1022 VAL A O 1
ATOM 7872 N N . ALA A 1 1023 ? 37.989 2.625 -21.000 1.00 88.25 1023 ALA A N 1
ATOM 7873 C CA . ALA A 1 1023 ? 38.179 1.736 -22.137 1.00 88.25 1023 ALA A CA 1
ATOM 7874 C C . ALA A 1 1023 ? 38.776 0.383 -21.708 1.00 88.25 1023 ALA A C 1
ATOM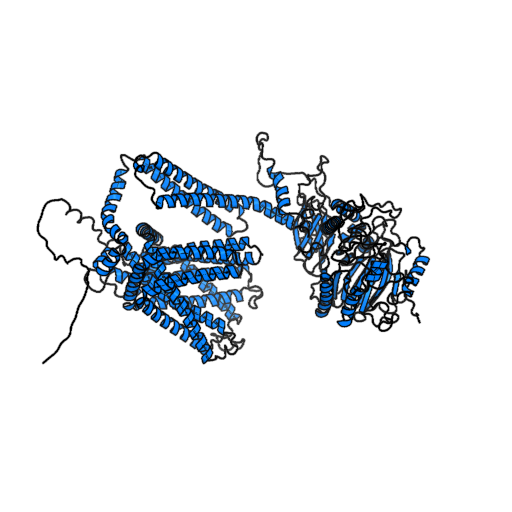 7876 O O . ALA A 1 1023 ? 38.285 -0.669 -22.126 1.00 88.25 1023 ALA A O 1
ATOM 7877 N N . SER A 1 1024 ? 39.775 0.389 -20.811 1.00 90.31 1024 SER A N 1
ATOM 7878 C CA . SER A 1 1024 ? 40.387 -0.842 -20.284 1.00 90.31 1024 SER A CA 1
ATOM 7879 C C . SER A 1 1024 ? 39.406 -1.714 -19.489 1.00 90.31 1024 SER A C 1
ATOM 7881 O O . SER A 1 1024 ? 39.483 -2.940 -19.544 1.00 90.31 1024 SER A O 1
ATOM 7883 N N . LEU A 1 1025 ? 38.430 -1.097 -18.816 1.00 90.38 1025 LEU A N 1
ATOM 7884 C CA . LEU A 1 1025 ? 37.421 -1.788 -18.011 1.00 90.38 1025 LEU A CA 1
ATOM 7885 C C . LEU A 1 1025 ? 36.207 -2.267 -18.818 1.00 90.38 1025 LEU A C 1
ATOM 7887 O O . LEU A 1 1025 ? 35.362 -2.984 -18.285 1.00 90.38 1025 LEU A O 1
ATOM 7891 N N . ALA A 1 1026 ? 36.045 -1.849 -20.075 1.00 88.00 1026 ALA A N 1
ATOM 7892 C CA . ALA A 1 1026 ? 34.791 -2.034 -20.814 1.00 88.00 1026 ALA A CA 1
ATOM 7893 C C . ALA A 1 1026 ? 34.377 -3.505 -20.998 1.00 88.00 1026 ALA A C 1
ATOM 7895 O O . ALA A 1 1026 ? 33.186 -3.822 -21.057 1.00 88.00 1026 ALA A O 1
ATOM 7896 N N . SER A 1 1027 ? 35.358 -4.408 -21.050 1.00 89.38 1027 SER A N 1
ATOM 7897 C CA . SER A 1 1027 ? 35.144 -5.852 -21.226 1.00 89.38 1027 SER A CA 1
ATOM 7898 C C . SER A 1 1027 ? 35.204 -6.648 -19.916 1.00 89.38 1027 SER A C 1
ATOM 7900 O O . SER A 1 1027 ? 35.084 -7.872 -19.948 1.00 89.38 1027 SER A O 1
ATOM 7902 N N . GLU A 1 1028 ? 35.376 -5.982 -18.769 1.00 93.69 1028 GLU A N 1
ATOM 7903 C CA . GLU A 1 1028 ? 35.484 -6.653 -17.472 1.00 93.69 1028 GLU A CA 1
ATOM 7904 C C . GLU A 1 1028 ? 34.171 -7.361 -17.096 1.00 93.69 1028 GLU A C 1
ATOM 7906 O O . GLU A 1 1028 ? 33.120 -6.710 -17.039 1.00 93.69 1028 GLU A O 1
ATOM 7911 N N . PRO A 1 1029 ? 34.185 -8.673 -16.780 1.00 90.62 1029 PRO A N 1
ATOM 7912 C CA . PRO A 1 1029 ? 32.960 -9.452 -16.586 1.00 90.62 1029 PRO A CA 1
ATOM 7913 C C . PRO A 1 1029 ? 32.028 -8.920 -15.494 1.00 90.62 1029 PRO A C 1
ATOM 7915 O O . PRO A 1 1029 ? 30.816 -9.099 -15.589 1.00 90.62 1029 PRO A O 1
ATOM 7918 N N . GLN A 1 1030 ? 32.577 -8.283 -14.458 1.00 88.06 1030 GLN A N 1
ATOM 7919 C CA . GLN A 1 1030 ? 31.811 -7.779 -13.314 1.00 88.06 1030 GLN A CA 1
ATOM 7920 C C . GLN A 1 1030 ? 31.270 -6.359 -13.516 1.00 88.06 1030 GLN A C 1
ATOM 7922 O O . GLN A 1 1030 ? 30.470 -5.905 -12.701 1.00 88.06 1030 GLN A O 1
ATOM 7927 N N . ARG A 1 1031 ? 31.670 -5.662 -14.588 1.00 90.25 1031 ARG A N 1
ATOM 7928 C CA . ARG A 1 1031 ? 31.241 -4.284 -14.833 1.00 90.25 1031 ARG A CA 1
ATOM 7929 C C . ARG A 1 1031 ? 29.732 -4.225 -15.082 1.00 90.25 1031 ARG A C 1
ATOM 7931 O O . ARG A 1 1031 ? 29.177 -5.050 -15.823 1.00 90.25 1031 ARG A O 1
ATOM 7938 N N . SER A 1 1032 ? 29.065 -3.255 -14.458 1.00 90.69 1032 SER A N 1
ATOM 7939 C CA . SER A 1 1032 ? 27.615 -3.089 -14.549 1.00 90.69 1032 SER A CA 1
ATOM 7940 C C . SER A 1 1032 ? 27.198 -1.622 -14.684 1.00 90.69 1032 SER A C 1
ATOM 7942 O O . SER A 1 1032 ? 27.708 -0.736 -14.000 1.00 90.69 1032 SER A O 1
ATOM 7944 N N . LEU A 1 1033 ? 26.248 -1.383 -15.588 1.00 90.06 1033 LEU A N 1
ATOM 7945 C CA . LEU A 1 1033 ? 25.625 -0.083 -15.840 1.00 90.06 1033 LEU A CA 1
ATOM 7946 C C . LEU A 1 1033 ? 24.457 0.171 -14.874 1.00 90.06 1033 LEU A C 1
ATOM 7948 O O . LEU A 1 1033 ? 24.270 1.278 -14.392 1.00 90.06 1033 LEU A O 1
ATOM 7952 N N . MET A 1 1034 ? 23.687 -0.875 -14.569 1.00 88.25 1034 MET A N 1
ATOM 7953 C CA . MET A 1 1034 ? 22.447 -0.796 -13.779 1.00 88.25 1034 MET A CA 1
ATOM 7954 C C . MET A 1 1034 ? 22.587 -1.403 -12.370 1.00 88.25 1034 MET A C 1
ATOM 7956 O O . MET A 1 1034 ? 21.691 -1.304 -11.534 1.00 88.25 1034 MET A O 1
ATOM 7960 N N . GLY A 1 1035 ? 23.702 -2.083 -12.093 1.00 90.31 1035 GLY A N 1
ATOM 7961 C CA . GLY A 1 1035 ? 23.896 -2.885 -10.889 1.00 90.31 1035 GLY A CA 1
ATOM 7962 C C . GLY A 1 1035 ? 23.128 -4.214 -10.904 1.00 90.31 1035 GLY A C 1
ATOM 7963 O O . GLY A 1 1035 ? 22.192 -4.437 -11.673 1.00 90.31 1035 GLY A O 1
ATOM 7964 N N . ALA A 1 1036 ? 23.511 -5.123 -10.003 1.00 90.56 1036 ALA A N 1
ATOM 7965 C CA . ALA A 1 1036 ? 23.016 -6.503 -10.004 1.00 90.56 1036 ALA A CA 1
ATOM 7966 C C . ALA A 1 1036 ? 21.492 -6.633 -9.800 1.00 90.56 1036 ALA A C 1
ATOM 7968 O O . ALA A 1 1036 ? 20.865 -7.500 -10.412 1.00 90.56 1036 ALA A O 1
ATOM 7969 N N . ASN A 1 1037 ? 20.887 -5.780 -8.962 1.00 91.62 1037 ASN A N 1
ATOM 7970 C CA . ASN A 1 1037 ? 19.458 -5.858 -8.629 1.00 91.62 1037 ASN A CA 1
ATOM 7971 C C . ASN A 1 1037 ? 18.574 -5.531 -9.836 1.00 91.62 1037 ASN A C 1
ATOM 7973 O O . ASN A 1 1037 ? 17.690 -6.316 -10.186 1.00 91.62 1037 ASN A O 1
ATOM 7977 N N . GLN A 1 1038 ? 18.828 -4.392 -10.483 1.00 93.50 1038 GLN A N 1
ATOM 7978 C CA . GLN A 1 1038 ? 18.076 -3.973 -11.658 1.00 93.50 1038 GLN A CA 1
ATOM 7979 C C . GLN A 1 1038 ? 18.384 -4.869 -12.859 1.00 93.50 1038 GLN A C 1
ATOM 7981 O O . GLN A 1 1038 ? 17.461 -5.237 -13.577 1.00 93.50 1038 GLN A O 1
ATOM 7986 N N . GLU A 1 1039 ? 19.637 -5.299 -13.046 1.00 94.25 1039 GLU A N 1
ATOM 7987 C CA . GLU A 1 1039 ? 20.006 -6.208 -14.137 1.00 94.25 1039 GLU A CA 1
ATOM 7988 C C . GLU A 1 1039 ? 19.284 -7.561 -14.020 1.00 94.25 1039 GLU A C 1
ATOM 7990 O O . GLU A 1 1039 ? 18.745 -8.072 -15.005 1.00 94.25 1039 GLU A O 1
ATOM 7995 N N . LYS A 1 1040 ? 19.219 -8.134 -12.809 1.00 95.19 1040 LYS A N 1
ATOM 7996 C CA . LYS A 1 1040 ? 18.444 -9.354 -12.555 1.00 95.19 1040 LYS A CA 1
ATOM 7997 C C . LYS A 1 1040 ? 16.954 -9.120 -12.804 1.00 95.19 1040 LYS A C 1
ATOM 7999 O O . LYS A 1 1040 ? 16.346 -9.886 -13.544 1.00 95.19 1040 LYS A O 1
ATOM 8004 N N . TRP A 1 1041 ? 16.386 -8.065 -12.217 1.00 96.12 1041 TRP A N 1
ATOM 8005 C CA . TRP A 1 1041 ? 14.975 -7.712 -12.392 1.00 96.12 1041 TRP A CA 1
ATOM 8006 C C . TRP A 1 1041 ? 14.605 -7.518 -13.866 1.00 96.12 1041 TRP A C 1
ATOM 8008 O O . TRP A 1 1041 ? 13.539 -7.957 -14.293 1.00 96.12 1041 TRP A O 1
ATOM 8018 N N . PHE A 1 1042 ? 15.488 -6.908 -14.656 1.00 96.81 1042 PHE A N 1
ATOM 8019 C CA . PHE A 1 1042 ? 15.262 -6.664 -16.073 1.00 96.81 1042 PHE A CA 1
ATOM 8020 C C . PHE A 1 1042 ? 15.215 -7.968 -16.877 1.00 96.81 1042 PHE A C 1
ATOM 8022 O O . PHE A 1 1042 ? 14.260 -8.190 -17.621 1.00 96.81 1042 PHE A O 1
ATOM 8029 N N . ARG A 1 1043 ? 16.183 -8.875 -16.680 1.00 96.56 1043 ARG A N 1
ATOM 8030 C CA . ARG A 1 1043 ? 16.160 -10.200 -17.329 1.00 96.56 1043 ARG A CA 1
ATOM 8031 C C . ARG A 1 1043 ? 14.922 -11.009 -16.948 1.00 96.56 1043 ARG A C 1
ATOM 8033 O O . ARG A 1 1043 ? 14.272 -11.586 -17.819 1.00 96.56 1043 ARG A O 1
ATOM 8040 N N . ASP A 1 1044 ? 14.572 -11.009 -15.664 1.00 97.44 1044 ASP A N 1
ATOM 8041 C CA . ASP A 1 1044 ? 13.372 -11.690 -15.175 1.00 97.44 1044 ASP A CA 1
ATOM 8042 C C . ASP A 1 1044 ? 12.116 -11.091 -15.838 1.00 97.44 1044 ASP A C 1
ATOM 8044 O O . ASP A 1 1044 ? 11.292 -11.826 -16.371 1.00 97.44 1044 ASP A O 1
ATOM 8048 N N . THR A 1 1045 ? 12.029 -9.760 -15.941 1.00 97.44 1045 THR A N 1
ATOM 8049 C CA . THR A 1 1045 ? 10.908 -9.053 -16.588 1.00 97.44 1045 THR A CA 1
ATOM 8050 C C . THR A 1 1045 ? 10.767 -9.409 -18.071 1.00 97.44 1045 THR A C 1
ATOM 8052 O O . THR A 1 1045 ? 9.651 -9.627 -18.545 1.00 97.44 1045 THR A O 1
ATOM 8055 N N . LEU A 1 1046 ? 11.872 -9.520 -18.815 1.00 97.44 1046 LEU A N 1
ATOM 8056 C CA . LEU A 1 1046 ? 11.848 -9.939 -20.222 1.00 97.44 1046 LEU A CA 1
ATOM 8057 C C . LEU A 1 1046 ? 11.357 -11.387 -20.377 1.00 97.44 1046 LEU A C 1
ATOM 8059 O O . LEU A 1 1046 ? 10.526 -11.679 -21.246 1.00 97.44 1046 LEU A O 1
ATOM 8063 N N . SER A 1 1047 ? 11.835 -12.281 -19.508 1.00 97.00 1047 SER A N 1
ATOM 8064 C CA . SER A 1 1047 ? 11.410 -13.685 -19.470 1.00 97.00 1047 SER A CA 1
ATOM 8065 C C . SER A 1 1047 ? 9.931 -13.825 -19.095 1.00 97.00 1047 SER A C 1
ATOM 8067 O O . SER A 1 1047 ? 9.197 -14.572 -19.745 1.00 97.00 1047 SER A O 1
ATOM 8069 N N . ASP A 1 1048 ? 9.466 -13.052 -18.115 1.00 96.62 1048 ASP A N 1
ATOM 8070 C CA . ASP A 1 1048 ? 8.073 -13.026 -17.665 1.00 96.62 1048 ASP A CA 1
ATOM 8071 C C . ASP A 1 1048 ? 7.138 -12.429 -18.720 1.00 96.62 1048 ASP A C 1
ATOM 8073 O O . ASP A 1 1048 ? 6.032 -12.921 -18.944 1.00 96.62 1048 ASP A O 1
ATOM 8077 N N . SER A 1 1049 ? 7.591 -11.404 -19.443 1.00 96.81 1049 SER A N 1
ATOM 8078 C CA . SER A 1 1049 ? 6.861 -10.849 -20.584 1.00 96.81 1049 SER A CA 1
ATOM 8079 C C . SER A 1 1049 ? 6.629 -11.905 -21.669 1.00 96.81 1049 SER A C 1
ATOM 8081 O O . SER A 1 1049 ? 5.544 -12.010 -22.253 1.00 96.81 1049 SER A O 1
ATOM 8083 N N . LYS A 1 1050 ? 7.645 -12.741 -21.920 1.00 94.94 1050 LYS A N 1
ATOM 8084 C CA . LYS A 1 1050 ? 7.549 -13.879 -22.839 1.00 94.94 1050 LYS A CA 1
ATOM 8085 C C . LYS A 1 1050 ? 6.634 -14.978 -22.334 1.00 94.94 1050 LYS A C 1
ATOM 8087 O O . LYS A 1 1050 ? 5.754 -15.401 -23.082 1.00 94.94 1050 LYS A O 1
ATOM 8092 N N . SER A 1 1051 ? 6.782 -15.407 -21.086 1.00 95.75 1051 SER A N 1
ATOM 8093 C CA . SER A 1 1051 ? 5.923 -16.447 -20.508 1.00 95.75 1051 SER A CA 1
ATOM 8094 C C . SER A 1 1051 ? 4.452 -16.018 -20.461 1.00 95.75 1051 SER A C 1
ATOM 8096 O O . SER A 1 1051 ? 3.558 -16.828 -20.707 1.00 95.75 1051 SER A O 1
ATOM 8098 N N . ARG A 1 1052 ? 4.187 -14.723 -20.239 1.00 95.19 1052 ARG A N 1
ATOM 8099 C CA . ARG A 1 1052 ? 2.839 -14.145 -20.241 1.00 95.19 1052 ARG A CA 1
ATOM 8100 C C . ARG A 1 1052 ? 2.214 -14.071 -21.638 1.00 95.19 1052 ARG A C 1
ATOM 8102 O O . ARG A 1 1052 ? 0.994 -13.915 -21.726 1.00 95.19 1052 ARG A O 1
ATOM 8109 N N . GLY A 1 1053 ? 3.000 -14.187 -22.708 1.00 94.62 1053 GLY A N 1
ATOM 8110 C CA . GLY A 1 1053 ? 2.524 -14.096 -24.088 1.00 94.62 1053 GLY A CA 1
ATOM 8111 C C . GLY A 1 1053 ? 2.244 -12.664 -24.547 1.00 94.62 1053 GLY A C 1
ATOM 8112 O O . GLY A 1 1053 ? 1.292 -12.446 -25.291 1.00 94.62 1053 GLY A O 1
ATOM 8113 N N . ALA A 1 1054 ? 3.020 -11.683 -24.071 1.00 96.12 1054 ALA A N 1
ATOM 8114 C CA . ALA A 1 1054 ? 3.020 -10.354 -24.677 1.00 96.12 1054 ALA A CA 1
ATOM 8115 C C . ALA A 1 1054 ? 3.712 -10.390 -26.047 1.00 96.12 1054 ALA A C 1
ATOM 8117 O O . ALA A 1 1054 ? 4.724 -11.080 -26.208 1.00 96.12 1054 ALA A O 1
ATOM 8118 N N . ILE A 1 1055 ? 3.171 -9.653 -27.021 1.00 96.69 1055 ILE A N 1
ATOM 8119 C CA . ILE A 1 1055 ? 3.718 -9.627 -28.382 1.00 96.69 1055 ILE A CA 1
ATOM 8120 C C . ILE A 1 1055 ? 5.018 -8.826 -28.423 1.00 96.69 1055 ILE A C 1
ATOM 8122 O O . ILE A 1 1055 ? 6.012 -9.361 -28.902 1.00 96.69 1055 ILE A O 1
ATOM 8126 N N . TRP A 1 1056 ? 5.023 -7.592 -27.907 1.00 98.06 1056 TRP A N 1
ATOM 8127 C CA . TRP A 1 1056 ? 6.171 -6.678 -27.966 1.00 98.06 1056 TRP A CA 1
ATOM 8128 C C . TRP A 1 1056 ? 6.816 -6.437 -26.597 1.00 98.06 1056 TRP A C 1
ATOM 8130 O O . TRP A 1 1056 ? 6.126 -6.285 -25.588 1.00 98.06 1056 TRP A O 1
ATOM 8140 N N . ARG A 1 1057 ? 8.147 -6.341 -26.571 1.00 97.94 1057 ARG A N 1
ATOM 8141 C CA . ARG A 1 1057 ? 8.952 -5.988 -25.390 1.00 97.94 1057 ARG A CA 1
ATOM 8142 C C . ARG A 1 1057 ? 9.671 -4.683 -25.677 1.00 97.94 1057 ARG A C 1
ATOM 8144 O O . ARG A 1 1057 ? 10.684 -4.673 -26.367 1.00 97.94 1057 ARG A O 1
ATOM 8151 N N . VAL A 1 1058 ? 9.119 -3.580 -25.194 1.00 98.12 1058 VAL A N 1
ATOM 8152 C CA . VAL A 1 1058 ? 9.673 -2.244 -25.406 1.00 98.12 1058 VAL A CA 1
ATOM 8153 C C . VAL A 1 1058 ? 10.449 -1.835 -24.162 1.00 98.12 1058 VAL A C 1
ATOM 8155 O O . VAL A 1 1058 ? 9.920 -1.861 -23.053 1.00 98.12 1058 VAL A O 1
ATOM 8158 N N . VAL A 1 1059 ? 11.710 -1.463 -24.334 1.00 97.81 1059 VAL A N 1
ATOM 8159 C CA . VAL A 1 1059 ? 12.605 -1.083 -23.240 1.00 97.81 1059 VAL A CA 1
ATOM 8160 C C . VAL A 1 1059 ? 12.943 0.390 -23.393 1.00 97.81 1059 VAL A C 1
ATOM 8162 O O . VAL A 1 1059 ? 13.638 0.759 -24.330 1.00 97.81 1059 VAL A O 1
ATOM 8165 N N . GLY A 1 1060 ? 12.431 1.233 -22.500 1.00 95.88 1060 GLY A N 1
ATOM 8166 C CA . GLY A 1 1060 ? 12.761 2.655 -22.454 1.00 95.88 1060 GLY A CA 1
ATOM 8167 C C . GLY A 1 1060 ? 13.966 2.899 -21.558 1.00 95.88 1060 GLY A C 1
ATOM 8168 O O . GLY A 1 1060 ? 13.931 2.551 -20.377 1.00 95.88 1060 GLY A O 1
ATOM 8169 N N . GLN A 1 1061 ? 15.023 3.483 -22.111 1.00 92.81 1061 GLN A N 1
ATOM 8170 C CA . GLN A 1 1061 ? 16.238 3.814 -21.375 1.00 92.81 1061 GLN A CA 1
ATOM 8171 C C . GLN A 1 1061 ? 16.950 5.019 -22.014 1.00 92.81 1061 GLN A C 1
ATOM 8173 O O . GLN A 1 1061 ? 16.495 5.551 -23.021 1.00 92.81 1061 GLN A O 1
ATOM 8178 N N . GLN A 1 1062 ? 18.024 5.474 -21.382 1.00 88.31 1062 GLN A N 1
ATOM 8179 C CA . GLN A 1 1062 ? 18.653 6.767 -21.631 1.00 88.31 1062 GLN A CA 1
ATOM 8180 C C . GLN A 1 1062 ? 19.605 6.732 -22.834 1.00 88.31 1062 GLN A C 1
ATOM 8182 O O . GLN A 1 1062 ? 19.492 7.534 -23.748 1.00 88.31 1062 GLN A O 1
ATOM 8187 N N . ILE A 1 1063 ? 20.520 5.764 -22.874 1.00 90.62 1063 ILE A N 1
ATOM 8188 C CA . ILE A 1 1063 ? 21.744 5.829 -23.689 1.00 90.62 1063 ILE A CA 1
ATOM 8189 C C . ILE A 1 1063 ? 21.758 4.820 -24.832 1.00 90.62 1063 ILE A C 1
ATOM 8191 O O . ILE A 1 1063 ? 21.234 3.720 -24.707 1.00 90.62 1063 ILE A O 1
ATOM 8195 N N . VAL A 1 1064 ? 22.402 5.140 -25.950 1.00 92.25 1064 VAL A N 1
ATOM 8196 C CA . VAL A 1 1064 ? 22.421 4.246 -27.122 1.00 92.25 1064 VAL A CA 1
ATOM 8197 C C . VAL A 1 1064 ? 23.013 2.868 -26.775 1.00 92.25 1064 VAL A C 1
ATOM 8199 O O . VAL A 1 1064 ? 24.099 2.759 -26.202 1.00 92.25 1064 VAL A O 1
ATOM 8202 N N . PHE A 1 1065 ? 22.264 1.808 -27.092 1.00 94.62 1065 PHE A N 1
ATOM 8203 C CA . PHE A 1 1065 ? 22.564 0.411 -26.780 1.00 94.62 1065 PHE A CA 1
ATOM 8204 C C . PHE A 1 1065 ? 23.442 -0.250 -27.843 1.00 94.62 1065 PHE A C 1
ATOM 8206 O O . PHE A 1 1065 ? 24.391 -0.976 -27.514 1.00 94.62 1065 PHE A O 1
ATOM 8213 N N . THR A 1 1066 ? 23.126 -0.016 -29.118 1.00 92.69 1066 THR A N 1
ATOM 8214 C CA . THR A 1 1066 ? 23.907 -0.495 -30.264 1.00 92.69 1066 THR A CA 1
ATOM 8215 C C . THR A 1 1066 ? 25.307 0.101 -30.209 1.00 92.69 1066 THR A C 1
ATOM 8217 O O . THR A 1 1066 ? 25.481 1.255 -29.833 1.00 92.69 1066 THR A O 1
ATOM 8220 N N . GLN A 1 1067 ? 26.318 -0.681 -30.589 1.00 91.56 1067 GLN A N 1
ATOM 8221 C CA . GLN A 1 1067 ? 27.673 -0.152 -30.701 1.00 91.56 1067 GLN A CA 1
ATOM 8222 C C . GLN A 1 1067 ? 27.737 0.855 -31.845 1.00 91.56 1067 GLN A C 1
ATOM 8224 O O . GLN A 1 1067 ? 27.453 0.498 -32.991 1.00 91.56 1067 GLN A O 1
ATOM 8229 N N . ILE A 1 1068 ? 28.145 2.083 -31.540 1.00 90.44 1068 ILE A N 1
ATOM 8230 C CA . ILE A 1 1068 ? 28.302 3.138 -32.538 1.00 90.44 1068 ILE A CA 1
ATOM 8231 C C . ILE A 1 1068 ? 29.755 3.586 -32.541 1.00 90.44 1068 ILE A C 1
ATOM 8233 O O . ILE A 1 1068 ? 30.259 4.156 -31.578 1.00 90.44 1068 ILE A O 1
ATOM 8237 N N . SER A 1 1069 ? 30.423 3.358 -33.666 1.00 88.25 1069 SER A N 1
ATOM 8238 C CA . SER A 1 1069 ? 31.756 3.867 -33.932 1.00 88.25 1069 SER A CA 1
ATOM 8239 C C . SER A 1 1069 ? 31.751 4.895 -35.054 1.00 88.25 1069 SER A C 1
ATOM 8241 O O . SER A 1 1069 ? 31.037 4.765 -36.051 1.00 88.25 1069 SER A O 1
ATOM 8243 N N . ARG A 1 1070 ? 32.598 5.912 -34.923 1.00 84.56 1070 ARG A N 1
ATOM 8244 C CA . ARG A 1 1070 ? 32.935 6.822 -36.014 1.00 84.56 1070 ARG A CA 1
ATOM 8245 C C . ARG A 1 1070 ? 34.424 6.730 -36.278 1.00 84.56 1070 ARG A C 1
ATOM 8247 O O . ARG A 1 1070 ? 35.214 7.242 -35.497 1.00 84.56 1070 ARG A O 1
ATOM 8254 N N . GLN A 1 1071 ? 34.819 6.114 -37.391 1.00 81.06 1071 GLN A N 1
ATOM 8255 C CA . GLN A 1 1071 ? 36.233 5.981 -37.761 1.00 81.06 1071 GLN A CA 1
ATOM 8256 C C . GLN A 1 1071 ? 37.116 5.378 -36.643 1.00 81.06 1071 GLN A C 1
ATOM 8258 O O . GLN A 1 1071 ? 38.289 5.725 -36.529 1.00 81.06 1071 GLN A O 1
ATOM 8263 N N . GLY A 1 1072 ? 36.562 4.473 -35.828 1.00 77.44 1072 GLY A N 1
ATOM 8264 C CA . GLY A 1 1072 ? 37.256 3.829 -34.707 1.00 77.44 1072 GLY A CA 1
ATOM 8265 C C . GLY A 1 1072 ? 37.072 4.512 -33.349 1.00 77.44 1072 GLY A C 1
ATOM 8266 O O . GLY A 1 1072 ? 37.389 3.891 -32.340 1.00 77.44 1072 GLY A O 1
ATOM 8267 N N . ASP A 1 1073 ? 36.523 5.728 -33.310 1.00 81.44 1073 ASP A N 1
ATOM 8268 C CA . ASP A 1 1073 ? 36.147 6.415 -32.069 1.00 81.44 1073 ASP A CA 1
ATOM 8269 C C . ASP A 1 1073 ? 34.824 5.856 -31.531 1.00 81.44 1073 ASP A C 1
ATOM 8271 O O . ASP A 1 1073 ? 33.936 5.532 -32.329 1.00 81.44 1073 ASP A O 1
ATOM 8275 N N . ILE A 1 1074 ? 34.712 5.686 -30.214 1.00 84.81 1074 ILE A N 1
ATOM 8276 C CA . ILE A 1 1074 ? 33.586 5.033 -29.531 1.00 84.81 1074 ILE A CA 1
ATOM 8277 C C . ILE A 1 1074 ? 33.249 5.821 -28.266 1.00 84.81 1074 ILE A C 1
ATOM 8279 O O . ILE A 1 1074 ? 34.140 6.229 -27.526 1.00 84.81 1074 ILE A O 1
ATOM 8283 N N . ASP A 1 1075 ? 31.956 5.966 -27.995 1.00 84.69 1075 ASP A N 1
ATOM 8284 C CA . ASP A 1 1075 ? 31.458 6.616 -26.790 1.00 84.69 1075 ASP A CA 1
ATOM 8285 C C . ASP A 1 1075 ? 31.449 5.652 -25.590 1.00 84.69 1075 ASP A C 1
ATOM 8287 O O . ASP A 1 1075 ? 30.627 4.737 -25.502 1.00 84.69 1075 ASP A O 1
ATOM 8291 N N . PHE A 1 1076 ? 32.377 5.844 -24.651 1.00 86.88 1076 PHE A N 1
ATOM 8292 C CA . PHE A 1 1076 ? 32.461 5.020 -23.444 1.00 86.88 1076 PHE A CA 1
ATOM 8293 C C . PHE A 1 1076 ? 31.505 5.447 -22.322 1.00 86.88 1076 PHE A C 1
ATOM 8295 O O . PHE A 1 1076 ? 31.431 4.732 -21.316 1.00 86.88 1076 PHE A O 1
ATOM 8302 N N . ASP A 1 1077 ? 30.755 6.541 -22.485 1.00 84.25 1077 ASP A N 1
ATOM 8303 C CA . ASP A 1 1077 ? 29.628 6.852 -21.609 1.00 84.25 1077 ASP A CA 1
ATOM 8304 C C . ASP A 1 1077 ? 28.372 6.044 -21.987 1.00 84.25 1077 ASP A C 1
ATOM 8306 O O . ASP A 1 1077 ? 27.601 5.628 -21.117 1.00 84.25 1077 ASP A O 1
ATOM 8310 N N . ALA A 1 1078 ? 28.215 5.689 -23.261 1.00 88.75 1078 ALA A N 1
ATOM 8311 C CA . ALA A 1 1078 ? 27.143 4.813 -23.724 1.00 88.75 1078 ALA A CA 1
ATOM 8312 C C . ALA A 1 1078 ? 27.319 3.337 -23.277 1.00 88.75 1078 ALA A C 1
ATOM 8314 O O . ALA A 1 1078 ? 28.229 2.955 -22.527 1.00 88.75 1078 ALA A O 1
ATOM 8315 N N . TRP A 1 1079 ? 26.465 2.433 -23.780 1.00 92.12 1079 TRP A N 1
ATOM 8316 C CA . TRP A 1 1079 ? 26.587 0.988 -23.512 1.00 92.12 1079 TRP A CA 1
ATOM 8317 C C . TRP A 1 1079 ? 27.913 0.377 -23.994 1.00 92.12 1079 TRP A C 1
ATOM 8319 O O . TRP A 1 1079 ? 28.291 -0.709 -23.542 1.00 92.12 1079 TRP A O 1
ATOM 8329 N N . ASP A 1 1080 ? 28.650 1.070 -24.863 1.00 90.25 1080 ASP A N 1
ATOM 8330 C CA . ASP A 1 1080 ? 29.988 0.679 -25.303 1.00 90.25 1080 ASP A CA 1
ATOM 8331 C C . ASP A 1 1080 ? 31.055 0.768 -24.204 1.00 90.25 1080 ASP A C 1
ATOM 8333 O O . ASP A 1 1080 ? 32.045 0.028 -24.262 1.00 90.25 1080 ASP A O 1
ATOM 8337 N N . GLY A 1 1081 ? 30.818 1.568 -23.159 1.00 89.94 1081 GLY A N 1
ATOM 8338 C CA . GLY A 1 1081 ? 31.541 1.505 -21.890 1.00 89.94 1081 GLY A CA 1
ATOM 8339 C C . GLY A 1 1081 ? 31.280 0.221 -21.113 1.00 89.94 1081 GLY A C 1
ATOM 8340 O O . GLY A 1 1081 ? 32.126 -0.232 -20.360 1.00 89.94 1081 GLY A O 1
ATOM 8341 N N . TYR A 1 1082 ? 30.144 -0.440 -21.303 1.00 93.50 1082 TYR A N 1
ATOM 8342 C CA . TYR A 1 1082 ? 29.686 -1.533 -20.441 1.00 93.50 1082 TYR A CA 1
ATOM 8343 C C . TYR A 1 1082 ? 29.449 -2.812 -21.252 1.00 93.50 1082 TYR A C 1
ATOM 8345 O O . TYR A 1 1082 ? 28.444 -3.503 -21.072 1.00 93.50 1082 TYR A O 1
ATOM 8353 N N . ARG A 1 1083 ? 30.393 -3.159 -22.140 1.00 92.94 1083 ARG A N 1
ATOM 8354 C CA . ARG A 1 1083 ? 30.265 -4.258 -23.121 1.00 92.94 1083 ARG A CA 1
ATOM 8355 C C . ARG A 1 1083 ? 29.917 -5.593 -22.477 1.00 92.94 1083 ARG A C 1
ATOM 8357 O O . ARG A 1 1083 ? 29.054 -6.305 -22.984 1.00 92.94 1083 ARG A O 1
ATOM 8364 N N . ALA A 1 1084 ? 30.542 -5.918 -21.344 1.00 92.00 1084 ALA A N 1
ATOM 8365 C CA . ALA A 1 1084 ? 30.215 -7.133 -20.599 1.00 92.00 1084 ALA A CA 1
ATOM 8366 C C . ALA A 1 1084 ? 28.748 -7.142 -20.135 1.00 92.00 1084 ALA A C 1
ATOM 8368 O O . ALA A 1 1084 ? 28.066 -8.157 -20.270 1.00 92.00 1084 ALA A O 1
ATOM 8369 N N . ASN A 1 1085 ? 28.232 -6.008 -19.645 1.00 94.06 1085 ASN A N 1
ATOM 8370 C CA . ASN A 1 1085 ? 26.832 -5.888 -19.249 1.00 94.06 1085 ASN A CA 1
ATOM 8371 C C . ASN A 1 1085 ? 25.890 -5.989 -20.453 1.00 94.06 1085 ASN A C 1
ATOM 8373 O O . ASN A 1 1085 ? 24.900 -6.716 -20.363 1.00 94.06 1085 ASN A O 1
ATOM 8377 N N . ARG A 1 1086 ? 26.207 -5.315 -21.567 1.00 94.88 1086 ARG A N 1
ATOM 8378 C CA . ARG A 1 1086 ? 25.439 -5.403 -22.819 1.00 94.88 1086 ARG A CA 1
ATOM 8379 C C . ARG A 1 1086 ? 25.339 -6.844 -23.310 1.00 94.88 1086 ARG A C 1
ATOM 8381 O O . ARG A 1 1086 ? 24.240 -7.323 -23.581 1.00 94.88 1086 ARG A O 1
ATOM 8388 N N . ASN A 1 1087 ? 26.471 -7.548 -23.361 1.00 94.38 1087 ASN A N 1
ATOM 8389 C CA . ASN A 1 1087 ? 26.524 -8.934 -23.815 1.00 94.38 1087 ASN A CA 1
ATOM 8390 C C . ASN A 1 1087 ? 25.662 -9.844 -22.942 1.00 94.38 1087 ASN A C 1
ATOM 8392 O O . ASN A 1 1087 ? 24.899 -10.619 -23.492 1.00 94.38 1087 ASN A O 1
ATOM 8396 N N . ARG A 1 1088 ? 25.649 -9.683 -21.611 1.00 95.00 1088 ARG A N 1
ATOM 8397 C CA . ARG A 1 1088 ? 24.746 -10.469 -20.744 1.00 95.00 1088 ARG A CA 1
ATOM 8398 C C . ARG A 1 1088 ? 23.262 -10.272 -21.071 1.00 95.00 1088 ARG A C 1
ATOM 8400 O O . ARG A 1 1088 ? 22.479 -11.208 -20.909 1.00 95.00 1088 ARG A O 1
ATOM 8407 N N . ILE A 1 1089 ? 22.859 -9.073 -21.498 1.00 95.88 1089 ILE A N 1
ATOM 8408 C CA . ILE A 1 1089 ? 21.480 -8.802 -21.931 1.00 95.88 1089 ILE A CA 1
ATOM 8409 C C . ILE A 1 1089 ? 21.215 -9.431 -23.301 1.00 95.88 1089 ILE A C 1
ATOM 8411 O O . ILE A 1 1089 ? 20.226 -10.146 -23.446 1.00 95.88 1089 ILE A O 1
ATOM 8415 N N . LEU A 1 1090 ? 22.108 -9.235 -24.274 1.00 95.38 1090 LEU A N 1
ATOM 8416 C CA . LEU A 1 1090 ? 22.000 -9.859 -25.597 1.00 95.38 1090 LEU A CA 1
ATOM 8417 C C . LEU A 1 1090 ? 21.973 -11.390 -25.497 1.00 95.38 1090 LEU A C 1
ATOM 8419 O O . LEU A 1 1090 ? 21.047 -12.015 -26.004 1.00 95.38 1090 LEU A O 1
ATOM 8423 N N . ASP A 1 1091 ? 22.903 -11.989 -24.756 1.00 95.38 1091 ASP A N 1
ATOM 8424 C CA . ASP A 1 1091 ? 22.969 -13.426 -24.483 1.00 95.38 1091 ASP A CA 1
ATOM 8425 C C . ASP A 1 1091 ? 21.664 -13.925 -23.865 1.00 95.38 1091 ASP A C 1
ATOM 8427 O O . ASP A 1 1091 ? 21.182 -15.004 -24.203 1.00 95.38 1091 ASP A O 1
ATOM 8431 N N . HIS A 1 1092 ? 21.060 -13.154 -22.957 1.00 96.62 1092 HIS A N 1
ATOM 8432 C CA . HIS A 1 1092 ? 19.772 -13.512 -22.378 1.00 96.62 1092 HIS A CA 1
ATOM 8433 C C . HIS A 1 1092 ? 18.659 -13.533 -23.436 1.00 96.62 1092 HIS A C 1
ATOM 8435 O O . HIS A 1 1092 ? 17.862 -14.475 -23.439 1.00 96.62 1092 HIS A O 1
ATOM 8441 N N . LEU A 1 1093 ? 18.628 -12.557 -24.351 1.00 96.19 1093 LEU A N 1
ATOM 8442 C CA . LEU A 1 1093 ? 17.674 -12.521 -25.462 1.00 96.19 1093 LEU A CA 1
ATOM 8443 C C . LEU A 1 1093 ? 17.886 -13.698 -26.428 1.00 96.19 1093 LEU A C 1
ATOM 8445 O O . LEU A 1 1093 ? 16.936 -14.435 -26.703 1.00 96.19 1093 LEU A O 1
ATOM 8449 N N . TYR A 1 1094 ? 19.124 -13.941 -26.873 1.00 94.62 1094 TYR A N 1
ATOM 8450 C CA . TYR A 1 1094 ? 19.469 -15.043 -27.781 1.00 94.62 1094 TYR A CA 1
ATOM 8451 C C . TYR A 1 1094 ? 19.191 -16.418 -27.155 1.00 94.62 1094 TYR A C 1
ATOM 8453 O O . TYR A 1 1094 ? 18.438 -17.218 -27.717 1.00 94.62 1094 TYR A O 1
ATOM 8461 N N . ASN A 1 1095 ? 19.744 -16.694 -25.967 1.00 96.06 1095 ASN A N 1
ATOM 8462 C CA . ASN A 1 1095 ? 19.662 -18.012 -25.327 1.00 96.06 1095 ASN A CA 1
ATOM 8463 C C . ASN A 1 1095 ? 18.223 -18.397 -24.966 1.00 96.06 1095 ASN A C 1
ATOM 8465 O O . ASN A 1 1095 ? 17.845 -19.563 -25.086 1.00 96.06 1095 ASN A O 1
ATOM 8469 N N . ASN A 1 1096 ? 17.398 -17.423 -24.569 1.00 96.00 1096 ASN A N 1
ATOM 8470 C CA . ASN A 1 1096 ? 15.994 -17.659 -24.227 1.00 96.00 1096 ASN A CA 1
ATOM 8471 C C . ASN A 1 1096 ? 15.040 -17.431 -25.409 1.00 96.00 1096 ASN A C 1
ATOM 8473 O O . ASN A 1 1096 ? 13.823 -17.564 -25.243 1.00 96.00 1096 ASN A O 1
ATOM 8477 N N . ARG A 1 1097 ? 15.565 -17.131 -26.607 1.00 94.06 1097 ARG A N 1
ATOM 8478 C CA . ARG A 1 1097 ? 14.810 -16.837 -27.839 1.00 94.06 1097 ARG A CA 1
ATOM 8479 C C . ARG A 1 1097 ? 13.752 -15.750 -27.633 1.00 94.06 1097 ARG A C 1
ATOM 8481 O O . ARG A 1 1097 ? 12.595 -15.945 -28.006 1.00 94.06 1097 ARG A O 1
ATOM 8488 N N . ILE A 1 1098 ? 14.090 -14.690 -26.912 1.00 95.69 1098 ILE A N 1
ATOM 8489 C CA . ILE A 1 1098 ? 13.174 -13.581 -26.634 1.00 95.69 1098 ILE A CA 1
ATOM 8490 C C . ILE A 1 1098 ? 13.146 -12.687 -27.874 1.00 95.69 1098 ILE A C 1
ATOM 8492 O O . ILE A 1 1098 ? 14.135 -12.044 -28.201 1.00 95.69 1098 ILE A O 1
ATOM 8496 N N . ASP A 1 1099 ? 12.017 -12.702 -28.572 1.00 93.62 1099 ASP A N 1
ATOM 8497 C CA . ASP A 1 1099 ? 11.758 -11.980 -29.817 1.00 93.62 1099 ASP A CA 1
ATOM 8498 C C . ASP A 1 1099 ? 11.001 -10.663 -29.567 1.00 93.62 1099 ASP A C 1
ATOM 8500 O O . ASP A 1 1099 ? 10.656 -10.330 -28.429 1.00 93.62 1099 ASP A O 1
ATOM 8504 N N . ASN A 1 1100 ? 10.755 -9.899 -30.633 1.00 96.56 1100 ASN A N 1
ATOM 8505 C CA . ASN A 1 1100 ? 9.977 -8.659 -30.663 1.00 96.56 1100 ASN A CA 1
ATOM 8506 C C . ASN A 1 1100 ? 10.434 -7.618 -29.634 1.00 96.56 1100 ASN A C 1
ATOM 8508 O O . ASN A 1 1100 ? 9.613 -6.936 -29.011 1.00 96.56 1100 ASN A O 1
ATOM 8512 N N . THR A 1 1101 ? 11.749 -7.515 -29.444 1.00 97.44 1101 THR A N 1
ATOM 8513 C CA . THR A 1 1101 ? 12.346 -6.554 -28.517 1.00 97.44 1101 THR A CA 1
ATOM 8514 C C . THR A 1 1101 ? 12.664 -5.252 -29.248 1.00 97.44 1101 THR A C 1
ATOM 8516 O O . THR A 1 1101 ? 13.282 -5.271 -30.310 1.00 97.44 1101 THR A O 1
ATOM 8519 N N . ALA A 1 1102 ? 12.246 -4.122 -28.684 1.00 98.00 1102 ALA A N 1
ATOM 8520 C CA . ALA A 1 1102 ? 12.576 -2.790 -29.175 1.00 98.00 1102 ALA A CA 1
ATOM 8521 C C . ALA A 1 1102 ? 13.185 -1.960 -28.042 1.00 98.00 1102 ALA A C 1
ATOM 8523 O O . ALA A 1 1102 ? 12.547 -1.770 -27.008 1.00 98.00 1102 ALA A O 1
ATOM 8524 N N . ILE A 1 1103 ? 14.406 -1.471 -28.229 1.00 97.69 1103 ILE A N 1
ATOM 8525 C CA . ILE A 1 1103 ? 15.076 -0.578 -27.281 1.00 97.69 1103 ILE A CA 1
ATOM 8526 C C . ILE A 1 1103 ? 14.841 0.862 -27.732 1.00 97.69 1103 ILE A C 1
ATOM 8528 O O . ILE A 1 1103 ? 15.000 1.181 -28.909 1.00 97.69 1103 ILE A O 1
ATOM 8532 N N . LEU A 1 1104 ? 14.422 1.715 -26.804 1.00 97.50 1104 LEU A N 1
ATOM 8533 C CA . LEU A 1 1104 ? 14.275 3.149 -27.005 1.00 97.50 1104 LEU A CA 1
ATOM 8534 C C . LEU A 1 1104 ? 15.402 3.864 -26.266 1.00 97.50 1104 LEU A C 1
ATOM 8536 O O . LEU A 1 1104 ? 15.664 3.541 -25.103 1.00 97.50 1104 LEU A O 1
ATOM 8540 N N . SER A 1 1105 ? 16.023 4.828 -26.937 1.00 94.25 1105 SER A N 1
ATOM 8541 C CA . SER A 1 1105 ? 17.197 5.547 -26.427 1.00 94.25 1105 SER A CA 1
ATOM 8542 C C . SER A 1 1105 ? 17.112 7.041 -26.745 1.00 94.25 1105 SER A C 1
ATOM 8544 O O . SER A 1 1105 ? 16.435 7.447 -27.694 1.00 94.25 1105 SER A O 1
ATOM 8546 N N . GLY A 1 1106 ? 17.792 7.858 -25.952 1.00 89.62 1106 GLY A N 1
ATOM 8547 C CA . GLY A 1 1106 ? 17.953 9.294 -26.146 1.00 89.62 1106 GLY A CA 1
ATOM 8548 C C . GLY A 1 1106 ? 19.431 9.661 -26.230 1.00 89.62 1106 GLY A C 1
ATOM 8549 O O . GLY A 1 1106 ? 20.161 9.147 -27.085 1.00 89.62 1106 GLY A O 1
ATOM 8550 N N . ASP A 1 1107 ? 19.845 10.549 -25.337 1.00 86.06 1107 ASP A N 1
ATOM 8551 C CA . ASP A 1 1107 ? 21.220 10.970 -25.086 1.00 86.06 1107 ASP A CA 1
ATOM 8552 C C . ASP A 1 1107 ? 21.997 11.614 -26.204 1.00 86.06 1107 ASP A C 1
ATOM 8554 O O . ASP A 1 1107 ? 22.189 12.816 -26.213 1.00 86.06 1107 ASP A O 1
ATOM 8558 N N . SER A 1 1108 ? 22.357 10.857 -27.217 1.00 86.94 1108 SER A N 1
ATOM 8559 C CA . SER A 1 1108 ? 23.220 11.278 -28.317 1.00 86.94 1108 SER A CA 1
ATOM 8560 C C . SER A 1 1108 ? 22.844 12.580 -29.059 1.00 86.94 1108 SER A C 1
ATOM 8562 O O . SER A 1 1108 ? 23.596 13.002 -29.936 1.00 86.94 1108 SER A O 1
ATOM 8564 N N . HIS A 1 1109 ? 21.667 13.174 -28.810 1.00 90.06 1109 HIS A N 1
ATOM 8565 C CA . HIS A 1 1109 ? 21.047 14.287 -29.544 1.00 90.06 1109 HIS A CA 1
ATOM 8566 C C . HIS A 1 1109 ? 20.858 14.017 -31.042 1.00 90.06 1109 HIS A C 1
ATOM 8568 O O . HIS A 1 1109 ? 20.621 14.938 -31.834 1.00 90.06 1109 HIS A O 1
ATOM 8574 N N . LEU A 1 1110 ? 20.916 12.756 -31.450 1.00 90.62 1110 LEU A N 1
ATOM 8575 C CA . LEU A 1 1110 ? 20.919 12.321 -32.837 1.00 90.62 1110 LEU A CA 1
ATOM 8576 C C . LEU A 1 1110 ? 19.866 11.229 -33.031 1.00 90.62 1110 LEU A C 1
ATOM 8578 O O . LEU A 1 1110 ? 19.515 10.509 -32.103 1.00 90.62 1110 LEU A O 1
ATOM 8582 N N . ASN A 1 1111 ? 19.338 11.122 -34.245 1.00 94.06 1111 ASN A N 1
ATOM 8583 C CA . ASN A 1 1111 ? 18.388 10.076 -34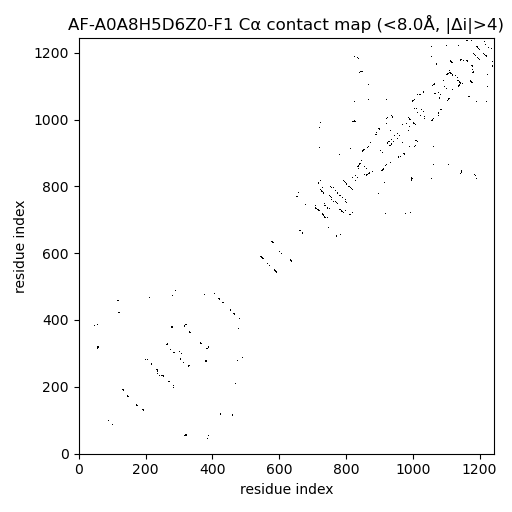.587 1.00 94.06 1111 ASN A CA 1
ATOM 8584 C C . ASN A 1 1111 ? 19.133 8.846 -35.115 1.00 94.06 1111 ASN A C 1
ATOM 8586 O O . ASN A 1 1111 ? 19.958 8.967 -36.028 1.00 94.06 1111 ASN A O 1
ATOM 8590 N N . TRP A 1 1112 ? 18.791 7.668 -34.591 1.00 94.38 1112 TRP A N 1
ATOM 8591 C CA . TRP A 1 1112 ? 19.361 6.387 -35.007 1.00 94.38 1112 TRP A CA 1
ATOM 8592 C C . TRP A 1 1112 ? 18.277 5.320 -35.114 1.00 94.38 1112 TRP A C 1
ATOM 8594 O O . TRP A 1 1112 ? 17.408 5.221 -34.245 1.00 94.38 1112 TRP A O 1
ATOM 8604 N N . ALA A 1 1113 ? 18.366 4.494 -36.155 1.00 97.19 1113 ALA A N 1
ATOM 8605 C CA . ALA A 1 1113 ? 17.594 3.262 -36.265 1.00 97.19 1113 ALA A CA 1
ATOM 8606 C C . ALA A 1 1113 ? 18.530 2.098 -36.613 1.00 97.19 1113 ALA A C 1
ATOM 8608 O O . ALA A 1 1113 ? 19.181 2.108 -37.668 1.00 97.19 1113 ALA A O 1
ATOM 8609 N N . SER A 1 1114 ? 18.578 1.102 -35.731 1.00 96.38 1114 SER A N 1
ATOM 8610 C CA . SER A 1 1114 ? 19.502 -0.035 -35.812 1.00 96.38 1114 SER A CA 1
ATOM 8611 C C . SER A 1 1114 ? 18.767 -1.357 -35.623 1.00 96.38 1114 SER A C 1
ATOM 8613 O O . SER A 1 1114 ? 17.779 -1.431 -34.892 1.00 96.38 1114 SER A O 1
ATOM 8615 N N . ASP A 1 1115 ? 19.276 -2.413 -36.251 1.00 95.88 1115 ASP A N 1
ATOM 8616 C CA . ASP A 1 1115 ? 18.925 -3.779 -35.858 1.00 95.88 1115 ASP A CA 1
ATOM 8617 C C . ASP A 1 1115 ? 19.792 -4.186 -34.654 1.00 95.88 1115 ASP A C 1
ATOM 8619 O O . ASP A 1 1115 ? 20.946 -3.782 -34.550 1.00 95.88 1115 ASP A O 1
ATOM 8623 N N . LEU A 1 1116 ? 19.256 -4.974 -33.723 1.00 93.94 1116 LEU A N 1
ATOM 8624 C CA . LEU A 1 1116 ? 19.996 -5.438 -32.549 1.00 93.94 1116 LEU A CA 1
ATOM 8625 C C . LEU A 1 1116 ? 20.703 -6.755 -32.854 1.00 93.94 1116 LEU A C 1
ATOM 8627 O O . LEU A 1 1116 ? 20.057 -7.800 -32.970 1.00 93.94 1116 LEU A O 1
ATOM 8631 N N . ALA A 1 1117 ? 22.031 -6.713 -32.905 1.00 92.25 1117 ALA A N 1
ATOM 8632 C CA . ALA A 1 1117 ? 22.897 -7.879 -33.024 1.00 92.25 1117 ALA A CA 1
ATOM 8633 C C . ALA A 1 1117 ? 24.068 -7.803 -32.030 1.00 92.25 1117 ALA A C 1
ATOM 8635 O O . ALA A 1 1117 ? 24.257 -6.799 -31.337 1.00 92.25 1117 ALA A O 1
ATOM 8636 N N . HIS A 1 1118 ? 24.846 -8.886 -31.919 1.00 89.06 1118 HIS A N 1
ATOM 8637 C CA . HIS A 1 1118 ? 26.115 -8.795 -31.201 1.00 89.06 1118 HIS A CA 1
ATOM 8638 C C . HIS A 1 1118 ? 27.061 -7.846 -31.953 1.00 89.06 1118 HIS A C 1
ATOM 8640 O O . HIS A 1 1118 ? 27.178 -7.964 -33.174 1.00 89.06 1118 HIS A O 1
ATOM 8646 N N . PRO A 1 1119 ? 27.760 -6.934 -31.253 1.00 84.94 1119 PRO A N 1
ATOM 8647 C CA . PRO A 1 1119 ? 28.648 -5.988 -31.914 1.00 84.94 1119 PRO A CA 1
ATOM 8648 C C . PRO A 1 1119 ? 29.694 -6.688 -32.789 1.00 84.94 1119 PRO A C 1
ATOM 8650 O O . PRO A 1 1119 ? 30.385 -7.595 -32.320 1.00 84.94 1119 PRO A O 1
ATOM 8653 N N . ASN A 1 1120 ? 29.844 -6.228 -34.035 1.00 78.94 1120 ASN A N 1
ATOM 8654 C CA . ASN A 1 1120 ? 30.764 -6.778 -35.043 1.00 78.94 1120 ASN A CA 1
ATOM 8655 C C . ASN A 1 1120 ? 30.498 -8.249 -35.439 1.00 78.94 1120 ASN A C 1
ATOM 8657 O O . ASN A 1 1120 ? 31.407 -8.933 -35.923 1.00 78.94 1120 ASN A O 1
ATOM 8661 N N . ASP A 1 1121 ? 29.277 -8.757 -35.249 1.00 81.81 1121 ASP A N 1
ATOM 8662 C CA . ASP A 1 1121 ? 28.910 -10.097 -35.707 1.00 81.81 1121 ASP A CA 1
ATOM 8663 C C . ASP A 1 1121 ? 28.613 -10.127 -37.212 1.00 81.81 1121 ASP A C 1
ATOM 8665 O O . ASP A 1 1121 ? 27.488 -9.923 -37.663 1.00 81.81 1121 ASP A O 1
ATOM 8669 N N . ASN A 1 1122 ? 29.635 -10.462 -37.997 1.00 76.75 1122 ASN A N 1
ATOM 8670 C CA . ASN A 1 1122 ? 29.504 -10.668 -39.443 1.00 76.75 1122 ASN A CA 1
ATOM 8671 C C . ASN A 1 1122 ? 29.159 -12.123 -39.813 1.00 76.75 1122 ASN A C 1
ATOM 8673 O O . ASN A 1 1122 ? 29.147 -12.472 -40.995 1.00 76.75 1122 ASN A O 1
ATOM 8677 N N . THR A 1 1123 ? 28.966 -13.001 -38.824 1.00 80.69 1123 THR A N 1
ATOM 8678 C CA . THR A 1 1123 ? 28.793 -14.444 -39.042 1.00 80.69 1123 THR A CA 1
ATOM 8679 C C . THR A 1 1123 ? 27.342 -14.880 -38.951 1.00 80.69 1123 THR A C 1
ATOM 8681 O O . THR A 1 1123 ? 26.899 -15.674 -39.784 1.00 80.69 1123 THR A O 1
ATOM 8684 N N . THR A 1 1124 ? 26.597 -14.374 -37.967 1.00 86.00 1124 THR A N 1
ATOM 8685 C CA . THR A 1 1124 ? 25.196 -14.756 -37.760 1.00 86.00 1124 THR A CA 1
ATOM 8686 C C . THR A 1 1124 ? 24.220 -13.675 -38.207 1.00 86.00 1124 THR A C 1
ATOM 8688 O O . THR A 1 1124 ? 23.126 -14.009 -38.671 1.00 86.00 1124 THR A O 1
ATOM 8691 N N . TYR A 1 1125 ? 24.635 -12.407 -38.157 1.00 91.31 1125 TYR A N 1
ATOM 8692 C CA . TYR A 1 1125 ? 23.837 -11.274 -38.597 1.00 91.31 1125 TYR A CA 1
ATOM 8693 C C . TYR A 1 1125 ? 24.186 -10.834 -40.025 1.00 91.31 1125 TYR A C 1
ATOM 8695 O O . TYR A 1 1125 ? 25.347 -10.707 -40.413 1.00 91.31 1125 TYR A O 1
ATOM 8703 N N . ASN A 1 1126 ? 23.151 -10.609 -40.836 1.00 90.62 1126 ASN A N 1
ATOM 8704 C CA . ASN A 1 1126 ? 23.270 -10.123 -42.204 1.00 90.62 1126 ASN A CA 1
ATOM 8705 C C . ASN A 1 1126 ? 22.589 -8.747 -42.335 1.00 90.62 1126 ASN A C 1
ATOM 8707 O O . ASN A 1 1126 ? 21.357 -8.686 -42.351 1.00 90.62 1126 ASN A O 1
ATOM 8711 N N . PRO A 1 1127 ? 23.345 -7.652 -42.531 1.00 88.19 1127 PRO A N 1
ATOM 8712 C CA . PRO A 1 1127 ? 22.798 -6.293 -42.516 1.00 88.19 1127 PRO A CA 1
ATOM 8713 C C . PRO A 1 1127 ? 21.880 -5.971 -43.701 1.00 88.19 1127 PRO A C 1
ATOM 8715 O O . PRO A 1 1127 ? 20.996 -5.122 -43.590 1.00 88.19 1127 PRO A O 1
ATOM 8718 N N . THR A 1 1128 ? 22.048 -6.645 -44.840 1.00 88.19 1128 THR A N 1
ATOM 8719 C CA . THR A 1 1128 ? 21.210 -6.427 -46.028 1.00 88.19 1128 THR A CA 1
ATOM 8720 C C . THR A 1 1128 ? 19.812 -7.007 -45.830 1.00 88.19 1128 THR A C 1
ATOM 8722 O O . THR A 1 1128 ? 18.819 -6.376 -46.191 1.00 88.19 1128 THR A O 1
ATOM 8725 N N . THR A 1 1129 ? 19.728 -8.200 -45.237 1.00 89.81 1129 THR A N 1
ATOM 8726 C CA . THR A 1 1129 ? 18.463 -8.928 -45.044 1.00 89.81 1129 THR A CA 1
ATOM 8727 C C . THR A 1 1129 ? 17.836 -8.724 -43.666 1.00 89.81 1129 THR A C 1
ATOM 8729 O O . THR A 1 1129 ? 16.641 -8.952 -43.534 1.00 89.81 1129 THR A O 1
ATOM 8732 N N . GLY A 1 1130 ? 18.613 -8.317 -42.658 1.00 90.38 1130 GLY A N 1
ATOM 8733 C CA . GLY A 1 1130 ? 18.196 -8.228 -41.253 1.00 90.38 1130 GLY A CA 1
ATOM 8734 C C . GLY A 1 1130 ? 18.215 -9.569 -40.502 1.00 90.38 1130 GLY A C 1
ATOM 8735 O O . GLY A 1 1130 ? 18.011 -9.608 -39.291 1.00 90.38 1130 GLY A O 1
ATOM 8736 N N . ARG A 1 1131 ? 18.477 -10.695 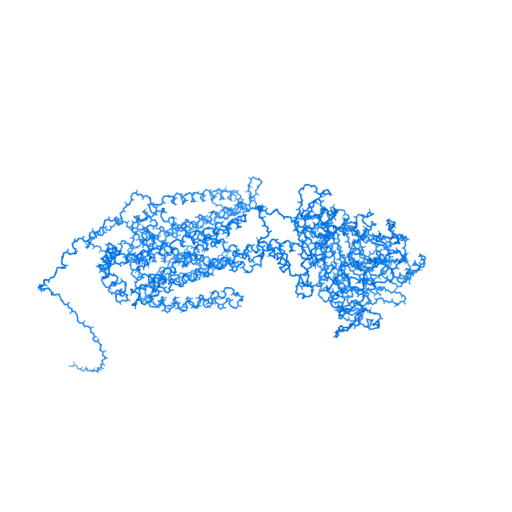-41.187 1.00 90.81 1131 ARG A N 1
ATOM 8737 C CA . ARG A 1 1131 ? 18.501 -12.025 -40.555 1.00 90.81 1131 ARG A CA 1
ATOM 8738 C C . ARG A 1 1131 ? 19.612 -12.108 -39.512 1.00 90.81 1131 ARG A C 1
ATOM 8740 O O . ARG A 1 1131 ? 20.735 -11.715 -39.798 1.00 90.81 1131 ARG A O 1
ATOM 8747 N N . GLY A 1 1132 ? 19.296 -12.687 -38.356 1.00 89.88 1132 GLY A N 1
ATOM 8748 C CA . GLY A 1 1132 ? 20.220 -12.834 -37.226 1.00 89.88 1132 GLY A CA 1
ATOM 8749 C C . GLY A 1 1132 ? 20.015 -11.803 -36.116 1.00 89.88 1132 GLY A C 1
ATOM 8750 O O . GLY A 1 1132 ? 20.518 -12.017 -35.023 1.00 89.88 1132 GLY A O 1
ATOM 8751 N N . ALA A 1 1133 ? 19.230 -10.747 -36.352 1.00 94.00 1133 ALA A N 1
ATOM 8752 C CA . ALA A 1 1133 ? 18.880 -9.773 -35.321 1.00 94.00 1133 ALA A CA 1
ATOM 8753 C C . ALA A 1 1133 ? 17.897 -10.338 -34.274 1.00 94.00 1133 ALA A C 1
ATOM 8755 O O . ALA A 1 1133 ? 17.079 -11.217 -34.568 1.00 94.00 1133 ALA A O 1
ATOM 8756 N N . VAL A 1 1134 ? 17.953 -9.802 -33.050 1.00 93.94 1134 VAL A N 1
ATOM 8757 C CA . VAL A 1 1134 ? 17.065 -10.164 -31.916 1.00 93.94 1134 VAL A CA 1
ATOM 8758 C C . VAL A 1 1134 ? 16.050 -9.084 -31.562 1.00 93.94 1134 VAL A C 1
ATOM 8760 O O . VAL A 1 1134 ? 15.216 -9.266 -30.673 1.00 93.94 1134 VAL A O 1
ATOM 8763 N N . GLY A 1 1135 ? 16.099 -7.961 -32.263 1.00 95.94 1135 GLY A N 1
ATOM 8764 C CA . GLY A 1 1135 ? 15.239 -6.819 -32.031 1.00 95.94 1135 GLY A CA 1
ATOM 8765 C C . GLY A 1 1135 ? 15.734 -5.593 -32.780 1.00 95.94 1135 GLY A C 1
ATOM 8766 O O . GLY A 1 1135 ? 16.574 -5.689 -33.671 1.00 95.94 1135 GLY A O 1
ATOM 8767 N N . VAL A 1 1136 ? 15.233 -4.429 -32.390 1.00 97.56 1136 VAL A N 1
ATOM 8768 C CA . VAL A 1 1136 ? 15.606 -3.144 -32.994 1.00 97.56 1136 VAL A CA 1
ATOM 8769 C C . VAL A 1 1136 ? 15.879 -2.093 -31.929 1.00 97.56 1136 VAL A C 1
ATOM 8771 O O . VAL A 1 1136 ? 15.366 -2.181 -30.814 1.00 97.56 1136 VAL A O 1
ATOM 8774 N N . GLU A 1 1137 ? 16.658 -1.081 -32.278 1.00 97.94 1137 GLU A N 1
ATOM 8775 C CA . GLU A 1 1137 ? 16.820 0.123 -31.474 1.00 97.94 1137 GLU A CA 1
ATOM 8776 C C . GLU A 1 1137 ? 16.306 1.344 -32.232 1.00 97.94 1137 GLU A C 1
ATOM 8778 O O . GLU A 1 1137 ? 16.659 1.566 -33.394 1.00 97.94 1137 GLU A O 1
ATOM 8783 N N . PHE A 1 1138 ? 15.500 2.147 -31.540 1.00 98.06 1138 PHE A N 1
ATOM 8784 C CA . PHE A 1 1138 ? 15.059 3.463 -31.975 1.00 98.06 1138 PHE A CA 1
ATOM 8785 C C . PHE A 1 1138 ? 15.583 4.508 -30.999 1.00 98.06 1138 PHE A C 1
ATOM 8787 O O . PHE A 1 1138 ? 15.075 4.646 -29.886 1.00 98.06 1138 PHE A O 1
ATOM 8794 N N . ALA A 1 1139 ? 16.590 5.258 -31.429 1.00 95.12 1139 ALA A N 1
ATOM 8795 C CA . ALA A 1 1139 ? 17.166 6.333 -30.639 1.00 95.12 1139 ALA A CA 1
ATOM 8796 C C . ALA A 1 1139 ? 16.776 7.695 -31.226 1.00 95.12 1139 ALA A C 1
ATOM 8798 O O . ALA A 1 1139 ? 16.832 7.881 -32.447 1.00 95.12 1139 ALA A O 1
ATOM 8799 N N . GLY A 1 1140 ? 16.317 8.611 -30.374 1.00 92.62 1140 GLY A N 1
ATOM 8800 C CA . GLY A 1 1140 ? 15.782 9.916 -30.762 1.00 92.62 1140 GLY A CA 1
ATOM 8801 C C . GLY A 1 1140 ? 16.762 11.070 -30.563 1.00 92.62 1140 GLY A C 1
ATOM 8802 O O . GLY A 1 1140 ? 17.551 11.084 -29.624 1.00 92.62 1140 GLY A O 1
ATOM 8803 N N . THR A 1 1141 ? 16.662 12.080 -31.430 1.00 92.31 1141 THR A N 1
ATOM 8804 C CA . THR A 1 1141 ? 17.314 13.381 -31.231 1.00 92.31 1141 THR A CA 1
ATOM 8805 C C . THR A 1 1141 ? 16.715 14.129 -30.039 1.00 92.31 1141 THR A C 1
ATOM 8807 O O . THR A 1 1141 ? 15.620 13.815 -29.574 1.00 92.31 1141 THR A O 1
ATOM 8810 N N . GLY A 1 1142 ? 17.401 15.180 -29.593 1.00 91.12 1142 GLY A N 1
ATOM 8811 C CA . GLY A 1 1142 ? 16.879 16.057 -28.560 1.00 91.12 1142 GLY A CA 1
ATOM 8812 C C . GLY A 1 1142 ? 15.712 16.920 -29.028 1.00 91.12 1142 GLY A C 1
ATOM 8813 O O . GLY A 1 1142 ? 15.628 17.326 -30.194 1.00 91.12 1142 GLY A O 1
ATOM 8814 N N . VAL A 1 1143 ? 14.849 17.276 -28.077 1.00 93.88 1143 VAL A N 1
ATOM 8815 C CA . VAL A 1 1143 ? 13.782 18.270 -28.255 1.00 93.88 1143 VAL A CA 1
ATOM 8816 C C . VAL A 1 1143 ? 14.363 19.613 -28.698 1.00 93.88 1143 VAL A C 1
ATOM 8818 O O . VAL A 1 1143 ? 13.835 20.252 -29.612 1.00 93.88 1143 VAL A O 1
ATOM 8821 N N . THR A 1 1144 ? 15.473 20.028 -28.087 1.00 91.12 1144 THR A N 1
ATOM 8822 C CA . THR A 1 1144 ? 16.201 21.259 -28.448 1.00 91.12 1144 THR A CA 1
ATOM 8823 C C . THR A 1 1144 ? 17.710 21.101 -28.401 1.00 91.12 1144 THR A C 1
ATOM 8825 O O . THR A 1 1144 ? 18.411 21.812 -29.125 1.00 91.12 1144 THR A O 1
ATOM 8828 N N . SER A 1 1145 ? 18.214 20.197 -27.567 1.00 85.75 1145 SER A N 1
ATOM 8829 C CA . SER A 1 1145 ? 19.641 20.035 -27.333 1.00 85.75 1145 SER A CA 1
ATOM 8830 C C . SER A 1 1145 ? 20.385 19.565 -28.584 1.00 85.75 1145 SER A C 1
ATOM 8832 O O . SER A 1 1145 ? 19.853 18.825 -29.409 1.00 85.75 1145 SER A O 1
ATOM 8834 N N . SER A 1 1146 ? 21.621 20.033 -28.757 1.00 76.50 1146 SER A N 1
ATOM 8835 C CA . SER A 1 1146 ? 22.409 19.827 -29.978 1.00 76.50 1146 SER A CA 1
ATOM 8836 C C . SER A 1 1146 ? 23.786 19.258 -29.661 1.00 76.50 1146 SER A C 1
ATOM 8838 O O . SER A 1 1146 ? 24.290 19.460 -28.558 1.00 76.50 1146 SER A O 1
ATOM 8840 N N . THR A 1 1147 ? 24.407 18.563 -30.616 1.00 69.94 1147 THR A N 1
ATOM 8841 C CA . THR A 1 1147 ? 25.710 17.915 -30.413 1.00 69.94 1147 THR A CA 1
ATOM 8842 C C . THR A 1 1147 ? 26.814 18.477 -31.304 1.00 69.94 1147 THR A C 1
ATOM 8844 O O . THR A 1 1147 ? 26.596 18.838 -32.464 1.00 69.94 1147 THR A O 1
ATOM 8847 N N . GLY A 1 1148 ? 28.026 18.547 -30.744 1.00 59.59 1148 GLY A N 1
ATOM 8848 C CA . GLY A 1 1148 ? 29.211 19.194 -31.314 1.00 59.59 1148 GLY A CA 1
ATOM 8849 C C . GLY A 1 1148 ? 29.523 18.855 -32.780 1.00 59.59 1148 GLY A C 1
ATOM 8850 O O . GLY A 1 1148 ? 29.731 19.789 -33.553 1.00 59.59 1148 GLY A O 1
ATOM 8851 N N . PRO A 1 1149 ? 29.515 17.577 -33.214 1.00 59.56 1149 PRO A N 1
ATOM 8852 C CA . PRO A 1 1149 ? 29.873 17.209 -34.586 1.00 59.56 1149 PRO A CA 1
ATOM 8853 C C . PRO A 1 1149 ? 28.953 17.787 -35.660 1.00 59.56 1149 PRO A C 1
ATOM 8855 O O . PRO A 1 1149 ? 29.408 18.038 -36.771 1.00 59.56 1149 PRO A O 1
ATOM 8858 N N . PHE A 1 1150 ? 27.679 17.994 -35.325 1.00 66.31 1150 PHE A N 1
ATOM 8859 C CA . PHE A 1 1150 ? 26.653 18.512 -36.231 1.00 66.31 1150 PHE A CA 1
ATOM 8860 C C . PHE A 1 1150 ? 26.386 20.008 -36.004 1.00 66.31 1150 PHE A C 1
ATOM 8862 O O . PHE A 1 1150 ? 25.761 20.674 -36.832 1.00 66.31 1150 PHE A O 1
ATOM 8869 N N . ASN A 1 1151 ? 26.920 20.571 -34.917 1.00 65.31 1151 ASN A N 1
ATOM 8870 C CA . ASN A 1 1151 ? 26.846 21.994 -34.637 1.00 65.31 1151 ASN A CA 1
ATOM 8871 C C . ASN A 1 1151 ? 27.639 22.783 -35.685 1.00 65.31 1151 ASN A C 1
ATOM 8873 O O . ASN A 1 1151 ? 28.845 22.613 -35.840 1.00 65.31 1151 ASN A O 1
ATOM 8877 N N . ARG A 1 1152 ? 26.947 23.708 -36.367 1.00 66.25 1152 ARG A N 1
ATOM 8878 C CA . ARG A 1 1152 ? 27.467 24.583 -37.443 1.00 66.25 1152 ARG A CA 1
ATOM 8879 C C . ARG A 1 1152 ? 27.695 23.907 -38.800 1.00 66.25 1152 ARG A C 1
ATOM 8881 O O . ARG A 1 1152 ? 28.292 24.529 -39.676 1.00 66.25 1152 ARG A O 1
ATOM 8888 N N . GLN A 1 1153 ? 27.210 22.684 -38.998 1.00 80.31 1153 GLN A N 1
ATOM 8889 C CA . GLN A 1 1153 ? 27.208 22.056 -40.319 1.00 80.31 1153 GLN A CA 1
ATOM 8890 C C . GLN A 1 1153 ? 26.053 22.579 -41.182 1.00 80.31 1153 GLN A C 1
ATOM 8892 O O . GLN A 1 1153 ? 24.987 22.926 -40.672 1.00 80.31 1153 GLN A O 1
ATOM 8897 N N . THR A 1 1154 ? 26.244 22.622 -42.502 1.00 86.00 1154 THR A N 1
ATOM 8898 C CA . THR A 1 1154 ? 25.119 22.725 -43.443 1.00 86.00 1154 THR A CA 1
ATOM 8899 C C . THR A 1 1154 ? 24.372 21.392 -43.514 1.00 86.00 1154 THR A C 1
ATOM 8901 O O . THR A 1 1154 ? 24.906 20.345 -43.143 1.00 86.00 1154 THR A O 1
ATOM 8904 N N . PHE A 1 1155 ? 23.146 21.407 -44.035 1.00 86.62 1155 PHE A N 1
ATOM 8905 C CA . PHE A 1 1155 ? 22.351 20.190 -44.226 1.00 86.62 1155 PHE A CA 1
ATOM 8906 C C . PHE A 1 1155 ? 23.102 19.097 -45.019 1.00 86.62 1155 PHE A C 1
ATOM 8908 O O . PHE A 1 1155 ? 23.094 17.925 -44.636 1.00 86.62 1155 PHE A O 1
ATOM 8915 N N . ASP A 1 1156 ? 23.827 19.481 -46.074 1.00 87.00 1156 ASP A N 1
ATOM 8916 C CA . ASP A 1 1156 ? 24.605 18.543 -46.895 1.00 87.00 1156 ASP A CA 1
ATOM 8917 C C . ASP A 1 1156 ? 25.801 17.949 -46.129 1.00 87.00 1156 ASP A C 1
ATOM 8919 O O . ASP A 1 1156 ? 26.101 16.761 -46.244 1.00 87.00 1156 ASP A O 1
ATOM 8923 N N . GLN A 1 1157 ? 26.477 18.757 -45.305 1.00 88.38 1157 GLN A N 1
ATOM 8924 C CA . GLN A 1 1157 ? 27.588 18.298 -44.462 1.00 88.38 1157 GLN A CA 1
ATOM 8925 C C . GLN A 1 1157 ? 27.117 17.323 -43.377 1.00 88.38 1157 GLN A C 1
ATOM 8927 O O . GLN A 1 1157 ? 27.775 16.305 -43.140 1.00 88.38 1157 GLN A O 1
ATOM 8932 N N . ALA A 1 1158 ? 25.961 17.601 -42.771 1.00 87.62 1158 ALA A N 1
ATOM 8933 C CA . ALA A 1 1158 ? 25.317 16.701 -41.821 1.00 87.62 1158 ALA A CA 1
ATOM 8934 C C . ALA A 1 1158 ? 24.964 15.368 -42.481 1.00 87.62 1158 ALA A C 1
ATOM 8936 O O . ALA A 1 1158 ? 25.344 14.319 -41.971 1.00 87.62 1158 ALA A O 1
ATOM 8937 N N . THR A 1 1159 ? 24.356 15.402 -43.667 1.00 89.19 1159 THR A N 1
ATOM 8938 C CA . THR A 1 1159 ? 24.001 14.192 -44.425 1.00 89.19 1159 THR A CA 1
ATOM 8939 C C . THR A 1 1159 ? 25.233 13.349 -44.786 1.00 89.19 1159 THR A C 1
ATOM 8941 O O . THR A 1 1159 ? 25.214 12.125 -44.648 1.00 89.19 1159 THR A O 1
ATOM 8944 N N . ASN A 1 1160 ? 26.344 13.980 -45.180 1.00 89.00 1160 ASN A N 1
ATOM 8945 C CA . ASN A 1 1160 ? 27.605 13.272 -45.430 1.00 89.00 1160 ASN A CA 1
ATOM 8946 C C . ASN A 1 1160 ? 28.187 12.646 -44.155 1.00 89.00 1160 ASN A C 1
ATOM 8948 O O . ASN A 1 1160 ? 28.713 11.534 -44.195 1.00 89.00 1160 ASN A O 1
ATOM 8952 N N . THR A 1 1161 ? 28.077 13.336 -43.018 1.00 88.94 1161 THR A N 1
ATOM 8953 C CA . THR A 1 1161 ? 28.501 12.797 -41.718 1.00 88.94 1161 THR A CA 1
ATOM 8954 C C . THR A 1 1161 ? 27.638 11.595 -41.323 1.00 88.94 1161 THR A C 1
ATOM 8956 O O . THR A 1 1161 ? 28.176 10.568 -40.913 1.00 88.94 1161 THR A O 1
ATOM 8959 N N . SER A 1 1162 ? 26.321 11.668 -41.535 1.00 91.38 1162 SER A N 1
ATOM 8960 C CA . SER A 1 1162 ? 25.393 10.545 -41.352 1.00 91.38 1162 SER A CA 1
ATOM 8961 C C . SER A 1 1162 ? 25.777 9.327 -42.192 1.00 91.38 1162 SER A C 1
ATOM 8963 O O . SER A 1 1162 ? 25.768 8.201 -41.696 1.00 91.38 1162 SER A O 1
ATOM 8965 N N . ALA A 1 1163 ? 26.180 9.537 -43.449 1.00 90.94 1163 ALA A N 1
ATOM 8966 C CA . ALA A 1 1163 ? 26.615 8.454 -44.330 1.00 90.94 1163 ALA A CA 1
ATOM 8967 C C . ALA A 1 1163 ? 27.886 7.746 -43.823 1.00 90.94 1163 ALA A C 1
ATOM 8969 O O . ALA A 1 1163 ? 28.027 6.539 -44.009 1.00 90.94 1163 ALA A O 1
ATOM 8970 N N . ILE A 1 1164 ? 28.791 8.469 -43.151 1.00 90.38 1164 ILE A N 1
ATOM 8971 C CA . ILE A 1 1164 ? 29.984 7.885 -42.518 1.00 90.38 1164 ILE A CA 1
ATOM 8972 C C . ILE A 1 1164 ? 29.584 6.970 -41.358 1.00 90.38 1164 ILE A C 1
ATOM 8974 O O . ILE A 1 1164 ? 30.036 5.830 -41.320 1.00 90.38 1164 ILE A O 1
ATOM 8978 N N . TYR A 1 1165 ? 28.698 7.424 -40.465 1.00 90.81 1165 TYR A N 1
ATOM 8979 C CA . TYR A 1 1165 ? 28.212 6.594 -39.356 1.00 90.81 1165 TYR A CA 1
ATOM 8980 C C . TYR A 1 1165 ? 27.563 5.301 -39.854 1.00 90.81 1165 TYR A C 1
ATOM 8982 O O . TYR A 1 1165 ? 27.881 4.216 -39.374 1.00 90.81 1165 TYR A O 1
ATOM 8990 N N . VAL A 1 1166 ? 26.681 5.393 -40.848 1.00 92.06 1166 VAL A N 1
ATOM 8991 C CA . VAL A 1 1166 ? 25.983 4.220 -41.393 1.00 92.06 1166 VAL A CA 1
ATOM 8992 C C . VAL A 1 1166 ? 26.937 3.246 -42.097 1.00 92.06 1166 VAL A C 1
ATOM 8994 O O . VAL A 1 1166 ? 26.722 2.033 -42.065 1.00 92.06 1166 VAL A O 1
ATOM 8997 N N . ARG A 1 1167 ? 28.002 3.757 -42.727 1.00 89.94 1167 ARG A N 1
ATOM 8998 C CA . ARG A 1 1167 ? 29.045 2.934 -43.351 1.00 89.94 1167 ARG A CA 1
ATOM 8999 C C . ARG A 1 1167 ? 29.889 2.200 -42.310 1.00 89.94 1167 ARG A C 1
ATOM 9001 O O . ARG A 1 1167 ? 30.174 1.023 -42.499 1.00 89.94 1167 ARG A O 1
ATOM 9008 N N . ASP A 1 1168 ? 30.303 2.898 -41.256 1.00 89.44 1168 ASP A N 1
ATOM 9009 C CA . ASP A 1 1168 ? 31.260 2.378 -40.272 1.00 89.44 1168 ASP A CA 1
ATOM 9010 C C . ASP A 1 1168 ? 30.622 1.355 -39.311 1.00 89.44 1168 ASP A C 1
ATOM 9012 O O . ASP A 1 1168 ? 31.337 0.566 -38.698 1.00 89.44 1168 ASP A O 1
ATOM 9016 N N . ASN A 1 1169 ? 29.287 1.315 -39.213 1.00 90.94 1169 ASN A N 1
ATOM 9017 C CA . ASN A 1 1169 ? 28.554 0.441 -38.293 1.00 90.94 1169 ASN A CA 1
ATOM 9018 C C . ASN A 1 1169 ? 27.682 -0.564 -39.049 1.00 90.94 1169 ASN A C 1
ATOM 9020 O O . ASN A 1 1169 ? 26.807 -0.180 -39.825 1.00 90.94 1169 ASN A O 1
ATOM 9024 N N . ILE A 1 1170 ? 27.882 -1.866 -38.816 1.00 89.56 1170 ILE A N 1
ATOM 9025 C CA . ILE A 1 1170 ? 27.160 -2.925 -39.540 1.00 89.56 1170 ILE A CA 1
ATOM 9026 C C . ILE A 1 1170 ? 25.664 -2.986 -39.182 1.00 89.56 1170 ILE A C 1
ATOM 9028 O O . ILE A 1 1170 ? 24.828 -3.186 -40.066 1.00 89.56 1170 ILE A O 1
ATOM 9032 N N . ASP A 1 1171 ? 25.318 -2.702 -37.934 1.00 91.00 1171 ASP A N 1
ATOM 9033 C CA . ASP A 1 1171 ? 23.957 -2.838 -37.405 1.00 91.00 1171 ASP A CA 1
ATOM 9034 C C . ASP A 1 1171 ? 23.079 -1.603 -37.672 1.00 91.00 1171 ASP A C 1
ATOM 9036 O O . ASP A 1 1171 ? 21.858 -1.714 -37.822 1.00 91.00 1171 ASP A O 1
ATOM 9040 N N . LEU A 1 1172 ? 23.713 -0.436 -37.828 1.00 93.94 1172 LEU A N 1
ATOM 9041 C CA . LEU A 1 1172 ? 23.063 0.853 -38.055 1.00 93.94 1172 LEU A CA 1
ATOM 9042 C C . LEU A 1 1172 ? 22.489 0.951 -39.476 1.00 93.94 1172 LEU A C 1
ATOM 9044 O O . LEU A 1 1172 ? 23.219 0.841 -40.467 1.00 93.94 1172 LEU A O 1
ATOM 9048 N N . GLN A 1 1173 ? 21.178 1.189 -39.574 1.00 95.06 1173 GLN A N 1
ATOM 9049 C CA . GLN A 1 1173 ? 20.452 1.256 -40.847 1.00 95.06 1173 GLN A CA 1
ATOM 9050 C C . GLN A 1 1173 ? 20.120 2.686 -41.281 1.00 95.06 1173 GLN A C 1
ATOM 9052 O O . GLN A 1 1173 ? 20.018 2.955 -42.482 1.00 95.06 1173 GLN A O 1
ATOM 9057 N N . TRP A 1 1174 ? 19.956 3.603 -40.327 1.00 96.06 1174 TRP A N 1
ATOM 9058 C CA . TRP A 1 1174 ? 19.713 5.017 -40.596 1.00 96.06 1174 TRP A CA 1
ATOM 9059 C C . TRP A 1 1174 ? 20.277 5.911 -39.498 1.00 96.06 1174 TRP A C 1
ATOM 9061 O O . TRP A 1 1174 ? 20.191 5.575 -38.317 1.00 96.06 1174 TRP A O 1
ATOM 9071 N N . GLN A 1 1175 ? 20.797 7.068 -39.905 1.00 94.38 1175 GLN A N 1
ATOM 9072 C CA . GLN A 1 1175 ? 21.275 8.112 -39.006 1.00 94.38 1175 GLN A CA 1
ATOM 9073 C C . GLN A 1 1175 ? 20.878 9.491 -39.530 1.00 94.38 1175 GLN A C 1
ATOM 9075 O O . GLN A 1 1175 ? 20.991 9.756 -40.732 1.00 94.38 1175 GLN A O 1
ATOM 9080 N N . GLU A 1 1176 ? 20.451 10.378 -38.634 1.00 92.81 1176 GLU A N 1
ATOM 9081 C CA . GLU A 1 1176 ? 20.186 11.782 -38.945 1.00 92.81 1176 GLU A CA 1
ATOM 9082 C C . GLU A 1 1176 ? 20.577 12.677 -37.770 1.00 92.81 1176 GLU A C 1
ATOM 9084 O O . GLU A 1 1176 ? 20.241 12.393 -36.622 1.00 92.81 1176 GLU A O 1
ATOM 9089 N N . GLY A 1 1177 ? 21.309 13.756 -38.056 1.00 88.88 1177 GLY A N 1
ATOM 9090 C CA . GLY A 1 1177 ? 21.878 14.603 -37.009 1.00 88.88 1177 GLY A CA 1
ATOM 9091 C C . GLY A 1 1177 ? 21.650 16.100 -37.125 1.00 88.88 1177 GLY A C 1
ATOM 9092 O O . GLY A 1 1177 ? 22.126 16.856 -36.277 1.00 88.88 1177 GLY A O 1
ATOM 9093 N N . PHE A 1 1178 ? 20.935 16.566 -38.143 1.00 90.44 1178 PHE A N 1
ATOM 9094 C CA . PHE A 1 1178 ? 20.748 17.989 -38.390 1.00 90.44 1178 PHE A CA 1
ATOM 9095 C C . PHE A 1 1178 ? 19.561 18.560 -37.608 1.00 90.44 1178 PHE A C 1
ATOM 9097 O O . PHE A 1 1178 ? 19.704 19.585 -36.938 1.00 90.44 1178 PHE A O 1
ATOM 9104 N N . PHE A 1 1179 ? 18.403 17.900 -37.660 1.00 92.19 1179 PHE A N 1
ATOM 9105 C CA . PHE A 1 1179 ? 17.170 18.414 -37.068 1.00 92.19 1179 PHE A CA 1
ATOM 9106 C C . PHE A 1 1179 ? 16.944 17.949 -35.626 1.00 92.19 1179 PHE A C 1
ATOM 9108 O O . PHE A 1 1179 ? 17.339 16.856 -35.229 1.00 92.19 1179 PHE A O 1
ATOM 9115 N N . ARG A 1 1180 ? 16.257 18.794 -34.851 1.00 93.12 1180 ARG A N 1
ATOM 9116 C CA . ARG A 1 1180 ? 15.739 18.489 -33.507 1.00 93.12 1180 ARG A CA 1
ATOM 9117 C C . ARG A 1 1180 ? 14.288 18.044 -33.596 1.00 93.12 1180 ARG A C 1
ATOM 9119 O O . ARG A 1 1180 ? 13.618 18.365 -34.581 1.00 93.12 1180 ARG A O 1
ATOM 9126 N N . GLY A 1 1181 ? 13.779 17.338 -32.596 1.00 95.12 1181 GLY A N 1
ATOM 9127 C CA . GLY A 1 1181 ? 12.431 16.793 -32.683 1.00 95.12 1181 GLY A CA 1
ATOM 9128 C C . GLY A 1 1181 ? 12.135 15.681 -31.693 1.00 95.12 1181 GLY A C 1
ATOM 9129 O O . GLY A 1 1181 ? 12.512 15.762 -30.532 1.00 95.12 1181 GLY A O 1
ATOM 9130 N N . PHE A 1 1182 ? 11.374 14.695 -32.154 1.00 96.81 1182 PHE A N 1
ATOM 9131 C CA . PHE A 1 1182 ? 10.917 13.547 -31.373 1.00 96.81 1182 PHE A CA 1
ATOM 9132 C C . PHE A 1 1182 ? 10.498 12.427 -32.328 1.00 96.81 1182 PHE A C 1
ATOM 9134 O O . PHE A 1 1182 ? 10.451 12.628 -33.544 1.00 96.81 1182 PHE A O 1
ATOM 9141 N N . PHE A 1 1183 ? 10.132 11.259 -31.812 1.00 97.69 1183 PHE A N 1
ATOM 9142 C CA . PHE A 1 1183 ? 9.540 10.214 -32.646 1.00 97.69 1183 PHE A CA 1
ATOM 9143 C C . PHE A 1 1183 ? 8.296 9.614 -32.006 1.00 97.69 1183 PHE A C 1
ATOM 9145 O O . PHE A 1 1183 ? 8.116 9.648 -30.790 1.00 97.69 1183 PHE A O 1
ATOM 9152 N N . THR A 1 1184 ? 7.407 9.076 -32.835 1.00 97.94 1184 THR A N 1
ATOM 9153 C CA . THR A 1 1184 ? 6.246 8.321 -32.368 1.00 97.94 1184 THR A CA 1
ATOM 9154 C C . THR A 1 1184 ? 6.436 6.840 -32.612 1.00 97.94 1184 THR A C 1
ATOM 9156 O O . THR A 1 1184 ? 6.889 6.460 -33.688 1.00 97.94 1184 THR A O 1
ATOM 9159 N N . LEU A 1 1185 ? 6.013 6.018 -31.660 1.00 97.94 1185 LEU A N 1
ATOM 9160 C CA . LEU A 1 1185 ? 5.992 4.567 -31.760 1.00 97.94 1185 LEU A CA 1
ATOM 9161 C C . LEU A 1 1185 ? 4.540 4.087 -31.802 1.00 97.94 1185 LEU A C 1
ATOM 9163 O O . LEU A 1 1185 ? 3.853 4.082 -30.783 1.00 97.94 1185 LEU A O 1
ATOM 9167 N N . GLU A 1 1186 ? 4.066 3.712 -32.983 1.00 97.62 1186 GLU A N 1
ATOM 9168 C CA . GLU A 1 1186 ? 2.739 3.143 -33.195 1.00 97.62 1186 GLU A CA 1
ATOM 9169 C C . GLU A 1 1186 ? 2.801 1.612 -33.123 1.00 97.62 1186 GLU A C 1
ATOM 9171 O O . GLU A 1 1186 ? 3.516 0.967 -33.891 1.00 97.62 1186 GLU A O 1
ATOM 9176 N N . VAL A 1 1187 ? 2.046 1.025 -32.194 1.00 97.81 1187 VAL A N 1
ATOM 9177 C CA . VAL A 1 1187 ? 2.106 -0.404 -31.872 1.00 97.81 1187 VAL A CA 1
ATOM 9178 C C . VAL A 1 1187 ? 0.788 -1.093 -32.206 1.00 97.81 1187 VAL A C 1
ATOM 9180 O O . VAL A 1 1187 ? -0.282 -0.696 -31.738 1.00 97.81 1187 VAL A O 1
ATOM 9183 N N . THR A 1 1188 ? 0.871 -2.173 -32.980 1.00 97.31 1188 THR A N 1
ATOM 9184 C CA . THR A 1 1188 ? -0.241 -3.083 -33.286 1.00 97.31 1188 THR A CA 1
ATOM 9185 C C . THR A 1 1188 ? 0.178 -4.533 -33.029 1.00 97.31 1188 THR A C 1
ATOM 9187 O O . THR A 1 1188 ? 1.371 -4.814 -32.921 1.00 97.31 1188 THR A O 1
ATOM 9190 N N . PRO A 1 1189 ? -0.752 -5.505 -32.984 1.00 97.06 1189 PRO A N 1
ATOM 9191 C CA . PRO A 1 1189 ? -0.381 -6.916 -32.842 1.00 97.06 1189 PRO A CA 1
ATOM 9192 C C . PRO A 1 1189 ? 0.529 -7.453 -33.959 1.00 97.06 1189 PRO A C 1
ATOM 9194 O O . PRO A 1 1189 ? 1.144 -8.499 -33.793 1.00 97.06 1189 PRO A O 1
ATOM 9197 N N . LYS A 1 1190 ? 0.594 -6.772 -35.112 1.00 97.06 1190 LYS A N 1
ATOM 9198 C CA . LYS A 1 1190 ? 1.337 -7.233 -36.296 1.00 97.06 1190 LYS A CA 1
ATOM 9199 C C . LYS A 1 1190 ? 2.582 -6.410 -36.587 1.00 97.06 1190 LYS A C 1
ATOM 9201 O O . LYS A 1 1190 ? 3.510 -6.922 -37.207 1.00 97.06 1190 LYS A O 1
ATOM 9206 N N . THR A 1 1191 ? 2.574 -5.137 -36.209 1.00 97.50 1191 THR A N 1
ATOM 9207 C CA . THR A 1 1191 ? 3.600 -4.175 -36.602 1.00 97.50 1191 THR A CA 1
ATOM 9208 C C . THR A 1 1191 ? 3.932 -3.214 -35.478 1.00 97.50 1191 THR A C 1
ATOM 9210 O O . THR A 1 1191 ? 3.055 -2.795 -34.722 1.00 97.50 1191 THR A O 1
ATOM 9213 N N . LEU A 1 1192 ? 5.195 -2.816 -35.444 1.00 97.69 1192 LEU A N 1
ATOM 9214 C CA . LEU A 1 1192 ? 5.714 -1.716 -34.650 1.00 97.69 1192 LEU A CA 1
ATOM 9215 C C . LEU A 1 1192 ? 6.273 -0.672 -35.621 1.00 97.69 1192 LEU A C 1
ATOM 9217 O O . LEU A 1 1192 ? 7.182 -0.987 -36.386 1.00 97.69 1192 LEU A O 1
ATOM 9221 N N . ASN A 1 1193 ? 5.706 0.534 -35.653 1.00 97.44 1193 ASN A N 1
ATOM 9222 C CA . ASN A 1 1193 ? 6.111 1.590 -36.582 1.00 97.44 1193 ASN A CA 1
ATOM 9223 C C . ASN A 1 1193 ? 6.665 2.804 -35.826 1.00 97.44 1193 ASN A C 1
ATOM 9225 O O . ASN A 1 1193 ? 5.948 3.425 -35.046 1.00 97.44 1193 ASN A O 1
ATOM 9229 N N . ALA A 1 1194 ? 7.926 3.148 -36.074 1.00 97.88 1194 ALA A N 1
ATOM 9230 C CA . ALA A 1 1194 ? 8.584 4.327 -35.530 1.00 97.88 1194 ALA A CA 1
ATOM 9231 C C . ALA A 1 1194 ? 8.637 5.434 -36.591 1.00 97.88 1194 ALA A C 1
ATOM 9233 O O . ALA A 1 1194 ? 9.233 5.244 -37.650 1.00 97.88 1194 ALA A O 1
ATOM 9234 N N . THR A 1 1195 ? 8.041 6.594 -36.319 1.00 97.44 1195 THR A N 1
ATOM 9235 C CA . THR A 1 1195 ? 8.063 7.761 -37.217 1.00 97.44 1195 THR A CA 1
ATOM 9236 C C . THR A 1 1195 ? 8.776 8.924 -36.544 1.00 97.44 1195 THR A C 1
ATOM 9238 O O . THR A 1 1195 ? 8.331 9.408 -35.506 1.00 97.44 1195 THR A O 1
ATOM 9241 N N . TYR A 1 1196 ? 9.864 9.390 -37.151 1.00 97.62 1196 TYR A N 1
ATOM 9242 C CA . TYR A 1 1196 ? 10.693 10.480 -36.642 1.00 97.62 1196 TYR A CA 1
ATOM 9243 C C . TYR A 1 1196 ? 10.188 11.821 -37.168 1.00 97.62 1196 TYR A C 1
ATOM 9245 O O . TYR A 1 1196 ? 10.120 12.020 -38.380 1.00 97.62 1196 TYR A O 1
ATOM 9253 N N . TYR A 1 1197 ? 9.851 12.742 -36.269 1.00 97.12 1197 TYR A N 1
ATOM 9254 C CA . TYR A 1 1197 ? 9.400 14.093 -36.586 1.00 97.12 1197 TYR A CA 1
ATOM 9255 C C . TYR A 1 1197 ? 10.505 15.104 -36.303 1.00 97.12 1197 TYR A C 1
ATOM 9257 O O . TYR A 1 1197 ? 11.023 15.188 -35.193 1.00 97.12 1197 TYR A O 1
ATOM 9265 N N . SER A 1 1198 ? 10.816 15.917 -37.305 1.00 95.38 1198 SER A N 1
ATOM 9266 C CA . SER A 1 1198 ? 11.867 16.929 -37.275 1.00 95.38 1198 SER A CA 1
ATOM 9267 C C . SER A 1 1198 ? 11.264 18.328 -37.325 1.00 95.38 1198 SER A C 1
ATOM 9269 O O . SER A 1 1198 ? 10.419 18.620 -38.174 1.00 95.38 1198 SER A O 1
ATOM 9271 N N . MET A 1 1199 ? 11.701 19.202 -36.422 1.00 95.06 1199 MET A N 1
ATOM 9272 C CA . MET A 1 1199 ? 11.313 20.611 -36.377 1.00 95.06 1199 MET A CA 1
ATOM 9273 C C . MET A 1 1199 ? 12.188 21.402 -37.344 1.00 95.06 1199 MET A C 1
ATOM 9275 O O . MET A 1 1199 ? 13.415 21.314 -37.285 1.00 95.06 1199 MET A O 1
ATOM 9279 N N . ARG A 1 1200 ? 11.581 22.211 -38.220 1.00 91.94 1200 ARG A N 1
ATOM 9280 C CA . ARG A 1 1200 ? 12.354 23.026 -39.177 1.00 91.94 1200 ARG A CA 1
ATOM 9281 C C . ARG A 1 1200 ? 13.132 24.138 -38.496 1.00 91.94 1200 ARG A C 1
ATOM 9283 O O . ARG A 1 1200 ? 14.185 24.539 -38.983 1.00 91.94 1200 ARG A O 1
ATOM 9290 N N . ASN A 1 1201 ? 12.591 24.658 -37.397 1.00 88.88 1201 ASN A N 1
ATOM 9291 C CA . ASN A 1 1201 ? 13.197 25.743 -36.655 1.00 88.88 1201 ASN A CA 1
ATOM 9292 C C . ASN A 1 1201 ? 12.868 25.642 -35.163 1.00 88.88 1201 ASN A C 1
ATOM 9294 O O . ASN A 1 1201 ? 11.710 25.451 -34.791 1.00 88.88 1201 ASN A O 1
ATOM 9298 N N . VAL A 1 1202 ? 13.886 25.821 -34.322 1.00 90.25 1202 VAL A N 1
ATOM 9299 C CA . VAL A 1 1202 ? 13.784 25.852 -32.856 1.00 90.25 1202 VAL A CA 1
ATOM 9300 C C . VAL A 1 1202 ? 14.162 27.216 -32.262 1.00 90.25 1202 VAL A C 1
ATOM 9302 O O . VAL A 1 1202 ? 14.186 27.362 -31.049 1.00 90.25 1202 VAL A O 1
ATOM 9305 N N . THR A 1 1203 ? 14.455 28.247 -33.062 1.00 90.12 1203 THR A N 1
ATOM 9306 C CA . THR A 1 1203 ? 14.901 29.561 -32.554 1.00 90.12 1203 THR A CA 1
ATOM 9307 C C . THR A 1 1203 ? 13.766 30.475 -32.097 1.00 90.12 1203 THR A C 1
ATOM 9309 O O . THR A 1 1203 ? 13.994 31.388 -31.305 1.00 90.12 1203 THR A O 1
ATOM 9312 N N . PHE A 1 1204 ? 12.536 30.199 -32.530 1.00 91.75 1204 PHE A N 1
ATOM 9313 C CA . PHE A 1 1204 ? 11.310 30.836 -32.052 1.00 91.75 1204 PHE A CA 1
ATOM 9314 C C . PHE A 1 1204 ? 10.177 29.809 -31.959 1.00 91.75 1204 PHE A C 1
ATOM 9316 O O . PHE A 1 1204 ? 10.207 28.773 -32.629 1.00 91.75 1204 PHE A O 1
ATOM 9323 N N . ARG A 1 1205 ? 9.160 30.115 -31.150 1.00 93.25 1205 ARG A N 1
ATOM 9324 C CA . ARG A 1 1205 ? 8.001 29.244 -30.935 1.00 93.25 1205 ARG A CA 1
ATOM 9325 C C . ARG A 1 1205 ? 7.154 29.072 -32.205 1.00 93.25 1205 ARG A C 1
ATOM 9327 O O . ARG A 1 1205 ? 6.674 30.065 -32.749 1.00 93.25 1205 ARG A O 1
ATOM 9334 N N . ASN A 1 1206 ? 6.951 27.837 -32.667 1.00 94.25 1206 ASN A N 1
ATOM 9335 C CA . ASN A 1 1206 ? 6.136 27.491 -33.842 1.00 94.25 1206 ASN A CA 1
ATOM 9336 C C . ASN A 1 1206 ? 5.732 25.996 -33.845 1.00 94.25 1206 ASN A C 1
ATOM 9338 O O . ASN A 1 1206 ? 6.177 25.233 -32.997 1.00 94.25 1206 ASN A O 1
ATOM 9342 N N . LEU A 1 1207 ? 4.899 25.581 -34.808 1.00 94.19 1207 LEU A N 1
ATOM 9343 C CA . LEU A 1 1207 ? 4.479 24.181 -35.017 1.00 94.19 1207 LEU A CA 1
ATOM 9344 C C . LEU A 1 1207 ? 4.904 23.649 -36.404 1.00 94.19 1207 LEU A C 1
ATOM 9346 O O . LEU A 1 1207 ? 4.199 22.845 -37.012 1.00 94.19 1207 LEU A O 1
ATOM 9350 N N . ASP A 1 1208 ? 6.022 24.135 -36.945 1.00 94.31 1208 ASP A N 1
ATOM 9351 C CA . ASP A 1 1208 ? 6.530 23.749 -38.266 1.00 94.31 1208 ASP A CA 1
ATOM 9352 C C . ASP A 1 1208 ? 7.461 22.532 -38.163 1.00 94.31 1208 ASP A C 1
ATOM 9354 O O . ASP A 1 1208 ? 8.667 22.635 -37.904 1.00 94.31 1208 ASP A O 1
ATOM 9358 N N . GLY A 1 1209 ? 6.870 21.356 -38.361 1.00 94.38 1209 GLY A N 1
ATOM 9359 C CA . GLY A 1 1209 ? 7.554 20.070 -38.331 1.00 94.38 1209 GLY A CA 1
ATOM 9360 C C . GLY A 1 1209 ? 7.148 19.159 -39.486 1.00 94.38 1209 GLY A C 1
ATOM 9361 O O . GLY A 1 1209 ? 6.108 19.344 -40.121 1.00 94.38 1209 GLY A O 1
ATOM 9362 N N . PHE A 1 1210 ? 7.978 18.159 -39.772 1.00 95.56 1210 PHE A N 1
ATOM 9363 C CA . PHE A 1 1210 ? 7.724 17.156 -40.808 1.00 95.56 1210 PHE A CA 1
ATOM 9364 C C . PHE A 1 1210 ? 8.244 15.777 -40.387 1.00 95.56 1210 PHE A C 1
ATOM 9366 O O . PHE A 1 1210 ? 9.171 15.681 -39.589 1.00 95.56 1210 PHE A O 1
ATOM 9373 N N . ALA A 1 1211 ? 7.665 14.704 -40.930 1.00 95.31 1211 ALA A N 1
ATOM 9374 C CA . ALA A 1 1211 ? 8.152 13.344 -40.701 1.00 95.31 1211 ALA A CA 1
ATOM 9375 C C . ALA A 1 1211 ? 9.403 13.080 -41.558 1.00 95.31 1211 ALA A C 1
ATOM 9377 O O . ALA A 1 1211 ? 9.306 13.033 -42.782 1.00 95.31 1211 ALA A O 1
ATOM 9378 N N . ALA A 1 1212 ? 10.574 12.929 -40.940 1.00 94.50 1212 ALA A N 1
ATOM 9379 C CA . ALA A 1 1212 ? 11.851 12.740 -41.628 1.00 94.50 1212 ALA A CA 1
ATOM 9380 C C . ALA A 1 1212 ? 12.036 11.314 -42.169 1.00 94.50 1212 ALA A C 1
ATOM 9382 O O . ALA A 1 1212 ? 12.529 11.132 -43.288 1.00 94.50 1212 ALA A O 1
ATOM 9383 N N . ALA A 1 1213 ? 11.627 10.315 -41.386 1.00 95.38 1213 ALA A N 1
ATOM 9384 C CA . ALA A 1 1213 ? 11.722 8.900 -41.726 1.00 95.38 1213 ALA A CA 1
ATOM 9385 C C . ALA A 1 1213 ? 10.674 8.081 -40.955 1.00 95.38 1213 ALA A C 1
ATOM 9387 O O . ALA A 1 1213 ? 10.240 8.478 -39.871 1.00 95.38 1213 ALA A O 1
ATOM 9388 N N . SER A 1 1214 ? 10.275 6.933 -41.511 1.00 95.94 1214 SER A N 1
ATOM 9389 C CA . SER A 1 1214 ? 9.404 5.963 -40.839 1.00 95.94 1214 SER A CA 1
ATOM 9390 C C . SER A 1 1214 ? 9.950 4.555 -41.014 1.00 95.94 1214 SER A C 1
ATOM 9392 O O . SER A 1 1214 ? 10.336 4.169 -42.118 1.00 95.94 1214 SER A O 1
ATOM 9394 N N . PHE A 1 1215 ? 9.946 3.782 -39.937 1.00 97.12 1215 PHE A N 1
ATOM 9395 C CA . PHE A 1 1215 ? 10.520 2.448 -39.875 1.00 97.12 1215 PHE A CA 1
ATOM 9396 C C . PHE A 1 1215 ? 9.506 1.471 -39.308 1.00 97.12 1215 PHE A C 1
ATOM 9398 O O . PHE A 1 1215 ? 8.969 1.689 -38.230 1.00 97.12 1215 PHE A O 1
ATOM 9405 N N . THR A 1 1216 ? 9.265 0.376 -40.018 1.00 97.12 1216 THR A N 1
ATOM 9406 C CA . THR A 1 1216 ? 8.316 -0.657 -39.600 1.00 97.12 1216 THR A CA 1
ATOM 9407 C C . THR A 1 1216 ? 9.063 -1.927 -39.226 1.00 97.12 1216 THR A C 1
ATOM 9409 O O . THR A 1 1216 ? 10.011 -2.299 -39.905 1.00 97.12 1216 THR A O 1
ATOM 9412 N N . VAL A 1 1217 ? 8.616 -2.604 -38.176 1.00 97.69 1217 VAL A N 1
ATOM 9413 C CA . VAL A 1 1217 ? 9.052 -3.945 -37.774 1.00 97.69 1217 VAL A CA 1
ATOM 9414 C C . VAL A 1 1217 ? 7.830 -4.845 -37.766 1.00 97.69 1217 VAL A C 1
ATOM 9416 O O . VAL A 1 1217 ? 6.797 -4.478 -37.199 1.00 97.69 1217 VAL A O 1
ATOM 9419 N N . HIS A 1 1218 ? 7.930 -6.015 -38.388 1.00 97.25 1218 HIS A N 1
ATOM 9420 C CA . HIS A 1 1218 ? 6.876 -7.022 -38.343 1.00 97.25 1218 HIS A CA 1
ATOM 9421 C C . HIS A 1 1218 ? 7.085 -7.960 -37.154 1.00 97.25 1218 HIS A C 1
ATOM 9423 O O . HIS A 1 1218 ? 8.210 -8.348 -36.835 1.00 97.25 1218 HIS A O 1
ATOM 9429 N N . ALA A 1 1219 ? 5.991 -8.324 -36.485 1.00 95.94 1219 ALA A N 1
ATOM 9430 C CA . ALA A 1 1219 ? 6.043 -9.251 -35.362 1.00 95.94 1219 ALA A CA 1
ATOM 9431 C C . ALA A 1 1219 ? 6.633 -10.602 -35.810 1.00 95.94 1219 ALA A C 1
ATOM 9433 O O . ALA A 1 1219 ? 6.154 -11.214 -36.765 1.00 95.94 1219 ALA A O 1
ATOM 9434 N N . GLY A 1 1220 ? 7.663 -11.063 -35.104 1.00 93.31 1220 GLY A N 1
ATOM 9435 C CA . GLY A 1 1220 ? 8.407 -12.295 -35.363 1.00 93.31 1220 GLY A CA 1
ATOM 9436 C C . GLY A 1 1220 ? 9.649 -12.127 -36.244 1.00 93.31 1220 GLY A C 1
ATOM 9437 O O . GLY A 1 1220 ? 10.443 -13.062 -36.318 1.00 93.31 1220 GLY A O 1
ATOM 9438 N N . GLU A 1 1221 ? 9.848 -10.971 -36.891 1.00 93.25 1221 GLU A N 1
ATOM 9439 C CA . GLU A 1 1221 ? 11.007 -10.744 -37.774 1.00 93.25 1221 GLU A CA 1
ATOM 9440 C C . GLU A 1 1221 ? 12.247 -10.230 -37.030 1.00 93.25 1221 GLU A C 1
ATOM 9442 O O . GLU A 1 1221 ? 13.363 -10.557 -37.422 1.00 93.25 1221 GLU A O 1
ATOM 9447 N N . ASN A 1 1222 ? 12.073 -9.490 -35.928 1.00 94.69 1222 ASN A N 1
ATOM 9448 C CA . ASN A 1 1222 ? 13.158 -8.969 -35.076 1.00 94.69 1222 ASN A CA 1
ATOM 9449 C C . ASN A 1 1222 ? 14.151 -8.008 -35.757 1.00 94.69 1222 ASN A C 1
ATOM 9451 O O . ASN A 1 1222 ? 15.213 -7.753 -35.202 1.00 94.69 1222 ASN A O 1
ATOM 9455 N N . HIS A 1 1223 ? 13.818 -7.460 -36.922 1.00 95.75 1223 HIS A N 1
ATOM 9456 C CA . HIS A 1 1223 ? 14.622 -6.465 -37.634 1.00 95.75 1223 HIS A CA 1
ATOM 9457 C C . HIS A 1 1223 ? 13.717 -5.443 -38.331 1.00 95.75 1223 HIS A C 1
ATOM 9459 O O . HIS A 1 1223 ? 12.520 -5.673 -38.525 1.00 95.75 1223 HIS A O 1
ATOM 9465 N N . LEU A 1 1224 ? 14.284 -4.319 -38.766 1.00 96.31 1224 LEU A N 1
ATOM 9466 C CA . LEU A 1 1224 ? 13.574 -3.339 -39.588 1.00 96.31 1224 LEU A CA 1
ATOM 9467 C C . LEU A 1 1224 ? 13.126 -3.974 -40.919 1.00 96.31 1224 LEU A C 1
ATOM 9469 O O . LEU A 1 1224 ? 13.877 -4.719 -41.557 1.00 96.31 1224 LEU A O 1
ATOM 9473 N N . ALA A 1 1225 ? 11.913 -3.669 -41.372 1.00 94.31 1225 ALA A N 1
ATOM 9474 C CA . ALA A 1 1225 ? 11.378 -4.157 -42.638 1.00 94.31 1225 ALA A CA 1
ATOM 9475 C C . ALA A 1 1225 ? 12.264 -3.705 -43.810 1.00 94.31 1225 ALA A C 1
ATOM 9477 O O . ALA A 1 1225 ? 12.762 -2.574 -43.840 1.00 94.31 1225 ALA A O 1
ATOM 9478 N N . ARG A 1 1226 ? 12.471 -4.598 -44.784 1.00 91.44 1226 ARG A N 1
ATOM 9479 C CA . ARG A 1 1226 ? 13.304 -4.340 -45.966 1.00 91.44 1226 ARG A CA 1
ATOM 9480 C C . ARG A 1 1226 ? 12.432 -4.102 -47.213 1.00 91.44 1226 ARG A C 1
ATOM 9482 O O . ARG A 1 1226 ? 11.468 -4.839 -47.407 1.00 91.44 1226 ARG A O 1
ATOM 9489 N N . PRO A 1 1227 ? 12.772 -3.135 -48.092 1.00 90.44 1227 PRO A N 1
ATOM 9490 C CA . PRO A 1 1227 ? 13.859 -2.158 -47.963 1.00 90.44 1227 PRO A CA 1
ATOM 9491 C C . PRO A 1 1227 ? 13.615 -1.174 -46.807 1.00 90.44 1227 PRO A C 1
ATOM 9493 O O . PRO A 1 1227 ? 12.487 -0.733 -46.593 1.00 90.44 1227 PRO A O 1
ATOM 9496 N N . VAL A 1 1228 ? 14.682 -0.826 -46.076 1.00 90.38 1228 VAL A N 1
ATOM 9497 C CA . VAL A 1 1228 ? 14.613 0.054 -44.895 1.00 90.38 1228 VAL A CA 1
ATOM 9498 C C . VAL A 1 1228 ? 13.961 1.386 -45.271 1.00 90.38 1228 VAL A C 1
ATOM 9500 O O . VAL A 1 1228 ? 14.352 2.006 -46.260 1.00 90.38 1228 VAL A O 1
ATOM 9503 N N . ALA A 1 1229 ? 12.951 1.807 -44.502 1.00 88.50 1229 ALA A N 1
ATOM 9504 C CA . ALA A 1 1229 ? 12.150 3.014 -44.746 1.00 88.50 1229 ALA A CA 1
ATOM 9505 C C . ALA A 1 1229 ? 11.562 3.114 -46.175 1.00 88.50 1229 ALA A C 1
ATOM 9507 O O . ALA A 1 1229 ? 11.379 4.206 -46.709 1.00 88.50 1229 ALA A O 1
ATOM 9508 N N . GLY A 1 1230 ? 11.312 1.984 -46.848 1.00 86.31 1230 GLY A N 1
ATOM 9509 C CA . GLY A 1 1230 ? 10.856 1.976 -48.244 1.00 86.31 1230 GLY A CA 1
ATOM 9510 C C . GLY A 1 1230 ? 11.929 2.397 -49.260 1.00 86.31 1230 GLY A C 1
ATOM 9511 O O . GLY A 1 1230 ? 11.611 2.636 -50.422 1.00 86.31 1230 GLY A O 1
ATOM 9512 N N . GLY A 1 1231 ? 13.196 2.491 -48.840 1.00 85.94 1231 GLY A N 1
ATOM 9513 C CA . GLY A 1 1231 ? 14.346 2.844 -49.677 1.00 85.94 1231 GLY A CA 1
ATOM 9514 C C . GLY A 1 1231 ? 14.619 4.345 -49.816 1.00 85.94 1231 GLY A C 1
ATOM 9515 O O . GLY A 1 1231 ? 15.554 4.717 -50.526 1.00 85.94 1231 GLY A O 1
ATOM 9516 N N . LYS A 1 1232 ? 13.841 5.219 -49.162 1.00 86.94 1232 LYS A N 1
ATOM 9517 C CA . LYS A 1 1232 ? 14.043 6.674 -49.214 1.00 86.94 1232 LYS A CA 1
ATOM 9518 C C . LYS A 1 1232 ? 13.652 7.349 -47.899 1.00 86.94 1232 LYS A C 1
ATOM 9520 O O . LYS A 1 1232 ? 12.607 7.057 -47.335 1.00 86.94 1232 LYS A O 1
ATOM 9525 N N . VAL A 1 1233 ? 14.453 8.324 -47.479 1.00 91.75 1233 VAL A N 1
ATOM 9526 C CA . VAL A 1 1233 ? 14.180 9.220 -46.342 1.00 91.75 1233 VAL A CA 1
ATOM 9527 C C . VAL A 1 1233 ? 14.205 10.679 -46.796 1.00 91.75 1233 VAL A C 1
ATOM 9529 O O . VAL A 1 1233 ? 14.762 10.990 -47.852 1.00 91.75 1233 VAL A O 1
ATOM 9532 N N . LEU A 1 1234 ? 13.577 11.575 -46.028 1.00 90.44 1234 LEU A N 1
ATOM 9533 C CA . LEU A 1 1234 ? 13.613 13.018 -46.300 1.00 90.44 1234 LEU A CA 1
ATOM 9534 C C . LEU A 1 1234 ? 14.844 13.708 -45.696 1.00 90.44 1234 LEU A C 1
ATOM 9536 O O . LEU A 1 1234 ? 15.217 14.780 -46.165 1.00 90.44 1234 LEU A O 1
ATOM 9540 N N . SER A 1 1235 ? 15.458 13.110 -44.671 1.00 89.50 1235 SER A N 1
ATOM 9541 C CA . SER A 1 1235 ? 16.674 13.606 -44.019 1.00 89.50 1235 SER A CA 1
ATOM 9542 C C . SER A 1 1235 ? 17.548 12.448 -43.526 1.00 89.50 1235 SER A C 1
ATOM 9544 O O . SER A 1 1235 ? 17.038 11.363 -43.226 1.00 89.50 1235 SER A O 1
ATOM 9546 N N . GLY A 1 1236 ? 18.856 12.689 -43.427 1.00 90.88 1236 GLY A N 1
ATOM 9547 C CA . GLY A 1 1236 ? 19.846 11.706 -42.987 1.00 90.88 1236 GLY A CA 1
ATOM 9548 C C . GLY A 1 1236 ? 20.293 10.745 -44.088 1.00 90.88 1236 GLY A C 1
ATOM 9549 O O . GLY A 1 1236 ? 20.019 10.948 -45.272 1.00 90.88 1236 GLY A O 1
ATOM 9550 N N . ALA A 1 1237 ? 20.992 9.684 -43.691 1.00 93.12 1237 ALA A N 1
ATOM 9551 C CA . ALA A 1 1237 ? 21.528 8.676 -44.603 1.00 93.12 1237 ALA A CA 1
ATOM 9552 C C . ALA A 1 1237 ? 20.968 7.286 -44.279 1.00 93.12 1237 ALA A C 1
ATOM 9554 O O . ALA A 1 1237 ? 20.923 6.890 -43.117 1.00 93.12 1237 ALA A O 1
ATOM 9555 N N . LEU A 1 1238 ? 20.553 6.548 -45.312 1.00 92.81 1238 LEU A N 1
ATOM 9556 C CA . LEU A 1 1238 ? 20.202 5.128 -45.220 1.00 92.81 1238 LEU A CA 1
ATOM 9557 C C . LEU A 1 1238 ? 21.406 4.255 -45.563 1.00 92.81 1238 LEU A C 1
ATOM 9559 O O . LEU A 1 1238 ? 22.255 4.637 -46.372 1.00 92.81 1238 LEU A O 1
ATOM 9563 N N . LYS A 1 1239 ? 21.422 3.037 -45.023 1.00 88.31 1239 LYS A N 1
ATOM 9564 C CA . LYS A 1 1239 ? 22.400 2.025 -45.410 1.00 88.31 1239 LYS A CA 1
ATOM 9565 C C . LYS A 1 1239 ? 22.188 1.618 -46.864 1.00 88.31 1239 LYS A C 1
ATOM 9567 O O . LYS A 1 1239 ? 21.110 1.160 -47.246 1.00 88.31 1239 LYS A O 1
ATOM 9572 N N . SER A 1 1240 ? 23.211 1.810 -47.695 1.00 69.50 1240 SER A N 1
ATOM 9573 C CA . SER A 1 1240 ? 23.180 1.381 -49.092 1.00 69.50 1240 SER A CA 1
ATOM 9574 C C . SER A 1 1240 ? 23.114 -0.150 -49.163 1.00 69.50 1240 SER A C 1
ATOM 9576 O O . SER A 1 1240 ? 23.771 -0.846 -48.393 1.00 69.50 1240 SER A O 1
ATOM 9578 N N . GLN A 1 1241 ? 22.347 -0.702 -50.111 1.00 53.22 1241 GLN A N 1
ATOM 9579 C CA . GLN A 1 1241 ? 22.202 -2.158 -50.308 1.00 53.22 1241 GLN A CA 1
ATOM 9580 C C . GLN A 1 1241 ? 23.474 -2.864 -50.837 1.00 53.22 1241 GLN A C 1
ATOM 9582 O O . GLN A 1 1241 ? 23.390 -3.939 -51.422 1.00 53.22 1241 GLN A O 1
ATOM 9587 N N . GLY A 1 1242 ? 24.659 -2.289 -50.641 1.00 44.62 1242 GLY A N 1
ATOM 9588 C CA . GLY A 1 1242 ? 25.916 -2.828 -51.141 1.00 44.62 1242 GLY A CA 1
ATOM 9589 C C . GLY A 1 1242 ? 27.084 -2.401 -50.268 1.00 44.62 1242 GLY A C 1
ATOM 9590 O O . GLY A 1 1242 ? 27.706 -1.374 -50.526 1.00 44.62 1242 GLY A O 1
ATOM 9591 N N . VAL A 1 1243 ? 27.390 -3.216 -49.265 1.00 31.91 1243 VAL A N 1
ATOM 9592 C CA . VAL A 1 1243 ? 28.759 -3.362 -48.769 1.00 31.91 1243 VAL A CA 1
ATOM 9593 C C . VAL A 1 1243 ? 29.126 -4.806 -49.095 1.00 31.91 1243 VAL A C 1
ATOM 9595 O O . VAL A 1 1243 ? 28.596 -5.726 -48.476 1.00 31.91 1243 VAL A O 1
ATOM 9598 N N . ASN A 1 1244 ? 29.903 -4.976 -50.168 1.00 27.39 1244 ASN A N 1
ATOM 9599 C CA . ASN A 1 1244 ? 30.576 -6.237 -50.486 1.00 27.39 1244 ASN A CA 1
ATOM 9600 C C . ASN A 1 1244 ? 31.745 -6.452 -49.532 1.00 27.39 1244 ASN A C 1
ATOM 9602 O O . ASN A 1 1244 ? 32.416 -5.437 -49.226 1.00 27.39 1244 ASN A O 1
#

Secondary structure (DSSP, 8-state):
------------------PPP--------S-SSGGGS----TTTT-TT---SS-SSHHHHHHHHHHHHHHHHHHHHHHHHHHHTT-SSS-SS-TT---S------HHHHHHHHHHHHHHHHHHHHHHHHHHHSHHHHHHHHHHHHHHHHHHHHHHHHHTT-HHHHHHHHHHHHHHHHHHHHHGGGHHHHHHHHHHHHHHHHH-THHHHHHHHHHHHHHHHHHHHHHHHHHHHHHHSTT-TT--TTS---HHHHHHHHHHHHHHHHHHHHHHHHHHHHHHIIIIIHHHHHH-SSSSSS-PPPSSHHHHHHHHHHTTSHHHHHHHHHHHHHHHHHHHHHHHHHHHHHHTT-HHHHHHHHHHHHHHHHHHHHHHHHHHHHHHHHHHH---HHHHHHHHHHHHHHHTHHHHHHHHHHHHHHHHHHHHHHHHHHHHHHHHHHHH--GGGTTSTTHHHHHHHHHHHHHHHHHHHHHHHHHHHHHHHHHHHH-HHHHHHH-HHHHHHHHHH-HHHHHHHHHHHHHHHHHHHHHHTTTTS-HHHHHHHHHHHHHHHHHHHHHHHHHHHHHHHHT-TTTHHHHHHHHHHHHHHHHHHHHHHHHHHHHHHHH-GGGGG----HHHHHHHHHHHHHHHHHHHHHHHHHHHHHHHHHHHHHHHHHHSTTSS-TTTT-TTT---HHHHHHHHHSHHHHT-S-TTS-------SS----S----EE-TT-EEEE---SS-EEEEEE-EEPPPTTSPPPPTTPPEEEEEEEESSTT--SS-SEEEEEEE-GGGTTEEEEEE-SPPTT-EEEEEEEESS-TT-BPPPEEEEPPPPTTS-GGGGGGGSPEEEEEE----TTT---HHHHHHHHH---SEEEE-S-SS--------SSS----SSS--SHHHHHHHHHHHHT-HHHHHHHHHS-EEE-----STTS-TTT-SS-BTTB-TT---BTTB----TTSS-HHHHHHHHHHHHHHHS-PPPS-SS-TT---EEEEETTTEEEEE--SSTTTPPP---SS-HHHHHHHTT-TT--SSHHHHHHHHHHHHHHHHHTT-SEEEEE-SS--S--EETTEE-SSSGGGGHHHHHHHHHHHHHTT--SEEEEE-SSSSEEEEEE--TT-TTT--TTT-TT--EEEEEPPPSS---TTTTT--HHHHHHHHHHHHHH-SSEEEEE-S-EEEEEEEE-SSEEEEEEEEES--SS----EEEEEEEEEETTT-SB-SSGGGG--SSSEEPPS---

Sequence (1244 aa):
MSYQGAPYPGPTPNYPQSYPPTNPYEQNGPLSQVYANDSKTPYDEGRFQPKKRINDPIFLILFILTVLGFAALSGIALNGWISNGGLGGGLGRQGAQTGTAVTLNRSAVYLLLLITAAAVLLSAIYLMLARAFTRILMHVTLVLSILLNVGICIYYWITRYYSGAIIFTIIALFSILAYWGYRARIPLAALLLQVVMDVSKHHLSVYVVAFTALLVQAAFGVWYVFTVIATYAEWTPSSPACNAQTSCSSGKVAGLIFFETFAFLWASQVIGNVALATLAGGPYGCWYYFGPKGSYGGEMPKSPTVSAFGRASTLSLGSIAFGSLIVTLLDLLRLILEAVRNSASQDDNPIGACLACCAACFVGCIQNLVEYFNRYAYIEIALYGKAYIPAAKDTWRLFKDRGIDALVNDSLVGMTLTWGAYVIGLLSSLFAYLYLRFTSPSYNADGQYTAPLLLFSFLVGLQCSLTMSSAIEAGVSTIFVGLGEDPQVLQSRAPELFGMIASHYPHVVQAFASDVSRASLVQVLTDKCDSENQAFCAEWTSAGYIDQVSIGFGAVSLLAILIGVSTYSRRRRIWKAVAWLVFFQALCQLTAFSLITHNYETAPFFEQARPGAGYILNILSWVLGLFVAVGVIVTGMAADSGHSVLGNLARFNKNLAFHSPFFDEPLFGLDTVALSRRNTQPARRDVVDASKFKDEVYPGFTAPTLAISGVNFTHSVASGDPFDTSVILWTRAEPLPSSSGQLPDQSVPVCLSFKIGTNSDLSGRPVDSGEAFTSYDIDFTLKVEATGLKADTKYFYQFADCTNPSIVSPIGATRTLANSNTPAERVNGGKPLTFAVFSCSQFQAGWFNAYGFAAHNTTADVFVHLGDYIYESIGNGAPIGRQTLGRELATIHDYRQRLGQYRSDLDLQAAHQRAPWITVCSSITSQDDHEVADNAWKAGTTDSNDTVAGCTFSPSGGCFTDRKLAGVRAYHEWMPIRQVDAKDQLRIWRNFQIGKLLDLTMLDTRQYNRDVTDVGYNHDFVASLASEPQRSLMGANQEKWFRDTLSDSKSRGAIWRVVGQQIVFTQISRQGDIDFDAWDGYRANRNRILDHLYNNRIDNTAILSGDSHLNWASDLAHPNDNTTYNPTTGRGAVGVEFAGTGVTSSTGPFNRQTFDQATNTSAIYVRDNIDLQWQEGFFRGFFTLEVTPKTLNATYYSMRNVTFRNLDGFAAASFTVHAGENHLARPVAGGKVLSGALKSQGVN

Solvent-accessible surface area (backbone atoms only — not comparable to full-atom values): 65559 Å² total; per-residue (Å²): 140,82,88,86,88,88,87,91,92,90,89,88,84,89,87,84,81,88,80,82,92,82,88,84,85,90,82,91,73,100,69,86,74,69,82,77,80,74,69,74,63,95,65,85,74,48,67,80,52,88,71,96,61,68,29,50,58,69,41,36,52,54,49,53,51,42,54,51,50,46,53,53,50,36,53,53,27,43,51,51,26,51,75,67,56,67,58,28,66,73,96,65,75,96,80,83,90,65,66,88,52,80,63,82,46,72,69,55,54,51,48,52,52,50,41,53,53,49,19,53,50,49,38,53,52,48,53,54,47,50,59,76,42,31,68,60,49,48,51,51,45,54,54,51,52,46,52,50,39,45,49,53,21,53,50,27,56,73,72,66,39,61,74,61,20,55,54,34,45,52,50,31,53,51,45,61,59,46,49,69,63,50,64,80,42,45,72,58,32,37,49,46,50,42,52,37,53,56,52,46,72,77,36,64,64,55,59,52,49,34,51,51,46,50,53,54,50,51,54,50,50,53,53,48,54,56,30,51,54,19,40,49,48,42,28,32,78,89,31,92,62,46,47,98,88,50,96,53,33,67,68,54,39,52,53,51,50,51,52,50,50,51,44,50,48,34,52,51,41,32,52,54,52,37,45,45,18,14,44,21,30,4,63,42,40,44,48,67,76,51,57,88,80,88,88,71,99,57,84,73,64,97,52,41,46,63,54,19,38,52,41,30,72,52,38,38,31,11,24,47,37,46,58,25,43,58,46,36,54,42,54,51,51,36,54,52,28,50,51,50,21,56,49,24,58,72,70,74,32,69,66,56,23,49,52,26,50,52,50,30,50,52,47,49,54,50,36,56,52,49,50,55,53,45,53,50,19,39,36,42,27,35,44,53,69,46,41,46,69,65,20,41,53,52,43,50,49,52,43,69,78,63,41,69,63,60,59,55,30,53,50,51,48,54,53,36,48,50,57,49,13,52,53,36,7,52,51,22,16,50,52,48,49,51,48,51,70,75,63,61,48,81,91,42,69,87,50,77,50,50,64,63,49,30,52,51,31,21,52,53,11,25,49,53,23,46,45,55,41,50,55,49,51,40,33,41,55,38,54,48,53,44,50,73,76,47,45,65,54,45,44,75,72,37,48,70,62,40,48,53,50,37,74,77,37,50,69,80,48,49,51,66,70,40,50,72,53,43,62,53,44,56,56,50,55,64,67,54,46,79,82,83,41,52,67,58,54,50,51,56,50,48,32,52,51,34,44,54,52,18,53,50,27,48,52,51,26,52,52,44,50,62,58,33,75,76,38,90,89,53,38,76,64,38,50,56,52,32,43,52,28,35,48,51,19,40,52,26,44,52,51,25,49,50,54,52,52,51,48,60,77,71,42,82,82,45,83,80,61,73,84,48,73,68,54,55,50,49,53,52,49,50,54,50,46,44,54,51,36,51,51,49,42,52,50,49,53,48,46,58,55,39,48,61,41,47,56,48,32,51,19,39,67,46,13,52,43,54,67,44,40,37,55,88,38,92,91,70,32,53,59,58,66,59,50,39,48,58,52,55,44,67,81,59,69,80,77,82,73,83,86,82,65,88,84,81,83,87,82,78,100,78,82,82,69,90,52,55,71,45,66,40,53,77,48,40,37,35,25,6,54,49,34,28,40,30,35,27,38,26,37,33,49,45,72,32,48,19,102,86,70,50,65,66,62,73,67,58,68,47,53,36,29,40,39,30,19,78,41,92,82,56,72,78,82,57,73,33,70,52,64,28,38,25,30,58,95,54,69,22,28,39,30,35,75,46,52,85,44,63,48,50,35,66,34,21,34,39,40,25,33,66,91,44,70,86,44,58,46,63,74,25,30,35,46,26,32,31,44,57,83,39,55,37,73,54,37,63,81,52,45,69,45,26,34,34,42,41,19,18,41,31,63,25,48,26,29,52,26,38,37,33,31,48,51,73,75,49,83,53,58,35,36,34,35,29,14,12,78,41,63,28,68,69,71,90,45,43,100,59,87,41,73,72,76,92,62,49,38,37,48,47,65,47,38,45,54,48,52,51,58,57,41,57,37,66,30,49,32,47,29,31,22,58,20,20,34,47,71,42,76,26,26,15,34,91,50,27,4,24,47,40,48,44,32,32,20,64,67,35,26,46,70,33,66,35,42,99,88,49,74,42,87,20,89,50,75,51,50,63,73,60,24,45,54,23,22,56,50,35,48,53,42,76,41,36,62,73,85,75,42,72,85,43,65,71,54,73,59,51,74,47,54,38,14,24,32,31,34,45,36,39,50,46,65,17,62,68,40,10,48,83,54,42,48,74,85,44,44,72,60,34,60,70,46,13,69,38,79,83,44,36,44,39,27,73,69,52,51,51,50,49,54,51,49,57,52,49,40,54,76,70,55,32,58,32,41,35,35,42,25,32,50,47,68,71,71,63,37,57,94,83,45,67,55,41,72,32,38,58,25,28,40,33,39,49,46,57,52,52,49,50,30,62,76,68,66,46,58,30,30,36,39,35,22,16,25,71,23,28,31,38,37,28,39,36,63,67,82,90,46,76,82,67,37,38,71,85,78,30,48,62,29,47,8,31,36,47,27,32,15,5,28,29,28,79,42,74,92,43,59,91,51,53,74,68,55,29,30,54,52,19,42,49,41,26,69,63,20,74,49,37,44,32,25,32,51,74,56,31,11,31,31,33,43,37,39,50,79,56,37,41,35,41,38,33,34,31,37,81,58,37,73,54,85,53,71,58,61,46,76,30,44,51,42,45,28,46,67,81,58,15,20,62,42,80,57,60,45,79,71,62,63,78,56,46,21,70,52,70,97,71,83,130

Foldseek 3Di:
DYDDDDDDDDDDDDDDDDDDDDDDDDDDDPPPPPVPPPPPPVPPQQWLHDDPAAFQVVLVVVLVVLLVVLVVLLVVLLVLCVVLVVQQPDPDDPDDDDDDHPPCDPLNVVLVVVLLVLLLVLLVVLLVVCLVCVLVLLVVLLVVVLVVLVVVLVVCVVVVVVLVNVVSVVVSVVSVVCSVVLNLQSVVLSLLLNVLSVLCVVCVVLVVLLVVLLVVLVVLVVSLVSSLVSLCQQADPPHPNDDPVDNHDPVVNVVVNLSSLLSSQLVNQLSLLLSLLLLLQASQVCCLFPNDDDDDDDDRPPHRSVSLSVCSVGRCSSQSSVLSNVLSVLVSVLVVLVVQLVVCVVVVNPVSNSVSVVVSVVSVVVSVVSSVLQSQLSSQCSRNVDHSVVSSVVSVVLCVLVHCSLVSSLVSLLSSLLVSLQVQLQVQLVVSLVSCVPVVDPVCVVVPCSVVSSNVSSVSSSSSSNSSSVSSSSSSSSSSSCCSPPVVSCCVRPVVSSVVCCVSCVSSVVVVVCVVVVVVVVVVVVVPCPDDPVVVVVLLVVLVVLLVVLVVLVVVLVVLVVVLVVDPVCVLVSLVSSLVSLVSSLVSLVVSVVSVVVCCVPPPVNPPPDDDPVNVVSVVVSVVSVVVSCVSNVVSVCVVVVVQLVVQLVQAVQFCLLLALCCVPPVQRHDSSVLSVLLCVVVVPPPDDPPPDDDDDDDDPDDDDVDLVFWDQLLFKFWADAAQFKIKIKTATHGDQDPVRHGRDQSHKFKKKKFKDQDQVSPDDGQDIDMHIDGVSLNRMGIGMGGRHHGLGKMKMKMAGPVDRVRIGDIFIEHHFHDLAAPQCCGNPNFWAKEWEAEFAEQQQFALLQLLLCLPVHPHAEYEYFACLFAQQQDHYDPQPGTADDHRAQALVSLLSRLSSSSSRPSNSSNRRRYHYDYDYAAEDDFGHGLFAHFAAAFDHLQFPTDPVGGDDGPNGDHSVNSLLSSLSSCSSRHSADDPDSNQNRDRWDWHRRYLFEIETEAHQGHRHADGFCSPVCVVVLLVCQQPLLHGRRDDPRLVVVLVVLVVSVVSNRQAYEYRHEADLAWFDQVNDGHLRGNSSHLNSSVVVVCSCVVSVRARYEYEYERPLKWWKFFAARFPPPDQADLLQRGNGRAIYTYAHHSRDADDVQPPDDQVRQQVSLVSRLVVGSGTFWIFHHFHHIWMWTTHSFKTKIWTKGAPDRSDHDNHIDTFAMWMDTGPSRHTDPPGRPVDGNGHDGRDSDDD